Protein 6Z3C (pdb70)

Sequence (755 aa):
GAMADIGSMKTVGYAIVGTGYFGAEELGRIMKEQEGARIVAVLDPENGQTIAEELDCDVETDLDTLYSREDVEAVIVATPNYLHKEPVIKAAEHGVNVFCEKPIALSYQDCDEMVRTCQEHGVIFMAGHVMNFFHGVRYAKKLINDGVIGKVLYCHSARNGWEEQQPTIISWKKIREKSGGHLYHHIHELLDCVQFLMMGGMPEEVTMTGGNVAHQGEAFGDEDDMLLFVNNMMQFSDNRYAVLEWGSAFHWPEHYVLIQGTKGAIKIDMCCDCGGTLKVDGREEHFLVHESQEEDDDRTRIYHGTEMDGAIMYGKPGKKKPPMWLHSIMKNEMKYLNGILHGKEVDDEFRPLLTGEAARAAIATADACTKSRFFEDRKVKLSEIIGEGAMADIGSMMKTVGYAIVGTGYFGAELGRIMKEQEGARIVAVLDPENGQTIAEELDCDVETDLDTLYSREDVEAVIVATPNYLHKEPVIKAAEHGVNVFCEKPIALSYQDCDEMVRTCQEHGVIFMAGHVMNFFHGVRYAKKLINDGVIGKVLYCHSARNGWEEQQPTISWKKIREKSGGHLYHHIHELDCVQFLMGGMPEEEVTMTGGNVAHQGEAFGDEDDMLFVNMMQFSDNRYAVLEWGSAFHWPEHYVLIQGTKGAIKIDMCDCGGTLKVDGREEHFLVHESQEEDDDRTRIYHGTEMMDGAIMYGKPGKKPPMWLHSIMKNEMKYYLNGILHGKEVDDDEFRPLLTGEAARAAIATADACTKSRFFFEDRKVKLSEIIG

B-factor: mean 19.11, std 10.89, range [3.83, 122.93]

Structure (mmCIF, N/CA/C/O backbone):
data_6Z3C
#
_entry.id   6Z3C
#
_cell.length_a   48.110
_cell.length_b   54.970
_cell.length_c   282.430
_cell.angle_alpha   90.000
_cell.angle_beta   90.000
_cell.angle_gamma   90.000
#
_symmetry.space_group_name_H-M   'P 21 21 21'
#
loop_
_entity.id
_entity.type
_entity.pdbx_description
1 polymer 'Gfo/Idh/MocA family oxidoreductase'
2 non-polymer NICOTINAMIDE-ADENINE-DINUCLEOTIDE
3 non-polymer 'CITRATE ANION'
4 water water
#
loop_
_atom_site.group_PDB
_atom_site.id
_atom_site.type_symbol
_atom_site.label_atom_id
_atom_site.label_alt_id
_atom_site.label_comp_id
_atom_site.label_asym_id
_atom_site.label_entity_id
_atom_site.label_seq_id
_atom_site.pdbx_PDB_ins_code
_atom_site.Cartn_x
_atom_site.Cartn_y
_atom_site.Cartn_z
_atom_site.occupancy
_atom_site.B_iso_or_equiv
_atom_site.auth_seq_id
_atom_site.auth_comp_id
_atom_site.auth_asym_id
_atom_site.auth_atom_id
_atom_site.pdbx_PDB_model_num
ATOM 1 N N . GLY A 1 1 ? 19.329 13.349 -2.856 1.000 52.607 1 GLY AAA N 1
ATOM 2 C CA . GLY A 1 1 ? 18.669 13.810 -4.114 1.000 59.405 1 GLY AAA CA 1
ATOM 3 C C . GLY A 1 1 ? 18.769 12.786 -5.240 1.000 64.553 1 GLY AAA C 1
ATOM 4 O O . GLY A 1 1 ? 18.862 11.571 -4.934 1.000 75.969 1 GLY AAA O 1
ATOM 5 N N . ALA A 1 2 ? 18.795 13.265 -6.494 1.000 35.410 2 ALA AAA N 1
ATOM 6 C CA . ALA A 1 2 ? 18.515 12.494 -7.729 1.000 21.288 2 ALA AAA CA 1
ATOM 7 C C . ALA A 1 2 ? 19.142 13.186 -8.956 1.000 17.900 2 ALA AAA C 1
ATOM 8 O O . ALA A 1 2 ? 19.598 14.351 -8.870 1.000 16.522 2 ALA AAA O 1
ATOM 10 N N . MET A 1 3 ? 19.193 12.491 -10.081 1.000 14.656 3 MET AAA N 1
ATOM 11 C CA . MET A 1 3 ? 19.761 13.056 -11.330 1.000 11.211 3 MET AAA CA 1
ATOM 12 C C . MET A 1 3 ? 19.103 14.408 -11.658 1.000 13.686 3 MET AAA C 1
ATOM 13 O O . MET A 1 3 ? 19.803 15.299 -12.179 1.000 12.186 3 MET AAA O 1
ATOM 18 N N . ALA A 1 4 ? 17.813 14.559 -11.382 1.000 13.716 4 ALA AAA N 1
ATOM 19 C CA . ALA A 1 4 ? 17.043 15.781 -11.729 1.000 15.809 4 ALA AAA CA 1
ATOM 20 C C . ALA A 1 4 ? 17.581 16.998 -10.963 1.000 17.794 4 ALA AAA C 1
ATOM 21 O O . ALA A 1 4 ? 17.283 18.113 -11.368 1.000 18.861 4 ALA AAA O 1
ATOM 23 N N . ASP A 1 5 ? 18.394 16.819 -9.921 1.000 18.376 5 ASP AAA N 1
ATOM 24 C CA . ASP A 1 5 ? 18.892 17.951 -9.093 1.000 19.989 5 ASP AAA CA 1
ATOM 25 C C . ASP A 1 5 ? 20.053 18.680 -9.788 1.000 25.966 5 ASP AAA C 1
ATOM 26 O O . ASP A 1 5 ? 20.431 19.760 -9.322 1.000 23.475 5 ASP AAA O 1
ATOM 31 N N . ILE A 1 6 ? 20.634 18.146 -10.858 1.000 21.476 6 ILE AAA N 1
ATOM 32 C CA . ILE A 1 6 ? 21.701 18.892 -11.575 1.000 16.783 6 ILE AAA CA 1
ATOM 33 C C . ILE A 1 6 ? 21.108 20.207 -12.089 1.000 19.641 6 ILE AAA C 1
ATOM 34 O O . ILE A 1 6 ? 19.933 20.258 -12.421 1.000 16.329 6 ILE AAA O 1
ATOM 39 N N . GLY A 1 7 ? 21.899 21.258 -12.097 1.000 19.046 7 GLY AAA N 1
ATOM 40 C CA . GLY A 1 7 ? 21.457 22.575 -12.561 1.000 23.173 7 GLY AAA CA 1
ATOM 41 C C . GLY A 1 7 ? 21.417 23.524 -11.406 1.000 18.321 7 GLY AAA C 1
ATOM 42 O O . GLY A 1 7 ? 21.464 23.074 -10.245 1.000 16.903 7 GLY AAA O 1
ATOM 43 N N . SER A 1 8 ? 21.444 24.802 -11.715 1.000 18.659 8 SER AAA N 1
ATOM 44 C CA . SER A 1 8 ? 21.406 25.863 -10.694 1.000 24.390 8 SER AAA CA 1
ATOM 45 C C . SER A 1 8 ? 20.048 25.833 -10.008 1.000 20.017 8 SER AAA C 1
ATOM 46 O O . SER A 1 8 ? 19.035 25.735 -10.717 1.000 24.089 8 SER AAA O 1
ATOM 49 N N . MET A 1 9 ? 20.034 25.943 -8.682 1.000 19.958 9 MET AAA N 1
ATOM 50 C CA . MET A 1 9 ? 18.781 26.060 -7.906 1.000 21.185 9 MET AAA CA 1
ATOM 51 C C . MET A 1 9 ? 18.421 27.547 -7.756 1.000 21.253 9 MET AAA C 1
ATOM 52 O O . MET A 1 9 ? 19.330 28.366 -7.535 1.000 21.570 9 MET AAA O 1
ATOM 57 N N . LYS A 1 10 ? 17.153 27.895 -7.943 1.000 18.557 10 LYS AAA N 1
ATOM 58 C CA . LYS A 1 10 ? 16.617 29.241 -7.635 1.000 27.770 10 LYS AAA CA 1
ATOM 59 C C . LYS A 1 10 ? 16.971 29.569 -6.186 1.000 23.566 10 LYS AAA C 1
ATOM 60 O O . LYS A 1 10 ? 16.895 28.660 -5.354 1.000 21.027 10 LYS AAA O 1
ATOM 66 N N . THR A 1 11 ? 17.404 30.799 -5.922 1.000 20.166 11 THR AAA N 1
ATOM 67 C CA . THR A 1 11 ? 17.664 31.297 -4.550 1.000 21.727 11 THR AAA CA 1
ATOM 68 C C . THR A 1 11 ? 16.338 31.789 -3.976 1.000 19.685 11 THR AAA C 1
ATOM 69 O O . THR A 1 11 ? 15.638 32.553 -4.642 1.000 28.594 11 THR AAA O 1
ATOM 73 N N . VAL A 1 12 ? 15.976 31.322 -2.789 1.000 14.398 12 VAL AAA N 1
ATOM 74 C CA . VAL A 1 12 ? 14.850 31.911 -2.036 1.000 13.252 12 VAL AAA CA 1
ATOM 75 C C . VAL A 1 12 ? 15.465 32.892 -1.031 1.000 13.341 12 VAL AAA C 1
ATOM 76 O O . VAL A 1 12 ? 16.347 32.470 -0.232 1.000 18.215 12 VAL AAA O 1
ATOM 80 N N . GLY A 1 13 ? 15.028 34.152 -1.078 1.000 11.267 13 GLY AAA N 1
ATOM 81 C CA . GLY A 1 13 ? 15.481 35.192 -0.137 1.000 14.960 13 GLY AAA CA 1
ATOM 82 C C . GLY A 1 13 ? 14.621 35.170 1.119 1.000 12.632 13 GLY AAA C 1
ATOM 83 O O . GLY A 1 13 ? 13.377 35.313 1.011 1.000 14.102 13 GLY AAA O 1
ATOM 84 N N . TYR A 1 14 ? 15.240 34.946 2.266 1.000 13.152 14 TYR AAA N 1
ATOM 85 C CA . TYR A 1 14 ? 14.553 34.876 3.579 1.000 11.103 14 TYR AAA CA 1
ATOM 86 C C . TYR A 1 14 ? 14.780 36.140 4.384 1.000 12.669 14 TYR AAA C 1
ATOM 87 O O . TYR A 1 14 ? 15.919 36.593 4.519 1.000 13.119 14 TYR AAA O 1
ATOM 96 N N . ALA A 1 15 ? 13.694 36.685 4.928 1.000 12.049 15 ALA AAA N 1
ATOM 97 C CA . ALA A 1 15 ? 13.758 37.622 6.062 1.000 10.199 15 ALA AAA CA 1
ATOM 98 C C . ALA A 1 15 ? 13.720 36.824 7.370 1.000 12.033 15 ALA AAA C 1
ATOM 99 O O . ALA A 1 15 ? 13.122 35.771 7.392 1.000 14.689 15 ALA AAA O 1
ATOM 101 N N . ILE A 1 16 ? 14.296 37.349 8.435 1.000 10.645 16 ILE AAA N 1
ATOM 102 C CA . ILE A 1 16 ? 14.064 36.810 9.802 1.000 10.981 16 ILE AAA CA 1
ATOM 103 C C . ILE A 1 16 ? 13.535 37.945 10.673 1.000 14.167 16 ILE AAA C 1
ATOM 104 O O . ILE A 1 16 ? 14.186 38.981 10.768 1.000 12.465 16 ILE AAA O 1
ATOM 109 N N . VAL A 1 17 ? 12.364 37.747 11.253 1.000 13.687 17 VAL AAA N 1
ATOM 110 C CA . VAL A 1 17 ? 11.754 38.703 12.206 1.000 11.034 17 VAL AAA CA 1
ATOM 111 C C . VAL A 1 17 ? 11.855 38.077 13.597 1.000 12.791 17 VAL AAA C 1
ATOM 112 O O . VAL A 1 17 ? 11.202 37.055 13.861 1.000 10.417 17 VAL AAA O 1
ATOM 116 N N . GLY A 1 18 ? 12.703 38.655 14.433 1.000 11.251 18 GLY AAA N 1
ATOM 117 C CA . GLY A 1 18 ? 13.116 38.059 15.713 1.000 14.034 18 GLY AAA CA 1
ATOM 118 C C . GLY A 1 18 ? 14.401 37.248 15.549 1.000 12.505 18 GLY AAA C 1
ATOM 119 O O . GLY A 1 18 ? 14.334 36.112 15.099 1.000 13.173 18 GLY AAA O 1
ATOM 120 N N . THR A 1 19 ? 15.534 37.822 15.931 1.000 12.469 19 THR AAA N 1
ATOM 121 C CA . THR A 1 19 ? 16.864 37.178 15.837 1.000 9.950 19 THR AAA CA 1
ATOM 122 C C . THR A 1 19 ? 17.481 37.112 17.231 1.000 11.530 19 THR AAA C 1
ATOM 123 O O . THR A 1 19 ? 18.644 37.530 17.408 1.000 13.291 19 THR AAA O 1
ATOM 127 N N . GLY A 1 20 ? 16.733 36.547 18.184 1.000 14.278 20 GLY AAA N 1
ATOM 128 C CA . GLY A 1 20 ? 17.282 36.183 19.495 1.000 13.329 20 GLY AAA CA 1
ATOM 129 C C . GLY A 1 20 ? 17.942 34.810 19.486 1.000 10.839 20 GLY AAA C 1
ATOM 130 O O . GLY A 1 20 ? 18.440 34.349 18.432 1.000 13.003 20 GLY AAA O 1
ATOM 131 N N . TYR A 1 21 ? 17.862 34.113 20.611 1.000 14.167 21 TYR AAA N 1
ATOM 132 C CA . TYR A 1 21 ? 18.380 32.727 20.752 1.000 11.356 21 TYR AAA CA 1
ATOM 133 C C . TYR A 1 21 ? 17.985 31.864 19.564 1.000 14.127 21 TYR AAA C 1
ATOM 134 O O . TYR A 1 21 ? 18.831 31.265 18.928 1.000 14.424 21 TYR AAA O 1
ATOM 143 N N . PHE A 1 22 ? 16.698 31.800 19.260 1.000 13.169 22 PHE AAA N 1
ATOM 144 C CA . PHE A 1 22 ? 16.180 30.827 18.276 1.000 11.254 22 PHE AAA CA 1
ATOM 145 C C . PHE A 1 22 ? 16.268 31.400 16.862 1.000 13.829 22 PHE AAA C 1
ATOM 146 O O . PHE A 1 22 ? 16.765 30.693 15.998 1.000 12.145 22 PHE AAA O 1
ATOM 154 N N . GLY A 1 23 ? 15.786 32.631 16.626 1.000 11.922 23 GLY AAA N 1
ATOM 155 C CA . GLY A 1 23 ? 15.851 33.265 15.292 1.000 12.808 23 GLY AAA CA 1
ATOM 156 C C . GLY A 1 23 ? 17.274 33.388 14.753 1.000 16.254 23 GLY AAA C 1
ATOM 157 O O . GLY A 1 23 ? 17.499 33.077 13.577 1.000 11.416 23 GLY AAA O 1
ATOM 158 N N . ALA A 1 24 ? 18.249 33.766 15.575 1.000 11.710 24 ALA AAA N 1
ATOM 159 C CA . ALA A 1 24 ? 19.638 33.922 15.098 1.000 14.786 24 ALA AAA CA 1
ATOM 160 C C . ALA A 1 24 ? 20.137 32.558 14.615 1.000 12.632 24 ALA AAA C 1
ATOM 161 O O . ALA A 1 24 ? 20.715 32.476 13.530 1.000 11.574 24 ALA AAA O 1
ATOM 163 N N . GLU A 1 25 ? 19.868 31.503 15.381 1.000 13.005 25 GLU AAA N 1
ATOM 164 C CA A GLU A 1 25 ? 20.368 30.156 15.033 0.600 12.229 25 GLU AAA CA 1
ATOM 165 C CA B GLU A 1 25 ? 20.369 30.152 15.033 0.400 12.088 25 GLU AAA CA 1
ATOM 166 C C . GLU A 1 25 ? 19.630 29.626 13.795 1.000 11.053 25 GLU AAA C 1
ATOM 167 O O . GLU A 1 25 ? 20.290 29.004 12.968 1.000 15.791 25 GLU AAA O 1
ATOM 178 N N . LEU A 1 26 ? 18.309 29.849 13.670 1.000 12.046 26 LEU AAA N 1
ATOM 179 C CA . LEU A 1 26 ? 17.593 29.441 12.441 1.000 9.020 26 LEU AAA CA 1
ATOM 180 C C . LEU A 1 26 ? 18.228 30.136 11.235 1.000 14.713 26 LEU AAA C 1
ATOM 181 O O . LEU A 1 26 ? 18.380 29.469 10.206 1.000 12.307 26 LEU AAA O 1
ATOM 186 N N . GLY A 1 27 ? 18.600 31.415 11.365 1.000 14.183 27 GLY AAA N 1
ATOM 187 C CA . GLY A 1 27 ? 19.308 32.153 10.288 1.000 13.368 27 GLY AAA CA 1
ATOM 188 C C . GLY A 1 27 ? 20.659 31.522 9.931 1.000 13.370 27 GLY AAA C 1
ATOM 189 O O . GLY A 1 27 ? 20.953 31.350 8.728 1.000 13.630 27 GLY AAA O 1
ATOM 190 N N . ARG A 1 28 ? 21.462 31.167 10.932 1.000 13.965 28 ARG AAA N 1
ATOM 191 C CA . ARG A 1 28 ? 22.791 30.521 10.700 1.000 13.419 28 ARG AAA CA 1
ATOM 192 C C . ARG A 1 28 ? 22.544 29.255 9.879 1.000 13.815 28 ARG AAA C 1
ATOM 193 O O . ARG A 1 28 ? 23.324 28.960 8.984 1.000 17.170 28 ARG AAA O 1
ATOM 201 N N . ILE A 1 29 ? 21.523 28.485 10.266 1.000 12.618 29 ILE AAA N 1
ATOM 202 C CA . ILE A 1 29 ? 21.245 27.148 9.676 1.000 12.840 29 ILE AAA CA 1
ATOM 203 C C . ILE A 1 29 ? 20.739 27.335 8.245 1.000 13.757 29 ILE AAA C 1
ATOM 204 O O . ILE A 1 29 ? 21.259 26.659 7.307 1.000 14.564 29 ILE AAA O 1
ATOM 209 N N . MET A 1 30 ? 19.768 28.225 8.056 1.000 12.949 30 MET AAA N 1
ATOM 210 C CA . MET A 1 30 ? 19.154 28.404 6.722 1.000 10.603 30 MET AAA CA 1
ATOM 211 C C . MET A 1 30 ? 20.198 28.979 5.756 1.000 11.823 30 MET AAA C 1
ATOM 212 O O . MET A 1 30 ? 20.227 28.508 4.636 1.000 13.011 30 MET AAA O 1
ATOM 217 N N . LYS A 1 31 ? 21.068 29.870 6.222 1.000 15.792 31 LYS AAA N 1
ATOM 218 C CA . LYS A 1 31 ? 22.152 30.443 5.380 1.000 16.922 31 LYS AAA CA 1
ATOM 219 C C . LYS A 1 31 ? 22.995 29.310 4.761 1.000 19.350 31 LYS AAA C 1
ATOM 220 O O . LYS A 1 31 ? 23.452 29.473 3.623 1.000 16.000 31 LYS AAA O 1
ATOM 226 N N . GLU A 1 32 ? 23.193 28.201 5.474 1.000 16.737 32 GLU AAA N 1
ATOM 227 C CA . GLU A 1 32 ? 24.061 27.074 5.001 1.000 17.499 32 GLU AAA CA 1
ATOM 228 C C . GLU A 1 32 ? 23.315 26.190 4.003 1.000 22.306 32 GLU AAA C 1
ATOM 229 O O . GLU A 1 32 ? 23.965 25.365 3.368 1.000 18.569 32 GLU AAA O 1
ATOM 235 N N . GLN A 1 33 ? 22.008 26.340 3.870 1.000 16.616 33 GLN AAA N 1
ATOM 236 C CA . GLN A 1 33 ? 21.180 25.499 2.967 1.000 17.884 33 GLN AAA CA 1
ATOM 237 C C . GLN A 1 33 ? 21.338 25.963 1.519 1.000 20.416 33 GLN AAA C 1
ATOM 238 O O . GLN A 1 33 ? 21.295 27.153 1.262 1.000 17.802 33 GLN AAA O 1
ATOM 244 N N . GLU A 1 34 ? 21.544 25.033 0.587 1.000 17.420 34 GLU AAA N 1
ATOM 245 C CA . GLU A 1 34 ? 21.620 25.361 -0.861 1.000 18.236 34 GLU AAA CA 1
ATOM 246 C C . GLU A 1 34 ? 20.311 26.021 -1.303 1.000 14.397 34 GLU AAA C 1
ATOM 247 O O . GLU A 1 34 ? 19.195 25.509 -0.939 1.000 15.343 34 GLU AAA O 1
ATOM 253 N N . GLY A 1 35 ? 20.423 27.088 -2.089 1.000 14.093 35 GLY AAA N 1
ATOM 254 C CA . GLY A 1 35 ? 19.258 27.746 -2.706 1.000 14.929 35 GLY AAA CA 1
ATOM 255 C C . GLY A 1 35 ? 18.536 28.641 -1.719 1.000 15.569 35 GLY AAA C 1
ATOM 256 O O . GLY A 1 35 ? 17.410 29.037 -2.008 1.000 17.876 35 GLY AAA O 1
ATOM 257 N N . ALA A 1 36 ? 19.163 28.949 -0.582 1.000 14.417 36 ALA AAA N 1
ATOM 258 C CA . ALA A 1 36 ? 18.619 29.865 0.439 1.000 13.425 36 ALA AAA CA 1
ATOM 259 C C . ALA A 1 36 ? 19.618 30.986 0.685 1.000 15.626 36 ALA AAA C 1
ATOM 260 O O . ALA A 1 36 ? 20.851 30.744 0.710 1.000 17.400 36 ALA AAA O 1
ATOM 262 N N . ARG A 1 37 ? 19.087 32.182 0.864 1.000 17.044 37 ARG AAA N 1
ATOM 263 C CA . ARG A 1 37 ? 19.898 33.336 1.287 1.000 18.045 37 ARG AAA CA 1
ATOM 264 C C . ARG A 1 37 ? 19.126 34.064 2.379 1.000 14.803 37 ARG AAA C 1
ATOM 265 O O . ARG A 1 37 ? 17.930 34.274 2.189 1.000 14.613 37 ARG AAA O 1
ATOM 273 N N . ILE A 1 38 ? 19.813 34.472 3.438 1.000 12.884 38 ILE AAA N 1
ATOM 274 C CA . ILE A 1 38 ? 19.249 35.428 4.425 1.000 18.113 38 ILE AAA CA 1
ATOM 275 C C . ILE A 1 38 ? 19.534 36.836 3.906 1.000 17.626 38 ILE AAA C 1
ATOM 276 O O . ILE A 1 38 ? 20.727 37.223 3.839 1.000 12.043 38 ILE AAA O 1
ATOM 281 N N . VAL A 1 39 ? 18.488 37.584 3.557 1.000 11.755 39 VAL AAA N 1
ATOM 282 C CA . VAL A 1 39 ? 18.696 38.903 2.893 1.000 13.607 39 VAL AAA CA 1
ATOM 283 C C . VAL A 1 39 ? 18.532 40.028 3.912 1.000 14.582 39 VAL AAA C 1
ATOM 284 O O . VAL A 1 39 ? 19.189 41.086 3.744 1.000 16.978 39 VAL AAA O 1
ATOM 288 N N . ALA A 1 40 ? 17.689 39.852 4.926 1.000 16.333 40 ALA AAA N 1
ATOM 289 C CA . ALA A 1 40 ? 17.382 40.937 5.880 1.000 11.847 40 ALA AAA CA 1
ATOM 290 C C . ALA A 1 40 ? 16.788 40.387 7.177 1.000 14.547 40 ALA AAA C 1
ATOM 291 O O . ALA A 1 40 ? 16.102 39.335 7.154 1.000 12.696 40 ALA AAA O 1
ATOM 293 N N . VAL A 1 41 ? 17.029 41.113 8.265 1.000 13.571 41 VAL AAA N 1
ATOM 294 C CA . VAL A 1 41 ? 16.473 40.798 9.612 1.000 13.036 41 VAL AAA CA 1
ATOM 295 C C . VAL A 1 41 ? 15.812 42.050 10.180 1.000 13.384 41 VAL AAA C 1
ATOM 296 O O . VAL A 1 41 ? 16.174 43.184 9.830 1.000 14.949 41 VAL AAA O 1
ATOM 300 N N . LEU A 1 42 ? 14.812 41.824 11.011 1.000 12.788 42 LEU AAA N 1
ATOM 301 C CA . LEU A 1 42 ? 14.169 42.886 11.815 1.000 13.370 42 LEU AAA CA 1
ATOM 302 C C . LEU A 1 42 ? 14.162 42.397 13.260 1.000 14.331 42 LEU AAA C 1
ATOM 303 O O . LEU A 1 42 ? 13.613 41.322 13.546 1.000 14.344 42 LEU AAA O 1
ATOM 308 N N . ASP A 1 43 ? 14.834 43.141 14.123 1.000 12.669 43 ASP AAA N 1
ATOM 309 C CA . ASP A 1 43 ? 14.977 42.842 15.561 1.000 9.355 43 ASP AAA CA 1
ATOM 310 C C . ASP A 1 43 ? 15.547 44.083 16.223 1.000 8.677 43 ASP AAA C 1
ATOM 311 O O . ASP A 1 43 ? 16.740 44.350 16.095 1.000 11.727 43 ASP AAA O 1
ATOM 316 N N . PRO A 1 44 ? 14.706 44.865 16.932 1.000 15.414 44 PRO AAA N 1
ATOM 317 C CA . PRO A 1 44 ? 15.111 46.165 17.461 1.000 15.479 44 PRO AAA CA 1
ATOM 318 C C . PRO A 1 44 ? 16.360 46.082 18.333 1.000 20.724 44 PRO AAA C 1
ATOM 319 O O . PRO A 1 44 ? 17.219 46.885 18.196 1.000 18.494 44 PRO AAA O 1
ATOM 323 N N . GLU A 1 45 ? 16.454 45.062 19.166 1.000 13.174 45 GLU AAA N 1
ATOM 324 C CA . GLU A 1 45 ? 17.580 44.928 20.123 1.000 17.500 45 GLU AAA CA 1
ATOM 325 C C . GLU A 1 45 ? 18.789 44.255 19.459 1.000 15.833 45 GLU AAA C 1
ATOM 326 O O . GLU A 1 45 ? 19.934 44.687 19.728 1.000 17.106 45 GLU AAA O 1
ATOM 332 N N . ASN A 1 46 ? 18.598 43.191 18.679 1.000 13.347 46 ASN AAA N 1
ATOM 333 C CA . ASN A 1 46 ? 19.717 42.286 18.318 1.000 18.547 46 ASN AAA CA 1
ATOM 334 C C . ASN A 1 46 ? 19.896 42.203 16.804 1.000 18.410 46 ASN AAA C 1
ATOM 335 O O . ASN A 1 46 ? 20.776 41.445 16.376 1.000 19.398 46 ASN AAA O 1
ATOM 340 N N . GLY A 1 47 ? 19.093 42.923 16.022 1.000 18.893 47 GLY AAA N 1
ATOM 341 C CA . GLY A 1 47 ? 19.144 42.853 14.552 1.000 19.786 47 GLY AAA CA 1
ATOM 342 C C . GLY A 1 47 ? 20.487 43.266 13.985 1.000 13.381 47 GLY AAA C 1
ATOM 343 O O . GLY A 1 47 ? 21.000 42.536 13.075 1.000 12.190 47 GLY AAA O 1
ATOM 344 N N . GLN A 1 48 ? 21.047 44.390 14.458 1.000 16.897 48 GLN AAA N 1
ATOM 345 C CA . GLN A 1 48 ? 22.315 44.908 13.895 1.000 18.966 48 GLN AAA CA 1
ATOM 346 C C . GLN A 1 48 ? 23.396 43.833 14.089 1.000 15.968 48 GLN AAA C 1
ATOM 347 O O . GLN A 1 48 ? 24.080 43.474 13.118 1.000 18.477 48 GLN AAA O 1
ATOM 353 N N . THR A 1 49 ? 23.512 43.289 15.296 1.000 17.448 49 THR AAA N 1
ATOM 354 C CA . THR A 1 49 ? 24.528 42.253 15.623 1.000 22.026 49 THR AAA CA 1
ATOM 355 C C . THR A 1 49 ? 24.345 41.036 14.708 1.000 17.767 49 THR AAA C 1
ATOM 356 O O . THR A 1 49 ? 25.349 40.516 14.197 1.000 12.384 49 THR AAA O 1
ATOM 360 N N . ILE A 1 50 ? 23.120 40.513 14.585 1.000 14.225 50 ILE AAA N 1
ATOM 361 C CA . ILE A 1 50 ? 22.907 39.260 13.812 1.000 12.683 50 ILE AAA CA 1
ATOM 362 C C . ILE A 1 50 ? 23.110 39.534 12.322 1.000 12.359 50 ILE AAA C 1
ATOM 363 O O . ILE A 1 50 ? 23.686 38.670 11.656 1.000 13.642 50 ILE AAA O 1
ATOM 368 N N . ALA A 1 51 ? 22.695 40.698 11.828 1.000 15.577 51 ALA AAA N 1
ATOM 369 C CA . ALA A 1 51 ? 22.851 41.040 10.396 1.000 16.464 51 ALA AAA CA 1
ATOM 370 C C . ALA A 1 51 ? 24.352 41.108 10.062 1.000 17.100 51 ALA AAA C 1
ATOM 371 O O . ALA A 1 51 ? 24.728 40.648 8.988 1.000 14.351 51 ALA AAA O 1
ATOM 373 N N . GLU A 1 52 ? 25.187 41.612 10.968 1.000 17.244 52 GLU AAA N 1
ATOM 374 C CA . GLU A 1 52 ? 26.659 41.665 10.749 1.000 18.276 52 GLU AAA CA 1
ATOM 375 C C . GLU A 1 52 ? 27.189 40.235 10.696 1.000 18.664 52 GLU AAA C 1
ATOM 376 O O . GLU A 1 52 ? 27.961 39.940 9.789 1.000 15.538 52 GLU AAA O 1
ATOM 382 N N . GLU A 1 53 ? 26.711 39.340 11.564 1.000 12.843 53 GLU AAA N 1
ATOM 383 C CA . GLU A 1 53 ? 27.146 37.931 11.559 1.000 14.744 53 GLU AAA CA 1
ATOM 384 C C . GLU A 1 53 ? 26.689 37.256 10.254 1.000 15.044 53 GLU AAA C 1
ATOM 385 O O . GLU A 1 53 ? 27.500 36.498 9.651 1.000 13.558 53 GLU AAA O 1
ATOM 391 N N . LEU A 1 54 ? 25.417 37.419 9.866 1.000 18.820 54 LEU AAA N 1
ATOM 392 C CA . LEU A 1 54 ? 24.854 36.698 8.692 1.000 13.221 54 LEU AAA CA 1
ATOM 393 C C . LEU A 1 54 ? 25.188 37.416 7.377 1.000 14.955 54 LEU AAA C 1
ATOM 394 O O . LEU A 1 54 ? 24.795 36.892 6.346 1.000 16.935 54 LEU AAA O 1
ATOM 399 N N . ASP A 1 55 ? 25.839 38.577 7.439 1.000 13.369 55 ASP AAA N 1
ATOM 400 C CA . ASP A 1 55 ? 26.208 39.403 6.257 1.000 17.723 55 ASP AAA CA 1
ATOM 401 C C . ASP A 1 55 ? 24.927 39.774 5.506 1.000 21.797 55 ASP AAA C 1
ATOM 402 O O . ASP A 1 55 ? 24.828 39.469 4.307 1.000 18.546 55 ASP AAA O 1
ATOM 407 N N . CYS A 1 56 ? 23.943 40.355 6.195 1.000 15.193 56 CYS AAA N 1
ATOM 408 C CA . CYS A 1 56 ? 22.668 40.751 5.559 1.000 14.528 56 CYS AAA CA 1
ATOM 409 C C . CYS A 1 56 ? 22.252 42.129 6.030 1.000 13.333 56 CYS AAA C 1
ATOM 410 O O . CYS A 1 56 ? 23.017 42.783 6.766 1.000 13.160 56 CYS AAA O 1
ATOM 413 N N . ASP A 1 57 ? 21.110 42.592 5.538 1.000 12.732 57 ASP AAA N 1
ATOM 414 C CA . ASP A 1 57 ? 20.625 43.959 5.871 1.000 14.948 57 ASP AAA CA 1
ATOM 415 C C . ASP A 1 57 ? 19.778 43.950 7.144 1.000 15.315 57 ASP AAA C 1
ATOM 416 O O . ASP A 1 57 ? 19.297 42.851 7.563 1.000 15.976 57 ASP AAA O 1
ATOM 421 N N . VAL A 1 58 ? 19.553 45.148 7.695 1.000 13.101 58 VAL AAA N 1
ATOM 422 C CA . VAL A 1 58 ? 18.629 45.372 8.830 1.000 15.623 58 VAL AAA CA 1
ATOM 423 C C . VAL A 1 58 ? 17.487 46.234 8.331 1.000 15.824 58 VAL AAA C 1
ATOM 424 O O . VAL A 1 58 ? 17.747 47.256 7.656 1.000 15.395 58 VAL AAA O 1
ATOM 428 N N . GLU A 1 59 ? 16.263 45.816 8.622 1.000 12.048 59 GLU AAA N 1
ATOM 429 C CA . GLU A 1 59 ? 15.057 46.682 8.446 1.000 10.859 59 GLU AAA CA 1
ATOM 430 C C . GLU A 1 59 ? 14.442 46.926 9.810 1.000 11.389 59 GLU AAA C 1
ATOM 431 O O . GLU A 1 59 ? 14.715 46.116 10.731 1.000 14.299 59 GLU AAA O 1
ATOM 437 N N . THR A 1 60 ? 13.618 47.970 9.944 1.000 12.439 60 THR AAA N 1
ATOM 438 C CA . THR A 1 60 ? 12.918 48.331 11.196 1.000 13.814 60 THR AAA CA 1
ATOM 439 C C . THR A 1 60 ? 11.413 48.313 11.000 1.000 14.143 60 THR AAA C 1
ATOM 440 O O . THR A 1 60 ? 10.715 48.413 12.009 1.000 14.882 60 THR AAA O 1
ATOM 444 N N . ASP A 1 61 ? 10.930 48.244 9.767 1.000 14.263 61 ASP AAA N 1
ATOM 445 C CA . ASP A 1 61 ? 9.486 48.332 9.467 1.000 13.391 61 ASP AAA CA 1
ATOM 446 C C . ASP A 1 61 ? 9.084 47.082 8.696 1.000 14.403 61 ASP AAA C 1
ATOM 447 O O . ASP A 1 61 ? 9.678 46.843 7.653 1.000 14.681 61 ASP AAA O 1
ATOM 452 N N . LEU A 1 62 ? 8.063 46.377 9.179 1.000 15.570 62 LEU AAA N 1
ATOM 453 C CA . LEU A 1 62 ? 7.589 45.117 8.555 1.000 15.873 62 LEU AAA CA 1
ATOM 454 C C . LEU A 1 62 ? 7.157 45.342 7.109 1.000 12.493 62 LEU AAA C 1
ATOM 455 O O . LEU A 1 62 ? 7.560 44.530 6.267 1.000 12.771 62 LEU AAA O 1
ATOM 460 N N . ASP A 1 63 ? 6.379 46.377 6.810 1.000 13.476 63 ASP AAA N 1
ATOM 461 C CA . ASP A 1 63 ? 5.890 46.596 5.422 1.000 16.826 63 ASP AAA CA 1
ATOM 462 C C . ASP A 1 63 ? 7.076 46.904 4.488 1.000 17.033 63 ASP AAA C 1
ATOM 463 O O . ASP A 1 63 ? 7.086 46.394 3.365 1.000 14.241 63 ASP AAA O 1
ATOM 468 N N . THR A 1 64 ? 8.064 47.667 4.947 1.000 15.167 64 THR AAA N 1
ATOM 469 C CA . THR A 1 64 ? 9.289 47.974 4.166 1.000 14.264 64 THR AAA CA 1
ATOM 470 C C . THR A 1 64 ? 10.038 46.663 3.914 1.000 12.919 64 THR AAA C 1
ATOM 471 O O . THR A 1 64 ? 10.380 46.390 2.760 1.000 14.322 64 THR AAA O 1
ATOM 475 N N . LEU A 1 65 ? 10.248 45.876 4.962 1.000 10.796 65 LEU AAA N 1
ATOM 476 C CA . LEU A 1 65 ? 10.977 44.587 4.876 1.000 12.772 65 LEU AAA CA 1
ATOM 477 C C . LEU A 1 65 ? 10.331 43.730 3.786 1.000 13.923 65 LEU AAA C 1
ATOM 478 O O . LEU A 1 65 ? 11.058 43.196 2.928 1.000 12.469 65 LEU AAA O 1
ATOM 483 N N . TYR A 1 66 ? 9.024 43.530 3.875 1.000 14.329 66 TYR AAA N 1
ATOM 484 C CA . TYR A 1 66 ? 8.320 42.551 3.008 1.000 11.889 66 TYR AAA CA 1
ATOM 485 C C . TYR A 1 66 ? 8.179 43.098 1.575 1.000 15.553 66 TYR AAA C 1
ATOM 486 O O . TYR A 1 66 ? 8.017 42.319 0.625 1.000 16.049 66 TYR AAA O 1
ATOM 495 N N . SER A 1 67 ? 8.224 44.410 1.407 1.000 13.834 67 SER AAA N 1
ATOM 496 C CA . SER A 1 67 ? 8.125 45.066 0.076 1.000 16.446 67 SER AAA CA 1
ATOM 497 C C . SER A 1 67 ? 9.448 44.921 -0.682 1.000 14.397 67 SER AAA C 1
ATOM 498 O O . SER A 1 67 ? 9.449 45.192 -1.897 1.000 14.161 67 SER AAA O 1
ATOM 501 N N . ARG A 1 68 ? 10.532 44.527 -0.019 1.000 15.121 68 ARG AAA N 1
ATOM 502 C CA . ARG A 1 68 ? 11.841 44.298 -0.693 1.000 15.780 68 ARG AAA CA 1
ATOM 503 C C . ARG A 1 68 ? 11.658 43.237 -1.773 1.000 18.253 68 ARG AAA C 1
ATOM 504 O O . ARG A 1 68 ? 11.043 42.174 -1.505 1.000 14.593 68 ARG AAA O 1
ATOM 512 N N . GLU A 1 69 ? 12.203 43.494 -2.957 1.000 12.814 69 GLU AAA N 1
ATOM 513 C CA . GLU A 1 69 ? 12.100 42.536 -4.089 1.000 19.295 69 GLU AAA CA 1
ATOM 514 C C . GLU A 1 69 ? 12.777 41.221 -3.668 1.000 12.280 69 GLU AAA C 1
ATOM 515 O O . GLU A 1 69 ? 12.345 40.160 -4.134 1.000 14.892 69 GLU AAA O 1
ATOM 521 N N . ASP A 1 70 ? 13.832 41.279 -2.861 1.000 15.765 70 ASP AAA N 1
ATOM 522 C CA . ASP A 1 70 ? 14.608 40.061 -2.511 1.000 12.925 70 ASP AAA CA 1
ATOM 523 C C . ASP A 1 70 ? 13.971 39.268 -1.367 1.000 14.419 70 ASP AAA C 1
ATOM 524 O O . ASP A 1 70 ? 14.442 38.135 -1.144 1.000 13.893 70 ASP AAA O 1
ATOM 529 N N . VAL A 1 71 ? 12.918 39.777 -0.712 1.000 18.664 71 VAL AAA N 1
ATOM 530 C CA . VAL A 1 71 ? 12.247 39.027 0.394 1.000 14.809 71 VAL AAA CA 1
ATOM 531 C C . VAL A 1 71 ? 11.103 38.180 -0.178 1.000 16.067 71 VAL AAA C 1
ATOM 532 O O . VAL A 1 71 ? 10.104 38.747 -0.602 1.000 16.755 71 VAL AAA O 1
ATOM 536 N N . GLU A 1 72 ? 11.253 36.854 -0.131 1.000 12.848 72 GLU AAA N 1
ATOM 537 C CA . GLU A 1 72 ? 10.259 35.899 -0.686 1.000 11.743 72 GLU AAA CA 1
ATOM 538 C C . GLU A 1 72 ? 9.644 35.054 0.418 1.000 11.988 72 GLU AAA C 1
ATOM 539 O O . GLU A 1 72 ? 8.565 34.480 0.218 1.000 13.203 72 GLU AAA O 1
ATOM 545 N N . ALA A 1 73 ? 10.299 34.985 1.557 1.000 10.447 73 ALA AAA N 1
ATOM 546 C CA . ALA A 1 73 ? 9.886 34.130 2.680 1.000 13.101 73 ALA AAA CA 1
ATOM 547 C C . ALA A 1 73 ? 10.324 34.827 3.957 1.000 13.240 73 ALA AAA C 1
ATOM 548 O O . ALA A 1 73 ? 11.301 35.608 3.926 1.000 11.388 73 ALA AAA O 1
ATOM 550 N N . VAL A 1 74 ? 9.696 34.458 5.061 1.000 12.005 74 VAL AAA N 1
ATOM 551 C CA . VAL A 1 74 ? 10.074 34.986 6.394 1.000 11.638 74 VAL AAA CA 1
ATOM 552 C C . VAL A 1 74 ? 10.042 33.857 7.424 1.000 13.369 74 VAL AAA C 1
ATOM 553 O O . VAL A 1 74 ? 9.164 33.021 7.371 1.000 12.621 74 VAL AAA O 1
ATOM 557 N N . ILE A 1 75 ? 11.047 33.846 8.286 1.000 12.571 75 ILE AAA N 1
ATOM 558 C CA . ILE A 1 75 ? 11.118 33.067 9.557 1.000 11.044 75 ILE AAA CA 1
ATOM 559 C C . ILE A 1 75 ? 10.704 34.013 10.687 1.000 12.698 75 ILE AAA C 1
ATOM 560 O O . ILE A 1 75 ? 11.390 35.014 10.921 1.000 11.619 75 ILE AAA O 1
ATOM 565 N N . VAL A 1 76 ? 9.547 33.761 11.284 1.000 10.62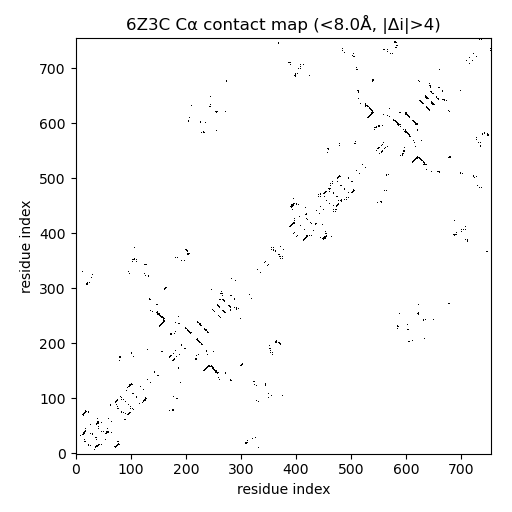0 76 VAL AAA N 1
ATOM 566 C CA . VAL A 1 76 ? 9.027 34.567 12.416 1.000 9.782 76 VAL AAA CA 1
ATOM 567 C C . VAL A 1 76 ? 9.450 33.901 13.731 1.000 10.744 76 VAL AAA C 1
ATOM 568 O O . VAL A 1 76 ? 8.946 32.806 14.035 1.000 12.710 76 VAL AAA O 1
ATOM 572 N N . ALA A 1 77 ? 10.392 34.513 14.452 1.000 9.345 77 ALA AAA N 1
ATOM 573 C CA . ALA A 1 77 ? 10.934 33.951 15.719 1.000 11.547 77 ALA AAA CA 1
ATOM 574 C C . ALA A 1 77 ? 10.912 35.024 16.808 1.000 10.858 77 ALA AAA C 1
ATOM 575 O O . ALA A 1 77 ? 11.806 35.068 17.666 1.000 10.943 77 ALA AAA O 1
ATOM 577 N N . THR A 1 78 ? 9.912 35.885 16.758 1.000 11.349 78 THR AAA N 1
ATOM 578 C CA . THR A 1 78 ? 9.600 36.845 17.836 1.000 11.781 78 THR AAA CA 1
ATOM 579 C C . THR A 1 78 ? 9.108 36.077 19.053 1.000 11.420 78 THR AAA C 1
ATOM 580 O O . THR A 1 78 ? 8.746 34.893 18.988 1.000 11.516 78 THR AAA O 1
ATOM 584 N N . PRO A 1 79 ? 9.080 36.733 20.223 1.000 10.980 79 PRO AAA N 1
ATOM 585 C CA . PRO A 1 79 ? 8.413 36.173 21.397 1.000 12.272 79 PRO AAA CA 1
ATOM 586 C C . PRO A 1 79 ? 6.964 35.759 21.118 1.000 11.954 79 PRO AAA C 1
ATOM 587 O O . PRO A 1 79 ? 6.330 36.253 20.188 1.000 9.907 79 PRO AAA O 1
ATOM 591 N N . ASN A 1 80 ? 6.474 34.849 21.958 1.000 11.087 80 ASN AAA N 1
ATOM 592 C CA . ASN A 1 80 ? 5.228 34.078 21.733 1.000 12.190 80 ASN AAA CA 1
ATOM 593 C C . ASN A 1 80 ? 4.057 35.013 21.464 1.000 11.242 80 ASN AAA C 1
ATOM 594 O O . ASN A 1 80 ? 3.187 34.621 20.702 1.000 11.968 80 ASN AAA O 1
ATOM 599 N N . TYR A 1 81 ? 4.028 36.189 22.093 1.000 11.455 81 TYR AAA N 1
ATOM 600 C CA . TYR A 1 81 ? 2.879 37.124 22.015 1.000 13.140 81 TYR AAA CA 1
ATOM 601 C C . TYR A 1 81 ? 3.014 38.045 20.812 1.000 11.981 81 TYR AAA C 1
ATOM 602 O O . TYR A 1 81 ? 2.075 38.805 20.627 1.000 11.816 81 TYR AAA O 1
ATOM 611 N N . LEU A 1 82 ? 4.069 37.941 19.998 1.000 11.148 82 LEU AAA N 1
ATOM 612 C CA . LEU A 1 82 ? 4.351 38.930 18.929 1.000 11.298 82 LEU AAA CA 1
ATOM 613 C C . LEU A 1 82 ? 4.455 38.263 17.553 1.000 10.514 82 LEU AAA C 1
ATOM 614 O O . LEU A 1 82 ? 5.252 38.756 16.689 1.000 10.705 82 LEU AAA O 1
ATOM 619 N N . HIS A 1 83 ? 3.679 37.205 17.321 1.000 11.842 83 HIS AAA N 1
ATOM 620 C CA . HIS A 1 83 ? 3.749 36.437 16.057 1.000 12.777 83 HIS AAA CA 1
ATOM 621 C C . HIS A 1 83 ? 2.756 36.982 15.030 1.000 11.796 83 HIS AAA C 1
ATOM 622 O O . HIS A 1 83 ? 2.972 36.799 13.837 1.000 11.809 83 HIS AAA O 1
ATOM 629 N N . LYS A 1 84 ? 1.682 37.619 15.460 1.000 11.325 84 LYS AAA N 1
ATOM 630 C CA . LYS A 1 84 ? 0.545 37.816 14.545 1.000 11.480 84 LYS AAA CA 1
ATOM 631 C C . LYS A 1 84 ? 0.913 38.820 13.443 1.000 12.305 84 LYS AAA C 1
ATOM 632 O O . LYS A 1 84 ? 0.750 38.486 12.264 1.000 11.737 84 LYS AAA O 1
ATOM 638 N N . GLU A 1 85 ? 1.368 40.015 13.816 1.000 10.343 85 GLU AAA N 1
ATOM 639 C CA . GLU A 1 85 ? 1.595 41.113 12.821 1.000 12.413 85 GLU AAA CA 1
ATOM 640 C C . GLU A 1 85 ? 2.647 40.675 11.784 1.000 12.183 85 GLU AAA C 1
ATOM 641 O O . GLU A 1 85 ? 2.475 40.866 10.579 1.000 13.737 85 GLU AAA O 1
ATOM 647 N N . PRO A 1 86 ? 3.779 40.045 12.182 1.000 10.310 86 PRO AAA N 1
ATOM 648 C CA . PRO A 1 86 ? 4.774 39.623 11.197 1.000 9.672 86 PRO AAA CA 1
ATOM 649 C C . PRO A 1 86 ? 4.155 38.644 10.185 1.000 12.387 86 PRO AAA C 1
ATOM 650 O O . PRO A 1 86 ? 4.523 38.683 9.044 1.000 13.073 86 PRO AAA O 1
ATOM 654 N N . VAL A 1 87 ? 3.246 37.767 10.620 1.000 8.442 87 VAL AAA N 1
ATOM 655 C CA . VAL A 1 87 ? 2.637 36.752 9.714 1.000 10.420 87 VAL AAA CA 1
ATOM 656 C C . VAL A 1 87 ? 1.635 37.458 8.793 1.000 9.220 87 VAL AAA C 1
ATOM 657 O O . VAL A 1 87 ? 1.652 37.191 7.569 1.000 11.399 87 VAL AAA O 1
ATOM 661 N N . ILE A 1 88 ? 0.727 38.238 9.380 1.000 12.972 88 ILE AAA N 1
ATOM 662 C CA . ILE A 1 88 ? -0.345 38.909 8.604 1.000 10.459 88 ILE AAA CA 1
ATOM 663 C C . ILE A 1 88 ? 0.315 39.785 7.530 1.000 10.957 88 ILE AAA C 1
ATOM 664 O O . ILE A 1 88 ? -0.069 39.697 6.378 1.000 14.040 88 ILE AAA O 1
ATOM 669 N N . LYS A 1 89 ? 1.266 40.639 7.895 1.000 11.374 89 LYS AAA N 1
ATOM 670 C CA . LYS A 1 89 ? 1.892 41.569 6.928 1.000 14.657 89 LYS AAA CA 1
ATOM 671 C C . LYS A 1 89 ? 2.696 40.789 5.887 1.000 12.625 89 LYS AAA C 1
ATOM 672 O O . LYS A 1 89 ? 2.728 41.216 4.723 1.000 14.941 89 LYS AAA O 1
ATOM 678 N N . ALA A 1 90 ? 3.302 39.654 6.245 1.000 10.982 90 ALA AAA N 1
ATOM 679 C CA . ALA A 1 90 ? 4.023 38.838 5.235 1.000 11.029 90 ALA AAA CA 1
ATOM 680 C C . ALA A 1 90 ? 3.006 38.384 4.179 1.000 11.426 90 ALA AAA C 1
ATOM 681 O O . ALA A 1 90 ? 3.243 38.547 2.944 1.000 11.830 90 ALA AAA O 1
ATOM 683 N N . ALA A 1 91 ? 1.902 37.813 4.617 1.000 12.042 91 ALA AAA N 1
ATOM 684 C CA . ALA A 1 91 ? 0.864 37.290 3.726 1.000 11.592 91 ALA AAA CA 1
ATOM 685 C C . ALA A 1 91 ? 0.371 38.432 2.818 1.000 15.945 91 ALA AAA C 1
ATOM 686 O O . ALA A 1 91 ? 0.161 38.206 1.608 1.000 14.507 91 ALA AAA O 1
ATOM 688 N N . GLU A 1 92 ? 0.212 39.624 3.382 1.000 14.900 92 GLU AAA N 1
ATOM 689 C CA . GLU A 1 92 ? -0.325 40.801 2.654 1.000 18.397 92 GLU AAA CA 1
ATOM 690 C C . GLU A 1 92 ? 0.625 41.233 1.539 1.000 15.259 92 GLU AAA C 1
ATOM 691 O O . GLU A 1 92 ? 0.167 41.961 0.650 1.000 16.391 92 GLU AAA O 1
ATOM 697 N N . HIS A 1 93 ? 1.873 40.799 1.583 1.000 11.810 93 HIS AAA N 1
ATOM 698 C CA . HIS A 1 93 ? 2.953 41.104 0.621 1.000 14.929 93 HIS AAA CA 1
ATOM 699 C C . HIS A 1 93 ? 3.293 39.876 -0.234 1.000 13.319 93 HIS AAA C 1
ATOM 700 O O . HIS A 1 93 ? 4.261 39.961 -0.955 1.000 15.917 93 HIS AAA O 1
ATOM 707 N N . GLY A 1 94 ? 2.545 38.778 -0.121 1.000 15.467 94 GLY AAA N 1
ATOM 708 C CA . GLY A 1 94 ? 2.781 37.552 -0.887 1.000 13.340 94 GLY AAA CA 1
ATOM 709 C C . GLY A 1 94 ? 4.053 36.853 -0.439 1.000 13.174 94 GLY AAA C 1
ATOM 710 O O . GLY A 1 94 ? 4.608 36.095 -1.228 1.000 13.942 94 GLY AAA O 1
ATOM 711 N N . VAL A 1 95 ? 4.466 37.045 0.803 1.000 11.419 95 VAL AAA N 1
ATOM 712 C CA . VAL A 1 95 ? 5.709 36.454 1.393 1.000 9.177 95 VAL AAA CA 1
ATOM 713 C C . VAL A 1 95 ? 5.334 35.146 2.075 1.000 11.275 95 VAL AAA C 1
ATOM 714 O O . VAL A 1 95 ? 4.358 35.149 2.842 1.000 11.680 95 VAL AAA O 1
ATOM 718 N N . ASN A 1 96 ? 6.081 34.068 1.795 1.000 13.263 96 ASN AAA N 1
ATOM 719 C CA . ASN A 1 96 ? 5.811 32.738 2.399 1.000 13.682 96 ASN AAA CA 1
ATOM 720 C C . ASN A 1 96 ? 6.286 32.780 3.863 1.000 11.553 96 ASN AAA C 1
ATOM 721 O O . ASN A 1 96 ? 7.262 33.489 4.175 1.000 11.019 96 ASN AAA O 1
ATOM 726 N N . VAL A 1 97 ? 5.578 32.074 4.749 1.000 10.705 97 VAL AAA N 1
ATOM 727 C CA . VAL A 1 97 ? 5.733 32.200 6.208 1.000 9.018 97 VAL AAA CA 1
ATOM 728 C C . VAL A 1 97 ? 6.132 30.857 6.838 1.000 14.834 97 VAL AAA C 1
ATOM 729 O O . VAL A 1 97 ? 5.462 29.837 6.613 1.000 11.947 97 VAL AAA O 1
ATOM 733 N N . PHE A 1 98 ? 7.166 30.927 7.664 1.000 10.514 98 PHE AAA N 1
ATOM 734 C CA . PHE A 1 98 ? 7.481 29.929 8.707 1.000 9.532 98 PHE AAA CA 1
ATOM 735 C C . PHE A 1 98 ? 7.314 30.632 10.035 1.000 12.545 98 PHE AAA C 1
ATOM 736 O O . PHE A 1 98 ? 7.909 31.705 10.194 1.000 12.102 98 PHE AAA O 1
ATOM 744 N N . CYS A 1 99 ? 6.523 30.068 10.939 1.000 10.110 99 CYS AAA N 1
ATOM 745 C CA . CYS A 1 99 ? 6.204 30.710 12.235 1.000 8.960 99 CYS AAA CA 1
ATOM 746 C C . CYS A 1 99 ? 6.555 29.785 13.391 1.000 11.058 99 CYS AAA C 1
ATOM 747 O O . CYS A 1 99 ? 6.074 28.611 13.408 1.000 9.033 99 CYS AAA O 1
ATOM 750 N N . GLU A 1 100 ? 7.292 30.332 14.357 1.000 10.632 100 GLU AAA N 1
ATOM 751 C CA . GLU A 1 100 ? 7.663 29.611 15.582 1.000 9.915 100 GLU AAA CA 1
ATOM 752 C C . GLU A 1 100 ? 6.419 29.207 16.375 1.000 10.139 100 GLU AAA C 1
ATOM 753 O O . GLU A 1 100 ? 5.344 29.868 16.285 1.000 9.960 100 GLU AAA O 1
ATOM 759 N N . LYS A 1 101 ? 6.567 28.150 17.163 1.000 11.396 101 LYS AAA N 1
ATOM 760 C CA . LYS A 1 101 ? 5.582 27.798 18.209 1.000 9.975 101 LYS AAA CA 1
ATOM 761 C C . LYS A 1 101 ? 5.679 28.798 19.355 1.000 9.399 101 LYS AAA C 1
ATOM 762 O O . LYS A 1 101 ? 6.664 29.536 19.495 1.000 11.619 101 LYS AAA O 1
ATOM 768 N N . PRO A 1 102 ? 4.637 28.939 20.190 1.000 9.347 102 PRO AAA N 1
ATOM 769 C CA . PRO A 1 102 ? 3.269 28.550 19.849 1.000 9.616 102 PRO AAA CA 1
ATOM 770 C C . PRO A 1 102 ? 2.842 29.533 18.766 1.000 10.673 102 PRO AAA C 1
ATOM 771 O O . PRO A 1 102 ? 3.329 30.665 18.781 1.000 10.258 102 PRO AAA O 1
ATOM 775 N N . ILE A 1 103 ? 2.018 29.103 17.818 1.000 13.920 103 ILE AAA N 1
ATOM 776 C CA . ILE A 1 103 ? 1.683 29.963 16.657 1.000 12.333 103 ILE AAA CA 1
ATOM 777 C C . ILE A 1 103 ? 1.184 31.293 17.207 1.000 15.184 103 ILE AAA C 1
ATOM 778 O O . ILE A 1 103 ? 1.639 32.330 16.750 1.000 13.591 103 ILE AAA O 1
ATOM 783 N N . ALA A 1 104 ? 0.279 31.248 18.169 1.000 9.616 104 ALA AAA N 1
ATOM 784 C CA . ALA A 1 104 ? -0.240 32.472 18.825 1.000 11.033 104 ALA AAA CA 1
ATOM 785 C C . ALA A 1 104 ? -0.765 32.104 20.196 1.000 11.841 104 ALA AAA C 1
ATOM 786 O O . ALA A 1 104 ? -0.692 30.924 20.563 1.000 12.980 104 ALA AAA O 1
ATOM 788 N N . LEU A 1 105 ? -1.200 33.101 20.968 1.000 11.625 105 LEU AAA N 1
ATOM 789 C CA . LEU A 1 105 ? -1.643 32.875 22.363 1.000 11.500 105 LEU AAA CA 1
ATOM 790 C C . LEU A 1 105 ? -3.166 32.925 22.454 1.000 12.581 105 LEU AAA C 1
ATOM 791 O O . LEU A 1 105 ? -3.671 32.874 23.581 1.000 13.831 105 LEU AAA O 1
ATOM 796 N N . SER A 1 106 ? -3.869 33.006 21.323 1.000 13.113 106 SER AAA N 1
ATOM 797 C CA . SER A 1 106 ? -5.324 32.799 21.253 1.000 9.911 106 SER AAA CA 1
ATOM 798 C C . SER A 1 106 ? -5.658 32.059 19.967 1.000 11.282 106 SER AAA C 1
ATOM 799 O O . SER A 1 106 ? -4.973 32.256 18.915 1.000 12.278 106 SER AAA O 1
ATOM 802 N N . TYR A 1 107 ? -6.743 31.304 20.005 1.000 10.478 107 TYR AAA N 1
ATOM 803 C CA . TYR A 1 107 ? -7.279 30.661 18.801 1.000 10.695 107 TYR AAA CA 1
ATOM 804 C C . TYR A 1 107 ? -7.658 31.729 17.757 1.000 12.549 107 TYR AAA C 1
ATOM 805 O O . TYR A 1 107 ? -7.404 31.506 16.569 1.000 11.286 107 TYR AAA O 1
ATOM 814 N N . GLN A 1 108 ? -8.270 32.848 18.177 1.000 13.677 108 GLN AAA N 1
ATOM 815 C CA . GLN A 1 108 ? -8.676 33.924 17.222 1.000 17.319 108 GLN AAA CA 1
ATOM 816 C C . GLN A 1 108 ? -7.441 34.346 16.414 1.000 13.372 108 GLN AAA C 1
ATOM 817 O O . GLN A 1 108 ? -7.507 34.419 15.162 1.000 13.776 108 GLN AAA O 1
ATOM 823 N N . ASP A 1 109 ? -6.329 34.595 17.092 1.000 13.555 109 ASP AAA N 1
ATOM 824 C CA . ASP A 1 109 ? -5.078 35.041 16.431 1.000 10.732 109 ASP AAA CA 1
ATOM 825 C C . ASP A 1 109 ? -4.599 33.950 15.480 1.000 13.433 109 ASP AAA C 1
ATOM 826 O O . ASP A 1 109 ? -4.315 34.247 14.324 1.000 11.078 109 ASP AAA O 1
ATOM 831 N N . CYS A 1 110 ? -4.453 32.725 15.984 1.000 12.321 110 CYS AAA N 1
ATOM 832 C CA . CYS A 1 110 ? -3.966 31.597 15.162 1.000 12.026 110 CYS AAA CA 1
ATOM 833 C C . CYS A 1 110 ? -4.847 31.443 13.918 1.000 13.688 110 CYS AAA C 1
ATOM 834 O O . CYS A 1 110 ? -4.324 31.277 12.802 1.000 13.912 110 CYS AAA O 1
ATOM 837 N N . ASP A 1 111 ? -6.153 31.429 14.114 1.000 12.069 111 ASP AAA N 1
ATOM 838 C CA . ASP A 1 111 ? -7.125 31.180 13.030 1.000 12.954 111 ASP AAA CA 1
ATOM 839 C C . ASP A 1 111 ? -7.000 32.308 11.990 1.000 13.530 111 ASP AAA C 1
ATOM 840 O O . ASP A 1 111 ? -7.028 32.043 10.814 1.000 13.139 111 ASP AAA O 1
ATOM 845 N N . GLU A 1 112 ? -6.873 33.542 12.442 1.000 13.304 112 GLU AAA N 1
ATOM 846 C CA . GLU A 1 112 ? -6.736 34.699 11.538 1.000 14.315 112 GLU AAA CA 1
ATOM 847 C C . GLU A 1 112 ? -5.438 34.574 10.741 1.000 15.738 112 GLU AAA C 1
ATOM 848 O O . GLU A 1 112 ? -5.423 34.902 9.562 1.000 12.870 112 GLU AAA O 1
ATOM 854 N N . MET A 1 113 ? -4.375 34.112 11.381 1.000 13.299 113 MET AAA N 1
ATOM 855 C CA . MET A 1 113 ? -3.067 33.958 10.710 1.000 14.315 113 MET AAA CA 1
ATOM 856 C C . MET A 1 113 ? -3.207 32.901 9.614 1.000 13.344 113 MET AAA C 1
ATOM 857 O O . MET A 1 113 ? -2.786 33.146 8.484 1.000 13.591 113 MET AAA O 1
ATOM 862 N N . VAL A 1 114 ? -3.810 31.763 9.931 1.000 15.630 114 VAL AAA N 1
ATOM 863 C CA . VAL A 1 114 ? -3.971 30.664 8.946 1.000 14.081 114 VAL AAA CA 1
ATOM 864 C C . VAL A 1 114 ? -4.852 31.175 7.803 1.000 10.937 114 VAL AAA C 1
ATOM 865 O O . VAL A 1 114 ? -4.496 30.952 6.629 1.000 12.979 114 VAL AAA O 1
ATOM 869 N N . ARG A 1 115 ? -5.953 31.843 8.137 1.000 12.976 115 ARG AAA N 1
ATOM 870 C CA . ARG A 1 115 ? -6.978 32.269 7.141 1.000 13.123 115 ARG AAA CA 1
ATOM 871 C C . ARG A 1 115 ? -6.328 33.303 6.210 1.000 12.505 115 ARG AAA C 1
ATOM 872 O O . ARG A 1 115 ? -6.543 33.246 4.996 1.000 12.912 115 ARG AAA O 1
ATOM 880 N N . THR A 1 116 ? -5.587 34.257 6.761 1.000 11.237 116 THR AAA N 1
ATOM 881 C CA . THR A 1 116 ? -4.964 35.346 5.963 1.000 12.014 116 THR AAA CA 1
ATOM 882 C C . THR A 1 116 ? -3.927 34.735 5.023 1.000 16.615 116 THR AAA C 1
ATOM 883 O O . THR A 1 116 ? -3.868 35.164 3.875 1.000 16.724 116 THR AAA O 1
ATOM 887 N N . CYS A 1 117 ? -3.091 33.789 5.485 1.000 12.047 117 CYS AAA N 1
ATOM 888 C CA . CYS A 1 117 ? -2.129 33.118 4.589 1.000 13.106 117 CYS AAA CA 1
ATOM 889 C C . CYS A 1 117 ? -2.886 32.390 3.457 1.000 11.059 117 CYS AAA C 1
ATOM 890 O O . CYS A 1 117 ? -2.436 32.474 2.325 1.000 13.550 117 CYS AAA O 1
ATOM 893 N N . GLN A 1 118 ? -4.003 31.724 3.739 1.000 13.158 118 GLN AAA N 1
ATOM 894 C CA . GLN A 1 118 ? -4.800 31.007 2.713 1.000 13.294 118 GLN AAA CA 1
ATOM 895 C C . GLN A 1 118 ? -5.368 32.038 1.730 1.000 16.096 118 GLN AAA C 1
ATOM 896 O O . GLN A 1 118 ? -5.237 31.845 0.500 1.000 13.241 118 GLN AAA O 1
ATOM 902 N N . GLU A 1 119 ? -5.888 33.150 2.231 1.000 13.509 119 GLU AAA N 1
ATOM 903 C CA . GLU A 1 119 ? -6.474 34.210 1.382 1.000 13.353 119 GLU AAA CA 1
ATOM 904 C C . GLU A 1 119 ? -5.434 34.680 0.361 1.000 14.717 119 GLU AAA C 1
ATOM 905 O O . GLU A 1 119 ? -5.807 34.937 -0.789 1.000 14.020 119 GLU AAA O 1
ATOM 911 N N . HIS A 1 120 ? -4.169 34.818 0.781 1.000 15.014 120 HIS AAA N 1
ATOM 912 C CA . HIS A 1 120 ? -3.100 35.423 -0.043 1.000 14.135 120 HIS AAA CA 1
ATOM 913 C C . HIS A 1 120 ? -2.343 34.352 -0.830 1.000 12.877 120 HIS AAA C 1
ATOM 914 O O . HIS A 1 120 ? -1.394 34.698 -1.547 1.000 15.073 120 HIS AAA O 1
ATOM 921 N N . GLY A 1 121 ? -2.699 33.095 -0.649 1.000 11.571 121 GLY AAA N 1
ATOM 922 C CA . GLY A 1 121 ? -2.066 31.979 -1.381 1.000 15.655 121 GLY AAA CA 1
ATOM 923 C C . GLY A 1 121 ? -0.610 31.832 -1.006 1.000 13.997 121 GLY AAA C 1
ATOM 924 O O . GLY A 1 121 ? 0.185 31.420 -1.874 1.000 13.801 121 GLY AAA O 1
ATOM 925 N N . VAL A 1 122 ? -0.222 32.150 0.237 1.000 15.059 122 VAL AAA N 1
ATOM 926 C CA . VAL A 1 122 ? 1.190 31.922 0.670 1.000 12.669 122 VAL AAA CA 1
ATOM 927 C C . VAL A 1 122 ? 1.262 30.681 1.572 1.000 11.913 122 VAL AAA C 1
ATOM 928 O O . VAL A 1 122 ? 0.286 30.332 2.241 1.000 11.560 122 VAL AAA O 1
ATOM 932 N N . ILE A 1 123 ? 2.414 30.036 1.555 1.000 13.694 123 ILE AAA N 1
ATOM 933 C CA . ILE A 1 123 ? 2.724 28.892 2.442 1.000 12.859 123 ILE AAA CA 1
ATOM 934 C C . ILE A 1 123 ? 2.776 29.417 3.876 1.000 12.165 123 ILE AAA C 1
ATOM 935 O O . ILE A 1 123 ? 3.296 30.516 4.124 1.000 13.490 123 ILE AAA O 1
ATOM 940 N N . PHE A 1 124 ? 2.253 28.622 4.799 1.000 11.580 124 PHE AAA N 1
ATOM 941 C CA . PHE A 1 124 ? 2.326 28.882 6.248 1.000 10.507 124 PHE AAA CA 1
ATOM 942 C C . PHE A 1 124 ? 2.748 27.583 6.913 1.000 13.196 124 PHE AAA C 1
ATOM 943 O O . PHE A 1 124 ? 1.922 26.663 6.961 1.000 11.719 124 PHE AAA O 1
ATOM 951 N N . MET A 1 125 ? 4.001 27.530 7.363 1.000 8.975 125 MET AAA N 1
ATOM 952 C CA . MET A 1 125 ? 4.531 26.330 8.042 1.000 10.418 125 MET AAA CA 1
ATOM 953 C C . MET A 1 125 ? 4.562 26.593 9.538 1.000 6.918 125 MET AAA C 1
ATOM 954 O O . MET A 1 125 ? 5.208 27.578 9.956 1.000 8.834 125 MET AAA O 1
ATOM 959 N N . ALA A 1 126 ? 3.887 25.730 10.309 1.000 10.051 126 ALA AAA N 1
ATOM 960 C CA . ALA A 1 126 ? 3.859 25.776 11.795 1.000 9.011 126 ALA AAA CA 1
ATOM 961 C C . ALA A 1 126 ? 5.144 25.129 12.322 1.000 10.192 126 ALA AAA C 1
ATOM 962 O O . ALA A 1 126 ? 5.387 23.962 11.980 1.000 14.156 126 ALA AAA O 1
ATOM 964 N N . GLY A 1 127 ? 5.975 25.867 13.071 1.000 10.542 127 GLY AAA N 1
ATOM 965 C CA . GLY A 1 127 ? 7.283 25.366 13.518 1.000 9.268 127 GLY AAA CA 1
ATOM 966 C C . GLY A 1 127 ? 7.165 24.446 14.721 1.000 12.743 127 GLY AAA C 1
ATOM 967 O O . GLY A 1 127 ? 7.891 24.673 15.716 1.000 13.827 127 GLY AAA O 1
ATOM 968 N N . HIS A 1 128 ? 6.342 23.406 14.597 1.000 10.061 128 HIS AAA N 1
ATOM 969 C CA . HIS A 1 128 ? 6.182 22.334 15.610 1.000 10.142 128 HIS AAA CA 1
ATOM 970 C C . HIS A 1 128 ? 7.361 21.361 15.467 1.000 9.947 128 HIS AAA C 1
ATOM 971 O O . HIS A 1 128 ? 7.170 20.241 15.025 1.000 10.225 128 HIS AAA O 1
ATOM 978 N N . VAL A 1 129 ? 8.539 21.797 15.924 1.000 9.127 129 VAL AAA N 1
ATOM 979 C CA . VAL A 1 129 ? 9.840 21.158 15.594 1.000 8.514 129 VAL AAA CA 1
ATOM 980 C C . VAL A 1 129 ? 9.950 19.775 16.243 1.000 8.484 129 VAL AAA C 1
ATOM 981 O O . VAL A 1 129 ? 10.756 18.962 15.747 1.000 10.204 129 VAL AAA O 1
ATOM 985 N N . MET A 1 130 ? 9.152 19.464 17.258 1.000 11.268 130 MET AAA N 1
ATOM 986 C CA . MET A 1 130 ? 9.222 18.125 17.894 1.000 12.063 130 MET AAA CA 1
ATOM 987 C C . MET A 1 130 ? 8.866 17.047 16.861 1.000 13.261 130 MET AAA C 1
ATOM 988 O O . MET A 1 130 ? 9.339 15.911 17.009 1.000 12.571 130 MET AAA O 1
ATOM 993 N N . ASN A 1 131 ? 8.107 17.385 15.811 1.000 10.541 131 ASN AAA N 1
ATOM 994 C CA . ASN A 1 131 ? 7.760 16.424 14.737 1.000 9.999 131 ASN AAA CA 1
ATOM 995 C C . ASN A 1 131 ? 9.014 16.029 13.936 1.000 10.922 131 ASN AAA C 1
ATOM 996 O O . ASN A 1 131 ? 8.928 15.089 13.139 1.000 13.707 131 ASN AAA O 1
ATOM 1001 N N . PHE A 1 132 ? 10.129 16.754 14.084 1.000 10.872 132 PHE AAA N 1
ATOM 1002 C CA . PHE A 1 132 ? 11.406 16.431 13.401 1.000 12.002 132 PHE AAA CA 1
ATOM 1003 C C . PHE A 1 132 ? 12.366 15.637 14.297 1.000 13.822 132 PHE AAA C 1
ATOM 1004 O O . PHE A 1 132 ? 13.512 15.376 13.867 1.000 13.689 132 PHE AAA O 1
ATOM 1012 N N . PHE A 1 133 ? 11.997 15.350 15.542 1.000 11.663 133 PHE AAA N 1
ATOM 1013 C CA . PHE A 1 133 ? 12.781 14.424 16.401 1.000 12.828 133 PHE AAA CA 1
ATOM 1014 C C . PHE A 1 133 ? 12.819 13.055 15.701 1.000 12.768 133 PHE AAA C 1
ATOM 1015 O O . PHE A 1 133 ? 11.764 12.531 15.312 1.000 13.527 133 PHE AAA O 1
ATOM 1023 N N . HIS A 1 134 ? 13.997 12.458 15.572 1.000 12.253 134 HIS AAA N 1
ATOM 1024 C CA . HIS A 1 134 ? 14.134 11.091 15.021 1.000 12.609 134 HIS AAA CA 1
ATOM 1025 C C . HIS A 1 134 ? 13.157 10.135 15.733 1.000 13.292 134 HIS AAA C 1
ATOM 1026 O O . HIS A 1 134 ? 12.494 9.366 15.040 1.000 14.843 134 HIS AAA O 1
ATOM 1033 N N . GLY A 1 135 ? 13.070 10.188 17.065 1.000 14.884 135 GLY AAA N 1
ATOM 1034 C CA . GLY A 1 135 ? 12.257 9.258 17.885 1.000 11.736 135 GLY AAA CA 1
ATOM 1035 C C . GLY A 1 135 ? 10.775 9.490 17.712 1.000 12.542 135 GLY AAA C 1
ATOM 1036 O O . GLY A 1 135 ? 10.050 8.517 17.728 1.000 11.564 135 GLY AAA O 1
ATOM 1037 N N . VAL A 1 136 ? 10.350 10.722 17.444 1.000 12.604 136 VAL AAA N 1
ATOM 1038 C CA . VAL A 1 136 ? 8.932 11.019 17.126 1.000 11.138 136 VAL AAA CA 1
ATOM 1039 C C . VAL A 1 136 ? 8.612 10.483 15.732 1.000 14.519 136 VAL AAA C 1
ATOM 1040 O O . VAL A 1 136 ? 7.550 9.891 15.546 1.000 13.483 136 VAL AAA O 1
ATOM 1044 N N . ARG A 1 137 ? 9.491 10.682 14.753 1.000 16.238 137 ARG AAA N 1
ATOM 1045 C CA . ARG A 1 137 ? 9.246 10.151 13.388 1.000 12.008 137 ARG AAA CA 1
ATOM 1046 C C . ARG A 1 137 ? 9.170 8.624 13.469 1.000 10.821 137 ARG AAA C 1
ATOM 1047 O O . ARG A 1 137 ? 8.295 8.031 12.819 1.000 13.390 137 ARG AAA O 1
ATOM 1055 N N . TYR A 1 138 ? 10.034 8.020 14.269 1.000 12.936 138 TYR AAA N 1
ATOM 1056 C CA . TYR A 1 138 ? 10.106 6.542 14.391 1.000 17.892 138 TYR AAA CA 1
ATOM 1057 C C . TYR A 1 138 ? 8.833 6.034 15.088 1.000 14.111 138 TYR AAA C 1
ATOM 1058 O O . TYR A 1 138 ? 8.226 5.034 14.634 1.000 12.544 138 TYR AAA O 1
ATOM 1067 N N . ALA A 1 139 ? 8.414 6.703 16.155 1.000 12.007 139 ALA AAA N 1
ATOM 1068 C CA . ALA A 1 139 ? 7.164 6.360 16.870 1.000 11.484 139 ALA AAA CA 1
ATOM 1069 C C . ALA A 1 139 ? 6.002 6.398 15.874 1.000 13.885 139 ALA AAA C 1
ATOM 1070 O O . ALA A 1 139 ? 5.194 5.455 15.830 1.000 12.746 139 ALA AAA O 1
ATOM 1072 N N . LYS A 1 140 ? 5.901 7.451 15.076 1.000 11.842 140 LYS AAA N 1
ATOM 1073 C CA . LYS A 1 140 ? 4.815 7.552 14.063 1.000 13.992 140 LYS AAA CA 1
ATOM 1074 C C . LYS A 1 140 ? 4.872 6.388 13.072 1.000 12.596 140 LYS AAA C 1
ATOM 1075 O O . LYS A 1 140 ? 3.779 5.861 12.718 1.000 14.302 140 LYS AAA O 1
ATOM 1081 N N . LYS A 1 141 ? 6.065 6.021 12.633 1.000 12.422 141 LYS AAA N 1
ATOM 1082 C CA . LYS A 1 141 ? 6.249 4.889 11.683 1.000 13.818 141 LYS AAA CA 1
ATOM 1083 C C . LYS A 1 141 ? 5.725 3.591 12.315 1.000 12.791 141 LYS AAA C 1
ATOM 1084 O O . LYS A 1 141 ? 4.958 2.894 11.647 1.000 16.134 141 LYS AAA O 1
ATOM 1090 N N . LEU A 1 142 ? 6.129 3.312 13.561 1.000 11.978 142 LEU AAA N 1
ATOM 1091 C CA . LEU A 1 142 ? 5.668 2.127 14.323 1.000 14.056 142 LEU AAA CA 1
ATOM 1092 C C . LEU A 1 142 ? 4.149 2.151 14.397 1.000 12.277 142 LEU AAA C 1
ATOM 1093 O O . LEU A 1 142 ? 3.496 1.153 14.074 1.000 16.308 142 LEU AAA O 1
ATOM 1098 N N . ILE A 1 143 ? 3.572 3.292 14.755 1.000 13.491 143 ILE AAA N 1
ATOM 1099 C CA . ILE A 1 143 ? 2.093 3.391 14.905 1.000 15.255 143 ILE AAA CA 1
ATOM 1100 C C . ILE A 1 143 ? 1.427 3.135 13.537 1.000 14.982 143 ILE AAA C 1
ATOM 1101 O O . ILE A 1 143 ? 0.501 2.323 13.486 1.000 13.771 143 ILE AAA O 1
ATOM 1106 N N . ASN A 1 144 ? 1.867 3.834 12.484 1.000 13.785 144 ASN AAA N 1
ATOM 1107 C CA . ASN A 1 144 ? 1.334 3.710 11.096 1.000 13.787 144 ASN AAA CA 1
ATOM 1108 C C . ASN A 1 144 ? 1.477 2.260 10.618 1.000 14.683 144 ASN AAA C 1
ATOM 1109 O O . ASN A 1 144 ? 0.589 1.784 9.918 1.000 16.514 144 ASN AAA O 1
ATOM 1114 N N . ASP A 1 145 ? 2.512 1.568 11.059 1.000 13.276 145 ASP AAA N 1
ATOM 1115 C CA . ASP A 1 145 ? 2.804 0.161 10.669 1.000 17.188 145 ASP AAA CA 1
ATOM 1116 C C . ASP A 1 145 ? 1.953 -0.826 11.469 1.000 20.005 145 ASP AAA C 1
ATOM 1117 O O . ASP A 1 145 ? 2.005 -2.020 11.156 1.000 17.795 145 ASP AAA O 1
ATOM 1122 N N . GLY A 1 146 ? 1.243 -0.366 12.494 1.000 14.179 146 GLY AAA N 1
ATOM 1123 C CA . GLY A 1 146 ? 0.339 -1.189 13.311 1.000 14.718 146 GLY AAA CA 1
ATOM 1124 C C . GLY A 1 146 ? 1.058 -1.909 14.449 1.000 12.115 146 GLY AAA C 1
ATOM 1125 O O . GLY A 1 146 ? 0.417 -2.818 15.065 1.000 14.886 146 GLY AAA O 1
ATOM 1126 N N . VAL A 1 147 ? 2.340 -1.611 14.707 1.000 14.480 147 VAL AAA N 1
ATOM 1127 C CA . VAL A 1 147 ? 3.167 -2.389 15.675 1.000 13.288 147 VAL AAA CA 1
ATOM 1128 C C . VAL A 1 147 ? 2.514 -2.382 17.068 1.000 15.182 147 VAL AAA C 1
ATOM 1129 O O . VAL A 1 147 ? 2.588 -3.408 17.744 1.000 15.653 147 VAL AAA O 1
ATOM 1133 N N . ILE A 1 148 ? 1.957 -1.261 17.520 1.000 11.724 148 ILE AAA N 1
ATOM 1134 C CA . ILE A 1 148 ? 1.362 -1.148 18.888 1.000 11.479 148 ILE AAA CA 1
ATOM 1135 C C . ILE A 1 148 ? -0.174 -1.118 18.802 1.000 16.284 148 ILE AAA C 1
ATOM 1136 O O . ILE A 1 148 ? -0.824 -0.875 19.868 1.000 12.008 148 ILE AAA O 1
ATOM 1141 N N . GLY A 1 149 ? -0.754 -1.441 17.638 1.000 11.090 149 GLY AAA N 1
ATOM 1142 C CA . GLY A 1 149 ? -2.216 -1.444 17.449 1.000 13.423 149 GLY AAA CA 1
ATOM 1143 C C . GLY A 1 149 ? -2.805 -0.050 17.538 1.000 12.625 149 GLY AAA C 1
ATOM 1144 O O . GLY A 1 149 ? -2.101 0.907 17.205 1.000 16.058 149 GLY AAA O 1
ATOM 1145 N N . LYS A 1 150 ? -4.071 0.057 17.932 1.000 12.321 150 LYS AAA N 1
ATOM 1146 C CA . LYS A 1 150 ? -4.768 1.360 18.035 1.000 12.115 150 LYS AAA CA 1
ATOM 1147 C C . LYS A 1 150 ? -4.253 2.088 19.273 1.000 14.661 150 LYS AAA C 1
ATOM 1148 O O . LYS A 1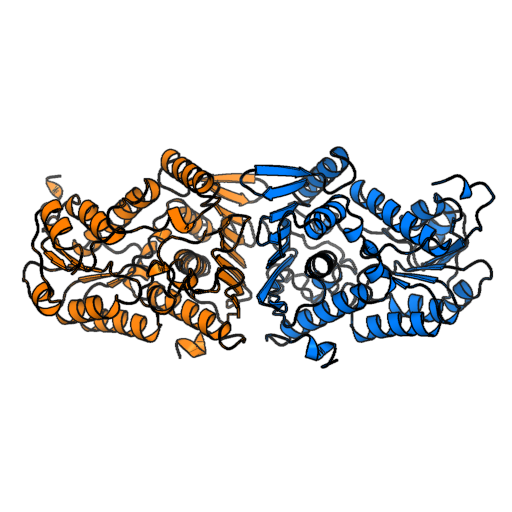 150 ? -4.165 1.472 20.319 1.000 12.557 150 LYS AAA O 1
ATOM 1154 N N . VAL A 1 151 ? -3.868 3.349 19.132 1.000 13.586 151 VAL AAA N 1
ATOM 1155 C CA . VAL A 1 151 ? -3.417 4.174 20.280 1.000 13.734 151 VAL AAA CA 1
ATOM 1156 C C . VAL A 1 151 ? -4.623 4.483 21.166 1.000 13.494 151 VAL AAA C 1
ATOM 1157 O O . VAL A 1 151 ? -5.630 4.995 20.690 1.000 10.430 151 VAL AAA O 1
ATOM 1161 N N . LEU A 1 152 ? -4.519 4.125 22.433 1.000 10.323 152 LEU AAA N 1
ATOM 1162 C CA . LEU A 1 152 ? -5.624 4.243 23.418 1.000 9.123 152 LEU AAA CA 1
ATOM 1163 C C . LEU A 1 152 ? -5.407 5.457 24.305 1.000 10.767 152 LEU AAA C 1
ATOM 1164 O O . LEU A 1 152 ? -6.393 6.069 24.772 1.000 10.425 152 LEU AAA O 1
ATOM 1169 N N . TYR A 1 153 ? -4.149 5.712 24.648 1.000 14.212 153 TYR AAA N 1
ATOM 1170 C CA . TYR A 1 153 ? -3.784 6.626 25.745 1.000 11.365 153 TYR AAA CA 1
ATOM 1171 C C . TYR A 1 153 ? -2.373 7.150 25.506 1.000 11.129 153 TYR AAA C 1
ATOM 1172 O O . TYR A 1 153 ? -1.410 6.324 25.301 1.000 10.925 153 TYR AAA O 1
ATOM 1181 N N . CYS A 1 154 ? -2.231 8.473 25.595 1.000 11.172 154 CYS AAA N 1
ATOM 1182 C CA . CYS A 1 154 ? -0.899 9.119 25.658 1.000 10.281 154 CYS AAA CA 1
ATOM 1183 C C . CYS A 1 154 ? -0.779 9.870 26.972 1.000 10.985 154 CYS AAA C 1
ATOM 1184 O O . CYS A 1 154 ? -1.767 10.475 27.417 1.000 10.551 154 CYS AAA O 1
ATOM 1187 N N . HIS A 1 155 ? 0.395 9.795 27.578 1.000 9.416 155 HIS AAA N 1
ATOM 1188 C CA . HIS A 1 155 ? 0.725 10.513 28.824 1.000 8.484 155 HIS AAA CA 1
ATOM 1189 C C . HIS A 1 155 ? 2.010 11.281 28.577 1.000 8.443 155 HIS AAA C 1
ATOM 1190 O O . HIS A 1 155 ? 3.024 10.649 28.216 1.000 10.514 155 HIS AAA O 1
ATOM 1197 N N . SER A 1 156 ? 1.960 12.602 28.713 1.000 9.303 156 SER AAA N 1
ATOM 1198 C CA . SER A 1 156 ? 3.152 13.441 28.605 1.000 8.748 156 SER AAA CA 1
ATOM 1199 C C . SER A 1 156 ? 3.423 14.098 29.955 1.000 9.970 156 SER AAA C 1
ATOM 1200 O O . SER A 1 156 ? 2.495 14.339 30.744 1.000 10.672 156 SER AAA O 1
ATOM 1203 N N . ALA A 1 157 ? 4.694 14.314 30.225 1.000 9.170 157 ALA AAA N 1
ATOM 1204 C CA . ALA A 1 157 ? 5.139 15.156 31.354 1.000 10.217 157 ALA AAA CA 1
ATOM 1205 C C . ALA A 1 157 ? 6.302 16.006 30.886 1.000 9.017 157 ALA AAA C 1
ATOM 1206 O O . ALA A 1 157 ? 7.122 15.570 30.088 1.000 13.176 157 ALA AAA O 1
ATOM 1208 N N . ARG A 1 158 ? 6.363 17.194 31.419 1.000 9.726 158 ARG AAA N 1
ATOM 1209 C CA . ARG A 1 158 ? 7.493 18.093 31.202 1.000 10.064 158 ARG AAA CA 1
ATOM 1210 C C . ARG A 1 158 ? 7.616 18.902 32.481 1.000 15.785 158 ARG AAA C 1
ATOM 1211 O O . ARG A 1 158 ? 7.103 20.048 32.540 1.000 11.630 158 ARG AAA O 1
ATOM 1219 N N . ASN A 1 159 ? 8.182 18.248 33.481 1.000 10.872 159 ASN AAA N 1
ATOM 1220 C CA . ASN A 1 159 ? 8.122 18.643 34.902 1.000 11.533 159 ASN AAA CA 1
ATOM 1221 C C . ASN A 1 159 ? 9.546 18.801 35.412 1.000 11.274 159 ASN AAA C 1
ATOM 1222 O O . ASN A 1 159 ? 10.331 17.814 35.297 1.000 11.741 159 ASN AAA O 1
ATOM 1227 N N . GLY A 1 160 ? 9.869 19.971 35.933 1.000 12.723 160 GLY AAA N 1
ATOM 1228 C CA . GLY A 1 160 ? 11.142 20.196 36.624 1.000 14.383 160 GLY AAA CA 1
ATOM 1229 C C . GLY A 1 160 ? 11.021 21.217 37.716 1.000 12.861 160 GLY AAA C 1
ATOM 1230 O O . GLY A 1 160 ? 9.889 21.640 38.049 1.000 8.852 160 GLY AAA O 1
ATOM 1231 N N . TRP A 1 161 ? 12.166 21.623 38.242 1.000 14.464 161 TRP AAA N 1
ATOM 1232 C CA . TRP A 1 161 ? 12.278 22.615 39.322 1.000 11.819 161 TRP AAA CA 1
ATOM 1233 C C . TRP A 1 161 ? 13.035 23.835 38.791 1.000 13.059 161 TRP AAA C 1
ATOM 1234 O O . TRP A 1 161 ? 14.169 23.673 38.333 1.000 14.944 161 TRP AAA O 1
ATOM 1245 N N . GLU A 1 162 ? 12.378 24.982 38.774 1.000 14.170 162 GLU AAA N 1
ATOM 1246 C CA . GLU A 1 162 ? 12.999 26.266 38.365 1.000 11.749 162 GLU AAA CA 1
ATOM 1247 C C . GLU A 1 162 ? 13.113 27.140 39.614 1.000 16.906 162 GLU AAA C 1
ATOM 1248 O O . GLU A 1 162 ? 12.111 27.337 40.322 1.000 16.191 162 GLU AAA O 1
ATOM 1254 N N . GLU A 1 163 ? 14.295 27.693 39.820 1.000 17.139 163 GLU AAA N 1
ATOM 1255 C CA . GLU A 1 163 ? 14.522 28.778 40.809 1.000 20.569 163 GLU AAA CA 1
ATOM 1256 C C . GLU A 1 163 ? 14.009 30.102 40.245 1.000 18.409 163 GLU AAA C 1
ATOM 1257 O O . GLU A 1 163 ? 14.019 30.285 39.033 1.000 23.583 163 GLU AAA O 1
ATOM 1263 N N . GLN A 1 164 ? 13.608 31.014 41.127 1.000 28.363 164 GLN AAA N 1
ATOM 1264 C CA . GLN A 1 164 ? 13.295 32.408 40.739 1.000 26.644 164 GLN AAA CA 1
ATOM 1265 C C . GLN A 1 164 ? 14.601 33.050 40.250 1.000 27.552 164 GLN AAA C 1
ATOM 1266 O O . GLN A 1 164 ? 15.599 33.015 40.984 1.000 33.028 164 GLN AAA O 1
ATOM 1272 N N . GLN A 1 165 ? 14.596 33.670 39.078 1.000 32.082 165 GLN AAA N 1
ATOM 1273 C CA . GLN A 1 165 ? 15.816 34.345 38.548 1.000 45.006 165 GLN AAA CA 1
ATOM 1274 C C . GLN A 1 165 ? 15.872 35.767 39.097 1.000 39.419 165 GLN AAA C 1
ATOM 1275 O O . GLN A 1 165 ? 14.847 36.304 39.514 1.000 32.151 165 GLN AAA O 1
ATOM 1281 N N . PRO A 1 166 ? 17.073 36.391 39.165 1.000 55.534 166 PRO AAA N 1
ATOM 1282 C CA . PRO A 1 166 ? 17.197 37.754 39.693 1.000 60.523 166 PRO AAA CA 1
ATOM 1283 C C . PRO A 1 166 ? 16.349 38.740 38.865 1.000 42.103 166 PRO AAA C 1
ATOM 1284 O O . PRO A 1 166 ? 15.635 39.569 39.423 1.000 37.591 166 PRO AAA O 1
ATOM 1288 N N . THR A 1 167 ? 16.391 38.586 37.539 1.000 40.739 167 THR AAA N 1
ATOM 1289 C CA . THR A 1 167 ? 15.590 39.389 36.578 1.000 24.322 167 THR AAA CA 1
ATOM 1290 C C . THR A 1 167 ? 14.701 38.419 35.792 1.000 41.547 167 THR AAA C 1
ATOM 1291 O O . THR A 1 167 ? 15.187 37.335 35.381 1.000 25.944 167 THR AAA O 1
ATOM 1295 N N A ILE A 1 168 ? 13.435 38.786 35.575 0.500 33.556 168 ILE AAA N 1
ATOM 1296 N N B ILE A 1 168 ? 13.441 38.799 35.616 0.500 36.871 168 ILE AAA N 1
ATOM 1297 C CA A ILE A 1 168 ? 12.410 37.855 35.026 0.500 37.751 168 ILE AAA CA 1
ATOM 1298 C CA B ILE A 1 168 ? 12.420 37.931 34.987 0.500 43.688 168 ILE AAA CA 1
ATOM 1299 C C A ILE A 1 168 ? 12.345 38.005 33.498 0.500 23.440 168 ILE AAA C 1
ATOM 1300 C C B ILE A 1 168 ? 12.601 38.028 33.469 0.500 23.560 168 ILE AAA C 1
ATOM 1301 O O A ILE A 1 168 ? 12.112 39.119 32.989 0.500 31.754 168 ILE AAA O 1
ATOM 1302 O O B ILE A 1 168 ? 12.974 39.102 32.970 0.500 15.310 168 ILE AAA O 1
ATOM 1311 N N . SER A 1 169 ? 12.526 36.878 32.813 1.000 25.224 169 SER AAA N 1
ATOM 1312 C CA . SER A 1 169 ? 12.451 36.742 31.345 1.000 19.438 169 SER AAA CA 1
ATOM 1313 C C . SER A 1 169 ? 10.992 36.946 30.928 1.000 14.944 169 SER AAA C 1
ATOM 1314 O O . SER A 1 169 ? 10.092 36.532 31.709 1.000 12.365 169 SER AAA O 1
ATOM 1317 N N . TRP A 1 170 ? 10.767 37.440 29.715 1.000 15.800 170 TRP AAA N 1
ATOM 1318 C CA . TRP A 1 170 ? 9.432 37.422 29.064 1.000 17.688 170 TRP AAA CA 1
ATOM 1319 C C . TRP A 1 170 ? 8.872 35.987 29.082 1.000 10.169 170 TRP AAA C 1
ATOM 1320 O O . TRP A 1 170 ? 7.668 35.830 29.084 1.000 11.226 170 TRP AAA O 1
ATOM 1331 N N . LYS A 1 171 ? 9.727 34.974 29.118 1.000 10.681 171 LYS AAA N 1
ATOM 1332 C CA . LYS A 1 171 ? 9.261 33.562 29.048 1.000 13.364 171 LYS AAA CA 1
ATOM 1333 C C . LYS A 1 171 ? 8.491 33.185 30.328 1.000 15.161 171 LYS AAA C 1
ATOM 1334 O O . LYS A 1 171 ? 7.745 32.187 30.302 1.000 11.182 171 LYS AAA O 1
ATOM 1340 N N . LYS A 1 172 ? 8.630 33.971 31.398 1.000 20.829 172 LYS AAA N 1
ATOM 1341 C CA . LYS A 1 172 ? 7.961 33.713 32.702 1.000 15.096 172 LYS AAA CA 1
ATOM 1342 C C . LYS A 1 172 ? 6.812 34.688 32.909 1.000 18.178 172 LYS AAA C 1
ATOM 1343 O O . LYS A 1 172 ? 6.251 34.688 33.999 1.000 14.326 172 LYS AAA O 1
ATOM 1349 N N . ILE A 1 173 ? 6.454 35.466 31.891 1.000 14.211 173 ILE AAA N 1
ATOM 1350 C CA . ILE A 1 173 ? 5.320 36.427 31.987 1.000 14.675 173 ILE AAA CA 1
ATOM 1351 C C . ILE A 1 173 ? 4.177 35.860 31.156 1.000 13.608 173 ILE AAA C 1
ATOM 1352 O O . ILE A 1 173 ? 4.348 35.710 29.944 1.000 11.830 173 ILE AAA O 1
ATOM 1357 N N . ARG A 1 174 ? 3.061 35.521 31.782 1.000 15.195 174 ARG AAA N 1
ATOM 1358 C CA . ARG A 1 174 ? 2.013 34.707 31.116 1.000 14.302 174 ARG AAA CA 1
ATOM 1359 C C . ARG A 1 174 ? 1.514 35.445 29.878 1.000 14.623 174 ARG AAA C 1
ATOM 1360 O O . ARG A 1 174 ? 1.217 34.812 28.877 1.000 13.332 174 ARG AAA O 1
ATOM 1368 N N . GLU A 1 175 ? 1.342 36.760 29.939 1.000 16.472 175 GLU AAA N 1
ATOM 1369 C CA . GLU A 1 175 ? 0.806 37.464 28.748 1.000 20.065 175 GLU AAA CA 1
ATOM 1370 C C . GLU A 1 175 ? 1.830 37.449 27.603 1.000 16.003 175 GLU AAA C 1
ATOM 1371 O O . GLU A 1 175 ? 1.401 37.619 26.457 1.000 16.097 175 GLU AAA O 1
ATOM 1377 N N . LYS A 1 176 ? 3.108 37.206 27.885 1.000 13.643 176 LYS AAA N 1
ATOM 1378 C CA . LYS A 1 176 ? 4.156 37.229 26.834 1.000 13.376 176 LYS AAA CA 1
ATOM 1379 C C . LYS A 1 176 ? 4.463 35.813 26.342 1.000 9.917 176 LYS AAA C 1
ATOM 1380 O O . LYS A 1 176 ? 4.717 35.671 25.164 1.000 10.990 176 LYS AAA O 1
ATOM 1386 N N . SER A 1 177 ? 4.413 34.815 27.215 1.000 12.612 177 SER AAA N 1
ATOM 1387 C CA . SER A 1 177 ? 4.776 33.419 26.866 1.000 11.525 177 SER AAA CA 1
ATOM 1388 C C . SER A 1 177 ? 3.556 32.508 26.728 1.000 12.655 177 SER AAA C 1
ATOM 1389 O O . SER A 1 177 ? 3.687 31.477 26.061 1.000 10.731 177 SER AAA O 1
ATOM 1392 N N . GLY A 1 178 ? 2.453 32.829 27.413 1.000 12.644 178 GLY AAA N 1
ATOM 1393 C CA . GLY A 1 178 ? 1.311 31.934 27.619 1.000 12.323 178 GLY AAA CA 1
ATOM 1394 C C . GLY A 1 178 ? 1.605 30.886 28.678 1.000 13.066 178 GLY AAA C 1
ATOM 1395 O O . GLY A 1 178 ? 0.769 30.022 28.870 1.000 16.344 178 GLY AAA O 1
ATOM 1396 N N . GLY A 1 179 ? 2.730 30.992 29.393 1.000 12.848 179 GLY AAA N 1
ATOM 1397 C CA . GLY A 1 179 ? 3.088 30.024 30.452 1.000 10.667 179 GLY AAA CA 1
ATOM 1398 C C . GLY A 1 179 ? 3.412 28.658 29.887 1.000 10.224 179 GLY AAA C 1
ATOM 1399 O O . GLY A 1 179 ? 3.630 28.543 28.659 1.000 12.750 179 GLY AAA O 1
ATOM 1400 N N . HIS A 1 180 ? 3.511 27.639 30.736 1.000 10.721 180 HIS AAA N 1
ATOM 1401 C CA . HIS A 1 180 ? 4.044 26.308 30.329 1.000 10.960 180 HIS AAA CA 1
ATOM 1402 C C . HIS A 1 180 ? 3.227 25.759 29.161 1.000 12.882 180 HIS AAA C 1
ATOM 1403 O O . HIS A 1 180 ? 3.782 25.120 28.235 1.000 9.159 180 HIS AAA O 1
ATOM 1410 N N . LEU A 1 181 ? 1.914 25.885 29.247 1.000 11.888 181 LEU AAA N 1
ATOM 1411 C CA . LEU A 1 181 ? 1.030 25.231 28.268 1.000 10.589 181 LEU AAA CA 1
ATOM 1412 C C . LEU A 1 181 ? 1.350 25.718 26.861 1.000 10.814 181 LEU AAA C 1
ATOM 1413 O O . LEU A 1 181 ? 1.422 24.855 25.974 1.000 11.365 181 LEU AAA O 1
ATOM 1418 N N . TYR A 1 182 ? 1.515 27.034 26.644 1.000 9.294 182 TYR AAA N 1
ATOM 1419 C CA . TYR A 1 182 ? 1.764 27.538 25.275 1.000 9.350 182 TYR AAA CA 1
ATOM 1420 C C . TYR A 1 182 ? 3.265 27.522 24.967 1.000 9.167 182 TYR AAA C 1
ATOM 1421 O O . TYR A 1 182 ? 3.642 27.113 23.889 1.000 11.728 182 TYR AAA O 1
ATOM 1430 N N . HIS A 1 183 ? 4.111 27.969 25.887 1.000 12.508 183 HIS AAA N 1
ATOM 1431 C CA . HIS A 1 183 ? 5.565 28.012 25.620 1.000 9.635 183 HIS AAA CA 1
ATOM 1432 C C . HIS A 1 183 ? 6.095 26.592 25.421 1.000 9.703 183 HIS AAA C 1
ATOM 1433 O O . HIS A 1 183 ? 6.977 26.369 24.566 1.000 8.674 183 HIS AAA O 1
ATOM 1440 N N . HIS A 1 184 ? 5.566 25.637 26.161 1.000 10.483 184 HIS AAA N 1
ATOM 1441 C CA . HIS A 1 184 ? 5.916 24.200 25.977 1.000 11.610 184 HIS AAA CA 1
ATOM 1442 C C . HIS A 1 184 ? 4.760 23.428 25.350 1.000 11.538 184 HIS AAA C 1
ATOM 1443 O O . HIS A 1 184 ? 4.505 22.286 25.742 1.000 13.480 184 HIS AAA O 1
ATOM 1450 N N . ILE A 1 185 ? 4.137 23.996 24.323 1.000 8.497 185 ILE AAA N 1
ATOM 1451 C CA . ILE A 1 185 ? 3.013 23.324 23.625 1.000 10.666 185 ILE AAA CA 1
ATOM 1452 C C . ILE A 1 185 ? 3.482 22.084 22.855 1.000 8.843 185 ILE AAA C 1
ATOM 1453 O O . ILE A 1 185 ? 2.629 21.347 22.394 1.000 11.888 185 ILE AAA O 1
ATOM 1458 N N . HIS A 1 186 ? 4.795 21.879 22.681 1.000 8.357 186 HIS AAA N 1
ATOM 1459 C CA . HIS A 1 186 ? 5.366 20.725 21.945 1.000 9.397 186 HIS AAA CA 1
ATOM 1460 C C . HIS A 1 186 ? 4.640 19.435 22.326 1.000 9.117 186 HIS AAA C 1
ATOM 1461 O O . HIS A 1 186 ? 4.183 18.741 21.433 1.000 10.800 186 HIS AAA O 1
ATOM 1468 N N . GLU A 1 187 ? 4.488 19.179 23.628 1.000 8.745 187 GLU AAA N 1
ATOM 1469 C CA . GLU A 1 187 ? 3.919 17.906 24.139 1.000 9.161 187 GLU AAA CA 1
ATOM 1470 C C . GLU A 1 187 ? 2.445 17.797 23.754 1.000 11.200 187 GLU AAA C 1
ATOM 1471 O O . GLU A 1 187 ? 1.999 16.685 23.397 1.000 11.096 187 GLU AAA O 1
ATOM 1477 N N A LEU A 1 188 ? 1.701 18.903 23.842 0.600 8.055 188 LEU AAA N 1
ATOM 1478 N N B LEU A 1 188 ? 1.698 18.901 23.841 0.400 9.125 188 LEU AAA N 1
ATOM 1479 C CA A LEU A 1 188 ? 0.264 18.902 23.488 0.600 9.140 188 LEU AAA CA 1
ATOM 1480 C CA B LEU A 1 188 ? 0.260 18.910 23.482 0.400 10.403 188 LEU AAA CA 1
ATOM 1481 C C A LEU A 1 188 ? 0.135 18.590 21.992 0.600 10.514 188 LEU AAA C 1
ATOM 1482 C C B LEU A 1 188 ? 0.134 18.591 21.988 0.400 11.018 188 LEU AAA C 1
ATOM 1483 O O A LEU A 1 188 ? -0.669 17.707 21.607 0.600 13.360 188 LEU AAA O 1
ATOM 1484 O O B LEU A 1 188 ? -0.666 17.705 21.609 0.400 13.070 188 LEU AAA O 1
ATOM 1493 N N . ASP A 1 189 ? 0.926 19.266 21.150 1.000 10.767 189 ASP AAA N 1
ATOM 1494 C CA . ASP A 1 189 ? 0.908 19.028 19.689 1.000 8.617 189 ASP AAA CA 1
ATOM 1495 C C . ASP A 1 189 ? 1.293 17.574 19.414 1.000 11.558 189 ASP AAA C 1
ATOM 1496 O O . ASP A 1 189 ? 0.678 16.959 18.529 1.000 10.952 189 ASP AAA O 1
ATOM 1501 N N . CYS A 1 190 ? 2.283 17.039 20.142 1.000 8.785 190 CYS AAA N 1
ATOM 1502 C CA . CYS A 1 190 ? 2.788 15.667 19.935 1.000 8.428 190 CYS AAA CA 1
ATOM 1503 C C . CYS A 1 190 ? 1.657 14.665 20.217 1.000 8.790 190 CYS AAA C 1
ATOM 1504 O O . CYS A 1 190 ? 1.317 13.834 19.332 1.000 9.874 190 CYS AAA O 1
ATOM 1507 N N . VAL A 1 191 ? 0.967 14.845 21.340 1.000 13.401 191 VAL AAA N 1
ATOM 1508 C CA . VAL A 1 191 ? -0.160 13.951 21.712 1.000 11.405 191 VAL AAA CA 1
ATOM 1509 C C . VAL A 1 191 ? -1.231 14.037 20.626 1.000 9.773 191 VAL AAA C 1
ATOM 1510 O O . VAL A 1 191 ? -1.767 13.031 20.216 1.000 12.514 191 VAL AAA O 1
ATOM 1514 N N . GLN A 1 192 ? -1.548 15.239 20.145 1.000 11.708 192 GLN AAA N 1
ATOM 1515 C CA . GLN A 1 192 ? -2.642 15.381 19.165 1.000 9.865 192 GLN AAA CA 1
ATOM 1516 C C . GLN A 1 192 ? -2.204 14.748 17.836 1.000 11.199 192 GLN AAA C 1
ATOM 1517 O O . GLN A 1 192 ? -3.041 14.135 17.202 1.000 10.620 192 GLN AAA O 1
ATOM 1523 N N . PHE A 1 193 ? -0.930 14.857 17.438 1.000 10.263 193 PHE AAA N 1
ATOM 1524 C CA . PHE A 1 193 ? -0.415 14.146 16.236 1.000 9.958 193 PHE AAA CA 1
ATOM 1525 C C . PHE A 1 193 ? -0.621 12.643 16.429 1.000 11.157 193 PHE AAA C 1
ATOM 1526 O O . PHE A 1 193 ? -1.12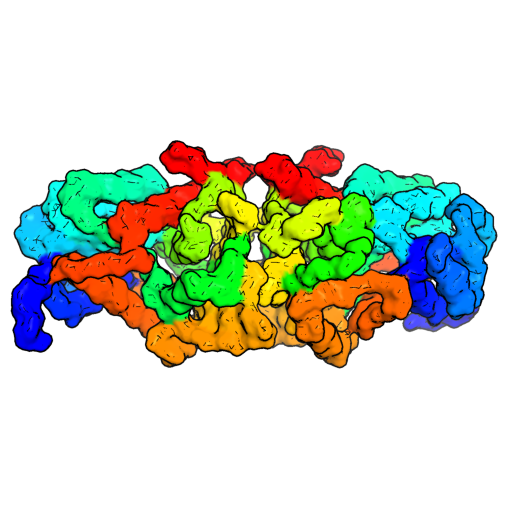9 11.989 15.538 1.000 12.079 193 PHE AAA O 1
ATOM 1534 N N . LEU A 1 194 ? -0.284 12.120 17.594 1.000 13.216 194 LEU AAA N 1
ATOM 1535 C CA . LEU A 1 194 ? -0.292 10.651 17.796 1.000 11.891 194 LEU AAA CA 1
ATOM 1536 C C . LEU A 1 194 ? -1.714 10.117 17.920 1.000 13.039 194 LEU AAA C 1
ATOM 1537 O O . LEU A 1 194 ? -1.949 8.944 17.569 1.000 11.192 194 LEU AAA O 1
ATOM 1542 N N A MET A 1 195 ? -2.653 10.953 18.351 0.500 12.889 195 MET AAA N 1
ATOM 1543 N N B MET A 1 195 ? -2.651 10.953 18.361 0.500 14.817 195 MET AAA N 1
ATOM 1544 C CA A MET A 1 195 ? -4.055 10.529 18.606 0.500 11.526 195 MET AAA CA 1
ATOM 1545 C CA B MET A 1 195 ? -4.055 10.542 18.624 0.500 15.504 195 MET AAA CA 1
ATOM 1546 C C A MET A 1 195 ? -5.001 11.079 17.532 0.500 12.025 195 MET AAA C 1
ATOM 1547 C C B MET A 1 195 ? -4.993 11.056 17.521 0.500 13.582 195 MET AAA C 1
ATOM 1548 O O A MET A 1 195 ? -6.212 10.881 17.669 0.500 11.802 195 MET AAA O 1
ATOM 1549 O O B MET A 1 195 ? -6.202 10.853 17.650 0.500 12.225 195 MET AAA O 1
ATOM 1558 N N . GLY A 1 196 ? -4.464 11.708 16.480 1.000 14.587 196 GLY AAA N 1
ATOM 1559 C CA . GLY A 1 196 ? -5.220 12.008 15.254 1.000 11.571 196 GLY AAA CA 1
ATOM 1560 C C . GLY A 1 196 ? -6.045 13.278 15.309 1.000 10.277 196 GLY AAA C 1
ATOM 1561 O O . GLY A 1 196 ? -6.920 13.420 14.482 1.000 14.590 196 GLY AAA O 1
ATOM 1562 N N . GLY A 1 197 ? -5.707 14.219 16.187 1.000 12.281 197 GLY AAA N 1
ATOM 1563 C CA . GLY A 1 197 ? -6.329 15.554 16.179 1.000 11.953 197 GLY AAA CA 1
ATOM 1564 C C . GLY A 1 197 ? -6.629 16.076 17.572 1.000 9.970 197 GLY AAA C 1
ATOM 1565 O O . GLY A 1 197 ? -5.924 15.698 18.526 1.000 11.319 197 GLY AAA O 1
ATOM 1566 N N . MET A 1 198 ? -7.648 16.928 17.678 1.000 10.640 198 MET AAA N 1
ATOM 1567 C CA . MET A 1 198 ? -8.102 17.522 18.945 1.000 11.166 198 MET AAA CA 1
ATOM 1568 C C . MET A 1 198 ? -8.884 16.486 19.744 1.000 10.176 198 MET AAA C 1
ATOM 1569 O O . MET A 1 198 ? -9.534 15.615 19.183 1.000 12.042 198 MET AAA O 1
ATOM 1574 N N . PRO A 1 199 ? -8.904 16.615 21.076 1.000 10.461 199 PRO AAA N 1
ATOM 1575 C CA . PRO A 1 199 ? -9.845 15.873 21.921 1.000 9.637 199 PRO AAA CA 1
ATOM 1576 C C . PRO A 1 199 ? -11.235 16.528 21.850 1.000 12.374 199 PRO AAA C 1
ATOM 1577 O O . PRO A 1 199 ? -11.350 17.617 21.299 1.000 9.963 199 PRO AAA O 1
ATOM 1581 N N . GLU A 1 200 ? -12.260 15.828 22.345 1.000 11.681 200 GLU AAA N 1
ATOM 1582 C CA . GLU A 1 200 ? -13.638 16.368 22.459 1.000 14.093 200 GLU AAA CA 1
ATOM 1583 C C . GLU A 1 200 ? -13.772 17.282 23.679 1.000 11.123 200 GLU AAA C 1
ATOM 1584 O O . GLU A 1 200 ? -14.507 18.275 23.603 1.000 14.231 200 GLU AAA O 1
ATOM 1590 N N . GLU A 1 201 ? -13.098 16.963 24.778 1.000 11.618 201 GLU AAA N 1
ATOM 1591 C CA . GLU A 1 201 ? -13.314 17.593 26.092 1.000 10.671 201 GLU AAA CA 1
ATOM 1592 C C . GLU A 1 201 ? -11.990 17.591 26.870 1.000 12.394 201 GLU AAA C 1
ATOM 1593 O O . GLU A 1 201 ? -11.236 16.613 26.754 1.000 11.076 201 GLU AAA O 1
ATOM 1599 N N . VAL A 1 202 ? -11.716 18.662 27.611 1.000 11.514 202 VAL AAA N 1
ATOM 1600 C CA . VAL A 1 202 ? -10.484 18.771 28.428 1.000 10.428 202 VAL AAA CA 1
ATOM 1601 C C . VAL A 1 202 ? -10.846 19.291 29.824 1.000 12.647 202 VAL AAA C 1
ATOM 1602 O O . VAL A 1 202 ? -11.856 19.974 29.994 1.000 10.718 202 VAL AAA O 1
ATOM 1606 N N . THR A 1 203 ? -10.018 18.938 30.781 1.000 12.543 203 THR AAA N 1
ATOM 1607 C CA . THR A 1 203 ? -9.980 19.521 32.133 1.000 9.222 203 THR AAA CA 1
ATOM 1608 C C . THR A 1 203 ? -8.529 19.899 32.414 1.000 9.374 203 THR AAA C 1
ATOM 1609 O O . THR A 1 203 ? -7.640 19.055 32.166 1.000 10.424 203 THR AAA O 1
ATOM 1613 N N . MET A 1 204 ? -8.287 21.108 32.894 1.000 10.177 204 MET AAA N 1
ATOM 1614 C CA . MET A 1 204 ? -6.937 21.464 33.376 1.000 11.073 204 MET AAA CA 1
ATOM 1615 C C . MET A 1 204 ? -7.047 22.039 34.788 1.000 13.693 204 MET AAA C 1
ATOM 1616 O O . MET A 1 204 ? -7.865 22.946 35.042 1.000 15.301 204 MET AAA O 1
ATOM 1621 N N . THR A 1 205 ? -6.198 21.533 35.667 1.000 13.450 205 THR AAA N 1
ATOM 1622 C CA . THR A 1 205 ? -6.059 22.020 37.055 1.000 11.944 205 THR AAA CA 1
ATOM 1623 C C . THR A 1 205 ? -4.619 22.455 37.257 1.000 12.487 205 THR AAA C 1
ATOM 1624 O O . THR A 1 205 ? -3.738 22.092 36.418 1.000 12.077 205 THR AAA O 1
ATOM 1628 N N . GLY A 1 206 ? -4.371 23.140 38.364 1.000 16.218 206 GLY AAA N 1
ATOM 1629 C CA . GLY A 1 206 ? -3.024 23.602 38.666 1.000 14.014 206 GLY AAA CA 1
ATOM 1630 C C . GLY A 1 206 ? -3.040 24.942 39.331 1.000 16.500 206 GLY AAA C 1
ATOM 1631 O O . GLY A 1 206 ? -4.112 25.472 39.700 1.000 13.915 206 GLY AAA O 1
ATOM 1632 N N . GLY A 1 207 ? -1.847 25.473 39.530 1.000 14.286 207 GLY AAA N 1
ATOM 1633 C CA . GLY A 1 207 ? -1.725 26.722 40.293 1.000 16.103 207 GLY AAA CA 1
ATOM 1634 C C . GLY A 1 207 ? -0.292 27.175 40.320 1.000 13.986 207 GLY AAA C 1
ATOM 1635 O O . GLY A 1 207 ? 0.559 26.535 39.681 1.000 13.123 207 GLY AAA O 1
ATOM 1636 N N . ASN A 1 208 ? -0.051 28.274 41.014 1.000 11.164 208 ASN AAA N 1
ATOM 1637 C CA . ASN A 1 208 ? 1.295 28.744 41.396 1.000 12.935 208 ASN AAA CA 1
ATOM 1638 C C . ASN A 1 208 ? 1.480 28.250 42.820 1.000 17.007 208 ASN AAA C 1
ATOM 1639 O O . ASN A 1 208 ? 0.958 28.893 43.745 1.000 12.620 208 ASN AAA O 1
ATOM 1644 N N . VAL A 1 209 ? 2.090 27.077 42.964 1.000 12.535 209 VAL AAA N 1
ATOM 1645 C CA . VAL A 1 209 ? 2.164 26.373 44.265 1.000 15.750 209 VAL AAA CA 1
ATOM 1646 C C . VAL A 1 209 ? 3.452 26.706 45.020 1.000 16.602 209 VAL AAA C 1
ATOM 1647 O O . VAL A 1 209 ? 3.443 26.535 46.239 1.000 17.654 209 VAL AAA O 1
ATOM 1651 N N . ALA A 1 210 ? 4.531 27.129 44.353 1.000 11.592 210 ALA AAA N 1
ATOM 1652 C CA . ALA A 1 210 ? 5.870 27.274 44.976 1.000 21.097 210 ALA AAA CA 1
ATOM 1653 C C . ALA A 1 210 ? 6.642 28.474 44.420 1.000 14.279 210 ALA AAA C 1
ATOM 1654 O O . ALA A 1 210 ? 7.841 28.616 44.740 1.000 20.604 210 ALA AAA O 1
ATOM 1656 N N . HIS A 1 211 ? 5.982 29.347 43.642 1.000 13.035 211 HIS AAA N 1
ATOM 1657 C CA . HIS A 1 211 ? 6.602 30.555 43.046 1.000 16.350 211 HIS AAA CA 1
ATOM 1658 C C . HIS A 1 211 ? 5.797 31.799 43.443 1.000 16.061 211 HIS AAA C 1
ATOM 1659 O O . HIS A 1 211 ? 5.566 32.673 42.583 1.000 17.536 211 HIS AAA O 1
ATOM 1666 N N . GLN A 1 212 ? 5.428 31.901 44.716 1.000 14.734 212 GLN AAA N 1
ATOM 1667 C CA . GLN A 1 212 ? 4.615 33.047 45.202 1.000 22.379 212 GLN AAA CA 1
ATOM 1668 C C . GLN A 1 212 ? 5.379 34.357 44.958 1.000 18.825 212 GLN AAA C 1
ATOM 1669 O O . GLN A 1 212 ? 4.703 35.387 44.747 1.000 15.748 212 GLN AAA O 1
ATOM 1675 N N . GLY A 1 213 ? 6.710 34.318 44.954 1.000 18.606 213 GLY AAA N 1
ATOM 1676 C CA . GLY A 1 213 ? 7.539 35.526 44.760 1.000 22.633 213 GLY AAA CA 1
ATOM 1677 C C . GLY A 1 213 ? 7.442 36.036 43.340 1.000 26.414 213 GLY AAA C 1
ATOM 1678 O O . GLY A 1 213 ? 7.809 37.186 43.096 1.000 23.501 213 GLY AAA O 1
ATOM 1679 N N . GLU A 1 214 ? 6.978 35.189 42.422 1.000 21.090 214 GLU AAA N 1
ATOM 1680 C CA . GLU A 1 214 ? 6.796 35.530 40.985 1.000 21.050 214 GLU AAA CA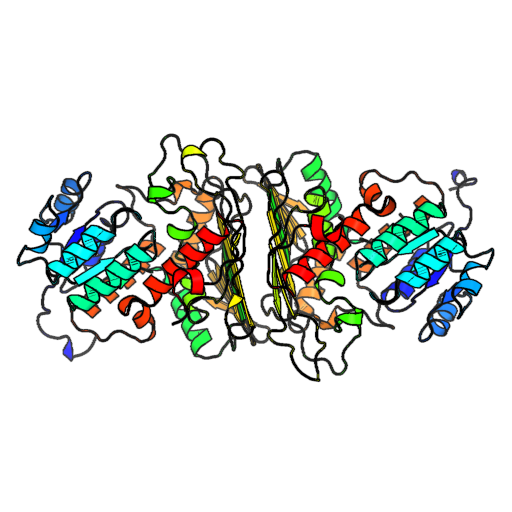 1
ATOM 1681 C C . GLU A 1 214 ? 5.310 35.549 40.640 1.000 15.145 214 GLU AAA C 1
ATOM 1682 O O . GLU A 1 214 ? 5.014 35.462 39.426 1.000 20.392 214 GLU AAA O 1
ATOM 1688 N N . ALA A 1 215 ? 4.401 35.737 41.607 1.000 16.583 215 ALA AAA N 1
ATOM 1689 C CA . ALA A 1 215 ? 2.941 35.783 41.352 1.000 17.659 215 ALA AAA CA 1
ATOM 1690 C C . ALA A 1 215 ? 2.644 36.864 40.302 1.000 17.240 215 ALA AAA C 1
ATOM 1691 O O . ALA A 1 215 ? 1.675 36.692 39.538 1.000 17.167 215 ALA AAA O 1
ATOM 1693 N N . PHE A 1 216 ? 3.455 37.920 40.247 1.000 13.085 216 PHE AAA N 1
ATOM 1694 C CA . PHE A 1 216 ? 3.225 39.002 39.251 1.000 15.024 216 PHE AAA CA 1
ATOM 1695 C C . PHE A 1 216 ? 3.292 38.444 37.829 1.000 17.372 216 PHE AAA C 1
ATOM 1696 O O . PHE A 1 216 ? 2.689 39.044 36.972 1.000 15.771 216 PHE AAA O 1
ATOM 1704 N N . GLY A 1 217 ? 4.016 37.347 37.587 1.000 15.274 217 GLY AAA N 1
ATOM 1705 C CA . GLY A 1 217 ? 4.081 36.741 36.241 1.000 14.947 217 GLY AAA CA 1
ATOM 1706 C C . GLY A 1 217 ? 2.784 36.056 35.844 1.000 15.443 217 GLY AAA C 1
ATOM 1707 O O . GLY A 1 217 ? 2.620 35.748 34.667 1.000 13.427 217 GLY AAA O 1
ATOM 1708 N N . ASP A 1 218 ? 1.908 35.770 36.800 1.000 10.263 218 ASP AAA N 1
ATOM 1709 C CA . ASP A 1 218 ? 0.547 35.216 36.605 1.000 15.698 218 ASP AAA CA 1
ATOM 1710 C C . ASP A 1 218 ? 0.620 33.830 35.954 1.000 16.844 218 ASP AAA C 1
ATOM 1711 O O . ASP A 1 218 ? -0.347 33.413 35.307 1.000 17.394 218 ASP AAA O 1
ATOM 1716 N N . GLU A 1 219 ? 1.696 33.090 36.212 1.000 15.635 219 GLU AAA N 1
ATOM 1717 C CA . GLU A 1 219 ? 1.891 31.732 35.634 1.000 16.386 219 GLU AAA CA 1
ATOM 1718 C C . GLU A 1 219 ? 1.732 30.655 36.702 1.000 15.522 219 GLU AAA C 1
ATOM 1719 O O . GLU A 1 219 ? 2.272 30.794 37.816 1.000 16.621 219 GLU AAA O 1
ATOM 1725 N N . ASP A 1 220 ? 1.046 29.589 36.319 1.000 14.614 220 ASP AAA N 1
ATOM 1726 C CA . ASP A 1 220 ? 1.028 28.327 37.081 1.000 16.185 220 ASP AAA CA 1
ATOM 1727 C C . ASP A 1 220 ? 2.416 27.670 37.012 1.000 13.155 220 ASP AAA C 1
ATOM 1728 O O . ASP A 1 220 ? 3.047 27.677 35.949 1.000 11.040 220 ASP AAA O 1
ATOM 1733 N N . ASP A 1 221 ? 2.858 27.049 38.095 1.000 12.347 221 ASP AAA N 1
ATOM 1734 C CA . ASP A 1 221 ? 4.101 26.236 38.092 1.000 10.854 221 ASP AAA CA 1
ATOM 1735 C C . ASP A 1 221 ? 3.750 24.750 38.122 1.000 9.815 221 ASP AAA C 1
ATOM 1736 O O . ASP A 1 221 ? 4.678 23.948 38.078 1.000 9.930 221 ASP AAA O 1
ATOM 1741 N N . MET A 1 222 ? 2.473 24.410 38.196 1.000 9.417 222 MET AAA N 1
ATOM 1742 C CA . MET A 1 222 ? 1.992 23.014 38.035 1.000 10.857 222 MET AAA CA 1
ATOM 1743 C C . MET A 1 222 ? 0.729 23.059 37.184 1.000 10.647 222 MET AAA C 1
ATOM 1744 O O . MET A 1 222 ? -0.151 23.865 37.505 1.000 13.574 222 MET AAA O 1
ATOM 1749 N N A LEU A 1 223 ? 0.648 22.212 36.153 0.500 13.189 223 LEU AAA N 1
ATOM 1750 N N B LEU A 1 223 ? 0.648 22.221 36.145 0.500 12.228 223 LEU AAA N 1
ATOM 1751 C CA A LEU A 1 223 ? -0.531 22.109 35.260 0.500 11.515 223 LEU AAA CA 1
ATOM 1752 C CA B LEU A 1 223 ? -0.525 22.123 35.242 0.500 10.095 223 LEU AAA CA 1
ATOM 1753 C C A LEU A 1 223 ? -0.790 20.643 34.959 0.500 11.462 223 LEU AAA C 1
ATOM 1754 C C B LEU A 1 223 ? -0.791 20.650 34.958 0.500 10.608 223 LEU AAA C 1
ATOM 1755 O O A LEU A 1 223 ? 0.155 19.934 34.567 0.500 10.960 223 LEU AAA O 1
ATOM 1756 O O B LEU A 1 223 ? 0.155 19.937 34.570 0.500 10.404 223 LEU AAA O 1
ATOM 1765 N N . PHE A 1 224 ? -2.043 20.229 35.119 1.000 8.587 224 PHE AAA N 1
ATOM 1766 C CA . PHE A 1 224 ? -2.430 18.826 34.913 1.000 8.860 224 PHE AAA CA 1
ATOM 1767 C C . PHE A 1 224 ? -3.656 18.800 34.009 1.000 9.876 224 PHE AAA C 1
ATOM 1768 O O . PHE A 1 224 ? -4.699 19.329 34.421 1.000 12.128 224 PHE AAA O 1
ATOM 1776 N N . VAL A 1 225 ? -3.496 18.179 32.843 1.000 9.792 225 VAL AAA N 1
ATOM 1777 C CA . VAL A 1 225 ? -4.550 18.160 31.793 1.000 8.341 225 VAL AAA CA 1
ATOM 1778 C C . VAL A 1 225 ? -5.076 16.739 31.648 1.000 10.098 225 VAL AAA C 1
ATOM 1779 O O . VAL A 1 225 ? -4.278 15.785 31.510 1.000 11.228 225 VAL AAA O 1
ATOM 1783 N N A ASN A 1 226 ? -6.399 16.639 31.554 0.500 12.278 226 ASN AAA N 1
ATOM 1784 N N B ASN A 1 226 ? -6.405 16.604 31.658 0.500 9.092 226 ASN AAA N 1
ATOM 1785 C CA A ASN A 1 226 ? -7.135 15.365 31.383 0.500 12.340 226 ASN AAA CA 1
ATOM 1786 C CA B ASN A 1 226 ? -7.109 15.334 31.330 0.500 7.621 226 ASN AAA CA 1
ATOM 1787 C C A ASN A 1 226 ? -7.947 15.509 30.097 0.500 12.043 226 ASN AAA C 1
ATOM 1788 C C B ASN A 1 226 ? -7.886 15.544 30.045 0.500 8.781 226 ASN AAA C 1
ATOM 1789 O O A ASN A 1 226 ? -8.851 16.358 30.107 0.500 11.616 226 ASN AAA O 1
ATOM 1790 O O B ASN A 1 226 ? -8.745 16.430 30.052 0.500 8.777 226 ASN AAA O 1
ATOM 1799 N N A MET A 1 227 ? -7.565 14.795 29.025 0.500 11.896 227 MET AAA N 1
ATOM 1800 N N B MET A 1 227 ? -7.570 14.777 29.001 0.500 10.270 227 MET AAA N 1
ATOM 1801 C CA A MET A 1 227 ? -8.185 14.913 27.678 0.500 9.963 227 MET AAA CA 1
ATOM 1802 C CA B MET A 1 227 ? -8.216 14.937 27.682 0.500 9.964 227 MET AAA CA 1
ATOM 1803 C C A MET A 1 227 ? -9.043 13.680 27.395 0.500 10.160 227 MET AAA C 1
ATOM 1804 C C B MET A 1 227 ? -9.024 13.683 27.353 0.500 10.032 227 MET AAA C 1
ATOM 1805 O O A MET A 1 227 ? -8.614 12.572 27.729 0.500 9.222 227 MET AAA O 1
ATOM 1806 O O B MET A 1 227 ? -8.597 12.580 27.698 0.500 9.140 227 MET AAA O 1
ATOM 1815 N N . GLN A 1 228 ? -10.193 13.892 26.779 1.000 11.760 228 GLN AAA N 1
ATOM 1816 C CA . GLN A 1 228 ? -11.110 12.822 26.361 1.000 10.541 228 GLN AAA CA 1
ATOM 1817 C C . GLN A 1 228 ? -11.251 12.935 24.856 1.000 12.262 228 GLN AAA C 1
ATOM 1818 O O . GLN A 1 228 ? -11.735 13.976 24.373 1.000 9.287 228 GLN AAA O 1
ATOM 1824 N N . PHE A 1 229 ? -10.815 11.900 24.153 1.000 10.454 229 PHE AAA N 1
ATOM 1825 C CA . PHE A 1 229 ? -10.873 11.814 22.682 1.000 11.165 229 PHE AAA CA 1
ATOM 1826 C C . PHE A 1 229 ? -12.090 10.994 22.280 1.000 14.069 229 PHE AAA C 1
ATOM 1827 O O . PHE A 1 229 ? -12.600 10.177 23.044 1.000 11.744 229 PHE AAA O 1
ATOM 1835 N N . SER A 1 230 ? -12.497 11.197 21.048 1.000 11.716 230 SER AAA N 1
ATOM 1836 C CA . SER A 1 230 ? -13.576 10.412 20.412 1.000 13.681 230 SER AAA CA 1
ATOM 1837 C C . SER A 1 230 ? -13.216 8.935 20.491 1.000 15.434 230 SER AAA C 1
ATOM 1838 O O . SER A 1 230 ? -12.000 8.582 20.474 1.000 10.394 230 SER AAA O 1
ATOM 1841 N N . ASP A 1 231 ? -14.246 8.095 20.536 1.000 16.700 231 ASP AAA N 1
ATOM 1842 C CA . ASP A 1 231 ? -14.130 6.618 20.489 1.000 20.607 231 ASP AAA CA 1
ATOM 1843 C C . ASP A 1 231 ? -13.273 6.097 21.654 1.000 14.985 231 ASP AAA C 1
ATOM 1844 O O . ASP A 1 231 ? -12.445 5.197 21.424 1.000 17.586 231 ASP AAA O 1
ATOM 1849 N N . ASN A 1 232 ? -13.472 6.648 22.852 1.000 13.742 232 ASN AAA N 1
ATOM 1850 C CA . ASN A 1 232 ? -13.070 6.001 24.117 1.000 13.867 232 ASN AAA CA 1
ATOM 1851 C C . ASN A 1 232 ? -11.541 5.947 24.190 1.000 11.987 232 ASN AAA C 1
ATOM 1852 O O . ASN A 1 232 ? -10.971 4.855 24.330 1.000 14.970 232 ASN AAA O 1
ATOM 1857 N N . ARG A 1 233 ? -10.893 7.107 24.025 1.000 11.744 233 ARG AAA N 1
ATOM 1858 C CA . ARG A 1 233 ? -9.421 7.267 24.071 1.000 9.318 233 ARG AAA CA 1
ATOM 1859 C C . ARG A 1 233 ? -9.101 8.481 24.951 1.000 9.636 233 ARG AAA C 1
ATOM 1860 O O . ARG A 1 233 ? -9.976 9.360 25.118 1.000 10.427 233 ARG AAA O 1
ATOM 1868 N N . TYR A 1 234 ? -7.907 8.533 25.541 1.000 11.330 234 TYR AAA N 1
ATOM 1869 C CA . TYR A 1 234 ? -7.651 9.475 26.675 1.000 9.279 234 TYR AAA CA 1
ATOM 1870 C C . TYR A 1 234 ? -6.224 9.992 26.577 1.000 10.700 234 TYR AAA C 1
ATOM 1871 O O . TYR A 1 234 ? -5.392 9.355 25.935 1.000 11.004 234 TYR AAA O 1
ATOM 1880 N N . ALA A 1 235 ? -5.940 11.108 27.250 1.000 10.920 235 ALA AAA N 1
ATOM 1881 C CA . ALA A 1 235 ? -4.558 11.579 27.442 1.000 9.608 235 ALA AAA CA 1
ATOM 1882 C C . ALA A 1 235 ? -4.463 12.305 28.769 1.000 9.386 235 ALA AAA C 1
ATOM 1883 O O . ALA A 1 235 ? -5.487 12.855 29.282 1.000 10.744 235 ALA AAA O 1
ATOM 1885 N N . VAL A 1 236 ? -3.283 12.209 29.352 1.000 8.589 236 VAL AAA N 1
ATOM 1886 C CA . VAL A 1 236 ? -2.945 12.978 30.566 1.000 8.207 236 VAL AAA CA 1
ATOM 1887 C C . VAL A 1 236 ? -1.676 13.740 30.197 1.000 8.208 236 VAL AAA C 1
ATOM 1888 O O . VAL A 1 236 ? -0.721 13.083 29.703 1.000 9.250 236 VAL AAA O 1
ATOM 1892 N N . LEU A 1 237 ? -1.631 15.030 30.506 1.000 10.368 237 LEU AAA N 1
ATOM 1893 C CA . LEU A 1 237 ? -0.456 15.866 30.207 1.000 10.154 237 LEU AAA CA 1
ATOM 1894 C C . LEU A 1 237 ? -0.116 16.688 31.440 1.000 10.447 237 LEU AAA C 1
ATOM 1895 O O . LEU A 1 237 ? -0.988 17.373 32.005 1.000 9.584 237 LEU AAA O 1
ATOM 1900 N N . GLU A 1 238 ? 1.132 16.594 31.852 1.000 9.655 238 GLU AAA N 1
ATOM 1901 C CA . GLU A 1 238 ? 1.628 17.345 33.024 1.000 10.123 238 GLU AAA CA 1
ATOM 1902 C C . GLU A 1 238 ? 2.693 18.327 32.560 1.000 9.649 238 GLU AAA C 1
ATOM 1903 O O . GLU A 1 238 ? 3.513 17.976 31.713 1.000 9.649 238 GLU AAA O 1
ATOM 1909 N N . TRP A 1 239 ? 2.720 19.495 33.173 1.000 9.856 239 TRP AAA N 1
ATOM 1910 C CA . TRP A 1 239 ? 3.800 20.479 32.947 1.000 10.935 239 TRP AAA CA 1
ATOM 1911 C C . TRP A 1 239 ? 4.127 21.162 34.276 1.000 12.486 239 TRP AAA C 1
ATOM 1912 O O . TRP A 1 239 ? 3.205 21.395 35.078 1.000 10.578 239 TRP AAA O 1
ATOM 1923 N N . GLY A 1 240 ? 5.366 21.612 34.403 1.000 10.314 240 GLY AAA N 1
ATOM 1924 C CA . GLY A 1 240 ? 5.624 22.761 35.275 1.000 9.363 240 GLY AAA CA 1
ATOM 1925 C C . GLY A 1 240 ? 7.031 22.829 35.827 1.000 9.131 240 GLY AAA C 1
ATOM 1926 O O . GLY A 1 240 ? 7.944 22.110 35.344 1.000 11.779 240 GLY AAA O 1
ATOM 1927 N N . SER A 1 241 ? 7.182 23.738 36.791 1.000 11.056 241 SER AAA N 1
ATOM 1928 C CA . SER A 1 241 ? 8.486 24.228 37.299 1.000 10.754 241 SER AAA CA 1
ATOM 1929 C C . SER A 1 241 ? 8.555 24.107 38.822 1.000 11.657 241 SER AAA C 1
ATOM 1930 O O . SER A 1 241 ? 9.454 24.680 39.386 1.000 11.715 241 SER AAA O 1
ATOM 1933 N N . ALA A 1 242 ? 7.681 23.323 39.464 1.000 9.580 242 ALA AAA N 1
ATOM 1934 C CA . ALA A 1 242 ? 7.705 23.098 40.920 1.000 10.026 242 ALA AAA CA 1
ATOM 1935 C C . ALA A 1 242 ? 7.831 21.606 41.271 1.000 10.208 242 ALA AAA C 1
ATOM 1936 O O . ALA A 1 242 ? 7.341 21.211 42.333 1.000 11.738 242 ALA AAA O 1
ATOM 1938 N N . PHE A 1 243 ? 8.475 20.822 40.421 1.000 10.570 243 PHE AAA N 1
ATOM 1939 C CA . PHE A 1 243 ? 8.601 19.349 40.567 1.000 10.549 243 PHE AAA CA 1
ATOM 1940 C C . PHE A 1 243 ? 10.061 18.989 40.886 1.000 10.642 243 PHE AAA C 1
ATOM 1941 O O . PHE A 1 243 ? 10.942 19.166 40.033 1.000 9.299 243 PHE AAA O 1
ATOM 1949 N N . HIS A 1 244 ? 10.308 18.523 42.104 1.000 11.714 244 HIS AAA N 1
ATOM 1950 C CA . HIS A 1 244 ? 11.623 18.024 42.559 1.000 11.899 244 HIS AAA CA 1
ATOM 1951 C C . HIS A 1 244 ? 11.834 16.585 42.067 1.000 15.616 244 HIS AAA C 1
ATOM 1952 O O . HIS A 1 244 ? 12.914 16.072 42.252 1.000 12.717 244 HIS AAA O 1
ATOM 1959 N N . TRP A 1 245 ? 10.855 15.952 41.424 1.000 12.454 245 TRP AAA N 1
ATOM 1960 C CA . TRP A 1 245 ? 11.128 14.687 40.679 1.000 13.356 245 TRP AAA CA 1
ATOM 1961 C C . TRP A 1 245 ? 11.026 14.985 39.188 1.000 15.418 245 TRP AAA C 1
ATOM 1962 O O . TRP A 1 245 ? 9.925 15.018 38.641 1.000 11.085 245 TRP AAA O 1
ATOM 1973 N N . PRO A 1 246 ? 12.149 15.253 38.499 1.000 11.586 246 PRO AAA N 1
ATOM 1974 C CA . PRO A 1 246 ? 12.106 15.684 37.107 1.000 13.144 246 PRO AAA CA 1
ATOM 1975 C C . PRO A 1 246 ? 11.649 14.542 36.190 1.000 12.493 246 PRO AAA C 1
ATOM 1976 O O . PRO A 1 246 ? 12.019 13.398 36.367 1.000 11.087 246 PRO AAA O 1
ATOM 1980 N N . GLU A 1 247 ? 10.797 14.893 35.259 1.000 10.503 247 GLU AAA N 1
ATOM 1981 C CA . GLU A 1 247 ? 10.287 13.970 34.225 1.000 11.091 247 GLU AAA CA 1
ATOM 1982 C C . GLU A 1 247 ? 10.075 14.764 32.937 1.000 9.449 247 GLU AAA C 1
ATOM 1983 O O . GLU A 1 247 ? 9.454 15.874 32.969 1.000 12.937 247 GLU AAA O 1
ATOM 1989 N N . HIS A 1 248 ? 10.500 14.201 31.810 1.000 9.048 248 HIS AAA N 1
ATOM 1990 C CA . HIS A 1 248 ? 10.189 14.792 30.493 1.000 9.251 248 HIS AAA CA 1
ATOM 1991 C C . HIS A 1 248 ? 10.070 13.653 29.503 1.000 12.024 248 HIS AAA C 1
ATOM 1992 O O . HIS A 1 248 ? 11.104 13.077 29.111 1.000 12.455 248 HIS AAA O 1
ATOM 1999 N N . TYR A 1 249 ? 8.847 13.308 29.152 1.000 9.468 249 TYR AAA N 1
ATOM 2000 C CA . TYR A 1 249 ? 8.625 12.151 28.261 1.000 8.953 249 TYR AAA CA 1
ATOM 2001 C C . TYR A 1 249 ? 7.248 12.227 27.617 1.000 9.348 249 TYR AAA C 1
ATOM 2002 O O . TYR A 1 249 ? 6.389 12.995 28.075 1.000 9.534 249 TYR AAA O 1
ATOM 2011 N N . VAL A 1 250 ? 7.083 11.433 26.575 1.000 9.170 250 VAL AAA N 1
ATOM 2012 C CA . VAL A 1 250 ? 5.761 11.119 25.979 1.000 9.925 250 VAL AAA CA 1
ATOM 2013 C C . VAL A 1 250 ? 5.656 9.596 25.956 1.000 10.910 250 VAL AAA C 1
ATOM 2014 O O . VAL A 1 250 ? 6.583 8.923 25.420 1.000 10.654 250 VAL AAA O 1
ATOM 2018 N N . LEU A 1 251 ? 4.588 9.082 26.562 1.000 9.844 251 LEU AAA N 1
ATOM 2019 C CA . LEU A 1 251 ? 4.322 7.641 26.686 1.000 10.161 251 LEU AAA CA 1
ATOM 2020 C C . LEU A 1 251 ? 3.080 7.347 25.872 1.000 11.357 251 LEU AAA C 1
ATOM 2021 O O . LEU A 1 251 ? 2.067 8.018 26.089 1.000 10.722 251 LEU AAA O 1
ATOM 2026 N N . ILE A 1 252 ? 3.186 6.397 24.946 1.000 8.264 252 ILE AAA N 1
ATOM 2027 C CA . ILE A 1 252 ? 2.098 6.058 23.995 1.000 9.714 252 ILE AAA CA 1
ATOM 2028 C C . ILE A 1 252 ? 1.689 4.602 24.239 1.000 7.942 252 ILE AAA C 1
ATOM 2029 O O . ILE A 1 252 ? 2.539 3.758 24.156 1.000 11.294 252 ILE AAA O 1
ATOM 2034 N N . GLN A 1 253 ? 0.410 4.361 24.488 1.000 7.337 253 GLN AAA N 1
ATOM 2035 C CA . GLN A 1 253 ? -0.080 3.016 24.894 1.000 10.602 253 GLN AAA CA 1
ATOM 2036 C C . GLN A 1 253 ? -1.197 2.627 23.953 1.000 9.901 253 GLN AAA C 1
ATOM 2037 O O . GLN A 1 253 ? -2.162 3.415 23.762 1.000 10.210 253 GLN AAA O 1
ATOM 2043 N N . GLY A 1 254 ? -1.022 1.476 23.317 1.000 9.569 254 GLY AAA N 1
ATOM 2044 C CA . GLY A 1 254 ? -1.979 0.992 22.322 1.000 10.537 254 GLY AAA CA 1
ATOM 2045 C C . GLY A 1 254 ? -2.492 -0.380 22.682 1.000 8.652 254 GLY AAA C 1
ATOM 2046 O O . GLY A 1 254 ? -2.083 -0.934 23.717 1.000 13.625 254 GLY AAA O 1
ATOM 2047 N N . THR A 1 255 ? -3.299 -0.941 21.803 1.000 9.861 255 THR AAA N 1
ATOM 2048 C CA . THR A 1 255 ? -3.925 -2.260 22.055 1.000 10.592 255 THR AAA CA 1
ATOM 2049 C C . THR A 1 255 ? -2.874 -3.360 22.066 1.000 11.908 255 THR AAA C 1
ATOM 2050 O O . THR A 1 255 ? -3.174 -4.403 22.670 1.000 14.362 255 THR AAA O 1
ATOM 2054 N N . LYS A 1 256 ? -1.740 -3.191 21.373 1.000 12.356 256 LYS AAA N 1
ATOM 2055 C CA . LYS A 1 256 ? -0.777 -4.303 21.211 1.000 15.543 256 LYS AAA CA 1
ATOM 2056 C C . LYS A 1 256 ? 0.565 -4.017 21.896 1.000 15.884 256 LYS AAA C 1
ATOM 2057 O O . LYS A 1 256 ? 1.301 -4.969 22.125 1.000 16.779 256 LYS AAA O 1
ATOM 2063 N N . GLY A 1 257 ? 0.892 -2.770 22.213 1.000 12.610 257 GLY AAA N 1
ATOM 2064 C CA . GLY A 1 257 ? 2.134 -2.472 22.957 1.000 10.758 257 GLY AAA CA 1
ATOM 2065 C C . GLY A 1 257 ? 2.251 -1.016 23.312 1.000 10.070 257 GLY AAA C 1
ATOM 2066 O O . GLY A 1 257 ? 1.231 -0.321 23.341 1.000 10.713 257 GLY AAA O 1
ATOM 2067 N N . ALA A 1 258 ? 3.462 -0.573 23.627 1.000 10.543 258 ALA AAA N 1
ATOM 2068 C CA . ALA A 1 258 ? 3.653 0.804 24.118 1.000 11.778 258 ALA AAA CA 1
ATOM 2069 C C . ALA A 1 258 ? 4.995 1.345 23.665 1.000 10.542 258 ALA AAA C 1
ATOM 2070 O O . ALA A 1 258 ? 5.902 0.557 23.416 1.000 11.110 258 ALA AAA O 1
ATOM 2072 N N . ILE A 1 259 ? 5.088 2.666 23.562 1.000 12.892 259 ILE AAA N 1
ATOM 2073 C CA . ILE A 1 259 ? 6.305 3.390 23.117 1.000 9.971 259 ILE AAA CA 1
ATOM 2074 C C . ILE A 1 259 ? 6.529 4.515 24.116 1.000 10.990 259 ILE AAA C 1
ATOM 2075 O O . ILE A 1 259 ? 5.573 5.275 24.384 1.000 13.113 259 ILE AAA O 1
ATOM 2080 N N . LYS A 1 260 ? 7.735 4.623 24.638 1.000 10.168 260 LYS AAA N 1
ATOM 2081 C CA . LYS A 1 260 ? 8.136 5.782 25.460 1.000 11.826 260 LYS AAA CA 1
ATOM 2082 C C . LYS A 1 260 ? 9.232 6.572 24.751 1.000 14.568 260 LYS AAA C 1
ATOM 2083 O O . LYS A 1 260 ? 10.204 5.980 24.286 1.000 12.218 260 LYS AAA O 1
ATOM 2089 N N . ILE A 1 261 ? 9.023 7.884 24.668 1.000 9.648 261 ILE AAA N 1
ATOM 2090 C CA . ILE A 1 261 ? 10.040 8.830 24.170 1.000 10.405 261 ILE AAA CA 1
ATOM 2091 C C . ILE A 1 261 ? 10.491 9.624 25.390 1.000 10.396 261 ILE AAA C 1
ATOM 2092 O O . ILE A 1 261 ? 9.763 10.543 25.843 1.000 10.284 261 ILE AAA O 1
ATOM 2097 N N . ASP A 1 262 ? 11.646 9.265 25.943 1.000 10.245 262 ASP AAA N 1
ATOM 2098 C CA . ASP A 1 262 ? 12.157 9.888 27.181 1.000 10.025 262 ASP AAA CA 1
ATOM 2099 C C . ASP A 1 262 ? 13.164 10.967 26.773 1.000 11.118 262 ASP AAA C 1
ATOM 2100 O O . ASP A 1 262 ? 14.064 10.668 26.020 1.000 10.952 262 ASP AAA O 1
ATOM 2105 N N . MET A 1 263 ? 12.922 12.195 27.218 1.000 11.952 263 MET AAA N 1
ATOM 2106 C CA . MET A 1 263 ? 13.770 13.367 26.963 1.000 11.411 263 MET AAA CA 1
ATOM 2107 C C . MET A 1 263 ? 14.607 13.768 28.182 1.000 11.655 263 MET AAA C 1
ATOM 2108 O O . MET A 1 263 ? 15.390 14.690 28.071 1.000 15.562 263 MET AAA O 1
ATOM 2113 N N A CYS A 1 264 ? 14.533 13.012 29.263 0.700 10.406 264 CYS AAA N 1
ATOM 2114 N N B CYS A 1 264 ? 14.487 13.049 29.299 0.300 12.907 264 CYS AAA N 1
ATOM 2115 C CA A CYS A 1 264 ? 15.291 13.309 30.494 0.700 15.195 264 CYS AAA CA 1
ATOM 2116 C CA B CYS A 1 264 ? 15.290 13.272 30.534 0.300 16.600 264 CYS AAA CA 1
ATOM 2117 C C A CYS A 1 264 ? 16.406 12.261 30.642 0.700 19.028 264 CYS AAA C 1
ATOM 2118 C C B CYS A 1 264 ? 16.422 12.255 30.599 0.300 17.963 264 CYS AAA C 1
ATOM 2119 O O A CYS A 1 264 ? 17.590 12.621 30.528 0.700 18.001 264 CYS AAA O 1
ATOM 2120 O O B CYS A 1 264 ? 17.596 12.635 30.486 0.300 17.690 264 CYS AAA O 1
ATOM 2125 N N . ASP A 1 265 ? 16.037 10.998 30.797 1.000 14.709 265 ASP AAA N 1
ATOM 2126 C CA . ASP A 1 265 ? 16.932 9.820 30.655 1.000 14.260 265 ASP AAA CA 1
ATOM 2127 C C . ASP A 1 265 ? 16.797 9.454 29.187 1.000 9.564 265 ASP AAA C 1
ATOM 2128 O O . ASP A 1 265 ? 15.908 8.613 28.857 1.000 13.412 265 ASP AAA O 1
ATOM 2133 N N . CYS A 1 266 ? 17.521 10.154 28.317 1.000 16.133 266 CYS AAA N 1
ATOM 2134 C CA . CYS A 1 266 ? 17.114 10.308 26.893 1.000 15.602 266 CYS AAA CA 1
ATOM 2135 C C . CYS A 1 266 ? 17.215 8.965 26.147 1.000 11.962 266 CYS AAA C 1
ATOM 2136 O O . CYS A 1 266 ? 18.286 8.332 26.090 1.000 15.220 266 CYS AAA O 1
ATOM 2139 N N . GLY A 1 267 ? 16.096 8.540 25.577 1.000 12.652 267 GLY AAA N 1
ATOM 2140 C CA . GLY A 1 267 ? 16.039 7.311 24.772 1.000 11.399 267 GLY AAA CA 1
ATOM 2141 C C . GLY A 1 267 ? 14.610 6.876 24.549 1.000 11.551 267 GLY AAA C 1
ATOM 2142 O O . GLY A 1 267 ? 13.687 7.285 25.309 1.000 11.770 267 GLY AAA O 1
ATOM 2143 N N . GLY A 1 268 ? 14.418 6.111 23.493 1.000 10.299 268 GLY AAA N 1
ATOM 2144 C CA . GLY A 1 268 ? 13.123 5.525 23.137 1.000 10.592 268 GLY AAA CA 1
ATOM 2145 C C . GLY A 1 268 ? 13.054 4.081 23.550 1.000 13.959 268 GLY AAA C 1
ATOM 2146 O O . GLY A 1 268 ? 14.073 3.357 23.395 1.000 12.638 268 GLY AAA O 1
ATOM 2147 N N . THR A 1 269 ? 11.875 3.653 23.956 1.000 13.061 269 THR AAA N 1
ATOM 2148 C CA . THR A 1 269 ? 11.600 2.234 24.276 1.000 12.854 269 THR AAA CA 1
ATOM 2149 C C . THR A 1 269 ? 10.324 1.810 23.580 1.000 11.045 269 THR AAA C 1
ATOM 2150 O O . THR A 1 269 ? 9.280 2.501 23.722 1.000 11.740 269 THR AAA O 1
ATOM 2154 N N . LEU A 1 270 ? 10.393 0.667 22.929 1.000 12.894 270 LEU AAA N 1
ATOM 2155 C CA . LEU A 1 270 ? 9.227 -0.081 22.414 1.000 12.288 270 LEU AAA CA 1
ATOM 2156 C C . LEU A 1 270 ? 9.021 -1.323 23.290 1.000 11.427 270 LEU AAA C 1
ATOM 2157 O O . LEU A 1 270 ? 9.992 -2.087 23.482 1.000 12.275 270 LEU AAA O 1
ATOM 2162 N N . LYS A 1 271 ? 7.813 -1.484 23.826 1.000 12.380 271 LYS AAA N 1
ATOM 2163 C CA . LYS A 1 271 ? 7.418 -2.694 24.571 1.000 12.672 271 LYS AAA CA 1
ATOM 2164 C C . LYS A 1 271 ? 6.354 -3.372 23.744 1.000 13.589 271 LYS AAA C 1
ATOM 2165 O O . LYS A 1 271 ? 5.281 -2.769 23.556 1.000 13.298 271 LYS AAA O 1
ATOM 2171 N N . VAL A 1 272 ? 6.625 -4.571 23.242 1.000 12.948 272 VAL AAA N 1
ATOM 2172 C CA . VAL A 1 272 ? 5.592 -5.324 22.506 1.000 12.512 272 VAL AAA CA 1
ATOM 2173 C C . VAL A 1 272 ? 5.913 -6.808 22.654 1.000 19.347 272 VAL AAA C 1
ATOM 2174 O O . VAL A 1 272 ? 7.114 -7.155 22.630 1.000 15.127 272 VAL AAA O 1
ATOM 2178 N N . ASP A 1 273 ? 4.875 -7.623 22.824 1.000 20.839 273 ASP AAA N 1
ATOM 2179 C CA . ASP A 1 273 ? 4.951 -9.108 22.736 1.000 22.010 273 ASP AAA CA 1
ATOM 2180 C C . ASP A 1 273 ? 6.071 -9.642 23.622 1.000 21.471 273 ASP AAA C 1
ATOM 2181 O O . ASP A 1 273 ? 6.789 -10.568 23.183 1.000 20.844 273 ASP AAA O 1
ATOM 2186 N N . GLY A 1 274 ? 6.211 -9.047 24.802 1.000 19.199 274 GLY AAA N 1
ATOM 2187 C CA . GLY A 1 274 ? 7.116 -9.490 25.871 1.000 23.933 274 GLY AAA CA 1
ATOM 2188 C C . GLY A 1 274 ? 8.567 -9.093 25.663 1.000 27.317 274 GLY AAA C 1
ATOM 2189 O O . GLY A 1 274 ? 9.404 -9.593 26.426 1.000 27.495 274 GLY AAA O 1
ATOM 2190 N N . ARG A 1 275 ? 8.886 -8.251 24.683 1.000 16.510 275 ARG AAA N 1
ATOM 2191 C CA . ARG A 1 275 ? 10.271 -7.765 24.467 1.000 14.848 275 ARG AAA CA 1
ATOM 2192 C C . ARG A 1 275 ? 10.297 -6.246 24.628 1.000 14.699 275 ARG AAA C 1
ATOM 2193 O O . ARG A 1 275 ? 9.227 -5.612 24.498 1.000 15.054 275 ARG AAA O 1
ATOM 2201 N N . GLU A 1 276 ? 11.477 -5.703 24.906 1.000 15.964 276 GLU AAA N 1
ATOM 2202 C CA . GLU A 1 276 ? 11.726 -4.241 24.812 1.000 20.156 276 GLU AAA CA 1
ATOM 2203 C C . GLU A 1 276 ? 12.769 -4.029 23.728 1.000 17.813 276 GLU AAA C 1
ATOM 2204 O O . GLU A 1 276 ? 13.724 -4.839 23.668 1.000 16.997 276 GLU AAA O 1
ATOM 2210 N N . GLU A 1 277 ? 12.624 -2.962 22.964 1.000 13.779 277 GLU AAA N 1
ATOM 2211 C CA . GLU A 1 277 ? 13.662 -2.483 22.019 1.000 16.614 277 GLU AAA CA 1
ATOM 2212 C C . GLU A 1 277 ? 13.996 -1.032 22.364 1.000 20.817 277 GLU AAA C 1
ATOM 2213 O O . GLU A 1 277 ? 13.073 -0.289 22.717 1.000 18.985 277 GLU AAA O 1
ATOM 2219 N N . HIS A 1 278 ? 15.270 -0.662 22.258 1.000 13.261 278 HIS AAA N 1
ATOM 2220 C CA . HIS A 1 278 ? 15.743 0.738 22.386 1.000 14.249 278 HIS AAA CA 1
ATOM 2221 C C . HIS A 1 278 ? 15.829 1.369 20.989 1.000 17.262 278 HIS AAA C 1
ATOM 2222 O O . HIS A 1 278 ? 16.259 0.693 20.034 1.000 14.158 278 HIS AAA O 1
ATOM 2229 N N . PHE A 1 279 ? 15.470 2.650 20.891 1.000 14.193 279 PHE AAA N 1
ATOM 2230 C CA . PHE A 1 279 ? 15.694 3.469 19.692 1.000 12.851 279 PHE AAA CA 1
ATOM 2231 C C . PHE A 1 279 ? 16.139 4.854 20.160 1.000 12.394 279 PHE AAA C 1
ATOM 2232 O O . PHE A 1 279 ? 15.994 5.217 21.385 1.000 12.574 279 PHE AAA O 1
ATOM 2240 N N . LEU A 1 280 ? 16.658 5.614 19.216 1.000 11.559 280 LEU AAA N 1
ATOM 2241 C CA . LEU A 1 280 ? 17.201 6.951 19.512 1.000 10.903 280 LEU AAA CA 1
ATOM 2242 C C . LEU A 1 280 ? 16.065 7.973 19.443 1.000 14.428 280 LEU AAA C 1
ATOM 2243 O O . LEU A 1 280 ? 15.243 7.947 18.485 1.000 13.448 280 LEU AAA O 1
ATOM 2248 N N . VAL A 1 281 ? 16.094 8.922 20.364 1.000 10.258 281 VAL AAA N 1
ATOM 2249 C CA . VAL A 1 281 ? 15.177 10.088 20.274 1.000 9.931 281 VAL AAA CA 1
ATOM 2250 C C . VAL A 1 281 ? 15.768 11.049 19.238 1.000 9.159 281 VAL AAA C 1
ATOM 2251 O O . VAL A 1 281 ? 14.972 11.661 18.452 1.000 10.459 281 VAL AAA O 1
ATOM 2255 N N . HIS A 1 282 ? 17.086 11.276 19.291 1.000 12.901 282 HIS AAA N 1
ATOM 2256 C CA . HIS A 1 282 ? 17.747 12.278 18.421 1.000 11.466 282 HIS AAA CA 1
ATOM 2257 C C . HIS A 1 282 ? 18.589 11.571 17.352 1.000 11.986 282 HIS AAA C 1
ATOM 2258 O O . HIS A 1 282 ? 18.245 10.430 17.006 1.000 13.755 282 HIS AAA O 1
ATOM 2265 N N . GLU A 1 283 ? 19.584 12.239 16.760 1.000 14.577 283 GLU AAA N 1
ATOM 2266 C CA . GLU A 1 283 ? 20.155 11.766 15.476 1.000 13.562 283 GLU AAA CA 1
ATOM 2267 C C . GLU A 1 283 ? 21.237 10.727 15.706 1.000 13.541 283 GLU AAA C 1
ATOM 2268 O O . GLU A 1 283 ? 21.675 10.105 14.708 1.000 18.416 283 GLU AAA O 1
ATOM 2274 N N . SER A 1 284 ? 21.686 10.573 16.932 1.000 13.755 284 SER AAA N 1
ATOM 2275 C CA . SER A 1 284 ? 22.788 9.650 17.274 1.000 17.426 284 SER AAA CA 1
ATOM 2276 C C . SER A 1 284 ? 22.714 9.326 18.760 1.000 16.063 284 SER AAA C 1
ATOM 2277 O O . SER A 1 284 ? 22.102 10.089 19.542 1.000 15.344 284 SER AAA O 1
ATOM 2280 N N . GLN A 1 285 ? 23.364 8.254 19.169 1.000 17.531 285 GLN AAA N 1
ATOM 2281 C CA . GLN A 1 285 ? 23.444 7.931 20.608 1.000 17.770 285 GLN AAA CA 1
ATOM 2282 C C . GLN A 1 285 ? 24.123 9.099 21.333 1.000 15.639 285 GLN AAA C 1
ATOM 2283 O O . GLN A 1 285 ? 23.740 9.387 22.487 1.000 16.892 285 GLN AAA O 1
ATOM 2289 N N . GLU A 1 286 ? 25.134 9.725 20.712 1.000 13.568 286 GLU AAA N 1
ATOM 2290 C CA . GLU A 1 286 ? 25.845 10.889 21.302 1.000 16.613 286 GLU AAA CA 1
ATOM 2291 C C . GLU A 1 286 ? 24.846 12.028 21.532 1.000 15.179 286 GLU AAA C 1
ATOM 2292 O O . GLU A 1 286 ? 24.969 12.708 22.546 1.000 15.287 286 GLU AAA O 1
ATOM 2298 N N . GLU A 1 287 ? 23.889 12.249 20.634 1.000 14.569 287 GLU AAA N 1
ATOM 2299 C CA . GLU A 1 287 ? 22.920 13.356 20.825 1.000 13.059 287 GLU AAA CA 1
ATOM 2300 C C . GLU A 1 287 ? 22.010 13.040 22.008 1.000 9.322 287 GLU AAA C 1
ATOM 2301 O O . GLU A 1 287 ? 21.777 13.935 22.839 1.000 12.830 287 GLU AAA O 1
ATOM 2307 N N . ASP A 1 288 ? 21.530 11.798 22.101 1.000 11.289 288 ASP AAA N 1
ATOM 2308 C CA . ASP A 1 288 ? 20.681 11.377 23.252 1.000 12.759 288 ASP AAA CA 1
ATOM 2309 C C . ASP A 1 288 ? 21.483 11.559 24.544 1.000 14.260 288 ASP AAA C 1
ATOM 2310 O O . ASP A 1 288 ? 20.949 12.102 25.550 1.000 15.091 288 ASP AAA O 1
ATOM 2315 N N . ASP A 1 289 ? 22.707 11.056 24.566 1.000 13.097 289 ASP AAA N 1
ATOM 2316 C CA . ASP A 1 289 ? 23.519 11.043 25.821 1.000 12.857 289 ASP AAA CA 1
ATOM 2317 C C . ASP A 1 289 ? 23.845 12.479 26.228 1.000 10.599 289 ASP AAA C 1
ATOM 2318 O O . ASP A 1 289 ? 23.834 12.791 27.433 1.000 13.363 289 ASP AAA O 1
ATOM 2323 N N . ASP A 1 290 ? 24.088 13.359 25.249 1.000 14.445 290 ASP AAA N 1
ATOM 2324 C CA . ASP A 1 290 ? 24.318 14.799 25.504 1.000 16.139 290 ASP AAA CA 1
ATOM 2325 C C . ASP A 1 290 ? 23.066 15.402 26.150 1.000 14.466 290 ASP AAA C 1
ATOM 2326 O O . ASP A 1 290 ? 23.171 16.158 27.107 1.000 12.225 290 ASP AAA O 1
ATOM 2331 N N . ARG A 1 291 ? 21.883 15.083 25.643 1.000 11.371 291 ARG AAA N 1
ATOM 2332 C CA . ARG A 1 291 ? 20.617 15.587 26.242 1.000 13.636 291 ARG AAA CA 1
ATOM 2333 C C . ARG A 1 291 ? 20.498 15.117 27.704 1.000 10.155 291 ARG AAA C 1
ATOM 2334 O O . ARG A 1 291 ? 20.140 15.914 28.589 1.000 12.640 291 ARG AAA O 1
ATOM 2342 N N . THR A 1 292 ? 20.793 13.848 27.964 1.000 12.122 292 THR AAA N 1
ATOM 2343 C CA . THR A 1 292 ? 20.783 13.280 29.333 1.000 10.804 292 THR AAA CA 1
ATOM 2344 C C . THR A 1 292 ? 21.732 14.096 30.237 1.000 13.770 292 THR AAA C 1
ATOM 2345 O O . THR A 1 292 ? 21.341 14.471 31.379 1.000 13.762 292 THR AAA O 1
ATOM 2349 N N . ARG A 1 293 ? 22.926 14.413 29.739 1.000 13.637 293 ARG AAA N 1
ATOM 2350 C CA . ARG A 1 293 ? 23.940 15.219 30.456 1.000 16.370 293 ARG AAA CA 1
ATOM 2351 C C . ARG A 1 293 ? 23.324 16.588 30.760 1.000 13.048 293 ARG AAA C 1
ATOM 2352 O O . ARG A 1 293 ? 23.439 17.072 31.915 1.000 13.328 293 ARG AAA O 1
ATOM 2360 N N . ILE A 1 294 ? 22.654 17.199 29.777 1.000 14.024 294 ILE AAA N 1
ATOM 2361 C CA . ILE A 1 294 ? 22.058 18.543 29.976 1.000 13.316 294 ILE AAA CA 1
ATOM 2362 C C . ILE A 1 294 ? 21.014 18.478 31.095 1.000 14.848 294 ILE AAA C 1
ATOM 2363 O O . ILE A 1 294 ? 21.047 19.367 31.948 1.000 17.180 294 ILE AAA O 1
ATOM 2368 N N . TYR A 1 295 ? 20.160 17.459 31.124 1.000 14.414 295 TYR AAA N 1
ATOM 2369 C CA . TYR A 1 295 ? 19.095 17.348 32.141 1.000 15.137 295 TYR AAA CA 1
ATOM 2370 C C . TYR A 1 295 ? 19.717 17.128 33.530 1.000 16.750 295 TYR AAA C 1
ATOM 2371 O O . TYR A 1 295 ? 19.233 17.697 34.494 1.000 12.744 295 TYR AAA O 1
ATOM 2380 N N . HIS A 1 296 ? 20.816 16.385 33.629 1.000 13.349 296 HIS AAA N 1
ATOM 2381 C CA . HIS A 1 296 ? 21.506 16.146 34.927 1.000 12.807 296 HIS AAA CA 1
ATOM 2382 C C . HIS A 1 296 ? 22.057 17.485 35.432 1.000 16.577 296 HIS AAA C 1
ATOM 2383 O O . HIS A 1 296 ? 21.935 17.757 36.650 1.000 16.193 296 HIS AAA O 1
ATOM 2390 N N . GLY A 1 297 ? 22.558 18.333 34.521 1.000 13.475 297 GLY AAA N 1
ATOM 2391 C CA . GLY A 1 297 ? 23.141 19.629 34.893 1.000 13.865 297 GLY AAA CA 1
ATOM 2392 C C . GLY A 1 297 ? 22.094 20.633 35.333 1.000 18.827 297 GLY AAA C 1
ATOM 2393 O O . GLY A 1 297 ? 22.454 21.554 36.048 1.000 21.527 297 GLY AAA O 1
ATOM 2394 N N . THR A 1 298 ? 20.844 20.487 34.886 1.000 22.216 298 THR AAA N 1
ATOM 2395 C CA . THR A 1 298 ? 19.770 21.486 35.130 1.000 24.052 298 THR AAA CA 1
ATOM 2396 C C . THR A 1 298 ? 18.760 20.958 36.145 1.000 25.971 298 THR AAA C 1
ATOM 2397 O O . THR A 1 298 ? 17.803 21.700 36.390 1.000 42.785 298 THR AAA O 1
ATOM 2401 N N . GLU A 1 299 ? 18.968 19.775 36.737 1.000 26.443 299 GLU AAA N 1
ATOM 2402 C CA . GLU A 1 299 ? 17.966 19.160 37.651 1.000 26.318 299 GLU AAA CA 1
ATOM 2403 C C . GLU A 1 299 ? 17.646 20.126 38.806 1.000 32.423 299 GLU AAA C 1
ATOM 2404 O O . GLU A 1 299 ? 16.441 20.249 39.153 1.000 27.338 299 GLU AAA O 1
ATOM 2410 N N . MET A 1 300 ? 18.643 20.809 39.389 1.000 27.045 300 MET AAA N 1
ATOM 2411 C CA . MET A 1 300 ? 18.389 21.682 40.570 1.000 33.990 300 MET AAA CA 1
ATOM 2412 C C . MET A 1 300 ? 17.858 23.056 40.122 1.000 32.196 300 MET AAA C 1
ATOM 2413 O O . MET A 1 300 ? 17.297 23.768 40.974 1.000 24.205 300 MET AAA O 1
ATOM 2418 N N . ASP A 1 301 ? 17.960 23.407 38.835 1.000 22.988 301 ASP AAA N 1
ATOM 2419 C CA . ASP A 1 301 ? 17.368 24.672 38.314 1.000 30.480 301 ASP AAA CA 1
ATOM 2420 C C . ASP A 1 301 ? 17.206 24.597 36.787 1.000 25.815 301 ASP AAA C 1
ATOM 2421 O O . ASP A 1 301 ? 18.181 24.866 36.055 1.000 26.975 301 ASP AAA O 1
ATOM 2426 N N . GLY A 1 302 ? 16.000 24.236 36.329 1.000 22.416 302 GLY AAA N 1
ATOM 2427 C CA . GLY A 1 302 ? 15.613 24.138 34.910 1.000 26.274 302 GLY AAA CA 1
ATOM 2428 C C . GLY A 1 302 ? 15.617 25.490 34.218 1.000 21.850 302 GLY AAA C 1
ATOM 2429 O O . GLY A 1 302 ? 15.598 25.494 32.967 1.000 26.912 302 GLY AAA O 1
ATOM 2430 N N . ALA A 1 303 ? 15.665 26.598 34.961 1.000 27.842 303 ALA AAA N 1
ATOM 2431 C CA . ALA A 1 303 ? 15.625 27.971 34.389 1.000 29.183 303 ALA AAA CA 1
ATOM 2432 C C . ALA A 1 303 ? 16.771 28.125 33.382 1.000 26.899 303 ALA AAA C 1
ATOM 2433 O O . ALA A 1 303 ? 16.604 28.839 32.378 1.000 26.864 303 ALA AAA O 1
ATOM 2435 N N . ILE A 1 304 ? 17.896 27.453 33.620 1.000 27.809 304 ILE AAA N 1
ATOM 2436 C CA . ILE A 1 304 ? 19.088 27.615 32.744 1.000 34.452 304 ILE AAA CA 1
ATOM 2437 C C . ILE A 1 304 ? 18.816 26.985 31.368 1.000 31.876 304 ILE AAA C 1
ATOM 2438 O O . ILE A 1 304 ? 19.539 27.323 30.438 1.000 24.763 304 ILE AAA O 1
ATOM 2443 N N . MET A 1 305 ? 17.805 26.132 31.190 1.000 18.102 305 MET AAA N 1
ATOM 2444 C CA . MET A 1 305 ? 17.545 25.555 29.849 1.000 23.634 305 MET AAA CA 1
ATOM 2445 C C . MET A 1 305 ? 16.898 26.595 28.906 1.000 17.344 305 MET AAA C 1
ATOM 2446 O O . MET A 1 305 ? 17.020 26.395 27.704 1.000 21.405 305 MET AAA O 1
ATOM 2451 N N . TYR A 1 306 ? 16.271 27.661 29.421 1.000 16.093 306 TYR AAA N 1
ATOM 2452 C CA . TYR A 1 306 ? 15.619 28.693 28.577 1.000 15.512 306 TYR AAA CA 1
ATOM 2453 C C . TYR A 1 306 ? 16.684 29.442 27.753 1.000 13.697 306 TYR AAA C 1
ATOM 2454 O O . TYR A 1 306 ? 17.614 30.043 28.327 1.000 18.771 306 TYR AAA O 1
ATOM 2463 N N . GLY A 1 307 ? 16.537 29.443 26.434 1.000 16.122 307 GLY AAA N 1
ATOM 2464 C CA . GLY A 1 307 ? 17.380 30.279 25.555 1.000 16.577 307 GLY AAA CA 1
ATOM 2465 C C . GLY A 1 307 ? 17.233 31.765 25.844 1.000 15.748 307 GLY AAA C 1
ATOM 2466 O O . GLY A 1 307 ? 16.155 32.250 26.274 1.000 14.505 307 GLY AAA O 1
ATOM 2467 N N . LYS A 1 308 ? 18.301 32.509 25.585 1.000 14.482 308 LYS AAA N 1
ATOM 2468 C CA . LYS A 1 308 ? 18.263 33.993 25.563 1.000 15.728 308 LYS AAA CA 1
ATOM 2469 C C . LYS A 1 308 ? 19.310 34.456 24.553 1.000 14.423 308 LYS AAA C 1
ATOM 2470 O O . LYS A 1 308 ? 20.146 33.663 24.116 1.000 18.285 308 LYS AAA O 1
ATOM 2476 N N . PRO A 1 309 ? 19.210 35.693 24.041 1.000 13.818 309 PRO AAA N 1
ATOM 2477 C CA . PRO A 1 309 ? 20.149 36.155 23.018 1.000 14.572 309 PRO AAA CA 1
ATOM 2478 C C . PRO A 1 309 ? 21.599 35.962 23.466 1.000 16.773 309 PRO AAA C 1
ATOM 2479 O O . PRO A 1 309 ? 21.912 36.249 24.611 1.000 18.323 309 PRO AAA O 1
ATOM 2483 N N . GLY A 1 310 ? 22.427 35.457 22.549 1.000 16.205 310 GLY AAA N 1
ATOM 2484 C CA . GLY A 1 310 ? 23.859 35.209 22.764 1.000 18.177 310 GLY AAA CA 1
ATOM 2485 C C . GLY A 1 310 ? 24.112 33.746 23.048 1.000 24.995 310 GLY AAA C 1
ATOM 2486 O O . GLY A 1 310 ? 25.246 33.329 22.883 1.000 19.146 310 GLY AAA O 1
ATOM 2487 N N . LYS A 1 311 ? 23.085 32.995 23.475 1.000 16.311 311 LYS AAA N 1
ATOM 2488 C CA . LYS A 1 311 ? 23.216 31.549 23.798 1.000 24.799 311 LYS AAA CA 1
ATOM 2489 C C . LYS A 1 311 ? 22.980 30.752 22.518 1.000 15.329 311 LYS AAA C 1
ATOM 2490 O O . LYS A 1 311 ? 22.310 31.294 21.612 1.000 16.742 311 LYS AAA O 1
ATOM 2496 N N . LYS A 1 312 ? 23.567 29.554 22.413 1.000 16.092 312 LYS AAA N 1
ATOM 2497 C CA A LYS A 1 312 ? 23.405 28.672 21.226 0.500 15.386 312 LYS AAA CA 1
ATOM 2498 C CA B LYS A 1 312 ? 23.410 28.671 21.225 0.500 14.674 312 LYS AAA CA 1
ATOM 2499 C C . LYS A 1 312 ? 22.577 27.460 21.633 1.000 15.888 312 LYS AAA C 1
ATOM 2500 O O . LYS A 1 312 ? 22.751 26.919 22.718 1.000 12.664 312 LYS AAA O 1
ATOM 2511 N N . PRO A 1 313 ? 21.630 26.996 20.793 1.000 16.948 313 PRO AAA N 1
ATOM 2512 C CA . PRO A 1 313 ? 20.923 25.758 21.101 1.000 14.798 313 PRO AAA CA 1
ATOM 2513 C C . PRO A 1 313 ? 21.896 24.602 21.252 1.000 13.339 313 PRO AAA C 1
ATOM 2514 O O . PRO A 1 313 ? 22.960 24.586 20.623 1.000 13.755 313 PRO AAA O 1
ATOM 2518 N N . PRO A 1 314 ? 21.566 23.618 22.116 1.000 14.087 314 PRO AAA N 1
ATOM 2519 C CA . PRO A 1 314 ? 22.390 22.420 22.238 1.000 12.247 314 PRO AAA CA 1
ATOM 2520 C C . PRO A 1 314 ? 22.317 21.544 20.990 1.000 14.929 314 PRO AAA C 1
ATOM 2521 O O . PRO A 1 314 ? 21.463 21.758 20.123 1.000 11.700 314 PRO AAA O 1
ATOM 2525 N N . MET A 1 315 ? 23.176 20.524 20.967 1.000 13.763 315 MET AAA N 1
ATOM 2526 C CA . MET A 1 315 ? 23.399 19.666 19.801 1.000 13.174 315 MET AAA CA 1
ATOM 2527 C C . MET A 1 315 ? 22.070 19.097 19.288 1.000 11.658 315 MET AAA C 1
ATOM 2528 O O . MET A 1 315 ? 21.815 19.212 18.070 1.000 14.095 315 MET AAA O 1
ATOM 2533 N N . TRP A 1 316 ? 21.254 18.455 20.135 1.000 11.462 316 TRP AAA N 1
ATOM 2534 C CA . TRP A 1 316 ? 19.994 17.818 19.661 1.000 12.244 316 TRP AAA CA 1
ATOM 2535 C C . TRP A 1 316 ? 19.076 18.856 19.027 1.000 11.536 316 TRP AAA C 1
ATOM 2536 O O . TRP A 1 316 ? 18.370 18.539 18.045 1.000 10.258 316 TRP AAA O 1
ATOM 2547 N N . LEU A 1 317 ? 19.068 20.071 19.552 1.000 11.319 317 LEU AAA N 1
ATOM 2548 C CA . LEU A 1 317 ? 18.104 21.104 19.089 1.000 14.679 317 LEU AAA CA 1
ATOM 2549 C C . LEU A 1 317 ? 18.624 21.683 17.772 1.000 12.889 317 LEU AAA C 1
ATOM 2550 O O . LEU A 1 317 ? 17.830 21.843 16.840 1.000 12.114 317 LEU AAA O 1
ATOM 2555 N N . HIS A 1 318 ? 19.925 21.963 17.686 1.000 13.442 318 HIS AAA N 1
ATOM 2556 C CA . HIS A 1 318 ? 20.579 22.382 16.424 1.000 15.494 318 HIS AAA CA 1
ATOM 2557 C C . HIS A 1 318 ? 20.212 21.376 15.331 1.000 14.176 318 HIS AAA C 1
ATOM 2558 O O . HIS A 1 318 ? 19.812 21.782 14.252 1.000 12.877 318 HIS AAA O 1
ATOM 2565 N N . SER A 1 319 ? 20.293 20.078 15.622 1.000 13.189 319 SER AAA N 1
ATOM 2566 C CA . SER A 1 319 ? 20.042 19.012 14.630 1.000 9.772 319 SER AAA CA 1
ATOM 2567 C C . SER A 1 319 ? 18.594 19.058 14.134 1.000 12.134 319 SER AAA C 1
ATOM 2568 O O . SER A 1 319 ? 18.384 18.933 12.916 1.000 12.513 319 SER AAA O 1
ATOM 2571 N N . ILE A 1 320 ? 17.607 19.172 15.016 1.000 9.784 320 ILE AAA N 1
ATOM 2572 C CA . ILE A 1 320 ? 16.186 19.185 14.550 1.000 13.163 320 ILE AAA CA 1
ATOM 2573 C C . ILE A 1 320 ? 15.873 20.509 13.847 1.000 13.861 320 ILE AAA C 1
ATOM 2574 O O . ILE A 1 320 ? 15.023 20.502 12.927 1.000 13.566 320 ILE AAA O 1
ATOM 2579 N N . MET A 1 321 ? 16.517 21.595 14.260 1.000 12.476 321 MET AAA N 1
ATOM 2580 C CA . MET A 1 321 ? 16.374 22.897 13.566 1.000 10.494 321 MET AAA CA 1
ATOM 2581 C C . MET A 1 321 ? 16.888 22.739 12.132 1.000 15.205 321 MET AAA C 1
ATOM 2582 O O . MET A 1 321 ? 16.230 23.230 11.213 1.000 16.050 321 MET AAA O 1
ATOM 2587 N N . LYS A 1 322 ? 18.007 22.036 11.933 1.000 12.693 322 LYS AAA N 1
ATOM 2588 C CA . LYS A 1 322 ? 18.535 21.775 10.576 1.000 12.784 322 LYS AAA CA 1
ATOM 2589 C C . LYS A 1 322 ? 17.501 20.939 9.808 1.000 12.438 322 LYS AAA C 1
ATOM 2590 O O . LYS A 1 322 ? 17.167 21.298 8.653 1.000 17.790 322 LYS AAA O 1
ATOM 2596 N N . ASN A 1 323 ? 16.974 19.873 10.403 1.000 11.505 323 ASN AAA N 1
ATOM 2597 C CA . ASN A 1 323 ? 15.938 19.036 9.744 1.000 12.685 323 ASN AAA CA 1
ATOM 2598 C C . ASN A 1 323 ? 14.766 19.915 9.286 1.000 11.152 323 ASN AAA C 1
ATOM 2599 O O . ASN A 1 323 ? 14.262 19.799 8.117 1.000 13.462 323 ASN AAA O 1
ATOM 2604 N N . GLU A 1 324 ? 14.320 20.790 10.169 1.000 10.353 324 GLU AAA N 1
ATOM 2605 C CA . GLU A 1 324 ? 13.096 21.580 9.945 1.000 8.886 324 GLU AAA CA 1
ATOM 2606 C C . GLU A 1 324 ? 13.389 22.646 8.874 1.000 13.861 324 GLU AAA C 1
ATOM 2607 O O . GLU A 1 324 ? 12.545 22.856 7.979 1.000 13.324 324 GLU AAA O 1
ATOM 2613 N N . MET A 1 325 ? 14.547 23.286 8.951 1.000 10.737 325 MET AAA N 1
ATOM 2614 C CA . MET A 1 325 ? 14.913 24.348 7.976 1.000 15.276 325 MET AAA CA 1
ATOM 2615 C C . MET A 1 325 ? 15.149 23.715 6.598 1.000 15.219 325 MET AAA C 1
ATOM 2616 O O . MET A 1 325 ? 14.721 24.286 5.581 1.000 12.475 325 MET AAA O 1
ATOM 2621 N N . LYS A 1 326 ? 15.760 22.544 6.539 1.000 13.292 326 LYS AAA N 1
ATOM 2622 C CA . LYS A 1 326 ? 15.888 21.808 5.254 1.000 16.242 326 LYS AAA CA 1
ATOM 2623 C C . LYS A 1 326 ? 14.497 21.486 4.703 1.000 13.930 326 LYS AAA C 1
ATOM 2624 O O . LYS A 1 326 ? 14.265 21.701 3.534 1.000 12.844 326 LYS AAA O 1
ATOM 2630 N N . TYR A 1 327 ? 13.572 21.031 5.548 1.000 11.422 327 TYR AAA N 1
ATOM 2631 C CA . TYR A 1 327 ? 12.200 20.716 5.097 1.000 11.890 327 TYR AAA CA 1
ATOM 2632 C C 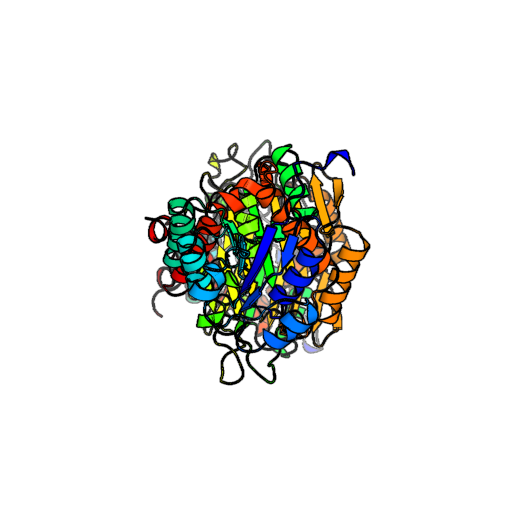. TYR A 1 327 ? 11.556 21.974 4.515 1.000 11.443 327 TYR AAA C 1
ATOM 2633 O O . TYR A 1 327 ? 10.990 21.901 3.423 1.000 13.757 327 TYR AAA O 1
ATOM 2642 N N . LEU A 1 328 ? 11.638 23.094 5.241 1.000 11.081 328 LEU AAA N 1
ATOM 2643 C CA . LEU A 1 328 ? 11.003 24.373 4.839 1.000 8.851 328 LEU AAA CA 1
ATOM 2644 C C . LEU A 1 328 ? 11.597 24.809 3.494 1.000 12.599 328 LEU AAA C 1
ATOM 2645 O O . LEU A 1 328 ? 10.827 25.193 2.601 1.000 11.144 328 LEU AAA O 1
ATOM 2650 N N . ASN A 1 329 ? 12.921 24.783 3.382 1.000 14.280 329 ASN AAA N 1
ATOM 2651 C CA . ASN A 1 329 ? 13.633 25.244 2.166 1.000 13.780 329 ASN AAA CA 1
ATOM 2652 C C . ASN A 1 329 ? 13.168 24.381 0.982 1.000 14.724 329 ASN AAA C 1
ATOM 2653 O O . ASN A 1 329 ? 12.914 24.929 -0.104 1.000 13.782 329 ASN AAA O 1
ATOM 2658 N N . GLY A 1 330 ? 13.008 23.085 1.192 1.000 14.827 330 GLY AAA N 1
ATOM 2659 C CA . GLY A 1 330 ? 12.524 22.195 0.113 1.000 14.708 330 GLY AAA CA 1
ATOM 2660 C C . GLY A 1 330 ? 11.136 22.571 -0.363 1.000 13.119 330 GLY AAA C 1
ATOM 2661 O O . GLY A 1 330 ? 10.903 22.578 -1.578 1.000 16.429 330 GLY AAA O 1
ATOM 2662 N N . ILE A 1 331 ? 10.226 22.828 0.574 1.000 14.601 331 ILE AAA N 1
ATOM 2663 C CA . ILE A 1 331 ? 8.818 23.187 0.283 1.000 16.627 331 ILE AAA CA 1
ATOM 2664 C C . ILE A 1 331 ? 8.852 24.453 -0.563 1.000 14.898 331 ILE AAA C 1
ATOM 2665 O O . ILE A 1 331 ? 8.106 24.517 -1.532 1.000 14.480 331 ILE AAA O 1
ATOM 2670 N N . LEU A 1 332 ? 9.727 25.401 -0.217 1.000 12.546 332 LEU AAA N 1
ATOM 2671 C CA . LEU A 1 332 ? 9.792 26.712 -0.920 1.000 13.836 332 LEU AAA CA 1
ATOM 2672 C C . LEU A 1 332 ? 10.524 26.604 -2.258 1.000 15.463 332 LEU AAA C 1
ATOM 2673 O O . LEU A 1 332 ? 10.536 27.614 -3.001 1.000 16.814 332 LEU AAA O 1
ATOM 2678 N N . HIS A 1 333 ? 11.123 25.457 -2.552 1.000 13.201 333 HIS AAA N 1
ATOM 2679 C CA . HIS A 1 333 ? 11.708 25.132 -3.879 1.000 14.858 333 HIS AAA CA 1
ATOM 2680 C C . HIS A 1 333 ? 10.829 24.099 -4.592 1.000 21.983 333 HIS AAA C 1
ATOM 2681 O O . HIS A 1 333 ? 11.334 23.458 -5.515 1.000 23.191 333 HIS AAA O 1
ATOM 2688 N N . GLY A 1 334 ? 9.581 23.936 -4.145 1.000 15.724 334 GLY AAA N 1
ATOM 2689 C CA . GLY A 1 334 ? 8.519 23.185 -4.842 1.000 25.278 334 GLY AAA CA 1
ATOM 2690 C C . GLY A 1 334 ? 8.560 21.686 -4.586 1.000 26.355 334 GLY AAA C 1
ATOM 2691 O O . GLY A 1 334 ? 7.947 20.954 -5.364 1.000 21.087 334 GLY AAA O 1
ATOM 2692 N N . LYS A 1 335 ? 9.238 21.204 -3.540 1.000 24.026 335 LYS AAA N 1
ATOM 2693 C CA . LYS A 1 335 ? 9.153 19.780 -3.143 1.000 21.755 335 LYS AAA CA 1
ATOM 2694 C C . LYS A 1 335 ? 7.738 19.523 -2.619 1.000 25.434 335 LYS AAA C 1
ATOM 2695 O O . LYS A 1 335 ? 7.153 20.404 -1.960 1.000 25.394 335 LYS AAA O 1
ATOM 2701 N N . GLU A 1 336 ? 7.182 18.360 -2.929 1.000 26.044 336 GLU AAA N 1
ATOM 2702 C CA . GLU A 1 336 ? 5.814 18.005 -2.491 1.000 30.762 336 GLU AAA CA 1
ATOM 2703 C C . GLU A 1 336 ? 5.847 17.722 -0.984 1.000 18.874 336 GLU AAA C 1
ATOM 2704 O O . GLU A 1 336 ? 6.816 17.072 -0.495 1.000 26.830 336 GLU AAA O 1
ATOM 2710 N N . VAL A 1 337 ? 4.839 18.209 -0.273 1.000 24.729 337 VAL AAA N 1
ATOM 2711 C CA . VAL A 1 337 ? 4.718 18.000 1.196 1.000 25.746 337 VAL AAA CA 1
ATOM 2712 C C . VAL A 1 337 ? 4.302 16.545 1.428 1.000 22.266 337 VAL AAA C 1
ATOM 2713 O O . VAL A 1 337 ? 3.308 16.106 0.833 1.000 26.045 337 VAL AAA O 1
ATOM 2717 N N . ASP A 1 338 ? 5.075 15.835 2.247 1.000 26.902 338 ASP AAA N 1
ATOM 2718 C CA . ASP A 1 338 ? 4.781 14.457 2.701 1.000 26.578 338 ASP AAA CA 1
ATOM 2719 C C . ASP A 1 338 ? 3.503 14.482 3.535 1.000 21.876 338 ASP AAA C 1
ATOM 2720 O O . ASP A 1 338 ? 3.233 15.476 4.241 1.000 23.797 338 ASP AAA O 1
ATOM 2725 N N . ASP A 1 339 ? 2.760 13.391 3.520 1.000 22.204 339 ASP AAA N 1
ATOM 2726 C CA . ASP A 1 339 ? 1.585 13.212 4.408 1.000 20.462 339 ASP AAA CA 1
ATOM 2727 C C . ASP A 1 339 ? 2.018 13.491 5.852 1.000 14.039 339 ASP AAA C 1
ATOM 2728 O O . ASP A 1 339 ? 1.223 14.093 6.606 1.000 18.524 339 ASP AAA O 1
ATOM 2733 N N . GLU A 1 340 ? 3.206 13.044 6.236 1.000 23.036 340 GLU AAA N 1
ATOM 2734 C CA . GLU A 1 340 ? 3.665 13.106 7.651 1.000 18.427 340 GLU AAA CA 1
ATOM 2735 C C . GLU A 1 340 ? 3.641 14.556 8.133 1.000 11.535 340 GLU AAA C 1
ATOM 2736 O O . GLU A 1 340 ? 3.279 14.810 9.281 1.000 13.741 340 GLU AAA O 1
ATOM 2742 N N . PHE A 1 341 ? 4.038 15.492 7.276 1.000 12.988 341 PHE AAA N 1
ATOM 2743 C CA . PHE A 1 341 ? 4.240 16.900 7.687 1.000 13.132 341 PHE AAA CA 1
ATOM 2744 C C . PHE A 1 341 ? 3.110 17.787 7.181 1.000 15.013 341 PHE AAA C 1
ATOM 2745 O O . PHE A 1 341 ? 3.060 18.972 7.576 1.000 13.634 341 PHE AAA O 1
ATOM 2753 N N . ARG A 1 342 ? 2.192 17.222 6.411 1.000 13.463 342 ARG AAA N 1
ATOM 2754 C CA . ARG A 1 342 ? 1.131 18.028 5.757 1.000 15.444 342 ARG AAA CA 1
ATOM 2755 C C . ARG A 1 342 ? 0.347 18.837 6.799 1.000 12.380 342 ARG AAA C 1
ATOM 2756 O O . ARG A 1 342 ? 0.001 19.991 6.539 1.000 13.031 342 ARG AAA O 1
ATOM 2764 N N . PRO A 1 343 ? -0.015 18.290 7.977 1.000 10.556 343 PRO AAA N 1
ATOM 2765 C CA . PRO A 1 343 ? -0.753 19.086 8.963 1.000 11.437 343 PRO AAA CA 1
ATOM 2766 C C . PRO A 1 343 ? -0.001 20.342 9.458 1.000 10.821 343 PRO AAA C 1
ATOM 2767 O O . PRO A 1 343 ? -0.660 21.215 9.991 1.000 12.645 343 PRO AAA O 1
ATOM 2771 N N . LEU A 1 344 ? 1.321 20.415 9.289 1.000 11.426 344 LEU AAA N 1
ATOM 2772 C CA . LEU A 1 344 ? 2.108 21.641 9.604 1.000 12.064 344 LEU AAA CA 1
ATOM 2773 C C . LEU A 1 344 ? 1.932 22.714 8.512 1.000 14.097 344 LEU AAA C 1
ATOM 2774 O O . LEU A 1 344 ? 2.372 23.848 8.771 1.000 12.920 344 LEU AAA O 1
ATOM 2779 N N . LEU A 1 345 ? 1.373 22.366 7.356 1.000 10.715 345 LEU AAA N 1
ATOM 2780 C CA . LEU A 1 345 ? 1.195 23.294 6.200 1.000 9.231 345 LEU AAA CA 1
ATOM 2781 C C . LEU A 1 345 ? -0.285 23.610 5.997 1.000 13.726 345 LEU AAA C 1
ATOM 2782 O O . LEU A 1 345 ? -0.559 24.649 5.418 1.000 13.319 345 LEU AAA O 1
ATOM 2787 N N . THR A 1 346 ? -1.220 22.761 6.430 1.000 13.272 346 THR AAA N 1
ATOM 2788 C CA . THR A 1 346 ? -2.660 22.971 6.128 1.000 13.673 346 THR AAA CA 1
ATOM 2789 C C . THR A 1 346 ? -3.284 23.964 7.093 1.000 13.633 346 THR AAA C 1
ATOM 2790 O O . THR A 1 346 ? -4.386 24.429 6.812 1.000 14.294 346 THR AAA O 1
ATOM 2794 N N . GLY A 1 347 ? -2.632 24.228 8.216 1.000 9.605 347 GLY AAA N 1
ATOM 2795 C CA . GLY A 1 347 ? -3.196 24.997 9.345 1.000 11.425 347 GLY AAA CA 1
ATOM 2796 C C . GLY A 1 347 ? -3.772 24.067 10.395 1.000 12.554 347 GLY AAA C 1
ATOM 2797 O O . GLY A 1 347 ? -4.107 24.526 11.483 1.000 11.264 347 GLY AAA O 1
ATOM 2798 N N . GLU A 1 348 ? -3.926 22.788 10.088 1.000 13.981 348 GLU AAA N 1
ATOM 2799 C CA . GLU A 1 348 ? -4.706 21.891 10.961 1.000 13.300 348 GLU AAA CA 1
ATOM 2800 C C . GLU A 1 348 ? -3.965 21.708 12.284 1.000 13.957 348 GLU AAA C 1
ATOM 2801 O O . GLU A 1 348 ? -4.595 21.826 13.289 1.000 12.173 348 GLU AAA O 1
ATOM 2807 N N . ALA A 1 349 ? -2.655 21.485 12.302 1.000 12.084 349 ALA AAA N 1
ATOM 2808 C CA . ALA A 1 349 ? -1.922 21.241 13.587 1.000 11.668 349 ALA AAA CA 1
ATOM 2809 C C . ALA A 1 349 ? -1.811 22.556 14.369 1.000 9.791 349 ALA AAA C 1
ATOM 2810 O O . ALA A 1 349 ? -1.950 22.537 15.597 1.000 10.292 349 ALA AAA O 1
ATOM 2812 N N . ALA A 1 350 ? -1.608 23.677 13.678 1.000 9.187 350 ALA AAA N 1
ATOM 2813 C CA . ALA A 1 350 ? -1.603 25.022 14.310 1.000 12.443 350 ALA AAA CA 1
ATOM 2814 C C . ALA A 1 350 ? -2.932 25.276 15.014 1.000 9.378 350 ALA AAA C 1
ATOM 2815 O O . ALA A 1 350 ? -2.928 25.609 16.209 1.000 9.737 350 ALA AAA O 1
ATOM 2817 N N . ARG A 1 351 ? -4.041 25.188 14.297 1.000 9.883 351 ARG AAA N 1
ATOM 2818 C CA . ARG A 1 351 ? -5.375 25.439 14.902 1.000 9.773 351 ARG AAA CA 1
ATOM 2819 C C . ARG A 1 351 ? -5.638 24.447 16.042 1.000 10.344 351 ARG AAA C 1
ATOM 2820 O O . ARG A 1 351 ? -6.150 24.884 17.073 1.000 10.992 351 ARG AAA O 1
ATOM 2828 N N . ALA A 1 352 ? -5.331 23.168 15.853 1.000 10.268 352 ALA AAA N 1
ATOM 2829 C CA . ALA A 1 352 ? -5.616 22.132 16.853 1.000 12.272 352 ALA AAA CA 1
ATOM 2830 C C . ALA A 1 352 ? -4.851 22.449 18.136 1.000 10.247 352 ALA AAA C 1
ATOM 2831 O O . ALA A 1 352 ? -5.432 22.316 19.231 1.000 10.544 352 ALA AAA O 1
ATOM 2833 N N . ALA A 1 353 ? -3.569 22.771 18.018 1.000 8.974 353 ALA AAA N 1
ATOM 2834 C CA . ALA A 1 353 ? -2.729 23.042 19.214 1.000 9.727 353 ALA AAA CA 1
ATOM 2835 C C . ALA A 1 353 ? -3.278 24.235 20.001 1.000 10.656 353 ALA AAA C 1
ATOM 2836 O O . ALA A 1 353 ? -3.430 24.156 21.246 1.000 10.243 353 ALA AAA O 1
ATOM 2838 N N . ILE A 1 354 ? -3.546 25.349 19.333 1.000 10.703 354 ILE AAA N 1
ATOM 2839 C CA . ILE A 1 354 ? -4.008 26.580 20.026 1.000 9.400 354 ILE AAA CA 1
ATOM 2840 C C . ILE A 1 354 ? -5.457 26.395 20.495 1.000 10.433 354 ILE AAA C 1
ATOM 2841 O O . ILE A 1 354 ? -5.783 26.869 21.626 1.000 13.541 354 ILE AAA O 1
ATOM 2846 N N . ALA A 1 355 ? -6.332 25.765 19.693 1.000 9.154 355 ALA AAA N 1
ATOM 2847 C CA . ALA A 1 355 ? -7.734 25.527 20.128 1.000 10.119 355 ALA AAA CA 1
ATOM 2848 C C . ALA A 1 355 ? -7.718 24.759 21.451 1.000 10.858 355 ALA AAA C 1
ATOM 2849 O O . ALA A 1 355 ? -8.368 25.179 22.416 1.000 9.664 355 ALA AAA O 1
ATOM 2851 N N . THR A 1 356 ? -6.990 23.655 21.505 1.000 11.631 356 THR AAA N 1
ATOM 2852 C CA . THR A 1 356 ? -6.962 22.821 22.733 1.000 9.621 356 THR AAA CA 1
ATOM 2853 C C . THR A 1 356 ? -6.334 23.615 23.885 1.000 10.463 356 THR AAA C 1
ATOM 2854 O O . THR A 1 356 ? -6.853 23.529 25.025 1.000 11.052 356 THR AAA O 1
ATOM 2858 N N . ALA A 1 357 ? -5.251 24.344 23.639 1.000 11.004 357 ALA AAA N 1
ATOM 2859 C CA . ALA A 1 357 ? -4.592 25.150 24.684 1.000 12.252 357 ALA AAA CA 1
ATOM 2860 C C . ALA A 1 357 ? -5.604 26.178 25.239 1.000 10.343 357 ALA AAA C 1
ATOM 2861 O O . ALA A 1 357 ? -5.651 26.340 26.458 1.000 11.910 357 ALA AAA O 1
ATOM 2863 N N . ASP A 1 358 ? -6.389 26.834 24.371 1.000 11.020 358 ASP AAA N 1
ATOM 2864 C CA . ASP A 1 358 ? -7.397 27.826 24.817 1.000 10.017 358 ASP AAA CA 1
ATOM 2865 C C . ASP A 1 358 ? -8.471 27.133 25.666 1.000 8.742 358 ASP AAA C 1
ATOM 2866 O O . ASP A 1 358 ? -8.930 27.729 26.692 1.000 11.103 358 ASP AAA O 1
ATOM 2871 N N . ALA A 1 359 ? -8.896 25.929 25.276 1.000 11.493 359 ALA AAA N 1
ATOM 2872 C CA . ALA A 1 359 ? -9.929 25.157 26.004 1.000 11.734 359 ALA AAA CA 1
ATOM 2873 C C . ALA A 1 359 ? -9.376 24.791 27.394 1.000 8.173 359 ALA AAA C 1
ATOM 2874 O O . ALA A 1 359 ? -10.095 24.933 28.396 1.000 10.622 359 ALA AAA O 1
ATOM 2876 N N . CYS A 1 360 ? -8.140 24.282 27.460 1.000 9.986 360 CYS AAA N 1
ATOM 2877 C CA . CYS A 1 360 ? -7.445 23.973 28.742 1.000 12.273 360 CYS AAA CA 1
ATOM 2878 C C . CYS A 1 360 ? -7.378 25.232 29.621 1.000 11.383 360 CYS AAA C 1
ATOM 2879 O O . CYS A 1 360 ? -7.735 25.185 30.817 1.000 10.427 360 CYS AAA O 1
ATOM 2882 N N . THR A 1 361 ? -6.961 26.354 29.051 1.000 9.279 361 THR AAA N 1
ATOM 2883 C CA . THR A 1 361 ? -6.850 27.628 29.792 1.000 9.601 361 THR AAA CA 1
ATOM 2884 C C . THR A 1 361 ? -8.224 27.983 30.389 1.000 10.586 361 THR AAA C 1
ATOM 2885 O O . THR A 1 361 ? -8.296 28.299 31.592 1.000 11.257 361 THR AAA O 1
ATOM 2889 N N . LYS A 1 362 ? -9.270 27.954 29.573 1.000 13.045 362 LYS AAA N 1
ATOM 2890 C CA . LYS A 1 362 ? -10.642 28.282 30.018 1.000 11.988 362 LYS AAA CA 1
ATOM 2891 C C . LYS A 1 362 ? -11.047 27.307 31.140 1.000 12.019 362 LYS AAA C 1
ATOM 2892 O O . LYS A 1 362 ? -11.658 27.729 32.149 1.000 11.538 362 LYS AAA O 1
ATOM 2898 N N . SER A 1 363 ? -10.728 26.024 30.986 1.000 11.315 363 SER AAA N 1
ATOM 2899 C CA . SER A 1 363 ? -11.057 25.007 32.012 1.000 16.073 363 SER AAA CA 1
ATOM 2900 C C . SER A 1 363 ? -10.414 25.374 33.365 1.000 12.565 363 SER AAA C 1
ATOM 2901 O O . SER A 1 363 ? -11.064 25.285 34.437 1.000 12.778 363 SER AAA O 1
ATOM 2904 N N . ARG A 1 364 ? -9.158 25.759 33.327 1.000 11.540 364 ARG AAA N 1
ATOM 2905 C CA . ARG A 1 364 ? -8.371 26.064 34.541 1.000 11.403 364 ARG AAA CA 1
ATOM 2906 C C . ARG A 1 364 ? -8.948 27.335 35.197 1.000 15.657 364 ARG AAA C 1
ATOM 2907 O O . ARG A 1 364 ? -9.138 27.330 36.419 1.000 18.319 364 ARG AAA O 1
ATOM 2915 N N A PHE A 1 365 ? -9.220 28.382 34.414 0.700 13.634 365 PHE AAA N 1
ATOM 2916 N N B PHE A 1 365 ? -9.207 28.387 34.409 0.300 13.089 365 PHE AAA N 1
ATOM 2917 C CA A PHE A 1 365 ? -9.638 29.689 34.974 0.700 16.805 365 PHE AAA CA 1
ATOM 2918 C CA B PHE A 1 365 ? -9.664 29.706 34.917 0.300 13.496 365 PHE AAA CA 1
ATOM 2919 C C A PHE A 1 365 ? -11.100 29.623 35.436 0.700 12.755 365 PHE AAA C 1
ATOM 2920 C C B PHE A 1 365 ? -11.097 29.616 35.449 0.300 12.183 365 PHE AAA C 1
ATOM 2921 O O A PHE A 1 365 ? -11.416 30.309 36.426 0.700 16.683 365 PHE AAA O 1
ATOM 2922 O O B PHE A 1 365 ? -11.404 30.298 36.448 0.300 13.205 365 PHE AAA O 1
ATOM 2937 N N . GLU A 1 366 ? -11.950 28.832 34.790 1.000 11.992 366 GLU AAA N 1
ATOM 2938 C CA . GLU A 1 366 ? -13.395 28.742 35.118 1.000 13.990 366 GLU AAA CA 1
ATOM 2939 C C . GLU A 1 366 ? -13.640 27.567 36.066 1.000 18.576 366 GLU AAA C 1
ATOM 2940 O O . GLU A 1 366 ? -14.777 27.354 36.472 1.000 14.174 366 GLU AAA O 1
ATOM 2946 N N . ASP A 1 367 ? -12.606 26.785 36.335 1.000 13.971 367 ASP AAA N 1
ATOM 2947 C CA . ASP A 1 367 ? -12.650 25.644 37.272 1.000 11.569 367 ASP AAA CA 1
ATOM 2948 C C . ASP A 1 367 ? -13.691 24.611 36.823 1.000 13.516 367 ASP AAA C 1
ATOM 2949 O O . ASP A 1 367 ? -14.445 24.090 37.668 1.000 15.386 367 ASP AAA O 1
ATOM 2954 N N . ARG A 1 368 ? -13.738 24.296 35.534 1.000 16.062 368 ARG AAA N 1
ATOM 2955 C CA . ARG A 1 368 ? -14.751 23.348 35.030 1.000 13.903 368 ARG AAA CA 1
ATOM 2956 C C . ARG A 1 368 ? -14.174 22.630 33.818 1.000 10.382 368 ARG AAA C 1
ATOM 2957 O O . ARG A 1 368 ? -13.206 23.119 33.252 1.000 11.995 368 ARG AAA O 1
ATOM 2965 N N . LYS A 1 369 ? -14.780 21.516 33.466 1.000 12.312 369 LYS AAA N 1
ATOM 2966 C CA . LYS A 1 369 ? -14.512 20.809 32.196 1.000 13.090 369 LYS AAA CA 1
ATOM 2967 C C . LYS A 1 369 ? -15.010 21.644 31.025 1.000 12.296 369 LYS AAA C 1
ATOM 2968 O O . LYS A 1 369 ? -16.057 22.303 31.149 1.000 12.785 369 LYS AAA O 1
ATOM 2974 N N . VAL A 1 370 ? -14.234 21.655 29.955 1.000 11.493 370 VAL AAA N 1
ATOM 2975 C CA . VAL A 1 370 ? -14.533 22.466 28.737 1.000 11.391 370 VAL AAA CA 1
ATOM 2976 C C . VAL A 1 370 ? -14.554 21.570 27.506 1.000 13.381 370 VAL AAA C 1
ATOM 2977 O O . VAL A 1 370 ? -13.598 20.806 27.303 1.000 11.481 370 VAL AAA O 1
ATOM 2981 N N . LYS A 1 371 ? -15.624 21.655 26.709 1.000 13.345 371 LYS AAA N 1
ATOM 2982 C CA . LYS A 1 371 ? -15.697 20.970 25.391 1.000 15.283 371 LYS AAA CA 1
ATOM 2983 C C . LYS A 1 371 ? -14.975 21.817 24.333 1.000 14.087 371 LYS AAA C 1
ATOM 2984 O O . LYS A 1 371 ? -15.132 23.033 24.349 1.000 13.431 371 LYS AAA O 1
ATOM 2990 N N . LEU A 1 372 ? -14.241 21.184 23.423 1.000 11.306 372 LEU AAA N 1
ATOM 2991 C CA . LEU A 1 372 ? -13.551 21.883 22.302 1.000 11.082 372 LEU AAA CA 1
ATOM 2992 C C . LEU A 1 372 ? -14.569 22.653 21.454 1.000 15.719 372 LEU AAA C 1
ATOM 2993 O O . LEU A 1 372 ? -14.194 23.685 20.929 1.000 13.219 372 LEU AAA O 1
ATOM 2998 N N . SER A 1 373 ? -15.823 22.211 21.399 1.000 15.389 373 SER AAA N 1
ATOM 2999 C CA . SER A 1 373 ? -16.900 22.944 20.686 1.000 11.564 373 SER AAA CA 1
ATOM 3000 C C . SER A 1 373 ? -17.046 24.354 21.240 1.000 13.530 373 SER AAA C 1
ATOM 3001 O O . SER A 1 373 ? -17.490 25.216 20.466 1.000 15.870 373 SER AAA O 1
ATOM 3004 N N . GLU A 1 374 ? -16.707 24.622 22.503 1.000 12.013 374 GLU AAA N 1
ATOM 3005 C CA . GLU A 1 374 ? -16.787 26.011 23.038 1.000 17.563 374 GLU AAA CA 1
ATOM 3006 C C . GLU A 1 374 ? -15.816 26.912 22.275 1.000 16.736 374 GLU AAA C 1
ATOM 3007 O O . GLU A 1 374 ? -16.071 28.101 22.186 1.000 14.405 374 GLU AAA O 1
ATOM 3013 N N . ILE A 1 375 ? -14.713 26.357 21.805 1.000 12.794 375 ILE AAA N 1
ATOM 3014 C CA . ILE A 1 375 ? -13.647 27.125 21.102 1.000 15.381 375 ILE AAA CA 1
ATOM 3015 C C . ILE A 1 375 ? -13.914 27.128 19.596 1.000 18.379 375 ILE AAA C 1
ATOM 3016 O O . ILE A 1 375 ? -13.734 28.180 18.951 1.000 18.721 375 ILE AAA O 1
ATOM 3021 N N . ILE A 1 376 ? -14.236 25.968 19.020 1.000 15.820 376 ILE AAA N 1
ATOM 3022 C CA . ILE A 1 376 ? -14.213 25.749 17.551 1.000 20.312 376 ILE AAA CA 1
ATOM 3023 C C . ILE A 1 376 ? -15.637 25.702 16.958 1.000 21.859 376 ILE AAA C 1
ATOM 3024 O O . ILE A 1 376 ? -15.713 25.598 15.736 1.000 23.051 376 ILE AAA O 1
ATOM 3029 N N . GLY A 1 377 ? -16.689 25.623 17.779 1.000 18.751 377 GLY AAA N 1
ATOM 3030 C CA . GLY A 1 377 ? -18.095 25.455 17.360 1.000 18.260 377 GLY AAA CA 1
ATOM 3031 C C . GLY A 1 377 ? -18.475 24.012 17.013 1.000 27.389 377 GLY AAA C 1
ATOM 3032 O O . GLY A 1 377 ? -17.698 23.074 17.272 1.000 21.391 377 GLY AAA O 1
ATOM 3033 N N . GLU A 1 378 ? -19.675 23.823 16.463 1.000 29.109 378 GLU AAA N 1
ATOM 3034 C CA . GLU A 1 378 ? -20.266 22.483 16.180 1.000 27.838 378 GLU AAA CA 1
ATOM 3035 C C . GLU A 1 378 ? -19.982 22.034 14.737 1.000 41.436 378 GLU AAA C 1
ATOM 3036 O O . GLU A 1 378 ? -20.635 21.057 14.308 1.000 36.883 378 GLU AAA O 1
ATOM 3042 N N . GLY A 1 379 ? -19.045 22.678 14.022 1.000 43.860 379 GLY AAA N 1
ATOM 3043 C CA . GLY A 1 379 ? -18.592 22.239 12.683 1.000 39.991 379 GLY AAA CA 1
ATOM 3044 C C . GLY A 1 379 ? -19.667 22.435 11.628 1.000 47.250 379 GLY AAA C 1
ATOM 3045 O O . GLY A 1 379 ? -19.349 22.801 10.501 1.000 59.671 379 GLY AAA O 1
ATOM 3046 N N . ALA B 1 2 ? 5.959 -14.005 77.389 1.000 25.247 2 ALA BBB N 1
ATOM 3047 C CA . ALA B 1 2 ? 6.764 -14.093 78.662 1.000 20.800 2 ALA BBB CA 1
ATOM 3048 C C . ALA B 1 2 ? 5.828 -14.141 79.889 1.000 16.798 2 ALA BBB C 1
ATOM 3049 O O . ALA B 1 2 ? 4.650 -13.782 79.786 1.000 19.094 2 ALA BBB O 1
ATOM 3051 N N . MET B 1 3 ? 6.360 -14.515 81.037 1.000 14.760 3 MET BBB N 1
ATOM 3052 C CA . MET B 1 3 ? 5.561 -14.665 82.282 1.000 14.147 3 MET BBB CA 1
ATOM 3053 C C . MET B 1 3 ? 4.864 -13.332 82.595 1.000 12.140 3 MET BBB C 1
ATOM 3054 O O . MET B 1 3 ? 3.714 -13.356 83.090 1.000 12.072 3 MET BBB O 1
ATOM 3059 N N . ALA B 1 4 ? 5.515 -12.212 82.266 1.000 11.032 4 ALA BBB N 1
ATOM 3060 C CA . ALA B 1 4 ? 5.004 -10.862 82.608 1.000 17.121 4 ALA BBB CA 1
ATOM 3061 C C . ALA B 1 4 ? 3.710 -10.578 81.831 1.000 16.716 4 ALA BBB C 1
ATOM 3062 O O . ALA B 1 4 ? 3.011 -9.657 82.234 1.000 18.097 4 ALA BBB O 1
ATOM 3064 N N . ASP B 1 5 ? 3.395 -11.340 80.780 1.000 17.129 5 ASP BBB N 1
ATOM 3065 C CA . ASP B 1 5 ? 2.190 -11.079 79.946 1.000 19.065 5 ASP BBB CA 1
ATOM 3066 C C . ASP B 1 5 ? 0.895 -11.463 80.667 1.000 16.400 5 ASP BBB C 1
ATOM 3067 O O . ASP B 1 5 ? -0.133 -11.054 80.193 1.000 17.838 5 ASP BBB O 1
ATOM 3072 N N . ILE B 1 6 ? 0.919 -12.251 81.749 1.000 14.217 6 ILE BBB N 1
ATOM 3073 C CA . ILE B 1 6 ? -0.360 -12.641 82.407 1.000 14.497 6 ILE BBB CA 1
ATOM 3074 C C . ILE B 1 6 ? -1.103 -11.370 82.830 1.000 13.983 6 ILE BBB C 1
ATOM 3075 O O . ILE B 1 6 ? -0.458 -10.401 83.278 1.000 16.089 6 ILE BBB O 1
ATOM 3080 N N . GLY B 1 7 ? -2.418 -11.338 82.623 1.000 19.896 7 GLY BBB N 1
ATOM 3081 C CA . GLY B 1 7 ? -3.215 -10.101 82.785 1.000 17.053 7 GLY BBB CA 1
ATOM 3082 C C . GLY B 1 7 ? -3.582 -9.542 81.425 1.000 24.149 7 GLY BBB C 1
ATOM 3083 O O . GLY B 1 7 ? -4.603 -8.898 81.311 1.000 22.439 7 GLY BBB O 1
ATOM 3084 N N . SER B 1 8 ? -2.791 -9.851 80.398 1.000 20.288 8 SER BBB N 1
ATOM 3085 C CA . SER B 1 8 ? -2.905 -9.269 79.036 1.000 23.730 8 SER BBB CA 1
ATOM 3086 C C . SER B 1 8 ? -3.162 -10.344 77.976 1.000 23.162 8 SER BBB C 1
ATOM 3087 O O . SER B 1 8 ? -3.257 -9.989 76.800 1.000 23.819 8 SER BBB O 1
ATOM 3090 N N A MET B 1 9 ? -3.239 -11.619 78.357 0.500 18.993 9 MET BBB N 1
ATOM 3091 N N B MET B 1 9 ? -3.267 -11.616 78.386 0.500 18.517 9 MET BBB N 1
ATOM 3092 C CA A MET B 1 9 ? -3.256 -12.720 77.365 0.500 21.892 9 MET BBB CA 1
ATOM 3093 C CA B MET B 1 9 ? -3.213 -12.793 77.478 0.500 20.572 9 MET BBB CA 1
ATOM 3094 C C A MET B 1 9 ? -4.586 -13.472 77.451 0.500 16.086 9 MET BBB C 1
ATOM 3095 C C B MET B 1 9 ? -4.588 -13.479 77.431 0.500 15.906 9 MET BBB C 1
ATOM 3096 O O A MET B 1 9 ? -4.575 -14.709 77.341 0.500 19.715 9 MET BBB O 1
ATOM 3097 O O B MET B 1 9 ? -4.615 -14.706 77.234 0.500 20.050 9 MET BBB O 1
ATOM 3106 N N . LYS B 1 10 ? -5.696 -12.738 77.564 1.000 17.937 10 LYS BBB N 1
ATOM 3107 C CA . LYS B 1 10 ? -7.035 -13.324 77.322 1.000 17.259 10 LYS BBB CA 1
ATOM 3108 C C . LYS B 1 10 ? -7.046 -13.829 75.870 1.000 19.274 10 LYS BBB C 1
ATOM 3109 O O . LYS B 1 10 ? -6.335 -13.260 75.018 1.000 17.066 10 LYS BBB O 1
ATOM 3115 N N . THR B 1 11 ? -7.825 -14.863 75.604 1.000 17.826 11 THR BBB N 1
ATOM 3116 C CA . THR B 1 11 ? -8.067 -15.357 74.237 1.000 23.445 11 THR BBB CA 1
ATOM 3117 C C . THR B 1 11 ? -9.222 -14.560 73.649 1.000 27.792 11 THR BBB C 1
ATOM 3118 O O . THR B 1 11 ? -10.290 -14.559 74.256 1.000 23.306 11 THR BBB O 1
ATOM 3122 N N . VAL B 1 12 ? -8.991 -13.870 72.539 1.000 17.260 12 VAL BBB N 1
ATOM 3123 C CA . VAL B 1 12 ? -10.091 -13.220 71.785 1.000 17.010 12 VAL BBB CA 1
ATOM 3124 C C . VAL B 1 12 ? -10.580 -14.200 70.724 1.000 16.186 12 VAL BBB C 1
ATOM 3125 O O . VAL B 1 12 ? -9.736 -14.725 69.955 1.000 15.449 12 VAL BBB O 1
ATOM 3129 N N . GLY B 1 13 ? -11.894 -14.437 70.703 1.000 17.371 13 GLY BBB N 1
ATOM 3130 C CA . GLY B 1 13 ? -12.538 -15.375 69.774 1.000 17.204 13 GLY BBB CA 1
ATOM 3131 C C . GLY B 1 13 ? -12.945 -14.635 68.517 1.000 13.402 13 GLY BBB C 1
ATOM 3132 O O . GLY B 1 13 ? -13.744 -13.667 68.621 1.000 15.897 13 GLY BBB O 1
ATOM 3133 N N . TYR B 1 14 ? -12.396 -15.039 67.380 1.000 15.589 14 TYR BBB N 1
ATOM 3134 C CA . TYR B 1 14 ? -12.675 -14.398 66.076 1.000 17.725 14 TYR BBB CA 1
ATOM 3135 C C . TYR B 1 14 ? -13.587 -15.254 65.221 1.000 12.738 14 TYR BBB C 1
ATOM 3136 O O . TYR B 1 14 ? -13.376 -16.473 65.109 1.000 17.980 14 TYR BBB O 1
ATOM 3145 N N . ALA B 1 15 ? -14.579 -14.630 64.628 1.000 14.603 15 ALA BBB N 1
ATOM 3146 C CA . ALA B 1 15 ? -15.274 -15.175 63.445 1.000 15.320 15 ALA BBB CA 1
ATOM 3147 C C . ALA B 1 15 ? -14.564 -14.702 62.177 1.000 16.286 15 ALA BBB C 1
ATOM 3148 O O . ALA B 1 15 ? -13.969 -13.605 62.208 1.000 13.880 15 ALA BBB O 1
ATOM 3150 N N . ILE B 1 16 ? -14.652 -15.468 61.092 1.000 16.862 16 ILE BBB N 1
ATOM 3151 C CA . ILE B 1 16 ? -14.286 -14.947 59.739 1.000 16.014 16 ILE BBB CA 1
ATOM 3152 C C . ILE B 1 16 ? -15.495 -15.106 58.828 1.000 19.576 16 ILE BBB C 1
ATOM 3153 O O . ILE B 1 16 ? -16.002 -16.216 58.700 1.000 16.116 16 ILE BBB O 1
ATOM 3158 N N . VAL B 1 17 ? -15.943 -13.994 58.241 1.000 13.913 17 VAL BBB N 1
ATOM 3159 C CA . VAL B 1 17 ? -17.046 -14.003 57.252 1.000 14.530 17 VAL BBB CA 1
ATOM 3160 C C . VAL B 1 17 ? -16.398 -13.719 55.901 1.000 17.396 17 VAL BBB C 1
ATOM 3161 O O . VAL B 1 17 ? -15.892 -12.598 55.672 1.000 15.707 17 VAL BBB O 1
ATOM 3165 N N . GLY B 1 18 ? -16.402 -14.728 55.038 1.000 14.802 18 GLY BBB N 1
ATOM 3166 C CA . GLY B 1 18 ? -15.653 -14.716 53.778 1.000 15.090 18 GLY BBB CA 1
ATOM 3167 C C . GLY B 1 18 ? -14.300 -15.348 53.973 1.000 14.771 18 GLY BBB C 1
ATOM 3168 O O . GLY B 1 18 ? -13.372 -14.673 54.512 1.000 14.467 18 GLY BBB O 1
ATOM 3169 N N . THR B 1 19 ? -14.168 -16.621 53.616 1.000 17.450 19 THR BBB N 1
ATOM 3170 C CA . THR B 1 19 ? -12.898 -17.372 53.762 1.000 15.339 19 THR BBB CA 1
ATOM 3171 C C . THR B 1 19 ? -12.447 -17.849 52.379 1.000 19.151 19 THR BBB C 1
ATOM 3172 O O . THR B 1 19 ? -12.160 -19.071 52.198 1.000 15.396 19 THR BBB O 1
ATOM 3176 N N . GLY B 1 20 ? -12.304 -16.915 51.452 1.000 15.728 20 GLY BBB N 1
ATOM 3177 C CA . GLY B 1 20 ? -11.658 -17.187 50.155 1.000 21.177 20 GLY BBB CA 1
ATOM 3178 C C . GLY B 1 20 ? -10.171 -16.909 50.210 1.000 21.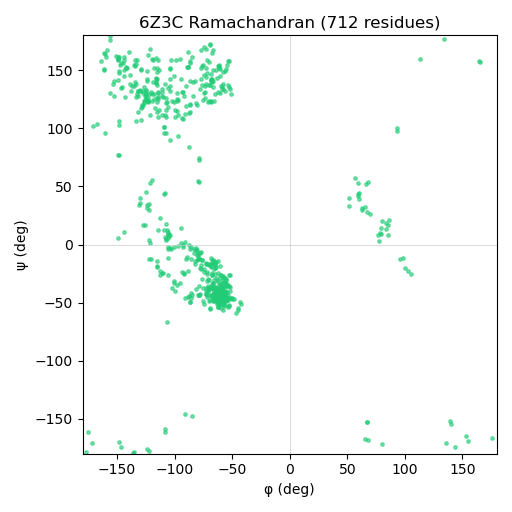377 20 GLY BBB C 1
ATOM 3179 O O . GLY B 1 20 ? -9.539 -17.133 51.245 1.000 17.750 20 GLY BBB O 1
ATOM 3180 N N . TYR B 1 21 ? -9.603 -16.441 49.103 1.000 14.938 21 TYR BBB N 1
ATOM 3181 C CA . TYR B 1 21 ? -8.162 -16.122 48.995 1.000 15.005 21 TYR BBB CA 1
ATOM 3182 C C . TYR B 1 21 ? -7.689 -15.361 50.211 1.000 13.250 21 TYR BBB C 1
ATOM 3183 O O . TYR B 1 21 ? -6.738 -15.790 50.862 1.000 16.972 21 TYR BBB O 1
ATOM 3192 N N . PHE B 1 22 ? -8.319 -14.223 50.514 1.000 11.763 22 PHE BBB N 1
ATOM 3193 C CA . PHE B 1 22 ? -7.801 -13.304 51.548 1.000 13.493 22 PHE BBB CA 1
ATOM 3194 C C . PHE B 1 22 ? -8.300 -13.717 52.946 1.000 15.557 22 PHE BBB C 1
ATOM 3195 O O . PHE B 1 22 ? -7.470 -13.746 53.855 1.000 17.937 22 PHE BBB O 1
ATOM 3203 N N . GLY B 1 23 ? -9.587 -14.028 53.111 1.000 17.286 23 GLY BBB N 1
ATOM 3204 C CA . GLY B 1 23 ? -10.148 -14.429 54.415 1.000 17.900 23 GLY BBB CA 1
ATOM 3205 C C . GLY B 1 23 ? -9.506 -15.698 54.965 1.000 17.800 23 GLY BBB C 1
ATOM 3206 O O . GLY B 1 23 ? -9.168 -15.735 56.155 1.000 16.423 23 GLY BBB O 1
ATOM 3207 N N . ALA B 1 24 ? -9.268 -16.703 54.134 1.000 20.018 24 ALA BBB N 1
ATOM 3208 C CA . ALA B 1 24 ? -8.637 -17.958 54.609 1.000 15.028 24 ALA BBB CA 1
ATOM 3209 C C . ALA B 1 24 ? -7.250 -17.623 55.144 1.000 19.460 24 ALA BBB C 1
ATOM 3210 O O . ALA B 1 24 ? -6.900 -18.076 56.229 1.000 18.142 24 ALA BBB O 1
ATOM 3212 N N . GLU B 1 25 ? -6.490 -16.800 54.432 1.000 18.419 25 GLU BBB N 1
ATOM 3213 C CA . GLU B 1 25 ? -5.097 -16.493 54.816 1.000 14.173 25 GLU BBB CA 1
ATOM 3214 C C . GLU B 1 25 ? -5.102 -15.613 56.076 1.000 15.213 25 GLU BBB C 1
ATOM 3215 O O . GLU B 1 25 ? -4.258 -15.832 56.934 1.000 14.433 25 GLU BBB O 1
ATOM 3221 N N . LEU B 1 26 ? -6.002 -14.626 56.188 1.000 15.807 26 LEU BBB N 1
ATOM 3222 C CA . LEU B 1 26 ? -6.106 -13.836 57.437 1.000 13.169 26 LEU BBB CA 1
ATOM 3223 C C . LEU B 1 26 ? -6.391 -14.784 58.610 1.000 15.755 26 LEU BBB C 1
ATOM 3224 O O . LEU B 1 26 ? -5.782 -14.569 59.651 1.000 16.715 26 LEU BBB O 1
ATOM 3229 N N . GLY B 1 27 ? -7.246 -15.788 58.421 1.000 22.868 27 GLY BBB N 1
ATOM 3230 C CA . GLY B 1 27 ? -7.561 -16.778 59.478 1.000 18.808 27 GLY BBB CA 1
ATOM 3231 C C . GLY B 1 27 ? -6.337 -17.596 59.863 1.000 19.418 27 GLY BBB C 1
ATOM 3232 O O . GLY B 1 27 ? -6.096 -17.793 61.073 1.000 20.298 27 GLY BBB O 1
ATOM 3233 N N . ARG B 1 28 ? -5.577 -18.059 58.882 1.000 17.994 28 ARG BBB N 1
ATOM 3234 C CA . ARG B 1 28 ? -4.323 -18.819 59.129 1.000 18.982 28 ARG BBB CA 1
ATOM 3235 C C . ARG B 1 28 ? -3.405 -17.978 60.002 1.000 18.587 28 ARG BBB C 1
ATOM 3236 O O . ARG B 1 28 ? -2.821 -18.507 60.956 1.000 21.175 28 ARG BBB O 1
ATOM 3244 N N . ILE B 1 29 ? -3.253 -16.702 59.651 1.000 19.053 29 ILE BBB N 1
ATOM 3245 C CA . ILE B 1 29 ? -2.330 -15.761 60.328 1.000 18.628 29 ILE BBB CA 1
ATOM 3246 C C . ILE B 1 29 ? -2.846 -15.455 61.742 1.000 17.587 29 ILE BBB C 1
ATOM 3247 O O . ILE B 1 29 ? -2.036 -15.483 62.708 1.000 22.275 29 ILE BBB O 1
ATOM 3252 N N . MET B 1 30 ? -4.132 -15.142 61.876 1.000 18.158 30 MET BBB N 1
ATOM 3253 C CA . MET B 1 30 ? -4.684 -14.738 63.191 1.000 17.538 30 MET BBB CA 1
ATOM 3254 C C . MET B 1 30 ? -4.636 -15.947 64.133 1.000 17.817 30 MET BBB C 1
ATOM 3255 O O . MET B 1 30 ? -4.282 -15.747 65.301 1.000 26.141 30 MET BBB O 1
ATOM 3260 N N . LYS B 1 31 ? -4.912 -17.152 63.641 1.000 22.134 31 LYS BBB N 1
ATOM 3261 C CA . LYS B 1 31 ? -4.821 -18.390 64.462 1.000 21.626 31 LYS BBB CA 1
ATOM 3262 C C . LYS B 1 31 ? -3.432 -18.495 65.110 1.000 29.114 31 LYS BBB C 1
ATOM 3263 O O . LYS B 1 31 ? -3.359 -18.981 66.252 1.000 27.845 31 LYS BBB O 1
ATOM 3269 N N . GLU B 1 32 ? -2.367 -18.062 64.429 1.000 21.316 32 GLU BBB N 1
ATOM 3270 C CA . GLU B 1 32 ? -0.972 -18.214 64.919 1.000 24.359 32 GLU BBB CA 1
ATOM 3271 C C . GLU B 1 32 ? -0.658 -17.115 65.929 1.000 33.774 32 GLU BBB C 1
ATOM 3272 O O . GLU B 1 32 ? 0.383 -17.242 66.599 1.000 25.072 32 GLU BBB O 1
ATOM 3278 N N . GLN B 1 33 ? -1.496 -16.073 66.034 1.000 20.090 33 GLN BBB N 1
ATOM 3279 C CA . GLN B 1 33 ? -1.223 -14.953 66.966 1.000 18.068 33 GLN BBB CA 1
ATOM 3280 C C . GLN B 1 33 ? -1.559 -15.411 68.393 1.000 24.498 33 GLN BBB C 1
ATOM 3281 O O . GLN B 1 33 ? -2.610 -16.064 68.611 1.000 20.987 33 GLN BBB O 1
ATOM 3287 N N . GLU B 1 34 ? -0.700 -15.060 69.340 1.000 26.415 34 GLU BBB N 1
ATOM 3288 C CA . 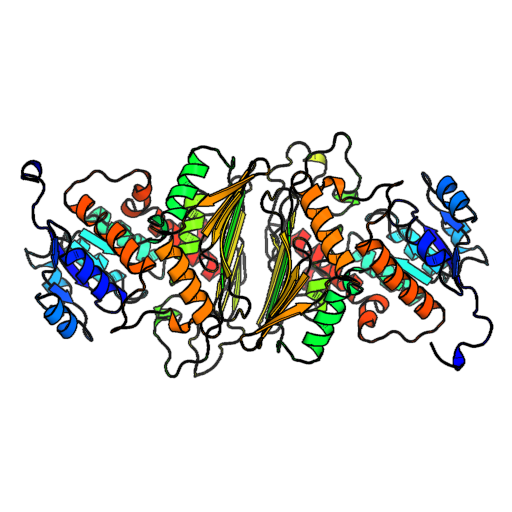GLU B 1 34 ? -0.941 -15.270 70.784 1.000 32.638 34 GLU BBB CA 1
ATOM 3289 C C . GLU B 1 34 ? -2.232 -14.541 71.185 1.000 27.040 34 GLU BBB C 1
ATOM 3290 O O . GLU B 1 34 ? -2.429 -13.366 70.797 1.000 22.313 34 GLU BBB O 1
ATOM 3296 N N . GLY B 1 35 ? -3.084 -15.226 71.944 1.000 20.629 35 GLY BBB N 1
ATOM 3297 C CA . GLY B 1 35 ? -4.268 -14.606 72.556 1.000 22.406 35 GLY BBB CA 1
ATOM 3298 C C . GLY B 1 35 ? -5.382 -14.498 71.532 1.000 17.621 35 GLY BBB C 1
ATOM 3299 O O . GLY B 1 35 ? -6.316 -13.711 71.765 1.000 20.254 35 GLY BBB O 1
ATOM 3300 N N . ALA B 1 36 ? -5.327 -15.290 70.458 1.000 19.623 36 ALA BBB N 1
ATOM 3301 C CA . ALA B 1 36 ? -6.355 -15.261 69.396 1.000 18.793 36 ALA BBB CA 1
ATOM 3302 C C . ALA B 1 36 ? -6.753 -16.680 69.037 1.000 16.506 36 ALA BBB C 1
ATOM 3303 O O . ALA B 1 36 ? -5.894 -17.558 68.963 1.000 23.172 36 ALA BBB O 1
ATOM 3305 N N . ARG B 1 37 ? -8.035 -16.877 68.816 1.000 14.452 37 ARG BBB N 1
ATOM 3306 C CA . ARG B 1 37 ? -8.588 -18.170 68.371 1.000 19.368 37 ARG BBB CA 1
ATOM 3307 C C . ARG B 1 37 ? -9.604 -17.882 67.288 1.000 16.242 37 ARG BBB C 1
ATOM 3308 O O . ARG B 1 37 ? -10.422 -16.965 67.474 1.000 20.631 37 ARG BBB O 1
ATOM 3316 N N . ILE B 1 38 ? -9.571 -18.670 66.225 1.000 18.090 38 ILE BBB N 1
ATOM 3317 C CA . ILE B 1 38 ? -10.648 -18.671 65.212 1.000 15.602 38 ILE BBB CA 1
ATOM 3318 C C . ILE B 1 38 ? -11.705 -19.655 65.695 1.000 20.004 38 ILE BBB C 1
ATOM 3319 O O . ILE B 1 38 ? -11.406 -20.875 65.750 1.000 20.926 38 ILE BBB O 1
ATOM 3324 N N . VAL B 1 39 ? -12.891 -19.158 66.039 1.000 19.865 39 VAL BBB N 1
ATOM 3325 C CA . VAL B 1 39 ? -13.915 -20.059 66.651 1.000 20.004 39 VAL BBB CA 1
ATOM 3326 C C . VAL B 1 39 ? -14.854 -20.581 65.571 1.000 21.942 39 VAL BBB C 1
ATOM 3327 O O . VAL B 1 39 ? -15.312 -21.717 65.696 1.000 25.316 39 VAL BBB O 1
ATOM 3331 N N . ALA B 1 40 ? -15.125 -19.773 64.547 1.000 20.784 40 ALA BBB N 1
ATOM 3332 C CA . ALA B 1 40 ? -16.160 -20.078 63.548 1.000 15.848 40 ALA BBB CA 1
ATOM 3333 C C . ALA B 1 40 ? -15.937 -19.252 62.277 1.000 19.389 40 ALA BBB C 1
ATOM 3334 O O . ALA B 1 40 ? -15.368 -18.114 62.358 1.000 18.123 40 ALA BBB O 1
ATOM 3336 N N . VAL B 1 41 ? -16.364 -19.832 61.160 1.000 18.052 41 VAL BBB N 1
ATOM 3337 C CA . VAL B 1 41 ? -16.336 -19.175 59.823 1.000 21.976 41 VAL BBB CA 1
ATOM 3338 C C . VAL B 1 41 ? -17.711 -19.297 59.1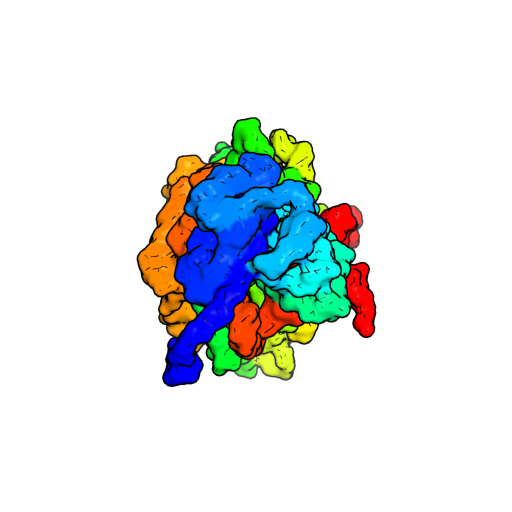88 1.000 18.306 41 VAL BBB C 1
ATOM 3339 O O . VAL B 1 41 ? -18.444 -20.268 59.476 1.000 19.195 41 VAL BBB O 1
ATOM 3343 N N . LEU B 1 42 ? -18.047 -18.315 58.361 1.000 15.872 42 LEU BBB N 1
ATOM 3344 C CA . LEU B 1 42 ? -19.265 -18.323 57.517 1.000 17.604 42 LEU BBB CA 1
ATOM 3345 C C . LEU B 1 42 ? -18.835 -18.012 56.083 1.000 25.552 42 LEU BBB C 1
ATOM 3346 O O . LEU B 1 42 ? -18.251 -16.948 55.839 1.000 17.619 42 LEU BBB O 1
ATOM 3351 N N . ASP B 1 43 ? -19.109 -18.940 55.174 1.000 18.473 43 ASP BBB N 1
ATOM 3352 C CA . ASP B 1 43 ? -18.718 -18.864 53.745 1.000 21.573 43 ASP BBB CA 1
ATOM 3353 C C . ASP B 1 43 ? -19.417 -20.006 53.035 1.000 14.167 43 ASP BBB C 1
ATOM 3354 O O . ASP B 1 43 ? -18.999 -21.159 53.168 1.000 17.861 43 ASP BBB O 1
ATOM 3359 N N . PRO B 1 44 ? -20.528 -19.711 52.315 1.000 18.987 44 PRO BBB N 1
ATOM 3360 C CA . PRO B 1 44 ? -21.387 -20.758 51.759 1.000 22.730 44 PRO BBB CA 1
ATOM 3361 C C . PRO B 1 44 ? -20.593 -21.751 50.919 1.000 27.516 44 PRO BBB C 1
ATOM 3362 O O . PRO B 1 44 ? -20.752 -22.939 51.111 1.000 28.184 44 PRO BBB O 1
ATOM 3366 N N . GLU B 1 45 ? -19.680 -21.246 50.090 1.000 21.565 45 GLU BBB N 1
ATOM 3367 C CA . GLU B 1 45 ? -18.943 -22.120 49.144 1.000 23.884 45 GLU BBB CA 1
ATOM 3368 C C . GLU B 1 45 ? -17.723 -22.751 49.799 1.000 20.366 45 GLU BBB C 1
ATOM 3369 O O . GLU B 1 45 ? -17.479 -23.914 49.501 1.000 21.462 45 GLU BBB O 1
ATOM 3375 N N . ASN B 1 46 ? -16.943 -22.026 50.611 1.000 15.730 46 ASN BBB N 1
ATOM 3376 C CA . ASN B 1 46 ? -15.590 -22.489 51.007 1.000 16.805 46 ASN BBB CA 1
ATOM 3377 C C . ASN B 1 46 ? -15.447 -22.610 52.529 1.000 20.585 46 ASN BBB C 1
ATOM 3378 O O . ASN B 1 46 ? -14.331 -22.923 52.974 1.000 22.290 46 ASN BBB O 1
ATOM 3383 N N . GLY B 1 47 ? -16.523 -22.381 53.294 1.000 25.488 47 GLY BBB N 1
ATOM 3384 C CA . GLY B 1 47 ? -16.461 -22.402 54.768 1.000 21.721 47 GLY BBB CA 1
ATOM 3385 C C . GLY B 1 47 ? -16.069 -23.758 55.312 1.000 16.349 47 GLY BBB C 1
ATOM 3386 O O . GLY B 1 47 ? -15.212 -23.822 56.238 1.000 20.525 47 GLY BBB O 1
ATOM 3387 N N . GLN B 1 48 ? -16.679 -24.834 54.785 1.000 20.159 48 GLN BBB N 1
ATOM 3388 C CA . GLN B 1 48 ? -16.472 -26.194 55.330 1.000 24.533 48 GLN BBB CA 1
ATOM 3389 C C . GLN B 1 48 ? -14.984 -26.496 55.184 1.000 18.928 48 GLN BBB C 1
ATOM 3390 O O . GLN B 1 48 ? -14.340 -26.931 56.154 1.000 20.523 48 GLN BBB O 1
ATOM 3396 N N . THR B 1 49 ? -14.408 -26.231 54.006 1.000 22.194 49 THR BBB N 1
ATOM 3397 C CA . THR B 1 49 ? -12.985 -26.537 53.720 1.000 17.388 49 THR BBB CA 1
ATOM 3398 C C . THR B 1 49 ? -12.083 -25.765 54.688 1.000 20.230 49 THR BBB C 1
ATOM 3399 O O . THR B 1 49 ? -11.125 -26.348 55.217 1.000 16.055 49 THR BBB O 1
ATOM 3403 N N . ILE B 1 50 ? -12.312 -24.468 54.854 1.000 18.069 50 ILE BBB N 1
ATOM 3404 C CA . ILE B 1 50 ? -11.418 -23.640 55.703 1.000 17.453 50 ILE BBB CA 1
ATOM 3405 C C . ILE B 1 50 ? -11.618 -24.002 57.185 1.000 15.232 50 ILE BBB C 1
ATOM 3406 O O . ILE B 1 50 ? -10.619 -24.014 57.919 1.000 20.783 50 ILE BBB O 1
ATOM 3411 N N . ALA B 1 51 ? -12.837 -24.311 57.599 1.000 23.873 51 ALA BBB N 1
ATOM 3412 C CA . ALA B 1 51 ? -13.117 -24.686 59.011 1.000 22.622 51 ALA BBB CA 1
ATOM 3413 C C . ALA B 1 51 ? -12.337 -25.957 59.342 1.000 21.262 51 ALA BBB C 1
ATOM 3414 O O . ALA B 1 51 ? -11.774 -26.030 60.427 1.000 21.352 51 ALA BBB O 1
ATOM 3416 N N . GLU B 1 52 ? -12.292 -26.912 58.409 1.000 27.575 52 GLU BBB N 1
ATOM 3417 C CA . GLU B 1 52 ? -11.542 -28.181 58.591 1.000 28.752 52 GLU BBB CA 1
ATOM 3418 C C . GLU B 1 52 ? -10.061 -27.849 58.728 1.000 24.363 52 GLU BBB C 1
ATOM 3419 O O . GLU B 1 52 ? -9.444 -28.391 59.624 1.000 23.760 52 GLU BBB O 1
ATOM 3425 N N . GLU B 1 53 ? -9.525 -26.932 57.915 1.000 22.116 53 GLU BBB N 1
ATOM 3426 C CA . GLU B 1 53 ? -8.102 -26.557 57.984 1.000 17.671 53 GLU BBB CA 1
ATOM 3427 C C . GLU B 1 53 ? -7.819 -25.857 59.316 1.000 18.507 53 GLU BBB C 1
ATOM 3428 O O . GLU B 1 53 ? -6.776 -26.141 59.916 1.000 17.536 53 GLU BBB O 1
ATOM 3434 N N . LEU B 1 54 ? -8.635 -24.876 59.708 1.000 24.336 54 LEU BBB N 1
ATOM 3435 C CA . LEU B 1 54 ? -8.356 -24.046 60.909 1.000 21.977 54 LEU BBB CA 1
ATOM 3436 C C . LEU B 1 54 ? -8.794 -24.770 62.196 1.000 22.599 54 LEU BBB C 1
ATOM 3437 O O . LEU B 1 54 ? -8.530 -24.232 63.280 1.000 29.390 54 LEU BBB O 1
ATOM 3442 N N . ASP B 1 55 ? -9.426 -25.937 62.073 1.000 21.365 55 ASP BBB N 1
ATOM 3443 C CA . ASP B 1 55 ? -10.013 -26.711 63.196 1.000 29.405 55 ASP BBB CA 1
ATOM 3444 C C . ASP B 1 55 ? -11.018 -25.813 63.930 1.000 25.169 55 ASP BBB C 1
ATOM 3445 O O . ASP B 1 55 ? -10.836 -25.582 65.156 1.000 28.773 55 ASP BBB O 1
ATOM 3450 N N . CYS B 1 56 ? -12.024 -25.291 63.221 1.000 23.687 56 CYS BBB N 1
ATOM 3451 C CA . CYS B 1 56 ? -13.065 -24.446 63.861 1.000 18.994 56 CYS BBB CA 1
ATOM 3452 C C . CYS B 1 56 ? -14.449 -24.853 63.385 1.000 19.820 56 CYS BBB C 1
ATOM 3453 O O . CYS B 1 56 ? -14.559 -25.804 62.608 1.000 22.226 56 CYS BBB O 1
ATOM 3456 N N . ASP B 1 57 ? -15.461 -24.145 63.868 1.000 23.133 57 ASP BBB N 1
ATOM 3457 C CA . ASP B 1 57 ? -16.866 -24.408 63.501 1.000 21.578 57 ASP BBB CA 1
ATOM 3458 C C . ASP B 1 57 ? -17.232 -23.690 62.208 1.000 28.141 57 ASP BBB C 1
ATOM 3459 O O . ASP B 1 57 ? -16.551 -22.702 61.827 1.000 23.161 57 ASP BBB O 1
ATOM 3464 N N . VAL B 1 58 ? -18.314 -24.162 61.604 1.000 22.695 58 VAL BBB N 1
ATOM 3465 C CA . VAL B 1 58 ? -19.007 -23.505 60.469 1.000 25.563 58 VAL BBB CA 1
ATOM 3466 C C . VAL B 1 58 ? -20.348 -23.004 60.977 1.000 23.832 58 VAL BBB C 1
ATOM 3467 O O . VAL B 1 58 ? -21.056 -23.774 61.648 1.000 24.496 58 VAL BBB O 1
ATOM 3471 N N . GLU B 1 59 ? -20.689 -21.766 60.652 1.000 18.406 59 GLU BBB N 1
ATOM 3472 C CA . GLU B 1 59 ? -22.050 -21.218 60.796 1.000 18.983 59 GLU BBB CA 1
ATOM 3473 C C . GLU B 1 59 ? -22.542 -20.798 59.414 1.000 22.110 59 GLU BBB C 1
ATOM 3474 O O . GLU B 1 59 ? -21.678 -20.563 58.538 1.000 22.815 59 GLU BBB O 1
ATOM 3480 N N . THR B 1 60 ? -23.864 -20.674 59.235 1.000 23.634 60 THR BBB N 1
ATOM 3481 C CA . THR B 1 60 ? -24.493 -20.295 57.951 1.000 19.473 60 THR BBB CA 1
ATOM 3482 C C . THR B 1 60 ? -25.339 -19.034 58.106 1.000 22.906 60 THR BBB C 1
ATOM 3483 O O . THR B 1 60 ? -25.756 -18.486 57.083 1.000 24.343 60 THR BBB O 1
ATOM 3487 N N . ASP B 1 61 ? -25.617 -18.591 59.322 1.000 23.257 61 ASP BBB N 1
ATOM 3488 C CA . ASP B 1 61 ? -26.499 -17.426 59.565 1.000 21.169 61 ASP BBB CA 1
ATOM 3489 C C . ASP B 1 61 ? -25.718 -16.419 60.403 1.000 28.059 61 ASP BBB C 1
ATOM 3490 O O . ASP B 1 61 ? -25.219 -16.810 61.479 1.000 23.281 61 ASP BBB O 1
ATOM 3495 N N . LEU B 1 62 ? -25.627 -15.178 59.934 1.000 20.465 62 LEU BBB N 1
ATOM 3496 C CA . LEU B 1 62 ? -24.820 -14.135 60.596 1.000 15.241 62 LEU BBB CA 1
ATOM 3497 C C . LEU B 1 62 ? -25.328 -13.875 62.027 1.000 20.680 62 LEU BBB C 1
ATOM 3498 O O . LEU B 1 62 ? -24.480 -13.781 62.926 1.000 15.863 62 LEU BBB O 1
ATOM 3503 N N . ASP B 1 63 ? -26.641 -13.760 62.254 1.000 20.131 63 ASP BBB N 1
ATOM 3504 C CA . ASP B 1 63 ? -27.151 -13.494 63.631 1.000 20.782 63 ASP BBB CA 1
ATOM 3505 C C . ASP B 1 63 ? -26.808 -14.676 64.546 1.000 19.280 63 ASP BBB C 1
ATOM 3506 O O . ASP B 1 63 ? -26.383 -14.416 65.675 1.000 19.978 63 ASP BBB O 1
ATOM 3511 N N . THR B 1 64 ? -26.906 -15.925 64.069 1.000 20.396 64 THR BBB N 1
ATOM 3512 C CA . THR B 1 64 ? -26.535 -17.125 64.872 1.000 21.690 64 THR BBB CA 1
ATOM 3513 C C . THR B 1 64 ? -25.044 -17.041 65.205 1.000 23.088 64 THR BBB C 1
ATOM 3514 O O . THR B 1 64 ? -24.679 -17.206 66.392 1.000 21.659 64 THR BBB O 1
ATOM 3518 N N . LEU B 1 65 ? -24.207 -16.791 64.189 1.000 18.909 65 LEU BBB N 1
ATOM 3519 C CA . LEU B 1 65 ? -22.741 -16.713 64.363 1.000 15.693 65 LEU BBB CA 1
ATOM 3520 C C . LEU B 1 65 ? -22.420 -15.713 65.485 1.000 15.032 65 LEU BBB C 1
ATOM 3521 O O . LEU B 1 65 ? -21.615 -16.027 66.379 1.000 20.218 65 LEU BBB O 1
ATOM 3526 N N . TYR B 1 66 ? -22.960 -14.506 65.392 1.000 19.379 66 TYR BBB N 1
ATOM 3527 C CA . TYR B 1 66 ? -22.544 -13.383 66.259 1.000 16.675 66 TYR BBB CA 1
ATOM 3528 C C . TYR B 1 66 ? -23.154 -13.537 67.660 1.000 18.356 66 TYR BBB C 1
ATOM 3529 O O . TYR B 1 66 ? -22.607 -12.970 68.605 1.000 18.411 66 TYR BBB O 1
ATOM 3538 N N . SER B 1 67 ? -24.230 -14.304 67.785 1.000 19.593 67 SER BBB N 1
ATOM 3539 C CA . SER B 1 67 ? -24.917 -14.591 69.074 1.000 25.889 67 SER BBB CA 1
ATOM 3540 C C . SER B 1 67 ? -24.068 -15.546 69.909 1.000 26.321 67 SER BBB C 1
ATOM 3541 O O . SER B 1 67 ? -24.323 -15.635 71.109 1.000 22.965 67 SER BBB O 1
ATOM 3544 N N . ARG B 1 68 ? -23.098 -16.224 69.305 1.000 19.658 68 ARG BBB N 1
ATOM 3545 C CA . ARG B 1 68 ? -22.197 -17.143 70.040 1.000 19.348 68 ARG BBB CA 1
ATOM 3546 C C . ARG B 1 68 ? -21.431 -16.312 71.069 1.000 27.924 68 ARG BBB C 1
ATOM 3547 O O . ARG B 1 68 ? -20.861 -15.268 70.703 1.000 20.082 68 ARG BBB O 1
ATOM 3555 N N . GLU B 1 69 ? -21.393 -16.782 72.318 1.000 21.176 69 GLU BBB N 1
ATOM 3556 C CA . GLU B 1 69 ? -20.629 -16.121 73.399 1.000 22.968 69 GLU BBB CA 1
ATOM 3557 C C . GLU B 1 69 ? -19.149 -16.097 73.002 1.000 21.790 69 GLU BBB C 1
ATOM 3558 O O . GLU B 1 69 ? -18.466 -15.133 73.372 1.000 20.832 69 GLU BBB O 1
ATOM 3564 N N . ASP B 1 70 ? -18.649 -17.113 72.292 1.000 20.334 70 ASP BBB N 1
ATOM 3565 C CA . ASP B 1 70 ? -17.198 -17.215 71.987 1.000 22.185 70 ASP BBB CA 1
ATOM 3566 C C . ASP B 1 70 ? -16.828 -16.301 70.808 1.000 24.039 70 ASP BBB C 1
ATOM 3567 O O . ASP B 1 70 ? -15.604 -16.157 70.582 1.000 26.828 70 ASP BBB O 1
ATOM 3572 N N . VAL B 1 71 ? -17.801 -15.700 70.102 1.000 18.989 71 VAL BBB N 1
ATOM 3573 C CA . VAL B 1 71 ? -17.490 -14.755 68.988 1.000 16.275 71 VAL BBB CA 1
ATOM 3574 C C . VAL B 1 71 ? -17.441 -13.328 69.532 1.000 15.030 71 VAL BBB C 1
ATOM 3575 O O . VAL B 1 71 ? -18.502 -12.771 69.830 1.000 21.460 71 VAL BBB O 1
ATOM 3579 N N . GLU B 1 72 ? -16.248 -12.751 69.630 1.000 18.110 72 GLU BBB N 1
ATOM 3580 C CA . GLU B 1 72 ? -16.034 -11.415 70.229 1.000 19.956 72 GLU BBB CA 1
ATOM 3581 C C . GLU B 1 72 ? -15.641 -10.397 69.151 1.000 17.266 72 GLU BBB C 1
ATOM 3582 O O . GLU B 1 72 ? -15.787 -9.198 69.384 1.000 16.194 72 GLU BBB O 1
ATOM 3588 N N . ALA B 1 73 ? -15.085 -10.879 68.053 1.000 17.505 73 ALA BBB N 1
ATOM 3589 C CA . ALA B 1 73 ? -14.590 -10.043 66.953 1.000 14.594 73 ALA BBB CA 1
ATOM 3590 C C . ALA B 1 73 ? -14.842 -10.783 65.661 1.000 13.502 73 ALA BBB C 1
ATOM 3591 O O . ALA B 1 73 ? -14.957 -12.038 65.671 1.000 18.387 73 ALA BBB O 1
ATOM 3593 N N . VAL B 1 74 ? -14.935 -10.033 64.563 1.000 17.036 74 VAL BBB N 1
ATOM 3594 C CA . VAL B 1 74 ? -15.103 -10.649 63.221 1.000 11.667 74 VAL BBB CA 1
ATOM 3595 C C . VAL B 1 74 ? -14.132 -9.992 62.227 1.000 14.189 74 VAL BBB C 1
ATOM 3596 O O . VAL B 1 74 ? -13.935 -8.768 62.294 1.000 16.523 74 VAL BBB O 1
ATOM 3600 N N . ILE B 1 75 ? -13.529 -10.816 61.388 1.000 14.916 75 ILE BBB N 1
ATOM 3601 C CA . ILE B 1 75 ? -12.782 -10.394 60.166 1.000 15.498 75 ILE BBB CA 1
ATOM 3602 C C . ILE B 1 75 ? -13.735 -10.556 58.986 1.000 14.260 75 ILE BBB C 1
ATOM 3603 O O . ILE B 1 75 ? -14.164 -11.717 58.677 1.000 15.808 75 ILE BBB O 1
ATOM 3608 N N . VAL B 1 76 ? -14.089 -9.437 58.351 1.000 12.646 76 VAL BBB N 1
ATOM 3609 C CA . VAL B 1 76 ? -15.048 -9.462 57.212 1.000 11.354 76 VAL BBB CA 1
ATOM 3610 C C . VAL B 1 76 ? -14.233 -9.400 55.922 1.000 13.858 76 VAL BBB C 1
ATOM 3611 O O . VAL B 1 76 ? -13.610 -8.342 55.658 1.000 14.281 76 VAL BBB O 1
ATOM 3615 N N . ALA B 1 77 ? -14.190 -10.506 55.172 1.000 14.238 77 ALA BBB N 1
ATOM 3616 C CA . ALA B 1 77 ? -13.382 -10.635 53.943 1.000 15.788 77 ALA BBB CA 1
ATOM 3617 C C . ALA B 1 77 ? -14.256 -11.188 52.802 1.000 13.382 77 ALA BBB C 1
ATOM 3618 O O . ALA B 1 77 ? -13.770 -11.944 51.939 1.000 14.392 77 ALA BBB O 1
ATOM 3620 N N . THR B 1 78 ? -15.522 -10.788 52.781 1.000 12.186 78 THR BBB N 1
ATOM 3621 C CA . THR B 1 78 ? -16.454 -11.111 51.691 1.000 13.081 78 THR BBB CA 1
ATOM 3622 C C . THR B 1 78 ? -16.075 -10.270 50.474 1.000 13.948 78 THR BBB C 1
ATOM 3623 O O . THR B 1 78 ? -15.263 -9.353 50.575 1.000 15.646 78 THR BBB O 1
ATOM 3627 N N . PRO B 1 79 ? -16.640 -10.560 49.283 1.000 13.752 79 PRO BBB N 1
ATOM 3628 C CA . PRO B 1 79 ? -16.472 -9.683 48.127 1.000 13.723 79 PRO BBB CA 1
ATOM 3629 C C . PRO B 1 79 ? -16.885 -8.242 48.453 1.000 15.999 79 PRO BBB C 1
ATOM 3630 O O . PRO B 1 79 ? -17.662 -8.008 49.348 1.000 13.043 79 PRO BBB O 1
ATOM 3634 N N . ASN B 1 80 ? -16.351 -7.304 47.667 1.000 14.440 80 ASN BBB N 1
ATOM 3635 C CA . ASN B 1 80 ? -16.435 -5.853 47.921 1.000 14.713 80 ASN BBB CA 1
ATOM 3636 C C . ASN B 1 80 ? -17.877 -5.411 48.157 1.000 13.948 80 ASN BBB C 1
ATOM 3637 O O . ASN B 1 80 ? -18.067 -4.476 48.936 1.000 13.630 80 ASN BBB O 1
ATOM 3642 N N . TYR B 1 81 ? -18.839 -6.008 47.451 1.000 12.525 81 TYR BBB N 1
ATOM 3643 C CA . TYR B 1 81 ? -20.263 -5.590 47.492 1.000 16.500 81 TYR BBB CA 1
ATOM 3644 C C . TYR B 1 81 ? -21.003 -6.253 48.657 1.000 17.409 81 TYR BBB C 1
ATOM 3645 O O . TYR B 1 81 ? -22.165 -5.900 48.820 1.000 13.728 81 TYR BBB O 1
ATOM 3654 N N . LEU B 1 82 ? -20.357 -7.115 49.448 1.000 13.206 82 LEU BBB N 1
ATOM 3655 C CA . LEU B 1 82 ? -21.062 -7.918 50.496 1.000 14.572 82 LEU BBB CA 1
ATOM 3656 C C . LEU B 1 82 ? -20.460 -7.659 51.874 1.000 17.488 82 LEU BBB C 1
ATOM 3657 O O . LEU B 1 82 ? -20.434 -8.586 52.705 1.000 15.253 82 LEU BBB O 1
ATOM 3662 N N . HIS B 1 83 ? -20.014 -6.433 52.144 1.000 10.706 83 HIS BBB N 1
ATOM 3663 C CA . HIS B 1 83 ? -19.391 -6.089 53.446 1.000 12.878 83 HIS BBB CA 1
ATOM 3664 C C . HIS B 1 83 ? -20.449 -5.562 54.426 1.000 15.481 83 HIS BBB C 1
ATOM 3665 O O . HIS B 1 83 ? -20.239 -5.663 55.636 1.000 13.480 83 HIS BBB O 1
ATOM 3672 N N . LYS B 1 84 ? -21.555 -5.023 53.947 1.000 11.278 84 LYS BBB N 1
ATOM 3673 C CA . LYS B 1 84 ? -22.408 -4.198 54.825 1.000 15.025 84 LYS BBB CA 1
ATOM 3674 C C . LYS B 1 84 ? -23.083 -5.082 55.883 1.000 14.178 84 LYS BBB C 1
ATOM 3675 O O . LYS B 1 84 ? -22.938 -4.775 57.077 1.000 13.900 84 LYS BBB O 1
ATOM 3681 N N . GLU B 1 85 ? -23.799 -6.113 55.475 1.000 15.424 85 GLU BBB N 1
ATOM 3682 C CA . GLU B 1 85 ? -24.617 -6.928 56.405 1.000 14.051 85 GLU BBB CA 1
ATOM 3683 C C . GLU B 1 85 ? -23.732 -7.580 57.467 1.000 16.049 85 GLU BBB C 1
ATOM 3684 O O . GLU B 1 85 ? -24.048 -7.511 58.666 1.000 15.996 85 GLU BBB O 1
ATOM 3690 N N . PRO B 1 86 ? -22.581 -8.196 57.121 1.000 15.480 86 PRO BBB N 1
ATOM 3691 C CA . PRO B 1 86 ? -21.703 -8.749 58.142 1.000 14.868 86 PRO BBB CA 1
ATOM 3692 C C . PRO B 1 86 ? -21.272 -7.708 59.180 1.000 15.432 86 PRO BBB C 1
ATOM 3693 O O . PRO B 1 86 ? -21.171 -8.071 60.328 1.000 14.194 86 PRO BBB O 1
ATOM 3697 N N . VAL B 1 87 ? -21.028 -6.461 58.784 1.000 18.242 87 VAL BBB N 1
ATOM 3698 C CA . VAL B 1 87 ? -20.565 -5.401 59.730 1.000 12.991 87 VAL BBB CA 1
ATOM 3699 C C . VAL B 1 87 ? -21.738 -4.934 60.577 1.000 14.022 87 VAL BBB C 1
ATOM 3700 O O . VAL B 1 87 ? -21.582 -4.847 61.826 1.000 14.699 87 VAL BBB O 1
ATOM 3704 N N . ILE B 1 88 ? -22.862 -4.629 59.936 1.000 14.501 88 ILE BBB N 1
ATOM 3705 C CA . ILE B 1 88 ? -24.066 -4.126 60.661 1.000 13.881 88 ILE BBB CA 1
ATOM 3706 C C . ILE B 1 88 ? -24.470 -5.178 61.700 1.000 17.908 88 ILE BBB C 1
ATOM 3707 O O . ILE B 1 88 ? -24.653 -4.816 62.859 1.000 17.567 88 ILE BBB O 1
ATOM 3712 N N . LYS B 1 89 ? -24.611 -6.442 61.312 1.000 16.891 89 LYS BBB N 1
ATOM 3713 C CA . LYS B 1 89 ? -25.068 -7.487 62.270 1.000 18.592 89 LYS BBB CA 1
ATOM 3714 C C . LYS B 1 89 ? -24.017 -7.717 63.366 1.000 14.942 89 LYS BBB C 1
ATOM 3715 O O . LYS B 1 89 ? -24.413 -8.008 64.499 1.000 19.217 89 LYS BBB O 1
ATOM 3721 N N . ALA B 1 90 ? -22.732 -7.586 63.071 1.000 16.665 90 ALA BBB N 1
ATOM 3722 C CA . ALA B 1 90 ? -21.692 -7.723 64.114 1.000 15.349 90 ALA BBB CA 1
ATOM 3723 C C . ALA B 1 90 ? -21.936 -6.634 65.170 1.000 15.582 90 ALA BBB C 1
ATOM 3724 O O . ALA B 1 90 ? -22.001 -6.927 66.370 1.000 16.218 90 ALA BBB O 1
ATOM 3726 N N . ALA B 1 91 ? -22.091 -5.394 64.722 1.000 13.769 91 ALA BBB N 1
ATOM 3727 C CA . ALA B 1 91 ? -22.262 -4.242 65.624 1.000 14.939 91 ALA BBB CA 1
ATOM 3728 C C . ALA B 1 91 ? -23.531 -4.458 66.466 1.000 18.111 91 ALA BBB C 1
ATOM 3729 O O . ALA B 1 91 ? -23.493 -4.217 67.672 1.000 16.654 91 ALA BBB O 1
ATOM 3731 N N . GLU B 1 92 ? -24.591 -4.977 65.845 1.000 17.144 92 GLU BBB N 1
ATOM 3732 C CA . GLU B 1 92 ? -25.902 -5.196 66.529 1.000 19.914 92 GLU BBB CA 1
ATOM 3733 C C . GLU B 1 92 ? -25.760 -6.254 67.636 1.000 21.346 92 GLU BBB C 1
ATOM 3734 O O . GLU B 1 92 ? -26.617 -6.257 68.526 1.000 22.593 92 GLU BBB O 1
ATOM 3740 N N . HIS B 1 93 ? -24.728 -7.098 67.582 1.000 17.940 93 HIS BBB N 1
ATOM 3741 C CA . HIS B 1 93 ? -24.427 -8.159 68.577 1.000 17.780 93 HIS BBB CA 1
ATOM 3742 C C . HIS B 1 93 ? -23.242 -7.785 69.472 1.000 24.727 93 HIS BBB C 1
ATOM 3743 O O . HIS B 1 93 ? -22.805 -8.651 70.257 1.000 18.081 93 HIS BBB O 1
ATOM 3750 N N . GLY B 1 94 ? -22.749 -6.545 69.414 1.000 16.129 94 GLY BBB N 1
ATOM 3751 C CA . GLY B 1 94 ? -21.618 -6.091 70.231 1.000 13.974 94 GLY BBB CA 1
ATOM 3752 C C . GLY B 1 94 ? -20.322 -6.785 69.851 1.000 15.691 94 GLY BBB C 1
ATOM 3753 O O . GLY B 1 94 ? -19.450 -6.815 70.669 1.000 17.663 94 GLY BBB O 1
ATOM 3754 N N . VAL B 1 95 ? -20.182 -7.210 68.600 1.000 13.958 95 VAL BBB N 1
ATOM 3755 C CA . VAL B 1 95 ? -18.969 -7.889 68.056 1.000 15.122 95 VAL BBB CA 1
ATOM 3756 C C . VAL B 1 95 ? -18.050 -6.836 67.416 1.000 12.669 95 VAL BBB C 1
ATOM 3757 O O . VAL B 1 95 ? -18.547 -6.031 66.659 1.000 13.818 95 VAL BBB O 1
ATOM 3761 N N . ASN B 1 96 ? -16.759 -6.851 67.748 1.000 14.203 96 ASN BBB N 1
ATOM 3762 C CA . ASN B 1 96 ? -15.739 -5.919 67.208 1.000 15.336 96 ASN BBB CA 1
ATOM 3763 C C . ASN B 1 96 ? -15.445 -6.295 65.747 1.000 15.779 96 ASN BBB C 1
ATOM 3764 O O . ASN B 1 96 ? -15.480 -7.525 65.405 1.000 14.596 96 ASN BBB O 1
ATOM 3769 N N . VAL B 1 97 ? -15.205 -5.289 64.902 1.000 14.695 97 VAL BBB N 1
ATOM 3770 C CA . VAL B 1 97 ? -15.147 -5.482 63.422 1.000 13.522 97 VAL BBB CA 1
ATOM 3771 C C . VAL B 1 97 ? -13.780 -5.086 62.876 1.000 12.433 97 VAL BBB C 1
ATOM 3772 O O . VAL B 1 97 ? -13.317 -3.966 63.134 1.000 13.400 97 VAL BBB O 1
ATOM 3776 N N . PHE B 1 98 ? -13.206 -5.987 62.097 1.000 14.972 98 PHE BBB N 1
ATOM 3777 C CA . PHE B 1 98 ? -12.163 -5.681 61.088 1.000 10.889 98 PHE BBB CA 1
ATOM 3778 C C . PHE B 1 98 ? -12.802 -5.895 59.727 1.000 9.006 98 PHE BBB C 1
ATOM 3779 O O . PHE B 1 98 ? -13.369 -6.967 59.524 1.000 15.288 98 PHE BBB O 1
ATOM 3787 N N . CYS B 1 99 ? -12.718 -4.924 58.828 1.000 14.023 99 CYS BBB N 1
ATOM 3788 C CA . CYS B 1 99 ? -13.397 -4.968 57.518 1.000 12.154 99 CYS BBB CA 1
ATOM 3789 C C . CYS B 1 99 ? -12.362 -4.739 56.405 1.000 11.233 99 CYS BBB C 1
ATOM 3790 O O . CYS B 1 99 ? -11.616 -3.741 56.435 1.000 12.448 99 CYS BBB O 1
ATOM 3793 N N . GLU B 1 100 ? -12.355 -5.641 55.434 1.000 13.334 100 GLU BBB N 1
ATOM 3794 C CA . GLU B 1 100 ? -11.490 -5.522 54.250 1.000 14.151 100 GLU BBB CA 1
ATOM 3795 C C . GLU B 1 100 ? -11.840 -4.261 53.450 1.000 12.861 100 GLU BBB C 1
ATOM 3796 O O . GLU B 1 100 ? -12.998 -3.765 53.493 1.000 9.867 100 GLU BBB O 1
ATOM 3802 N N . LYS B 1 101 ? -10.836 -3.771 52.723 1.000 12.671 101 LYS BBB N 1
ATOM 3803 C CA . LYS B 1 101 ? -11.063 -2.746 51.670 1.000 11.439 101 LYS BBB CA 1
ATOM 3804 C C . LYS B 1 101 ? -11.810 -3.375 50.498 1.000 11.057 101 LYS BBB C 1
ATOM 3805 O O . LYS B 1 101 ? -11.823 -4.594 50.308 1.000 12.913 101 LYS BBB O 1
ATOM 3811 N N . PRO B 1 102 ? -12.512 -2.580 49.674 1.000 11.669 102 PRO BBB N 1
ATOM 3812 C CA . PRO B 1 102 ? -12.930 -1.231 50.026 1.000 11.116 102 PRO BBB CA 1
ATOM 3813 C C . PRO B 1 102 ? -14.031 -1.457 51.065 1.000 12.856 102 PRO BBB C 1
ATOM 3814 O O . PRO B 1 102 ? -14.738 -2.495 50.980 1.000 10.038 102 PRO BBB O 1
ATOM 3818 N N . ILE B 1 103 ? -14.172 -0.558 52.021 1.000 12.217 103 ILE BBB N 1
ATOM 3819 C CA . ILE B 1 103 ? -15.136 -0.783 53.143 1.000 14.733 103 ILE BBB CA 1
ATOM 3820 C C . ILE B 1 103 ? -16.498 -1.098 52.524 1.000 16.475 103 ILE BBB C 1
ATOM 3821 O O . ILE B 1 103 ? -17.136 -2.061 52.945 1.000 14.130 103 ILE BBB O 1
ATOM 3826 N N . ALA B 1 104 ? -16.913 -0.325 51.539 1.000 13.289 104 ALA BBB N 1
ATOM 3827 C CA . ALA B 1 104 ? -18.189 -0.587 50.819 1.000 11.329 104 ALA BBB CA 1
ATOM 3828 C C . ALA B 1 104 ? -18.105 0.054 49.432 1.000 14.044 104 ALA BBB C 1
ATOM 3829 O O . ALA B 1 104 ? -17.101 0.701 49.139 1.000 12.882 104 ALA BBB O 1
ATOM 3831 N N . LEU B 1 105 ? -19.155 -0.092 48.633 1.000 13.315 105 LEU BBB N 1
ATOM 3832 C CA . LEU B 1 105 ? -19.179 0.450 47.255 1.000 14.459 105 LEU BBB CA 1
ATOM 3833 C C . LEU B 1 105 ? -20.041 1.705 47.197 1.000 14.989 105 LEU BBB C 1
ATOM 3834 O O . LEU B 1 105 ? -20.265 2.188 46.076 1.000 17.421 105 LEU BBB O 1
ATOM 3839 N N . SER B 1 106 ? -20.490 2.226 48.343 1.000 13.462 106 SER BBB N 1
ATOM 3840 C CA . SER B 1 106 ? -21.125 3.559 48.414 1.000 14.635 106 SER BBB CA 1
ATOM 3841 C C . SER B 1 106 ? -20.741 4.226 49.714 1.000 14.408 106 SER BBB C 1
ATOM 3842 O O . SER B 1 106 ? -20.582 3.527 50.753 1.000 13.807 106 SER BBB O 1
ATOM 3845 N N . TYR B 1 107 ? -20.687 5.545 49.679 1.000 13.990 107 TYR BBB N 1
ATOM 3846 C CA . TYR B 1 107 ? -20.497 6.351 50.902 1.000 15.087 107 TYR BBB CA 1
ATOM 3847 C C . TYR B 1 107 ? -21.637 6.064 51.894 1.000 14.975 107 TYR BBB C 1
ATOM 3848 O O . TYR B 1 107 ? -21.361 5.958 53.089 1.000 12.694 107 TYR BBB O 1
ATOM 3857 N N . GLN B 1 108 ? -22.893 5.985 51.438 1.000 13.434 108 GLN BBB N 1
ATOM 3858 C CA . GLN B 1 108 ? -24.026 5.716 52.368 1.000 13.938 108 GLN BBB CA 1
ATOM 3859 C C . GLN B 1 108 ? -23.752 4.426 53.158 1.000 10.861 108 GLN BBB C 1
ATOM 3860 O O . GLN B 1 108 ? -23.875 4.423 54.405 1.000 10.863 108 GLN BBB O 1
ATOM 3866 N N . ASP B 1 109 ? -23.329 3.371 52.469 1.000 14.422 109 ASP BBB N 1
ATOM 3867 C CA . ASP B 1 109 ? -23.047 2.075 53.131 1.000 12.172 109 ASP BBB CA 1
ATOM 3868 C C . ASP B 1 109 ? -21.918 2.278 54.141 1.000 15.114 109 ASP BBB C 1
ATOM 3869 O O . ASP B 1 109 ? -22.035 1.831 55.282 1.000 13.408 109 ASP BBB O 1
ATOM 3874 N N . CYS B 1 110 ? -20.797 2.829 53.696 1.000 13.790 110 CYS BBB N 1
ATOM 3875 C CA . CYS B 1 110 ? -19.621 3.005 54.547 1.000 9.875 110 CYS BBB CA 1
ATOM 3876 C C . CYS B 1 110 ? -19.993 3.837 55.773 1.000 10.270 110 CYS BBB C 1
ATOM 3877 O O . CYS B 1 110 ? -19.639 3.452 56.893 1.000 14.521 110 CYS BBB O 1
ATOM 3880 N N . ASP B 1 111 ? -20.676 4.957 55.563 1.000 13.331 111 ASP BBB N 1
ATOM 3881 C CA . ASP B 1 111 ? -21.095 5.875 56.648 1.000 14.157 111 ASP BBB CA 1
ATOM 3882 C C . ASP B 1 111 ? -21.953 5.115 57.661 1.000 16.455 111 ASP BBB C 1
ATOM 3883 O O . ASP B 1 111 ? -21.699 5.226 58.870 1.000 15.133 111 ASP BBB O 1
ATOM 3888 N N . GLU B 1 112 ? -22.910 4.350 57.176 1.000 16.973 112 GLU BBB N 1
ATOM 3889 C CA . GLU B 1 112 ? -23.806 3.568 58.047 1.000 18.520 112 GLU BBB CA 1
ATOM 3890 C C . GLU B 1 112 ? -23.001 2.519 58.827 1.000 15.483 112 GLU BBB C 1
ATOM 3891 O O . GLU B 1 112 ? -23.295 2.299 59.976 1.000 13.242 112 GLU BBB O 1
ATOM 3897 N N . MET B 1 113 ? -22.018 1.880 58.198 1.000 14.438 113 MET BBB N 1
ATOM 3898 C CA . MET B 1 113 ? -21.233 0.824 58.874 1.000 12.358 113 MET BBB CA 1
ATOM 3899 C C . MET B 1 113 ? -20.434 1.455 60.018 1.000 14.824 113 MET BBB C 1
ATOM 3900 O O . MET B 1 113 ? -20.467 0.933 61.117 1.000 15.701 113 MET BBB O 1
ATOM 3905 N N . VAL B 1 114 ? -19.741 2.549 59.750 1.000 13.976 114 VAL BBB N 1
ATOM 3906 C CA . VAL B 1 114 ? -18.928 3.255 60.768 1.000 13.095 114 VAL BBB CA 1
ATOM 3907 C C . VAL B 1 114 ? -19.874 3.747 61.872 1.000 15.969 114 VAL BBB C 1
ATOM 3908 O O . VAL B 1 114 ? -19.556 3.561 63.064 1.000 14.459 114 VAL BBB O 1
ATOM 3912 N N . ARG B 1 115 ? -21.016 4.315 61.502 1.000 16.203 115 ARG BBB N 1
ATOM 3913 C CA . ARG B 1 115 ? -21.924 4.961 62.480 1.000 14.139 115 ARG BBB CA 1
ATOM 3914 C C . ARG B 1 115 ? -22.519 3.877 63.387 1.000 13.892 115 ARG BBB C 1
ATOM 3915 O O . ARG B 1 115 ? -22.579 4.072 64.597 1.000 15.964 115 ARG BBB O 1
ATOM 3923 N N . THR B 1 116 ? -22.940 2.757 62.806 1.000 13.098 116 THR BBB N 1
ATOM 3924 C CA . THR B 1 116 ? -23.584 1.674 63.564 1.000 15.105 116 THR BBB CA 1
ATOM 3925 C C . THR B 1 116 ? -22.564 1.084 64.531 1.000 15.997 116 THR BBB C 1
ATOM 3926 O O . THR B 1 116 ? -22.938 0.785 65.670 1.000 15.131 116 THR BBB O 1
ATOM 3930 N N . CYS B 1 117 ? -21.320 0.874 64.109 1.000 16.554 117 CYS BBB N 1
ATOM 3931 C CA . CYS B 1 117 ? -20.265 0.377 65.028 1.000 16.930 117 CYS BBB CA 1
ATOM 3932 C C . CYS B 1 117 ? -20.047 1.375 66.184 1.000 17.201 117 CYS BBB C 1
ATOM 3933 O O . CYS B 1 117 ? -19.980 0.937 67.330 1.000 17.788 117 CYS BBB O 1
ATOM 3936 N N . GLN B 1 118 ? -20.049 2.674 65.919 1.000 12.838 118 GLN BBB N 1
ATOM 3937 C CA . GLN B 1 118 ? -19.845 3.714 66.958 1.000 18.274 118 GLN BBB CA 1
ATOM 3938 C C . GLN B 1 118 ? -21.040 3.662 67.918 1.000 14.629 118 GLN BBB C 1
ATOM 3939 O O . GLN B 1 118 ? -20.822 3.695 69.139 1.000 15.313 118 GLN BBB O 1
ATOM 3945 N N . GLU B 1 119 ? -22.242 3.510 67.392 1.000 17.728 119 GLU BBB N 1
ATOM 3946 C CA . GLU B 1 119 ? -23.461 3.580 68.216 1.000 16.851 119 GLU BBB CA 1
ATOM 3947 C C . GLU B 1 119 ? -23.481 2.377 69.154 1.000 27.628 119 GLU BBB C 1
ATOM 3948 O O . GLU B 1 119 ? -23.970 2.543 70.287 1.000 20.027 119 GLU BBB O 1
ATOM 3954 N N . HIS B 1 120 ? -22.966 1.225 68.724 1.000 20.150 120 HIS BBB N 1
ATOM 3955 C CA . HIS B 1 120 ? -22.965 -0.009 69.548 1.000 18.221 120 HIS BBB CA 1
ATOM 3956 C C . HIS B 1 120 ? -21.683 -0.118 70.375 1.000 18.211 120 HIS BBB C 1
ATOM 3957 O O . HIS B 1 120 ? -21.520 -1.124 71.086 1.000 20.471 120 HIS BBB O 1
ATOM 3964 N N . GLY B 1 121 ? -20.799 0.870 70.306 1.000 15.504 121 GLY BBB N 1
ATOM 3965 C CA . GLY B 1 121 ? -19.555 0.893 71.095 1.000 18.207 121 GLY BBB CA 1
ATOM 3966 C C . GLY B 1 121 ? -18.641 -0.262 70.731 1.000 22.705 121 GLY BBB C 1
ATOM 3967 O O . GLY B 1 121 ? -17.955 -0.784 71.617 1.000 21.256 121 GLY BBB O 1
ATOM 3968 N N . VAL B 1 122 ? -18.654 -0.725 69.477 1.000 15.948 122 VAL BBB N 1
ATOM 3969 C CA . VAL B 1 122 ? -17.675 -1.761 69.031 1.000 16.783 122 VAL BBB CA 1
ATOM 3970 C C . VAL B 1 122 ? -16.577 -1.117 68.174 1.000 17.366 122 VAL BBB C 1
ATOM 3971 O O . VAL B 1 122 ? -16.808 -0.087 67.530 1.000 16.683 122 VAL BBB O 1
ATOM 3975 N N . ILE B 1 123 ? -15.387 -1.702 68.202 1.000 17.047 123 ILE BBB N 1
ATOM 3976 C CA . ILE B 1 123 ? -14.253 -1.239 67.349 1.000 17.962 123 ILE BBB CA 1
ATOM 3977 C C . ILE B 1 123 ? -14.606 -1.536 65.885 1.000 16.823 123 ILE BBB C 1
ATOM 3978 O O . ILE B 1 123 ? -15.205 -2.584 65.592 1.000 15.228 123 ILE BBB O 1
ATOM 3983 N N . PHE B 1 124 ? -14.235 -0.638 64.987 1.000 15.934 124 PHE BBB N 1
ATOM 3984 C CA . PHE B 1 124 ? -14.306 -0.852 63.521 1.000 17.558 124 PHE BBB CA 1
ATOM 3985 C C . PHE B 1 124 ? -12.930 -0.493 62.950 1.000 15.447 124 PHE BBB C 1
ATOM 3986 O O . PHE B 1 124 ? -12.576 0.684 62.964 1.000 13.998 124 PHE BBB O 1
ATOM 3994 N N . MET B 1 125 ? -12.169 -1.493 62.538 1.000 13.380 125 MET BBB N 1
ATOM 3995 C CA . MET B 1 125 ? -10.857 -1.261 61.889 1.000 14.507 125 MET BBB CA 1
ATOM 3996 C C . MET B 1 125 ? -11.016 -1.410 60.380 1.000 12.802 125 MET BBB C 1
ATOM 3997 O O . MET B 1 125 ? -11.436 -2.470 59.900 1.000 12.038 125 MET BBB O 1
ATOM 4002 N N . ALA B 1 126 ? -10.660 -0.364 59.643 1.000 14.523 126 ALA BBB N 1
ATOM 4003 C CA . ALA B 1 126 ? -10.644 -0.381 58.163 1.000 10.271 126 ALA BBB CA 1
ATOM 4004 C C . ALA B 1 126 ? -9.339 -1.044 57.698 1.000 12.642 126 ALA BBB C 1
ATOM 4005 O O . ALA B 1 126 ? -8.245 -0.522 58.068 1.000 14.766 126 ALA BBB O 1
ATOM 4007 N N . GLY B 1 127 ? -9.413 -2.124 56.921 1.000 12.664 127 GLY BBB N 1
ATOM 4008 C CA . GLY B 1 127 ? -8.233 -2.903 56.494 1.000 13.347 127 GLY BBB CA 1
ATOM 4009 C C . GLY B 1 127 ? -7.485 -2.232 55.350 1.000 16.673 127 GLY BBB C 1
ATOM 4010 O O . GLY B 1 127 ? -7.224 -2.901 54.312 1.000 16.306 127 GLY BBB O 1
ATOM 4011 N N . HIS B 1 128 ? -7.109 -0.962 55.520 1.000 11.559 128 HIS BBB N 1
ATOM 4012 C CA . HIS B 1 128 ? -6.261 -0.211 54.550 1.000 15.162 128 HIS BBB CA 1
ATOM 4013 C C . HIS B 1 128 ? -4.790 -0.625 54.743 1.000 11.782 128 HIS BBB C 1
ATOM 4014 O O . HIS B 1 128 ? -4.013 0.154 55.217 1.000 12.807 128 HIS BBB O 1
ATOM 4021 N N . VAL B 1 129 ? -4.461 -1.840 54.316 1.000 10.317 129 VAL BBB N 1
ATOM 4022 C CA . VAL B 1 129 ? -3.199 -2.541 54.671 1.000 10.871 129 VAL BBB CA 1
ATOM 4023 C C . VAL B 1 129 ? -1.979 -1.819 54.084 1.000 11.978 129 VAL BBB C 1
ATOM 4024 O O . VAL B 1 129 ? -0.872 -1.967 54.652 1.000 11.658 129 VAL BBB O 1
ATOM 4028 N N . MET B 1 130 ? -2.147 -0.998 53.055 1.000 10.676 130 MET BBB N 1
ATOM 4029 C CA . MET B 1 130 ? -0.994 -0.289 52.459 1.000 12.004 130 MET BBB CA 1
ATOM 4030 C C . MET B 1 130 ? -0.343 0.611 53.513 1.000 10.527 130 MET BBB C 1
ATOM 4031 O O . MET B 1 130 ? 0.878 0.838 53.422 1.000 13.112 130 MET BBB O 1
ATOM 4036 N N . ASN B 1 131 ? -1.095 1.064 54.512 1.000 10.309 131 ASN BBB N 1
ATOM 4037 C CA . ASN B 1 131 ? -0.549 1.916 55.598 1.000 11.449 131 ASN BBB CA 1
ATOM 4038 C C . ASN B 1 131 ? 0.492 1.159 56.443 1.000 10.996 131 ASN BBB C 1
ATOM 4039 O O . ASN B 1 131 ? 1.301 1.853 57.152 1.000 11.603 131 ASN BBB O 1
ATOM 4044 N N . PHE B 1 132 ? 0.526 -0.161 56.358 1.000 11.319 132 PHE BBB N 1
ATOM 4045 C CA . PHE B 1 132 ? 1.484 -0.989 57.122 1.000 10.417 132 PHE BBB CA 1
ATOM 4046 C C . PHE B 1 132 ? 2.788 -1.226 56.350 1.000 15.209 132 PHE BBB C 1
ATOM 4047 O O . PHE B 1 132 ? 3.736 -1.712 56.964 1.000 15.196 132 PHE BBB O 1
ATOM 4055 N N . PHE B 1 133 ? 2.838 -0.915 55.053 1.000 12.328 133 PHE BBB N 1
ATOM 4056 C CA . PHE B 1 133 ? 4.070 -1.069 54.251 1.000 10.534 133 PHE BBB CA 1
ATOM 4057 C C . PHE B 1 133 ? 5.194 -0.268 54.907 1.000 12.003 133 PHE BBB C 1
ATOM 4058 O O . PHE B 1 133 ? 4.989 0.918 55.216 1.000 12.577 133 PHE BBB O 1
ATOM 4066 N N . HIS B 1 134 ? 6.370 -0.865 55.077 1.000 10.906 134 HIS BBB N 1
ATOM 4067 C CA . HIS B 1 134 ? 7.546 -0.108 55.582 1.000 12.747 134 HIS BBB CA 1
ATOM 4068 C C . HIS B 1 134 ? 7.723 1.210 54.803 1.000 15.096 134 HIS BBB C 1
ATOM 4069 O O . HIS B 1 134 ? 7.941 2.236 55.450 1.000 14.608 134 HIS BBB O 1
ATOM 4076 N N . GLY B 1 135 ? 7.655 1.170 53.474 1.000 10.937 135 GLY BBB N 1
ATOM 4077 C CA . GLY B 1 135 ? 7.859 2.312 52.572 1.000 12.155 135 GLY BBB CA 1
ATOM 4078 C C . GLY B 1 135 ? 6.861 3.437 52.836 1.000 11.688 135 GLY BBB C 1
ATOM 4079 O O . GLY B 1 135 ? 7.243 4.588 52.798 1.000 12.846 135 GLY BBB O 1
ATOM 4080 N N . VAL B 1 136 ? 5.610 3.084 53.093 1.000 12.640 136 VAL BBB N 1
ATOM 4081 C CA . VAL B 1 136 ? 4.555 4.089 53.371 1.000 10.888 136 VAL BBB CA 1
ATOM 4082 C C . VAL B 1 136 ? 4.783 4.697 54.745 1.000 12.708 136 VAL BBB C 1
ATOM 4083 O O . VAL B 1 136 ? 4.668 5.934 54.868 1.000 14.687 136 VAL BBB O 1
ATOM 4087 N N . ARG B 1 137 ? 5.066 3.866 55.758 1.000 11.648 137 ARG BBB N 1
ATOM 4088 C CA . ARG B 1 137 ? 5.342 4.374 57.107 1.000 10.020 137 ARG BBB CA 1
ATOM 4089 C C . ARG B 1 137 ? 6.541 5.332 57.033 1.000 11.765 137 ARG BBB C 1
ATOM 4090 O O . ARG B 1 137 ? 6.515 6.396 57.674 1.000 13.753 137 ARG BBB O 1
ATOM 4098 N N . TYR B 1 138 ? 7.556 4.959 56.268 1.000 14.744 138 TYR BBB N 1
ATOM 4099 C CA . TYR B 1 138 ? 8.798 5.755 56.145 1.000 12.785 138 TYR BBB CA 1
ATOM 4100 C C . TYR B 1 138 ? 8.523 7.067 55.422 1.000 14.316 138 TYR BBB C 1
ATOM 4101 O O . TYR B 1 138 ? 8.991 8.137 55.879 1.000 12.296 138 TYR BBB O 1
ATOM 4110 N N . ALA B 1 139 ? 7.754 7.017 54.337 1.000 14.718 139 ALA BBB N 1
ATOM 4111 C CA . ALA B 1 139 ? 7.354 8.232 53.603 1.000 12.449 139 ALA BBB CA 1
ATOM 4112 C C . ALA B 1 139 ? 6.655 9.189 54.574 1.000 12.247 139 ALA BBB C 1
ATOM 4113 O O . ALA B 1 139 ? 6.990 10.399 54.573 1.000 13.283 139 ALA BBB O 1
ATOM 4115 N N . LYS B 1 140 ? 5.714 8.679 55.378 1.000 11.501 140 LYS BBB N 1
ATOM 4116 C CA . LYS B 1 140 ? 4.995 9.542 56.349 1.000 13.076 140 LYS BBB CA 1
ATOM 4117 C C . LYS B 1 140 ? 5.985 10.169 57.353 1.000 13.342 140 LYS BBB C 1
ATOM 4118 O O . LYS B 1 140 ? 5.839 11.373 57.696 1.000 13.691 140 LYS BBB O 1
ATOM 4124 N N . LYS B 1 141 ? 6.938 9.374 57.844 1.000 12.326 141 LYS BBB N 1
ATOM 4125 C CA . LYS B 1 141 ? 7.976 9.878 58.784 1.000 12.303 141 LYS BBB CA 1
ATOM 4126 C C . LYS B 1 141 ? 8.766 11.012 58.131 1.000 13.363 141 LYS BBB C 1
ATOM 4127 O O . LYS B 1 141 ? 8.958 12.038 58.798 1.000 14.333 141 LYS BBB O 1
ATOM 4133 N N . LEU B 1 142 ? 9.251 10.820 56.893 1.000 14.272 142 LEU BBB N 1
ATOM 4134 C CA . LEU B 1 142 ? 9.999 11.861 56.146 1.000 12.688 142 LEU BBB CA 1
ATOM 4135 C C . LEU B 1 142 ? 9.142 13.115 56.046 1.000 12.797 142 LEU BBB C 1
ATOM 4136 O O . LEU B 1 142 ? 9.664 14.208 56.364 1.000 14.645 142 LEU BBB O 1
ATOM 4141 N N . ILE B 1 143 ? 7.859 12.976 55.700 1.000 11.419 143 ILE BBB N 1
ATOM 4142 C CA . ILE B 1 143 ? 6.947 14.140 55.585 1.000 12.325 143 ILE BBB CA 1
ATOM 4143 C C . ILE B 1 143 ? 6.826 14.852 56.942 1.000 14.333 143 ILE BBB C 1
ATOM 4144 O O . ILE B 1 143 ? 7.012 16.087 56.981 1.000 13.680 143 ILE BBB O 1
ATOM 4149 N N . ASN B 1 144 ? 6.492 14.110 57.999 1.000 12.632 144 ASN BBB N 1
ATOM 4150 C CA . ASN B 1 144 ? 6.356 14.662 59.376 1.000 13.938 144 ASN BBB CA 1
ATOM 4151 C C . ASN B 1 144 ? 7.659 15.349 59.797 1.000 14.259 144 ASN BBB C 1
ATOM 4152 O O . ASN B 1 144 ? 7.588 16.420 60.449 1.000 14.770 144 ASN BBB O 1
ATOM 4157 N N . ASP B 1 145 ? 8.802 14.809 59.379 1.000 14.069 145 ASP BBB N 1
ATOM 4158 C CA . ASP B 1 145 ? 10.134 15.314 59.779 1.000 15.403 145 ASP BBB CA 1
ATOM 4159 C C . ASP B 1 145 ? 10.513 16.556 58.952 1.000 14.721 145 ASP BBB C 1
ATOM 4160 O O . ASP B 1 145 ? 11.551 17.162 59.259 1.000 15.527 145 ASP BBB O 1
ATOM 4165 N N . GLY B 1 146 ? 9.731 16.910 57.931 1.000 14.573 146 GLY BBB N 1
ATOM 4166 C CA . GLY B 1 146 ? 9.922 18.132 57.123 1.000 16.003 146 GLY BBB CA 1
ATOM 4167 C C . GLY B 1 146 ? 10.952 17.941 56.026 1.000 14.543 146 GLY BBB C 1
ATOM 4168 O O . GLY B 1 146 ? 11.344 18.955 55.412 1.000 14.753 146 GLY BBB O 1
ATOM 4169 N N . VAL B 1 147 ? 11.346 16.698 55.728 1.000 11.296 147 VAL BBB N 1
ATOM 4170 C CA . VAL B 1 147 ? 12.500 16.427 54.830 1.000 13.070 147 VAL BBB CA 1
ATOM 4171 C C . VAL B 1 147 ? 12.155 16.941 53.431 1.000 14.465 147 VAL BBB C 1
ATOM 4172 O O . VAL B 1 147 ? 13.073 17.453 52.792 1.000 14.886 147 VAL BBB O 1
ATOM 4176 N N . ILE B 1 148 ? 10.904 16.788 52.976 1.000 14.854 148 ILE BBB N 1
ATOM 4177 C CA . ILE B 1 148 ? 10.497 17.215 51.602 1.000 13.673 148 ILE BBB CA 1
ATOM 4178 C C . ILE B 1 148 ? 9.667 18.497 51.651 1.000 17.754 148 ILE BBB C 1
ATOM 4179 O O . ILE B 1 148 ? 9.167 18.903 50.586 1.000 12.921 148 ILE BBB O 1
ATOM 4184 N N . GLY B 1 149 ? 9.604 19.174 52.806 1.000 13.308 149 GLY BBB N 1
ATOM 4185 C CA . GLY B 1 149 ? 8.804 20.401 52.955 1.000 11.716 149 GLY BBB CA 1
ATOM 4186 C C . GLY B 1 149 ? 7.319 20.111 52.842 1.000 15.936 149 GLY BBB C 1
ATOM 4187 O O . GLY B 1 149 ? 6.922 18.997 53.162 1.000 15.449 149 GLY BBB O 1
ATOM 4188 N N . LYS B 1 150 ? 6.517 21.089 52.411 1.000 16.165 150 LYS BBB N 1
ATOM 4189 C CA . LYS B 1 150 ? 5.065 20.913 52.261 1.000 16.758 150 LYS BBB CA 1
ATOM 4190 C C . LYS B 1 150 ? 4.817 20.037 51.025 1.000 11.911 150 LYS BBB C 1
ATOM 4191 O O . LYS B 1 150 ? 5.386 20.336 49.964 1.000 12.295 150 LYS BBB O 1
ATOM 4197 N N . VAL B 1 151 ? 3.992 19.005 51.160 1.000 11.141 151 VAL BBB N 1
ATOM 4198 C CA . VAL B 1 151 ? 3.589 18.148 50.017 1.000 12.727 151 VAL BBB CA 1
ATOM 4199 C C . VAL B 1 151 ? 2.665 18.968 49.122 1.000 12.179 151 VAL BBB C 1
ATOM 4200 O O . VAL B 1 151 ? 1.633 19.475 49.607 1.000 11.324 151 VAL BBB O 1
ATOM 4204 N N . LEU B 1 152 ? 3.046 19.100 47.871 1.000 10.898 152 LEU BBB N 1
ATOM 4205 C CA . LEU B 1 152 ? 2.333 19.889 46.846 1.000 9.902 152 LEU BBB CA 1
ATOM 4206 C C . LEU B 1 152 ? 1.495 18.977 45.966 1.000 11.446 152 LEU BBB C 1
ATOM 4207 O O . LEU B 1 152 ? 0.438 19.425 45.496 1.000 9.354 152 LEU BBB O 1
ATOM 4212 N N . TYR B 1 153 ? 2.045 17.809 45.616 1.000 13.099 153 TYR BBB N 1
ATOM 4213 C CA . TYR B 1 153 ? 1.520 16.981 44.513 1.000 12.663 153 TYR BBB CA 1
ATOM 4214 C C . TYR B 1 153 ? 1.860 15.520 44.757 1.000 11.507 153 TYR BBB C 1
ATOM 4215 O O . TYR B 1 153 ? 3.029 15.188 44.982 1.000 11.845 153 TYR BBB O 1
ATOM 4224 N N . CYS B 1 154 ? 0.835 14.674 44.695 1.000 11.171 154 CYS BBB N 1
ATOM 4225 C CA . CYS B 1 154 ? 1.004 13.205 44.653 1.000 14.046 154 CYS BBB CA 1
ATOM 4226 C C . CYS B 1 154 ? 0.486 12.674 43.331 1.000 10.420 154 CYS BBB C 1
ATOM 4227 O O . CYS B 1 154 ? -0.548 13.147 42.831 1.000 8.747 154 CYS BBB O 1
ATOM 4230 N N . HIS B 1 155 ? 1.217 11.727 42.774 1.000 10.601 155 HIS BBB N 1
ATOM 4231 C CA . HIS B 1 155 ? 0.889 11.070 41.495 1.000 9.740 155 HIS BBB CA 1
ATOM 4232 C C . HIS B 1 155 ? 0.963 9.584 41.791 1.000 9.420 155 HIS BBB C 1
ATOM 4233 O O . HIS B 1 155 ? 2.038 9.120 42.178 1.000 10.916 155 HIS BBB O 1
ATOM 4240 N N . SER B 1 156 ? -0.140 8.887 41.649 1.000 8.698 156 SER BBB N 1
ATOM 4241 C CA . SER B 1 156 ? -0.174 7.423 41.772 1.000 10.623 156 SER BBB CA 1
ATOM 4242 C C . SER B 1 156 ? -0.548 6.812 40.433 1.000 13.446 156 SER BBB C 1
ATOM 4243 O O . SER B 1 156 ? -1.229 7.441 39.620 1.000 9.306 156 SER BBB O 1
ATOM 4246 N N . ALA B 1 157 ? -0.080 5.592 40.216 1.000 10.501 157 ALA BBB N 1
ATOM 4247 C CA . ALA B 1 157 ? -0.480 4.789 39.048 1.000 10.113 157 ALA BBB CA 1
ATOM 4248 C C . ALA B 1 157 ? -0.552 3.337 39.488 1.000 9.171 157 ALA BBB C 1
ATOM 4249 O O . ALA B 1 157 ? 0.244 2.917 40.323 1.000 9.613 157 ALA BBB O 1
ATOM 4251 N N . ARG B 1 158 ? -1.486 2.613 38.931 1.000 9.708 158 ARG BBB N 1
ATOM 4252 C CA . ARG B 1 158 ? -1.607 1.163 39.161 1.000 9.934 158 ARG BBB CA 1
ATOM 4253 C C . ARG B 1 158 ? -2.194 0.591 37.879 1.000 7.908 158 ARG BBB C 1
ATOM 4254 O O . ARG B 1 158 ? -3.450 0.406 37.793 1.000 9.549 158 ARG BBB O 1
ATOM 4262 N N . ASN B 1 159 ? -1.324 0.467 36.879 1.000 11.369 159 ASN BBB N 1
ATOM 4263 C CA . ASN B 1 159 ? -1.662 0.313 35.440 1.000 8.661 159 ASN BBB CA 1
ATOM 4264 C C . ASN B 1 159 ? -0.996 -0.966 34.946 1.000 9.781 159 ASN BBB C 1
ATOM 4265 O O . ASN B 1 159 ? 0.252 -1.109 35.137 1.000 12.170 159 ASN BBB O 1
ATOM 4270 N N . GLY B 1 160 ? -1.790 -1.883 34.397 1.000 10.578 160 GLY BBB N 1
ATOM 4271 C CA . GLY B 1 160 ? -1.287 -3.093 33.736 1.000 12.136 160 GLY BBB CA 1
ATOM 4272 C C . GLY B 1 160 ? -2.168 -3.498 32.572 1.000 12.533 160 GLY BBB C 1
ATOM 4273 O O . GLY B 1 160 ? -3.138 -2.793 32.255 1.000 8.590 160 GLY BBB O 1
ATOM 4274 N N . TRP B 1 161 ? -1.852 -4.655 31.987 1.000 10.014 161 TRP BBB N 1
ATOM 4275 C CA . TRP B 1 161 ? -2.596 -5.245 30.872 1.000 11.031 161 TRP BBB CA 1
ATOM 4276 C C . TRP B 1 161 ? -3.213 -6.556 31.353 1.000 10.290 161 TRP BBB C 1
ATOM 4277 O O . TRP B 1 161 ? -2.480 -7.391 31.852 1.000 15.208 161 TRP BBB O 1
ATOM 4288 N N . GLU B 1 162 ? -4.536 -6.665 31.245 1.000 14.462 162 GLU BBB N 1
ATOM 4289 C CA . GLU B 1 162 ? -5.292 -7.901 31.587 1.000 15.816 162 GLU BBB CA 1
ATOM 4290 C C . GLU B 1 162 ? -5.750 -8.549 30.282 1.000 20.111 162 GLU BBB C 1
ATOM 4291 O O . GLU B 1 162 ? -6.422 -7.879 29.471 1.000 16.043 162 GLU BBB O 1
ATOM 4297 N N . GLU B 1 163 ? -5.350 -9.803 30.089 1.000 13.316 163 GLU BBB N 1
ATOM 4298 C CA . GLU B 1 163 ? -5.808 -10.645 28.973 1.000 19.635 163 GLU BBB CA 1
ATOM 4299 C C . GLU B 1 163 ? -7.234 -11.120 29.242 1.000 24.950 163 GLU BBB C 1
ATOM 4300 O O . GLU B 1 163 ? -7.668 -11.200 30.434 1.000 17.014 163 GLU BBB O 1
ATOM 4306 N N . GLN B 1 164 ? -7.957 -11.414 28.163 1.000 18.923 164 GLN BBB N 1
ATOM 4307 C CA . GLN B 1 164 ? -9.228 -12.174 28.236 1.000 24.015 164 GLN BBB CA 1
ATOM 4308 C C . GLN B 1 164 ? -9.003 -13.457 29.049 1.000 22.525 164 GLN BBB C 1
ATOM 4309 O O . GLN B 1 164 ? -8.006 -14.122 28.818 1.000 19.994 164 GLN BBB O 1
ATOM 4315 N N . GLN B 1 165 ? -9.859 -13.718 30.038 1.000 17.541 165 GLN BBB N 1
ATOM 4316 C CA . GLN B 1 165 ? -9.816 -14.929 30.907 1.000 18.823 165 GLN BBB CA 1
ATOM 4317 C C . GLN B 1 165 ? -10.912 -15.913 30.470 1.000 19.765 165 GLN BBB C 1
ATOM 4318 O O . GLN B 1 165 ? -11.884 -15.515 29.808 1.000 20.764 165 GLN BBB O 1
ATOM 4324 N N . PRO B 1 166 ? -10.781 -17.217 30.811 1.000 23.287 166 PRO BBB N 1
ATOM 4325 C CA . PRO B 1 166 ? -11.806 -18.213 30.486 1.000 25.736 166 PRO BBB CA 1
ATOM 4326 C C . PRO B 1 166 ? -13.157 -17.928 31.162 1.000 24.356 166 PRO BBB C 1
ATOM 4327 O O . PRO B 1 166 ? -14.176 -18.281 30.603 1.000 22.831 166 PRO BBB O 1
ATOM 4331 N N . THR B 1 167 ? -13.125 -17.333 32.369 1.000 18.119 167 THR BBB N 1
ATOM 4332 C CA . THR B 1 167 ? -14.305 -16.888 33.140 1.000 19.974 167 THR BBB CA 1
ATOM 4333 C C . THR B 1 167 ? -14.070 -15.466 33.642 1.000 20.260 167 THR BBB C 1
ATOM 4334 O O . THR B 1 167 ? -12.905 -15.004 33.709 1.000 21.043 167 THR BBB O 1
ATOM 4338 N N . ILE B 1 168 ? -15.159 -14.788 33.961 1.000 21.328 168 ILE BBB N 1
ATOM 4339 C CA . ILE B 1 168 ? -15.119 -13.393 34.484 1.000 15.181 168 ILE BBB CA 1
ATOM 4340 C C . ILE B 1 168 ? -15.269 -13.491 36.003 1.000 16.921 168 ILE BBB C 1
ATOM 4341 O O . ILE B 1 168 ? -16.360 -13.898 36.448 1.000 17.366 168 ILE BBB O 1
ATOM 4346 N N . SER B 1 169 ? -14.235 -13.080 36.749 1.000 16.854 169 SER BBB N 1
ATOM 4347 C CA . SER B 1 169 ? -14.233 -13.007 38.223 1.000 19.735 169 SER BBB CA 1
ATOM 4348 C C . SER B 1 169 ? -15.226 -11.932 38.654 1.000 17.831 169 SER BBB C 1
ATOM 4349 O O . SER B 1 169 ? -15.380 -10.928 37.902 1.000 15.115 169 SER BBB O 1
ATOM 4352 N N . TRP B 1 170 ? -15.827 -12.082 39.836 1.000 16.419 170 TRP BBB N 1
ATOM 4353 C CA . TRP B 1 170 ? -16.610 -10.989 40.474 1.000 17.973 170 TRP BBB CA 1
ATOM 4354 C C . TRP B 1 170 ? -15.752 -9.714 40.532 1.000 16.366 170 TRP BBB C 1
ATOM 4355 O O . TRP B 1 170 ? -16.335 -8.604 40.499 1.000 14.754 170 TRP BBB O 1
ATOM 4366 N N . LYS B 1 171 ? -14.426 -9.859 40.563 1.000 14.892 171 LYS BBB N 1
ATOM 4367 C CA . LYS B 1 171 ? -13.485 -8.728 40.729 1.000 16.637 171 LYS BBB CA 1
ATOM 4368 C C . LYS B 1 171 ? -13.516 -7.823 39.497 1.000 18.633 171 LYS BBB C 1
ATOM 4369 O O . LYS B 1 171 ? -13.122 -6.650 39.662 1.000 16.846 171 LYS BBB O 1
ATOM 4375 N N . LYS B 1 172 ? -14.055 -8.303 38.381 1.000 18.207 172 LYS BBB N 1
ATOM 4376 C CA . LYS B 1 172 ? -14.082 -7.538 37.099 1.000 15.681 172 LYS BBB CA 1
ATOM 4377 C C . LYS B 1 172 ? -15.448 -6.907 36.869 1.000 18.265 172 LYS BBB C 1
ATOM 4378 O O . LYS B 1 172 ? -15.570 -6.209 35.872 1.000 16.418 172 LYS BBB O 1
ATOM 4384 N N . ILE B 1 173 ? -16.411 -7.138 37.768 1.000 16.199 173 ILE BBB N 1
ATOM 4385 C CA . ILE B 1 173 ? -17.818 -6.718 37.555 1.000 18.629 173 ILE BBB CA 1
ATOM 4386 C C . ILE B 1 173 ? -18.093 -5.521 38.447 1.000 16.760 173 ILE BBB C 1
ATOM 4387 O O . ILE B 1 173 ? -17.980 -5.667 39.680 1.000 16.185 173 ILE BBB O 1
ATOM 4392 N N . ARG B 1 174 ? -18.423 -4.393 37.841 1.000 13.587 174 ARG BBB N 1
ATOM 4393 C CA . ARG B 1 174 ? -18.594 -3.096 38.542 1.000 18.906 174 ARG BBB CA 1
ATOM 4394 C C . ARG B 1 174 ? -19.512 -3.246 39.754 1.000 18.846 174 ARG BBB C 1
ATOM 4395 O O . ARG B 1 174 ? -19.206 -2.705 40.841 1.000 17.185 174 ARG BBB O 1
ATOM 4403 N N . GLU B 1 175 ? -20.650 -3.915 39.586 1.000 15.999 175 GLU BBB N 1
ATOM 4404 C CA . GLU B 1 175 ? -21.625 -4.022 40.690 1.000 20.717 175 GLU BBB CA 1
ATOM 4405 C C . GLU B 1 175 ? -21.031 -4.825 41.868 1.000 15.544 175 GLU BBB C 1
ATOM 4406 O O . GLU B 1 175 ? -21.490 -4.625 43.015 1.000 20.311 175 GLU BBB O 1
ATOM 4412 N N . LYS B 1 176 ? -20.063 -5.702 41.622 1.000 15.569 176 LYS BBB N 1
ATOM 4413 C CA . LYS B 1 176 ? -19.538 -6.615 42.666 1.000 14.957 176 LYS BBB CA 1
ATOM 4414 C C . LYS B 1 176 ? -18.212 -6.087 43.227 1.000 16.447 176 LYS BBB C 1
ATOM 4415 O O . LYS B 1 176 ? -17.971 -6.280 44.424 1.000 13.293 176 LYS BBB O 1
ATOM 4421 N N . SER B 1 177 ? -17.380 -5.426 42.422 1.000 14.655 177 SER BBB N 1
ATOM 4422 C CA . SER B 1 177 ? -16.020 -5.011 42.854 1.000 16.251 177 SER BBB CA 1
ATOM 4423 C C . SER B 1 177 ? -15.922 -3.496 42.962 1.000 11.775 177 SER BBB C 1
ATOM 4424 O O . SER B 1 177 ? -14.956 -3.021 43.655 1.000 13.174 177 SER BBB O 1
ATOM 4427 N N . GLY B 1 178 ? -16.800 -2.758 42.257 1.000 10.855 178 GLY BBB N 1
ATOM 4428 C CA . GLY B 1 178 ? -16.628 -1.313 42.058 1.000 10.843 178 GLY BBB CA 1
ATOM 4429 C C . GLY B 1 178 ? -15.577 -0.999 41.000 1.000 13.434 178 GLY BBB C 1
ATOM 4430 O O . GLY B 1 178 ? -15.305 0.202 40.784 1.000 13.097 178 GLY BBB O 1
ATOM 4431 N N . GLY B 1 179 ? -15.004 -2.010 40.357 1.000 14.072 179 GLY BBB N 1
ATOM 4432 C CA . GLY B 1 179 ? -13.883 -1.850 39.410 1.000 14.405 179 GLY BBB CA 1
ATOM 4433 C C . GLY B 1 179 ? -12.635 -1.341 40.103 1.000 12.177 179 GLY BBB C 1
ATOM 4434 O O . GLY B 1 179 ? -12.558 -1.383 41.333 1.000 15.587 179 GLY BBB O 1
ATOM 4435 N N . HIS B 1 180 ? -11.647 -0.907 39.336 1.000 13.408 180 HIS BBB N 1
ATOM 4436 C CA . HIS B 1 180 ? -10.287 -0.606 39.841 1.000 14.355 180 HIS BBB CA 1
ATOM 4437 C C . HIS B 1 180 ? -10.339 0.435 40.957 1.000 10.989 180 HIS BBB C 1
ATOM 4438 O O . HIS B 1 180 ? -9.523 0.362 41.874 1.000 13.524 180 HIS BBB O 1
ATOM 4445 N N . LEU B 1 181 ? -11.162 1.456 40.829 1.000 13.403 181 LEU BBB N 1
ATOM 4446 C CA . LEU B 1 181 ? -11.108 2.572 41.802 1.000 10.982 181 LEU BBB CA 1
ATOM 4447 C C . LEU B 1 181 ? -11.374 2.035 43.207 1.000 15.548 181 LEU BBB C 1
ATOM 4448 O O . LEU B 1 181 ? -10.696 2.453 44.129 1.000 10.982 181 LEU BBB O 1
ATOM 4453 N N . TYR B 1 182 ? -12.351 1.140 43.373 1.000 12.457 182 TYR BBB N 1
ATOM 4454 C CA . TYR B 1 182 ? -12.721 0.611 44.713 1.000 15.185 182 TYR BBB CA 1
ATOM 4455 C C . TYR B 1 182 ? -11.876 -0.618 45.029 1.000 12.401 182 TYR BBB C 1
ATOM 4456 O O . TYR B 1 182 ? -11.360 -0.722 46.142 1.000 9.512 182 TYR BBB O 1
ATOM 4465 N N . HIS B 1 183 ? -11.724 -1.537 44.077 1.000 13.276 183 HIS BBB N 1
ATOM 4466 C CA . HIS B 1 183 ? -10.944 -2.764 44.339 1.000 9.979 183 HIS BBB CA 1
ATOM 4467 C C . HIS B 1 183 ? -9.490 -2.394 44.637 1.000 8.167 183 HIS BBB C 1
ATOM 4468 O O . HIS B 1 183 ? -8.839 -3.055 45.492 1.000 10.442 183 HIS BBB O 1
ATOM 4475 N N . HIS B 1 184 ? -8.957 -1.408 43.936 1.000 8.402 184 HIS BBB N 1
ATOM 4476 C CA . HIS B 1 184 ? -7.581 -0.898 44.163 1.000 9.675 184 HIS BBB CA 1
ATOM 4477 C C . HIS B 1 184 ? -7.631 0.481 44.793 1.000 10.616 184 HIS BBB C 1
ATOM 4478 O O . HIS B 1 184 ? -6.814 1.350 44.421 1.000 14.247 184 HIS BBB O 1
ATOM 4485 N N . ILE B 1 185 ? -8.501 0.665 45.782 1.000 11.874 185 ILE BBB N 1
ATOM 4486 C CA . ILE B 1 185 ? -8.621 1.962 46.499 1.000 10.532 185 ILE BBB CA 1
ATOM 4487 C C . ILE B 1 185 ? -7.357 2.255 47.321 1.000 12.042 185 ILE BBB C 1
ATOM 4488 O O . ILE B 1 185 ? -7.210 3.407 47.750 1.000 12.627 185 ILE BBB O 1
ATOM 4493 N N . HIS B 1 186 ? -6.467 1.277 47.524 1.000 8.496 186 HIS BBB N 1
ATOM 4494 C CA . HIS B 1 186 ? -5.213 1.444 48.290 1.000 8.465 186 HIS BBB CA 1
ATOM 4495 C C . HIS B 1 186 ? -4.542 2.776 47.928 1.000 9.004 186 HIS BBB C 1
ATOM 4496 O O . HIS B 1 186 ? -4.218 3.531 48.823 1.000 9.776 186 HIS BBB O 1
ATOM 4503 N N . GLU B 1 187 ? -4.352 3.039 46.635 1.000 9.945 187 GLU BBB N 1
ATOM 4504 C CA . GLU B 1 187 ? -3.579 4.230 46.153 1.000 9.988 187 GLU BBB CA 1
ATOM 4505 C C . GLU B 1 187 ? -4.319 5.513 46.538 1.000 10.995 187 GLU BBB C 1
ATOM 4506 O O . GLU B 1 187 ? -3.662 6.524 46.911 1.000 9.566 187 GLU BBB O 1
ATOM 4512 N N . LEU B 1 188 ? -5.644 5.516 46.388 1.000 9.474 188 LEU BBB N 1
ATOM 4513 C CA . LEU B 1 188 ? -6.459 6.716 46.724 1.000 8.871 188 LEU BBB CA 1
ATOM 4514 C C . LEU B 1 188 ? -6.333 6.986 48.230 1.000 10.204 188 LEU BBB C 1
ATOM 4515 O O . LEU B 1 188 ? -6.072 8.146 48.651 1.000 12.650 188 LEU BBB O 1
ATOM 4520 N N . ASP B 1 189 ? -6.495 5.948 49.053 1.000 11.013 189 ASP BBB N 1
ATOM 4521 C CA . ASP B 1 189 ? -6.352 6.080 50.512 1.000 9.581 189 ASP BBB CA 1
ATOM 4522 C C . ASP B 1 189 ? -4.932 6.563 50.857 1.000 11.539 189 ASP BBB C 1
ATOM 4523 O O . ASP B 1 189 ? -4.766 7.428 51.741 1.000 10.476 189 ASP BBB O 1
ATOM 4528 N N . CYS B 1 190 ? -3.925 6.052 50.156 1.000 11.455 190 CYS BBB N 1
ATOM 4529 C CA . CYS B 1 190 ? -2.516 6.424 50.421 1.000 10.606 190 CYS BBB CA 1
ATOM 4530 C C . CYS B 1 190 ? -2.319 7.921 50.148 1.000 11.357 190 CYS BBB C 1
ATOM 4531 O O . CYS B 1 190 ? -1.841 8.674 51.032 1.000 10.768 190 CYS BBB O 1
ATOM 4534 N N . VAL B 1 191 ? -2.802 8.389 49.018 1.000 9.426 191 VAL BBB N 1
ATOM 4535 C CA . VAL B 1 191 ? -2.656 9.818 48.655 1.000 12.092 191 VAL BBB CA 1
ATOM 4536 C C . VAL B 1 191 ? -3.390 10.670 49.700 1.000 12.629 191 VAL BBB C 1
ATOM 4537 O O . VAL B 1 191 ? -2.868 11.713 50.088 1.000 11.053 191 VAL BBB O 1
ATOM 4541 N N . GLN B 1 192 ? -4.540 10.232 50.189 1.000 9.815 192 GLN BBB N 1
ATOM 4542 C CA . GLN B 1 192 ? -5.329 11.049 51.142 1.000 12.562 192 GLN BBB CA 1
ATOM 4543 C C . GLN B 1 192 ? -4.595 11.069 52.480 1.000 9.132 192 GLN BBB C 1
ATOM 4544 O O . GLN B 1 192 ? -4.525 12.134 53.084 1.000 9.716 192 GLN BBB O 1
ATOM 4550 N N . PHE B 1 193 ? -3.976 9.952 52.888 1.000 10.336 193 PHE BBB N 1
ATOM 4551 C CA . PHE B 1 193 ? -3.128 9.960 54.102 1.000 11.677 193 PHE BBB CA 1
ATOM 4552 C C . PHE B 1 193 ? -1.991 10.970 53.905 1.000 12.650 193 PHE BBB C 1
ATOM 4553 O O . PHE B 1 193 ? -1.718 11.777 54.793 1.000 9.500 193 PHE BBB O 1
ATOM 4561 N N . LEU B 1 194 ? -1.344 10.963 52.744 1.000 11.251 194 LEU BBB N 1
ATOM 4562 C CA . LEU B 1 194 ? -0.118 11.784 52.540 1.000 11.295 194 LEU BBB CA 1
ATOM 4563 C C . LEU B 1 194 ? -0.471 13.272 52.466 1.000 12.104 194 LEU BBB C 1
ATOM 4564 O O . LEU B 1 194 ? 0.374 14.112 52.853 1.000 13.590 194 LEU BBB O 1
ATOM 4569 N N . MET B 1 195 ? -1.679 13.587 51.990 1.000 10.380 195 MET BBB N 1
ATOM 4570 C CA . MET B 1 195 ? -2.099 14.991 51.746 1.000 10.132 195 MET BBB CA 1
ATOM 4571 C C . MET B 1 195 ? -3.093 15.481 52.812 1.000 13.622 195 MET BBB C 1
ATOM 4572 O O . MET B 1 195 ? -3.603 16.604 52.677 1.000 14.102 195 MET BBB O 1
ATOM 4577 N N . GLY B 1 196 ? -3.358 14.677 53.839 1.000 13.913 196 GLY BBB N 1
ATOM 4578 C CA . GLY B 1 196 ? -4.031 15.144 55.067 1.000 11.393 196 GLY BBB CA 1
ATOM 4579 C C . GLY B 1 196 ? -5.548 15.110 54.954 1.000 11.050 196 GLY BBB C 1
ATOM 4580 O O . GLY B 1 196 ? -6.211 15.799 55.765 1.000 12.489 196 GLY BBB O 1
ATOM 4581 N N . GLY B 1 197 ? -6.100 14.317 54.034 1.000 12.332 197 GLY BBB N 1
ATOM 4582 C CA . GLY B 1 197 ? -7.552 14.081 53.960 1.000 10.826 197 GLY BBB CA 1
ATOM 4583 C C . GLY B 1 197 ? -8.100 14.039 52.547 1.000 12.298 197 GLY BBB C 1
ATOM 4584 O O . GLY B 1 197 ? -7.385 13.662 51.609 1.000 12.333 197 GLY BBB O 1
ATOM 4585 N N . MET B 1 198 ? -9.388 14.364 52.434 1.000 12.114 198 MET BBB N 1
ATOM 4586 C CA . MET B 1 198 ? -10.118 14.447 51.159 1.000 11.068 198 MET BBB CA 1
ATOM 4587 C C . MET B 1 198 ? -9.676 15.690 50.393 1.000 10.520 198 MET BBB C 1
ATOM 4588 O O . MET B 1 198 ? -9.354 16.734 50.977 1.000 11.427 198 MET BBB O 1
ATOM 4593 N N . PRO B 1 199 ? -9.754 15.637 49.051 1.000 11.279 199 PRO BBB N 1
ATOM 4594 C CA . PRO B 1 199 ? -9.671 16.837 48.223 1.000 10.592 199 PRO BBB CA 1
ATOM 4595 C C . PRO B 1 199 ? -10.978 17.635 48.318 1.000 10.614 199 PRO BBB C 1
ATOM 4596 O O . PRO B 1 199 ? -11.970 17.117 48.849 1.000 13.263 199 PRO BBB O 1
ATOM 4600 N N . GLU B 1 200 ? -10.988 18.859 47.792 1.000 12.913 200 GLU BBB N 1
ATOM 4601 C CA . GLU B 1 200 ? -12.241 19.665 47.703 1.000 14.053 200 GLU BBB CA 1
ATOM 4602 C C . GLU B 1 200 ? -13.073 19.240 46.484 1.000 14.438 200 GLU BBB C 1
ATOM 4603 O O . GLU B 1 200 ? -14.302 19.151 46.594 1.000 13.672 200 GLU BBB O 1
ATOM 4609 N N . GLU B 1 201 ? -12.418 18.936 45.371 1.000 13.636 201 GLU BBB N 1
ATOM 4610 C CA A GLU B 1 201 ? -13.051 18.733 44.045 0.700 16.572 201 GLU BBB CA 1
ATOM 4611 C CA B GLU B 1 201 ? -13.143 18.552 44.140 0.300 10.867 201 GLU BBB CA 1
ATOM 4612 C C . GLU B 1 201 ? -12.266 17.664 43.268 1.000 12.857 201 GLU BBB C 1
ATOM 4613 O O . GLU B 1 201 ? -10.979 17.648 43.373 1.000 11.581 201 GLU BBB O 1
ATOM 4624 N N . VAL B 1 202 ? -12.960 16.854 42.471 1.000 13.223 202 VAL BBB N 1
ATOM 4625 C CA . VAL B 1 202 ? -12.294 15.851 41.632 1.000 10.082 202 VAL BBB CA 1
ATOM 4626 C C . VAL B 1 202 ? -12.877 15.861 40.215 1.000 11.088 202 VAL BBB C 1
ATOM 4627 O O . VAL B 1 202 ? -14.068 16.230 40.007 1.000 11.204 202 VAL BBB O 1
ATOM 4631 N N . THR B 1 203 ? -12.049 15.428 39.281 1.000 11.012 203 THR BBB N 1
ATOM 4632 C CA . THR B 1 203 ? -12.429 15.028 37.922 1.000 10.709 203 THR BBB CA 1
ATOM 4633 C C . THR B 1 203 ? -11.917 13.608 37.701 1.000 12.432 203 THR BBB C 1
ATOM 4634 O O . THR B 1 203 ? -10.755 13.330 38.005 1.000 15.374 203 THR BBB O 1
ATOM 4638 N N . MET B 1 204 ? -12.760 12.723 37.185 1.000 10.776 204 MET BBB N 1
ATOM 4639 C CA . MET B 1 204 ? -12.254 11.427 36.692 1.000 10.804 204 MET BBB CA 1
ATOM 4640 C C . MET B 1 204 ? -12.733 11.236 35.268 1.000 8.928 204 MET BBB C 1
ATOM 4641 O O . MET B 1 204 ? -13.944 11.471 34.960 1.000 11.608 204 MET BBB O 1
ATOM 4646 N N . THR B 1 205 ? -11.806 10.796 34.432 1.000 11.786 205 THR BBB N 1
ATOM 4647 C CA . THR B 1 205 ? -12.085 10.464 33.023 1.000 13.012 205 THR BBB CA 1
ATOM 4648 C C . THR B 1 205 ? -11.655 9.024 32.805 1.000 18.513 205 THR BBB C 1
ATOM 4649 O O . THR B 1 205 ? -10.900 8.472 33.627 1.000 16.010 205 THR BBB O 1
ATOM 4653 N N . GLY B 1 206 ? -12.145 8.450 31.717 1.000 13.600 206 GLY BBB N 1
ATOM 4654 C CA . GLY B 1 206 ? -11.818 7.069 31.349 1.000 17.221 206 GLY BBB CA 1
ATOM 4655 C C . GLY B 1 206 ? -13.040 6.309 30.916 1.000 16.952 206 GLY BBB C 1
ATOM 4656 O O . GLY B 1 206 ? -14.100 6.912 30.718 1.000 18.143 206 GLY BBB O 1
ATOM 4657 N N . GLY B 1 207 ? -12.864 5.004 30.747 1.000 11.846 207 GLY BBB N 1
ATOM 4658 C CA . GLY B 1 207 ? -13.894 4.145 30.168 1.000 14.323 207 GLY BBB CA 1
ATOM 4659 C C . GLY B 1 207 ? -13.380 2.745 29.995 1.000 13.532 207 GLY BBB C 1
ATOM 4660 O O . GLY B 1 207 ? -12.405 2.383 30.647 1.000 11.866 207 GLY BBB O 1
ATOM 4661 N N . ASN B 1 208 ? -14.136 1.969 29.226 1.000 15.504 208 ASN BBB N 1
ATOM 4662 C CA . ASN B 1 208 ? -13.802 0.578 28.891 1.000 14.864 208 ASN BBB CA 1
ATOM 4663 C C . ASN B 1 208 ? -13.297 0.626 27.456 1.000 13.639 208 ASN BBB C 1
ATOM 4664 O O . ASN B 1 208 ? -14.144 0.587 26.539 1.000 15.355 208 ASN BBB O 1
ATOM 4669 N N . VAL B 1 209 ? -11.987 0.813 27.294 1.000 12.523 209 VAL BBB N 1
ATOM 4670 C CA . VAL B 1 209 ? -11.342 1.157 26.000 1.000 10.206 209 VAL BBB CA 1
ATOM 4671 C C . VAL B 1 209 ? -10.969 -0.088 25.204 1.000 15.601 209 VAL BBB C 1
ATOM 4672 O O . VAL B 1 209 ? -10.855 0.047 23.980 1.000 13.227 209 VAL BBB O 1
ATOM 4676 N N . ALA B 1 210 ? -10.798 -1.241 25.844 1.000 15.481 210 ALA BBB N 1
ATOM 4677 C CA . ALA B 1 210 ? -10.208 -2.434 25.179 1.000 15.934 210 ALA BBB CA 1
ATOM 4678 C C . ALA B 1 210 ? -10.789 -3.728 25.770 1.000 15.550 210 ALA BBB C 1
ATOM 4679 O O . ALA B 1 210 ? -10.331 -4.805 25.328 1.000 17.962 210 ALA BBB O 1
ATOM 4681 N N . HIS B 1 211 ? -11.778 -3.655 26.666 1.000 14.580 211 HIS BBB N 1
ATOM 4682 C CA . HIS B 1 211 ? -12.332 -4.864 27.351 1.000 17.022 211 HIS BBB CA 1
ATOM 4683 C C . HIS B 1 211 ? -13.861 -4.889 27.254 1.000 17.052 211 HIS BBB C 1
ATOM 4684 O O . HIS B 1 211 ? -14.519 -5.221 28.255 1.000 17.787 211 HIS BBB O 1
ATOM 4691 N N . GLN B 1 212 ? -14.402 -4.510 26.102 1.000 21.897 212 GLN BBB N 1
ATOM 4692 C CA . GLN B 1 212 ? -15.877 -4.447 25.899 1.000 24.673 212 GLN BBB CA 1
ATOM 4693 C C . GLN B 1 212 ? -16.325 -5.726 25.200 1.000 23.269 212 GLN BBB C 1
ATOM 4694 O O . GLN B 1 212 ? -15.713 -6.100 24.219 1.000 19.922 212 GLN BBB O 1
ATOM 4700 N N . GLY B 1 213 ? -17.345 -6.381 25.730 1.000 25.212 213 GLY BBB N 1
ATOM 4701 C CA . GLY B 1 213 ? -17.929 -7.578 25.109 1.000 28.725 213 GLY BBB CA 1
ATOM 4702 C C . GLY B 1 213 ? -18.153 -8.696 26.106 1.000 32.805 213 GLY BBB C 1
ATOM 4703 O O . GLY B 1 213 ? -17.707 -8.595 27.263 1.000 24.733 213 GLY BBB O 1
ATOM 4704 N N . GLU B 1 214 ? -18.738 -9.778 25.622 1.000 31.108 214 GLU BBB N 1
ATOM 4705 C CA . GLU B 1 214 ? -19.340 -10.835 26.468 1.000 40.886 214 GLU BBB CA 1
ATOM 4706 C C . GLU B 1 214 ? -18.257 -11.509 27.307 1.000 22.330 214 GLU BBB C 1
ATOM 4707 O O . GLU B 1 214 ? -18.613 -11.949 28.419 1.000 25.566 214 GLU BBB O 1
ATOM 4713 N N . ALA B 1 215 ? -16.995 -11.566 26.838 1.000 20.812 215 ALA BBB N 1
ATOM 4714 C CA . ALA B 1 215 ? -15.912 -12.347 27.488 1.000 25.973 215 ALA BBB CA 1
ATOM 4715 C C . ALA B 1 215 ? -15.223 -11.516 28.579 1.000 17.345 215 ALA BBB C 1
ATOM 4716 O O . ALA B 1 215 ? -14.377 -12.083 29.298 1.000 18.394 215 ALA BBB O 1
ATOM 4718 N N . PHE B 1 216 ? -15.616 -10.248 28.727 1.000 19.235 216 PHE BBB N 1
ATOM 4719 C CA . PHE B 1 216 ? -15.013 -9.283 29.680 1.000 24.672 216 PHE BBB CA 1
ATOM 4720 C C . PHE B 1 216 ? -16.045 -8.808 30.711 1.000 17.061 216 PHE BBB C 1
ATOM 4721 O O . PHE B 1 216 ? -17.242 -8.718 30.411 1.000 20.082 216 PHE BBB O 1
ATOM 4729 N N . GLY B 1 217 ? -15.575 -8.435 31.908 1.000 20.661 217 GLY BBB N 1
ATOM 4730 C CA . GLY B 1 217 ? -16.361 -7.666 32.890 1.000 19.869 217 GLY BBB CA 1
ATOM 4731 C C . GLY B 1 217 ? -16.650 -6.264 32.366 1.000 19.834 217 GLY BBB C 1
ATOM 4732 O O . GLY B 1 217 ? -16.048 -5.889 31.339 1.000 16.730 217 GLY BBB O 1
ATOM 4733 N N . ASP B 1 218 ? -17.549 -5.541 33.017 1.000 18.153 218 ASP BBB N 1
ATOM 4734 C CA . ASP B 1 218 ? -18.026 -4.210 32.553 1.000 20.085 218 ASP BBB CA 1
ATOM 4735 C C . ASP B 1 218 ? -17.219 -3.087 33.216 1.000 18.063 218 ASP BBB C 1
ATOM 4736 O O . ASP B 1 218 ? -17.585 -1.904 33.015 1.000 17.070 218 ASP BBB O 1
ATOM 4741 N N . GLU B 1 219 ? -16.232 -3.390 34.055 1.000 16.745 219 GLU BBB N 1
ATOM 4742 C CA . GLU B 1 219 ? -15.476 -2.304 34.721 1.000 13.421 219 GLU BBB CA 1
ATOM 4743 C C . GLU B 1 219 ? -14.787 -1.451 33.643 1.000 14.380 219 GLU BBB C 1
ATOM 4744 O O . GLU B 1 219 ? -14.460 -1.950 32.551 1.000 14.519 219 GLU BBB O 1
ATOM 4750 N N . ASP B 1 220 ? -14.550 -0.191 33.973 1.000 15.860 220 ASP BBB N 1
ATOM 4751 C CA . ASP B 1 220 ? -13.611 0.682 33.234 1.000 14.218 220 ASP BBB CA 1
ATOM 4752 C C . ASP B 1 220 ? -12.208 0.059 33.273 1.000 16.810 220 ASP BBB C 1
ATOM 4753 O O . ASP B 1 220 ? -11.771 -0.418 34.360 1.000 17.044 220 ASP BBB O 1
ATOM 4758 N N . ASP B 1 221 ? -11.502 0.064 32.140 1.000 11.868 221 ASP BBB N 1
ATOM 4759 C CA . ASP B 1 221 ? -10.126 -0.482 32.086 1.000 9.292 221 ASP BBB CA 1
ATOM 4760 C C . ASP B 1 221 ? -9.106 0.659 32.075 1.000 10.267 221 ASP BBB C 1
ATOM 4761 O O . ASP B 1 221 ? -7.910 0.357 32.113 1.000 10.458 221 ASP BBB O 1
ATOM 4766 N N . MET B 1 222 ? -9.557 1.908 32.033 1.000 11.217 222 MET BBB N 1
ATOM 4767 C CA . MET B 1 222 ? -8.648 3.082 32.170 1.000 12.606 222 MET BBB CA 1
ATOM 4768 C C . MET B 1 222 ? -9.384 4.156 32.970 1.000 11.658 222 MET BBB C 1
ATOM 4769 O O . MET B 1 222 ? -10.520 4.494 32.583 1.000 11.650 222 MET BBB O 1
ATOM 4774 N N . LEU B 1 223 ? -8.759 4.654 34.041 1.000 10.087 223 LEU BBB N 1
ATOM 4775 C CA . LEU B 1 223 ? -9.316 5.712 34.896 1.000 9.582 223 LEU BBB CA 1
ATOM 4776 C C . LEU B 1 223 ? -8.232 6.714 35.244 1.000 10.662 223 LEU BBB C 1
ATOM 4777 O O . LEU B 1 223 ? -7.136 6.299 35.687 1.000 8.980 223 LEU BBB O 1
ATOM 4782 N N . PHE B 1 224 ? -8.537 7.986 35.090 1.000 9.458 224 PHE BBB N 1
ATOM 4783 C CA . PHE B 1 224 ? -7.569 9.071 35.352 1.000 10.199 224 PHE BBB CA 1
ATOM 4784 C C . PHE B 1 224 ? -8.252 10.121 36.219 1.000 14.775 224 PHE BBB C 1
ATOM 4785 O O . PHE B 1 224 ? -9.193 10.788 35.770 1.000 10.808 224 PHE BBB O 1
ATOM 4793 N N . VAL B 1 225 ? -7.761 10.257 37.437 1.000 9.704 225 VAL BBB N 1
ATOM 4794 C CA . VAL B 1 225 ? -8.317 11.184 38.446 1.000 10.450 225 VAL BBB CA 1
ATOM 4795 C C . VAL B 1 225 ? -7.407 12.399 38.569 1.000 11.809 225 VAL BBB C 1
ATOM 4796 O O . VAL B 1 225 ? -6.192 12.234 38.714 1.000 9.917 225 VAL BBB O 1
ATOM 4800 N N . ASN B 1 226 ? -8.039 13.562 38.622 1.000 11.841 226 ASN BBB N 1
ATOM 4801 C CA . ASN B 1 226 ? -7.419 14.885 38.831 1.000 12.169 226 ASN BBB CA 1
ATOM 4802 C C . ASN B 1 226 ? -8.071 15.450 40.102 1.000 10.671 226 ASN BBB C 1
ATOM 4803 O O . ASN B 1 226 ? -9.288 15.806 40.041 1.000 14.135 226 ASN BBB O 1
ATOM 4808 N N . MET B 1 227 ? -7.305 15.566 41.191 1.000 10.631 227 MET BBB N 1
ATOM 4809 C CA A MET B 1 227 ? -7.834 16.043 42.494 0.700 10.739 227 MET BBB CA 1
ATOM 4810 C CA B MET B 1 227 ? -7.764 16.011 42.537 0.300 8.770 227 MET BBB CA 1
ATOM 4811 C C . MET B 1 227 ? -7.285 17.431 42.805 1.000 12.029 227 MET BBB C 1
ATOM 4812 O O . MET B 1 227 ? -6.102 17.693 42.574 1.000 11.996 227 MET BBB O 1
ATOM 4821 N N . GLN B 1 228 ? -8.162 18.269 43.330 1.000 11.068 228 GLN BBB N 1
ATOM 4822 C CA . GLN B 1 228 ? -7.827 19.642 43.766 1.000 11.658 228 GLN BBB CA 1
ATOM 4823 C C . GLN B 1 228 ? -8.039 19.690 45.280 1.000 12.295 228 GLN BBB C 1
ATOM 4824 O O . GLN B 1 228 ? -9.189 19.485 45.751 1.000 11.331 228 GLN BBB O 1
ATOM 4830 N N . PHE B 1 229 ? -6.953 19.873 46.018 1.000 11.206 229 PHE BBB N 1
ATOM 4831 C CA . PHE B 1 229 ? -6.970 19.940 47.488 1.000 14.505 229 PHE BBB CA 1
ATOM 4832 C C . PHE B 1 229 ? -7.026 21.406 47.909 1.000 17.154 229 PHE BBB C 1
ATOM 4833 O O . PHE B 1 229 ? -6.632 22.310 47.143 1.000 13.751 229 PHE BBB O 1
ATOM 4841 N N . SER B 1 230 ? -7.472 21.619 49.139 1.000 11.761 230 SER BBB N 1
ATOM 4842 C CA . SER B 1 230 ? -7.417 22.954 49.766 1.000 13.027 230 SER BBB CA 1
ATOM 4843 C C . SER B 1 230 ? -5.975 23.463 49.704 1.000 13.726 230 SER BBB C 1
ATOM 4844 O O . SER B 1 230 ? -5.018 22.646 49.713 1.000 15.592 230 SER BBB O 1
ATOM 4847 N N . ASP B 1 231 ? -5.813 24.783 49.730 1.000 14.107 231 ASP BBB N 1
ATOM 4848 C CA . ASP B 1 231 ? -4.486 25.446 49.828 1.000 14.745 231 ASP BBB CA 1
ATOM 4849 C C . ASP B 1 231 ? -3.598 25.056 48.641 1.000 18.079 231 ASP BBB C 1
ATOM 4850 O O . ASP B 1 231 ? -2.378 24.817 48.853 1.000 14.021 231 ASP BBB O 1
ATOM 4855 N N . ASN B 1 232 ? -4.164 24.961 47.436 1.000 16.017 232 ASN BBB N 1
ATOM 4856 C CA . ASN B 1 232 ? -3.363 24.998 46.202 1.000 16.614 232 ASN BBB CA 1
ATOM 4857 C C . ASN B 1 232 ? -2.459 23.763 46.098 1.000 13.807 232 ASN BBB C 1
ATOM 4858 O O . ASN B 1 232 ? -1.228 23.915 45.994 1.000 15.100 232 ASN BBB O 1
ATOM 4863 N N . ARG B 1 233 ? -3.048 22.577 46.237 1.000 10.906 233 ARG BBB N 1
ATOM 4864 C CA . ARG B 1 233 ? -2.298 21.293 46.171 1.000 10.953 233 ARG BBB CA 1
ATOM 4865 C C . ARG B 1 233 ? -3.100 20.339 45.282 1.000 10.480 233 ARG BBB C 1
ATOM 4866 O O . ARG B 1 233 ? -4.332 20.598 45.071 1.000 13.254 233 ARG BBB O 1
ATOM 4874 N N . TYR B 1 234 ? -2.451 19.317 44.725 1.000 11.322 234 TYR BBB N 1
ATOM 4875 C CA . TYR B 1 234 ? -3.019 18.564 43.560 1.000 10.966 234 TYR BBB CA 1
ATOM 4876 C C . TYR B 1 234 ? -2.665 17.100 43.695 1.000 9.900 234 TYR BBB C 1
ATOM 4877 O O . TYR B 1 234 ? -1.643 16.777 44.345 1.000 11.343 234 TYR BBB O 1
ATOM 4886 N N . ALA B 1 235 ? -3.422 16.244 43.015 1.000 9.271 235 ALA BBB N 1
ATOM 4887 C CA . ALA B 1 235 ? -3.003 14.844 42.832 1.000 9.580 235 ALA BBB CA 1
ATOM 4888 C C . ALA B 1 235 ? -3.520 14.338 41.483 1.000 11.276 235 ALA BBB C 1
ATOM 4889 O O . ALA B 1 235 ? -4.573 14.789 41.011 1.000 11.159 235 ALA BBB O 1
ATOM 4891 N N . VAL B 1 236 ? -2.749 13.454 40.894 1.000 10.132 236 VAL BBB N 1
ATOM 4892 C CA . VAL B 1 236 ? -3.138 12.720 39.675 1.000 7.944 236 VAL BBB CA 1
ATOM 4893 C C . VAL B 1 236 ? -3.062 11.245 40.050 1.000 9.240 236 VAL BBB C 1
ATOM 4894 O O . VAL B 1 236 ? -2.035 10.829 40.621 1.000 9.112 236 VAL BBB O 1
ATOM 4898 N N . LEU B 1 237 ? -4.125 10.493 39.772 1.000 10.867 237 LEU BBB N 1
ATOM 4899 C CA . LEU B 1 237 ? -4.154 9.057 40.100 1.000 11.443 237 LEU BBB CA 1
ATOM 4900 C C . LEU B 1 237 ? -4.637 8.299 38.862 1.000 9.333 237 LEU BBB C 1
ATOM 4901 O O . LEU B 1 237 ? -5.677 8.638 38.327 1.000 10.205 237 LEU BBB O 1
ATOM 4906 N N . GLU B 1 238 ? -3.876 7.306 38.452 1.000 9.127 238 GLU BBB N 1
ATOM 4907 C CA . GLU B 1 238 ? -4.182 6.486 37.263 1.000 9.486 238 GLU BBB CA 1
ATOM 4908 C C . GLU B 1 238 ? -4.443 5.051 37.695 1.000 9.647 238 GLU BBB C 1
ATOM 4909 O O . GLU B 1 238 ? -3.675 4.552 38.555 1.000 12.430 238 GLU BBB O 1
ATOM 4915 N N . TRP B 1 239 ? -5.408 4.391 37.049 1.000 8.776 239 TRP BBB N 1
ATOM 4916 C CA . TRP B 1 239 ? -5.641 2.942 37.232 1.000 10.011 239 TRP BBB CA 1
ATOM 4917 C C . TRP B 1 239 ? -6.002 2.299 35.910 1.000 9.188 239 TRP BBB C 1
ATOM 4918 O O . TRP B 1 239 ? -6.730 2.915 35.115 1.000 8.908 239 TRP BBB O 1
ATOM 4929 N N . GLY B 1 240 ? -5.674 1.015 35.792 1.000 10.041 240 GLY BBB N 1
ATOM 4930 C CA . GLY B 1 240 ? -6.497 0.115 34.985 1.000 10.492 240 GLY BBB CA 1
ATOM 4931 C C . GLY B 1 240 ? -5.745 -1.065 34.419 1.000 8.933 240 GLY BBB C 1
ATOM 4932 O O . GLY B 1 240 ? -4.647 -1.446 34.941 1.000 9.202 240 GLY BBB O 1
ATOM 4933 N N . SER B 1 241 ? -6.414 -1.684 33.449 1.000 10.137 241 SER BBB N 1
ATOM 4934 C CA . SER B 1 241 ? -6.116 -3.024 32.909 1.000 10.663 241 SER BBB CA 1
ATOM 4935 C C . SER B 1 241 ? -5.936 -2.987 31.391 1.000 12.378 241 SER BBB C 1
ATOM 4936 O O . SER B 1 241 ? -5.896 -4.046 30.802 1.000 11.800 241 SER BBB O 1
ATOM 4939 N N . ALA B 1 242 ? -5.722 -1.831 30.779 1.000 10.046 242 ALA BBB N 1
ATOM 4940 C CA . ALA B 1 242 ? -5.509 -1.701 29.324 1.000 10.368 242 ALA BBB CA 1
ATOM 4941 C C . ALA B 1 242 ? -4.190 -0.986 29.010 1.000 9.840 242 ALA BBB C 1
ATOM 4942 O O . ALA B 1 242 ? -4.102 -0.371 27.943 1.000 12.802 242 ALA BBB O 1
ATOM 4944 N N . PHE B 1 243 ? -3.186 -1.140 29.862 1.000 10.396 243 PHE BBB N 1
ATOM 4945 C CA . PHE B 1 243 ? -1.892 -0.419 29.772 1.000 11.664 243 PHE BBB CA 1
ATOM 4946 C C . PHE B 1 243 ? -0.761 -1.408 29.490 1.000 13.527 243 PHE BBB C 1
ATOM 4947 O O . PHE B 1 243 ? -0.406 -2.213 30.395 1.000 11.220 243 PHE BBB O 1
ATOM 4955 N N . HIS B 1 244 ? -0.199 -1.367 28.284 1.000 10.548 244 HIS BBB N 1
ATOM 4956 C CA . HIS B 1 244 ? 0.927 -2.251 27.905 1.000 10.980 244 HIS BBB CA 1
ATOM 4957 C C . HIS B 1 244 ? 2.243 -1.660 28.438 1.000 12.118 244 HIS BBB C 1
ATOM 4958 O O . HIS B 1 244 ? 3.290 -2.260 28.224 1.000 14.235 244 HIS BBB O 1
ATOM 4965 N N . TRP B 1 245 ? 2.222 -0.487 29.078 1.000 9.674 245 TRP BBB N 1
ATOM 4966 C CA . TRP B 1 245 ? 3.383 0.007 29.850 1.000 11.507 245 TRP BBB CA 1
ATOM 4967 C C . TRP B 1 245 ? 3.051 -0.095 31.334 1.000 13.537 245 TRP BBB C 1
ATOM 4968 O O . TRP B 1 245 ? 2.355 0.755 31.885 1.000 10.138 245 TRP BBB O 1
ATOM 4979 N N . PRO B 1 246 ? 3.468 -1.177 32.021 1.000 14.652 246 PRO BBB N 1
ATOM 4980 C CA . PRO B 1 246 ? 3.048 -1.381 33.398 1.000 13.817 246 PRO BBB CA 1
ATOM 4981 C C . PRO B 1 246 ? 3.702 -0.356 34.337 1.000 15.095 246 PRO BBB C 1
ATOM 4982 O O . PRO B 1 246 ? 4.868 -0.018 34.188 1.000 13.029 246 PRO BBB O 1
ATOM 4986 N N . GLU B 1 247 ? 2.904 0.170 35.258 1.000 11.430 247 GLU BBB N 1
ATOM 4987 C CA . GLU B 1 247 ? 3.391 1.144 36.262 1.000 11.715 247 GLU BBB CA 1
ATOM 4988 C C . GLU B 1 247 ? 2.604 0.908 37.539 1.000 13.478 247 GLU BBB C 1
ATOM 4989 O O . GLU B 1 247 ? 1.320 0.764 37.480 1.000 10.476 247 GLU BBB O 1
ATOM 4995 N N . HIS B 1 248 ? 3.296 0.872 38.663 1.000 9.624 248 HIS BBB N 1
ATOM 4996 C CA . HIS B 1 248 ? 2.610 0.849 39.967 1.000 9.529 248 HIS BBB CA 1
ATOM 4997 C C . HIS B 1 248 ? 3.474 1.573 40.975 1.000 12.215 248 HIS BBB C 1
ATOM 4998 O O . HIS B 1 248 ? 4.512 1.025 41.384 1.000 10.891 248 HIS BBB O 1
ATOM 5005 N N . TYR B 1 249 ? 3.057 2.780 41.343 1.000 10.043 249 TYR BBB N 1
ATOM 5006 C CA . TYR B 1 249 ? 3.872 3.606 42.256 1.000 13.617 249 TYR BBB CA 1
ATOM 5007 C C . TYR B 1 249 ? 3.022 4.704 42.878 1.000 12.929 249 TYR BBB C 1
ATOM 5008 O O . TYR B 1 249 ? 1.926 5.005 42.383 1.000 12.834 249 TYR BBB O 1
ATOM 5017 N N . VAL B 1 250 ? 3.563 5.299 43.936 1.000 12.546 250 VAL BBB N 1
ATOM 5018 C CA . VAL B 1 250 ? 3.079 6.581 44.498 1.000 10.939 250 VAL BBB CA 1
ATOM 5019 C C . VAL B 1 250 ? 4.284 7.520 44.541 1.000 8.734 250 VAL BBB C 1
ATOM 5020 O O . VAL B 1 250 ? 5.320 7.146 45.104 1.000 10.395 250 VAL BBB O 1
ATOM 5024 N N . LEU B 1 251 ? 4.141 8.678 43.921 1.000 9.022 251 LEU BBB N 1
ATOM 5025 C CA . LEU B 1 251 ? 5.194 9.706 43.809 1.000 10.369 251 LEU BBB CA 1
ATOM 5026 C C . LEU B 1 251 ? 4.719 10.934 44.568 1.000 10.880 251 LEU BBB C 1
ATOM 5027 O O . LEU B 1 251 ? 3.601 11.382 44.334 1.000 11.361 251 LEU BBB O 1
ATOM 5032 N N . ILE B 1 252 ? 5.531 11.411 45.502 1.000 11.081 252 ILE BBB N 1
ATOM 5033 C CA . ILE B 1 252 ? 5.164 12.492 46.464 1.000 10.369 252 ILE BBB CA 1
ATOM 5034 C C . ILE B 1 252 ? 6.129 13.653 46.239 1.000 11.841 252 ILE BBB C 1
ATOM 5035 O O . ILE B 1 252 ? 7.326 13.428 46.335 1.000 10.198 252 ILE BBB O 1
ATOM 5040 N N . GLN B 1 253 ? 5.628 14.853 45.958 1.000 10.129 253 GLN BBB N 1
ATOM 5041 C CA . GLN B 1 253 ? 6.476 15.997 45.529 1.000 9.154 253 GLN BBB CA 1
ATOM 5042 C C . GLN B 1 253 ? 6.170 17.161 46.435 1.000 7.791 253 GLN BBB C 1
ATOM 5043 O O . GLN B 1 253 ? 5.012 17.536 46.590 1.000 11.856 253 GLN BBB O 1
ATOM 5049 N N . GLY B 1 254 ? 7.221 17.640 47.099 1.000 10.956 254 GLY BBB N 1
ATOM 5050 C CA . GLY B 1 254 ? 7.091 18.710 48.076 1.000 9.425 254 GLY BBB CA 1
ATOM 5051 C C . GLY B 1 254 ? 7.951 19.896 47.710 1.000 11.287 254 GLY BBB C 1
ATOM 5052 O O . GLY B 1 254 ? 8.628 19.880 46.655 1.000 12.378 254 GLY BBB O 1
ATOM 5053 N N . THR B 1 255 ? 7.944 20.901 48.570 1.000 12.035 255 THR BBB N 1
ATOM 5054 C CA . THR B 1 255 ? 8.701 22.139 48.286 1.000 11.123 255 THR BBB CA 1
ATOM 5055 C C . THR B 1 255 ? 10.204 21.879 48.316 1.000 11.090 255 THR BBB C 1
ATOM 5056 O O . THR B 1 255 ? 10.932 22.675 47.709 1.000 13.595 255 THR BBB O 1
ATOM 5060 N N . LYS B 1 256 ? 10.679 20.874 49.056 1.000 10.951 256 LYS BBB N 1
ATOM 5061 C CA . LYS B 1 256 ? 12.135 20.665 49.237 1.000 14.453 256 LYS BBB CA 1
ATOM 5062 C C . LYS B 1 256 ? 12.629 19.362 48.636 1.000 13.432 256 LYS BBB C 1
ATOM 5063 O O . LYS B 1 256 ? 13.848 19.184 48.626 1.000 15.692 256 LYS BBB O 1
ATOM 5069 N N . GLY B 1 257 ? 11.751 18.424 48.274 1.000 13.094 257 GLY BBB N 1
ATOM 5070 C CA . GLY B 1 257 ? 12.221 17.123 47.780 1.000 11.829 257 GLY BBB CA 1
ATOM 5071 C C . GLY B 1 257 ? 11.098 16.290 47.245 1.000 13.805 257 GLY BBB C 1
ATOM 5072 O O . GLY B 1 257 ? 9.954 16.798 47.103 1.000 13.315 257 GLY BBB O 1
ATOM 5073 N N . ALA B 1 258 ? 11.399 15.036 46.950 1.000 12.576 258 ALA BBB N 1
ATOM 5074 C CA . ALA B 1 258 ? 10.359 14.110 46.452 1.000 10.115 258 ALA BBB CA 1
ATOM 5075 C C . ALA B 1 258 ? 10.642 12.702 46.956 1.000 12.076 258 ALA BBB C 1
ATOM 5076 O O . ALA B 1 258 ? 11.780 12.399 47.277 1.000 11.148 258 ALA BBB O 1
ATOM 5078 N N . ILE B 1 259 ? 9.591 11.892 47.018 1.000 10.721 259 ILE BBB N 1
ATOM 5079 C CA . ILE B 1 259 ? 9.647 10.481 47.465 1.000 10.482 259 ILE BBB CA 1
ATOM 5080 C C . ILE B 1 259 ? 8.896 9.640 46.458 1.000 13.849 259 ILE BBB C 1
ATOM 5081 O O . ILE B 1 259 ? 7.768 10.028 46.116 1.000 12.183 259 ILE BBB O 1
ATOM 5086 N N . LYS B 1 260 ? 9.492 8.539 46.017 1.000 12.661 260 LYS BBB N 1
ATOM 5087 C CA . LYS B 1 260 ? 8.794 7.566 45.158 1.000 15.110 260 LYS BBB CA 1
ATOM 5088 C C . LYS B 1 260 ? 8.714 6.227 45.880 1.000 18.872 260 LYS BBB C 1
ATOM 5089 O O . LYS B 1 260 ? 9.736 5.742 46.381 1.000 14.873 260 LYS BBB O 1
ATOM 5095 N N . ILE B 1 261 ? 7.507 5.679 45.931 1.000 10.004 261 ILE BBB N 1
ATOM 5096 C CA . ILE B 1 261 ? 7.270 4.306 46.433 1.000 10.766 261 ILE BBB CA 1
ATOM 5097 C C . ILE B 1 261 ? 6.895 3.475 45.207 1.000 10.883 261 ILE BBB C 1
ATOM 5098 O O . ILE B 1 261 ? 5.736 3.554 44.739 1.000 12.459 261 ILE BBB O 1
ATOM 5103 N N . ASP B 1 262 ? 7.842 2.714 44.685 1.000 11.016 262 ASP BBB N 1
ATOM 5104 C CA . ASP B 1 262 ? 7.640 1.929 43.446 1.000 7.932 262 ASP BBB CA 1
ATOM 5105 C C . ASP B 1 262 ? 7.308 0.495 43.856 1.000 12.589 262 ASP BBB C 1
ATOM 5106 O O . ASP B 1 262 ? 8.043 -0.072 44.656 1.000 12.564 262 ASP BBB O 1
ATOM 5111 N N . MET B 1 263 ? 6.186 -0.020 43.363 1.000 12.370 263 MET BBB N 1
ATOM 5112 C CA . MET B 1 263 ? 5.716 -1.396 43.665 1.000 14.532 263 MET BBB CA 1
ATOM 5113 C C . MET B 1 263 ? 5.882 -2.309 42.449 1.000 16.752 263 MET BBB C 1
ATOM 5114 O O . MET B 1 263 ? 5.486 -3.478 42.512 1.000 14.667 263 MET BBB O 1
ATOM 5119 N N . CYS B 1 264 ? 6.481 -1.809 41.369 1.000 17.450 264 CYS BBB N 1
ATOM 5120 C CA . CYS B 1 264 ? 6.707 -2.594 40.139 1.000 14.211 264 CYS BBB CA 1
ATOM 5121 C C . CYS B 1 264 ? 8.192 -2.947 40.054 1.000 22.212 264 CYS BBB C 1
ATOM 5122 O O . CYS B 1 264 ? 8.532 -4.136 40.220 1.000 17.469 264 CYS BBB O 1
ATOM 5125 N N . ASP B 1 265 ? 9.056 -1.952 39.877 1.000 18.093 265 ASP BBB N 1
ATOM 5126 C CA . ASP B 1 265 ? 10.515 -2.052 40.127 1.000 23.828 265 ASP BBB CA 1
ATOM 5127 C C . ASP B 1 265 ? 10.673 -1.713 41.604 1.000 16.901 265 ASP BBB C 1
ATOM 5128 O O . ASP B 1 265 ? 10.864 -0.505 41.928 1.000 16.598 265 ASP BBB O 1
ATOM 5133 N N . CYS B 1 266 ? 10.491 -2.714 42.462 1.000 16.844 266 CYS BBB N 1
ATOM 5134 C CA . CYS B 1 266 ? 10.062 -2.457 43.867 1.000 14.046 266 CYS BBB CA 1
ATOM 5135 C C . CYS B 1 266 ? 11.180 -1.759 44.657 1.000 15.284 266 CYS BBB C 1
ATOM 5136 O O . CYS B 1 266 ? 12.317 -2.273 44.747 1.000 14.685 266 CYS BBB O 1
ATOM 5139 N N . GLY B 1 267 ? 10.881 -0.594 45.224 1.000 12.838 267 GLY BBB N 1
ATOM 5140 C CA . GLY B 1 267 ? 11.845 0.151 46.042 1.000 12.858 267 GLY BBB CA 1
ATOM 5141 C C . GLY B 1 267 ? 11.408 1.588 46.237 1.000 12.810 267 GLY BBB C 1
ATOM 5142 O O . GLY B 1 267 ? 10.614 2.111 45.404 1.000 11.392 267 GLY BBB O 1
ATOM 5143 N N . GLY B 1 268 ? 11.929 2.194 47.286 1.000 14.681 268 GLY BBB N 1
ATOM 5144 C CA . GLY B 1 268 ? 11.686 3.589 47.639 1.000 14.103 268 GLY BBB CA 1
ATOM 5145 C C . GLY B 1 268 ? 12.864 4.445 47.296 1.000 13.261 268 GLY BBB C 1
ATOM 5146 O O . GLY B 1 268 ? 14.028 4.018 47.521 1.000 12.993 268 GLY BBB O 1
ATOM 5147 N N . THR B 1 269 ? 12.588 5.655 46.828 1.000 12.711 269 THR BBB N 1
ATOM 5148 C CA . THR B 1 269 ? 13.631 6.676 46.551 1.000 11.757 269 THR BBB CA 1
ATOM 5149 C C . THR B 1 269 ? 13.243 7.996 47.195 1.000 13.140 269 THR BBB C 1
ATOM 5150 O O . THR B 1 269 ? 12.095 8.463 47.023 1.000 16.186 269 THR BBB O 1
ATOM 5154 N N . LEU B 1 270 ? 14.198 8.612 47.880 1.000 13.475 270 LEU BBB N 1
ATOM 5155 C CA . LEU B 1 270 ? 14.111 10.004 48.348 1.000 13.351 270 LEU BBB CA 1
ATOM 5156 C C . LEU B 1 270 ? 15.089 10.839 47.540 1.000 15.960 270 LEU BBB C 1
ATOM 5157 O O . LEU B 1 270 ? 16.271 10.465 47.471 1.000 13.121 270 LEU BBB O 1
ATOM 5162 N N . LYS B 1 271 ? 14.591 11.925 46.943 1.000 14.081 271 LYS BBB N 1
ATOM 5163 C CA . LYS B 1 271 ? 15.408 12.986 46.333 1.000 13.961 271 LYS BBB CA 1
ATOM 5164 C C . LYS B 1 271 ? 15.326 14.212 47.234 1.000 15.056 271 LYS BBB C 1
ATOM 5165 O O . LYS B 1 271 ? 14.247 14.695 47.476 1.000 11.800 271 LYS BBB O 1
ATOM 5171 N N . VAL B 1 272 ? 16.457 14.703 47.716 1.000 13.928 272 VAL BBB N 1
ATOM 5172 C CA . VAL B 1 272 ? 16.478 15.976 48.473 1.000 12.876 272 VAL BBB CA 1
ATOM 5173 C C . VAL B 1 272 ? 17.868 16.570 48.310 1.000 16.944 272 VAL BBB C 1
ATOM 5174 O O . VAL B 1 272 ? 18.844 15.790 48.351 1.000 17.981 272 VAL BBB O 1
ATOM 5178 N N . ASP B 1 273 ? 17.925 17.887 48.108 1.000 21.459 273 ASP BBB N 1
ATOM 5179 C CA . ASP B 1 273 ? 19.200 18.662 48.075 1.000 27.506 273 ASP BBB CA 1
ATOM 5180 C C . ASP B 1 273 ? 20.204 18.027 47.107 1.000 27.707 273 ASP BBB C 1
ATOM 5181 O O . ASP B 1 273 ? 21.395 18.018 47.468 1.000 28.288 273 ASP BBB O 1
ATOM 5186 N N . GLY B 1 274 ? 19.738 17.423 46.009 1.000 23.245 274 GLY BBB N 1
ATOM 5187 C CA . GLY B 1 274 ? 20.583 16.849 44.948 1.000 28.438 274 GLY BBB CA 1
ATOM 5188 C C . GLY B 1 274 ? 21.174 15.489 45.282 1.000 29.339 274 GLY BBB C 1
ATOM 5189 O O . GLY B 1 274 ? 22.011 15.014 44.478 1.000 29.798 274 GLY BBB O 1
ATOM 5190 N N . ARG B 1 275 ? 20.746 14.839 46.371 1.000 22.471 275 ARG BBB N 1
ATOM 5191 C CA . ARG B 1 275 ? 21.142 13.431 46.655 1.000 19.992 275 ARG BBB CA 1
ATOM 5192 C C . ARG B 1 275 ? 19.910 12.530 46.576 1.000 20.383 275 ARG BBB C 1
ATOM 5193 O O . ARG B 1 275 ? 18.790 13.058 46.648 1.000 19.969 275 ARG BBB O 1
ATOM 5201 N N . GLU B 1 276 ? 20.149 11.241 46.372 1.000 16.047 276 GLU BBB N 1
ATOM 5202 C CA . GLU B 1 276 ? 19.126 10.191 46.410 1.000 17.539 276 GLU BBB CA 1
ATOM 5203 C C . GLU B 1 276 ? 19.465 9.262 47.561 1.000 19.910 276 GLU BBB C 1
ATOM 5204 O O . GLU B 1 276 ? 20.659 8.966 47.748 1.000 23.362 276 GLU BBB O 1
ATOM 5210 N N . GLU B 1 277 ? 18.442 8.829 48.285 1.000 15.188 277 GLU BBB N 1
ATOM 5211 C CA . GLU B 1 277 ? 18.529 7.737 49.277 1.000 16.064 277 GLU BBB CA 1
ATOM 5212 C C . GLU B 1 277 ? 17.501 6.675 48.887 1.000 22.179 277 GLU BBB C 1
ATOM 5213 O O . GLU B 1 277 ? 16.480 7.015 48.254 1.000 21.040 277 GLU BBB O 1
ATOM 5219 N N . HIS B 1 278 ? 17.793 5.418 49.183 1.000 14.590 278 HIS BBB N 1
ATOM 5220 C CA . HIS B 1 278 ? 16.915 4.283 48.836 1.000 13.221 278 HIS BBB CA 1
ATOM 5221 C C . HIS B 1 278 ? 16.407 3.706 50.149 1.000 15.081 278 HIS BBB C 1
ATOM 5222 O O . HIS B 1 278 ? 17.058 3.874 51.192 1.000 16.591 278 HIS BBB O 1
ATOM 5229 N N . PHE B 1 279 ? 15.209 3.135 50.096 1.000 15.458 279 PHE BBB N 1
ATOM 5230 C CA . PHE B 1 279 ? 14.575 2.471 51.246 1.000 12.419 279 PHE BBB CA 1
ATOM 5231 C C . PHE B 1 279 ? 13.700 1.349 50.711 1.000 13.505 279 PHE BBB C 1
ATOM 5232 O O . PHE B 1 279 ? 13.387 1.275 49.500 1.000 14.994 279 PHE BBB O 1
ATOM 5240 N N . LEU B 1 280 ? 13.419 0.400 51.594 1.000 12.586 280 LEU BBB N 1
ATOM 5241 C CA . LEU B 1 280 ? 12.571 -0.761 51.257 1.000 15.521 280 LEU BBB CA 1
ATOM 5242 C C . LEU B 1 280 ? 11.101 -0.352 51.243 1.000 11.739 280 LEU BBB C 1
ATOM 5243 O O . LEU B 1 280 ? 10.673 0.452 52.102 1.000 13.937 280 LEU BBB O 1
ATOM 5248 N N . VAL B 1 281 ? 10.348 -0.906 50.304 1.000 12.293 281 VAL BBB N 1
ATOM 5249 C CA . VAL B 1 281 ? 8.872 -0.743 50.350 1.000 15.289 281 VAL BBB CA 1
ATOM 5250 C C . VAL B 1 281 ? 8.339 -1.746 51.385 1.000 13.228 281 VAL BBB C 1
ATOM 5251 O O . VAL B 1 281 ? 7.464 -1.358 52.175 1.000 11.554 281 VAL BBB O 1
ATOM 5255 N N . HIS B 1 282 ? 8.832 -2.975 51.373 1.000 14.281 282 HIS BBB N 1
ATOM 5256 C CA . HIS B 1 282 ? 8.291 -4.065 52.234 1.000 13.700 282 HIS BBB CA 1
ATOM 5257 C C . HIS B 1 282 ? 9.289 -4.376 53.348 1.000 23.120 282 HIS BBB C 1
ATOM 5258 O O . HIS B 1 282 ? 10.089 -3.504 53.697 1.000 16.403 282 HIS BBB O 1
ATOM 5265 N N . GLU B 1 283 ? 9.183 -5.535 53.990 1.000 16.691 283 GLU BBB N 1
ATOM 5266 C CA . GLU B 1 283 ? 9.813 -5.692 55.324 1.000 18.149 283 GLU BBB CA 1
ATOM 5267 C C . GLU B 1 283 ? 11.214 -6.258 55.165 1.000 26.043 283 GLU BBB C 1
ATOM 5268 O O . GLU B 1 283 ? 11.873 -6.411 56.200 1.000 25.635 283 GLU BBB O 1
ATOM 5274 N N . SER B 1 284 ? 11.671 -6.527 53.939 1.000 22.095 284 SER BBB N 1
ATOM 5275 C CA . SER B 1 284 ? 13.031 -7.020 53.652 1.000 20.328 284 SER BBB CA 1
ATOM 5276 C C . SER B 1 284 ? 13.350 -6.841 52.174 1.000 23.768 284 SER BBB C 1
ATOM 5277 O O . SER B 1 284 ? 12.410 -6.786 51.348 1.000 21.054 284 SER BBB O 1
ATOM 5280 N N . GLN B 1 285 ? 14.640 -6.798 51.837 1.000 24.584 285 GLN BBB N 1
ATOM 5281 C CA . GLN B 1 285 ? 15.054 -6.739 50.416 1.000 24.686 285 GLN BBB CA 1
ATOM 5282 C C . GLN B 1 285 ? 14.487 -7.950 49.669 1.000 21.151 285 GLN BBB C 1
ATOM 5283 O O . GLN B 1 285 ? 14.128 -7.791 48.468 1.000 21.839 285 GLN BBB O 1
ATOM 5289 N N . GLU B 1 286 ? 14.408 -9.120 50.323 1.000 20.414 286 GLU BBB N 1
ATOM 5290 C CA . GLU B 1 286 ? 13.867 -10.376 49.728 1.000 23.177 286 GLU BBB CA 1
ATOM 5291 C C . GLU B 1 286 ? 12.409 -10.132 49.342 1.000 24.578 286 GLU BBB C 1
ATOM 5292 O O . GLU B 1 286 ? 11.993 -10.578 48.245 1.000 24.402 286 GLU BBB O 1
ATOM 5298 N N . GLU B 1 287 ? 11.643 -9.446 50.202 1.000 18.978 287 GLU BBB N 1
ATOM 5299 C CA . GLU B 1 287 ? 10.211 -9.184 49.889 1.000 21.368 287 GLU BBB CA 1
ATOM 5300 C C . GLU B 1 287 ? 10.120 -8.257 48.677 1.000 16.841 287 GLU BBB C 1
ATOM 5301 O O . GLU B 1 287 ? 9.302 -8.546 47.775 1.000 15.540 287 GLU BBB O 1
ATOM 5307 N N . ASP B 1 288 ? 10.903 -7.184 48.659 1.000 16.654 288 ASP BBB N 1
ATOM 5308 C CA . ASP B 1 288 ? 10.868 -6.215 47.525 1.000 17.171 288 ASP BBB CA 1
ATOM 5309 C C . ASP B 1 288 ? 11.248 -6.937 46.234 1.000 20.446 288 ASP BBB C 1
ATOM 5310 O O . ASP B 1 288 ? 10.547 -6.775 45.211 1.000 15.730 288 ASP BBB O 1
ATOM 5315 N N . ASP B 1 289 ? 12.313 -7.733 46.277 1.000 29.371 289 ASP BBB N 1
ATOM 5316 C CA . ASP B 1 289 ? 12.856 -8.389 45.058 1.000 27.780 289 ASP BBB CA 1
ATOM 5317 C C . ASP B 1 289 ? 11.854 -9.421 44.551 1.000 23.838 289 ASP BBB C 1
ATOM 5318 O O . ASP B 1 289 ? 11.685 -9.537 43.331 1.000 25.059 289 ASP BBB O 1
ATOM 5323 N N . ASP B 1 290 ? 11.175 -10.102 45.459 1.000 20.475 290 ASP BBB N 1
ATOM 5324 C CA . ASP B 1 290 ? 10.127 -11.082 45.106 1.000 20.711 290 ASP BBB CA 1
ATOM 5325 C C . ASP B 1 290 ? 8.985 -10.361 44.381 1.000 23.279 290 ASP BBB C 1
ATOM 5326 O O . ASP B 1 290 ? 8.500 -10.863 43.335 1.000 22.293 290 ASP BBB O 1
ATOM 5331 N N . ARG B 1 291 ? 8.556 -9.215 44.917 1.000 19.895 291 ARG BBB N 1
ATOM 5332 C CA . ARG B 1 291 ? 7.477 -8.411 44.284 1.000 15.266 291 ARG BBB CA 1
ATOM 5333 C C . ARG B 1 291 ? 7.902 -8.008 42.858 1.000 13.227 291 ARG BBB C 1
ATOM 5334 O O . ARG B 1 291 ? 7.087 -8.176 41.903 1.000 18.360 291 ARG BBB O 1
ATOM 5342 N N . THR B 1 292 ? 9.141 -7.554 42.685 1.000 14.705 292 THR BBB N 1
ATOM 5343 C CA . THR B 1 292 ? 9.706 -7.180 41.367 1.000 15.585 292 THR BBB CA 1
ATOM 5344 C C . THR B 1 292 ? 9.619 -8.382 40.406 1.000 13.970 292 THR BBB C 1
ATOM 5345 O O . THR B 1 292 ? 9.144 -8.218 39.282 1.000 16.479 292 THR BBB O 1
ATOM 5349 N N . ARG B 1 293 ? 9.991 -9.564 40.882 1.000 24.413 293 ARG BBB N 1
ATOM 5350 C CA . ARG B 1 293 ? 9.950 -10.807 40.084 1.000 25.817 293 ARG BBB CA 1
ATOM 5351 C C . ARG B 1 293 ? 8.497 -11.096 39.681 1.000 23.943 293 ARG BBB C 1
ATOM 5352 O O . ARG B 1 293 ? 8.268 -11.427 38.502 1.000 17.059 293 ARG BBB O 1
ATOM 5360 N N . ILE B 1 294 ? 7.537 -10.949 40.601 1.000 19.284 294 ILE BBB N 1
ATOM 5361 C CA . ILE B 1 294 ? 6.112 -11.197 40.282 1.000 18.169 294 ILE BBB CA 1
ATOM 5362 C C . ILE B 1 294 ? 5.655 -10.219 39.192 1.000 24.095 294 ILE BBB C 1
ATOM 5363 O O . ILE B 1 294 ? 4.969 -10.642 38.264 1.000 17.837 294 ILE BBB O 1
ATOM 5368 N N . TYR B 1 295 ? 5.978 -8.933 39.299 1.000 21.941 295 TYR BBB N 1
ATOM 5369 C CA . TYR B 1 295 ? 5.515 -7.937 38.300 1.000 22.818 295 TYR BBB CA 1
ATOM 5370 C C . TYR B 1 295 ? 6.124 -8.277 36.932 1.000 18.299 295 TYR BBB C 1
ATOM 5371 O O . TYR B 1 295 ? 5.398 -8.247 35.919 1.000 15.986 295 TYR BBB O 1
ATOM 5380 N N . HIS B 1 296 ? 7.397 -8.628 36.899 1.000 20.217 296 HIS BBB N 1
ATOM 5381 C CA . HIS B 1 296 ? 8.107 -8.908 35.626 1.000 18.776 296 HIS BBB CA 1
ATOM 5382 C C . HIS B 1 296 ? 7.521 -10.190 35.023 1.000 19.814 296 HIS BBB C 1
ATOM 5383 O O . HIS B 1 296 ? 7.323 -10.231 33.809 1.000 18.534 296 HIS BBB O 1
ATOM 5390 N N . GLY B 1 297 ? 7.188 -11.168 35.852 1.000 20.271 297 GLY BBB N 1
ATOM 5391 C CA . GLY B 1 297 ? 6.633 -12.450 35.392 1.000 22.037 297 GLY BBB CA 1
ATOM 5392 C C . GLY B 1 297 ? 5.213 -12.342 34.894 1.000 20.513 297 GLY BBB C 1
ATOM 5393 O O . GLY B 1 297 ? 4.819 -13.214 34.115 1.000 18.052 297 GLY BBB O 1
ATOM 5394 N N . THR B 1 298 ? 4.448 -11.328 35.320 1.000 18.219 298 THR BBB N 1
ATOM 5395 C CA . THR B 1 298 ? 2.985 -11.216 35.041 1.000 18.026 298 THR BBB CA 1
ATOM 5396 C C . THR B 1 298 ? 2.712 -10.012 34.140 1.000 17.987 298 THR BBB C 1
ATOM 5397 O O . THR B 1 298 ? 1.539 -9.638 33.987 1.000 18.234 298 THR BBB O 1
ATOM 5401 N N . GLU B 1 299 ? 3.760 -9.434 33.542 1.000 18.611 299 GLU BBB N 1
ATOM 5402 C CA . GLU B 1 299 ? 3.650 -8.204 32.711 1.000 16.749 299 GLU BBB CA 1
ATOM 5403 C C . GLU B 1 299 ? 2.601 -8.367 31.617 1.000 19.338 299 GLU BBB C 1
ATOM 5404 O O . GLU B 1 299 ? 1.804 -7.421 31.387 1.000 21.769 299 GLU BBB O 1
ATOM 5410 N N A MET B 1 300 ? 2.570 -9.515 30.937 0.500 18.218 300 MET BBB N 1
ATOM 5411 N N B MET B 1 300 ? 2.609 -9.527 30.951 0.500 17.710 300 MET BBB N 1
ATOM 5412 C CA A MET B 1 300 ? 1.673 -9.713 29.770 0.500 18.781 300 MET BBB CA 1
ATOM 5413 C CA B MET B 1 300 ? 1.717 -9.832 29.804 0.500 18.318 300 MET BBB CA 1
ATOM 5414 C C A MET B 1 300 ? 0.244 -10.016 30.241 0.500 13.990 300 MET BBB C 1
ATOM 5415 C C B MET B 1 300 ? 0.268 -9.930 30.275 0.500 13.120 300 MET BBB C 1
ATOM 5416 O O A MET B 1 300 ? -0.658 -9.922 29.394 0.500 18.428 300 MET BBB O 1
ATOM 5417 O O B MET B 1 300 ? -0.593 -9.655 29.459 0.500 13.499 300 MET BBB O 1
ATOM 5426 N N . ASP B 1 301 ? 0.023 -10.301 31.543 1.000 12.842 301 ASP BBB N 1
ATOM 5427 C CA . ASP B 1 301 ? -1.350 -10.530 32.066 1.000 14.914 301 ASP BBB CA 1
ATOM 5428 C C . ASP B 1 301 ? -1.411 -10.301 33.584 1.000 18.705 301 ASP BBB C 1
ATOM 5429 O O . ASP B 1 301 ? -1.140 -11.247 34.344 1.000 14.887 301 ASP BBB O 1
ATOM 5434 N N . GLY B 1 302 ? -1.858 -9.100 33.975 1.000 15.280 302 GLY BBB N 1
ATOM 5435 C CA . GLY B 1 302 ? -2.066 -8.678 35.383 1.000 17.464 302 GLY BBB CA 1
ATOM 5436 C C . GLY B 1 302 ? -3.158 -9.495 36.073 1.000 13.437 302 GLY BBB C 1
ATOM 5437 O O . GLY B 1 302 ? -3.118 -9.578 37.319 1.000 19.817 302 GLY BBB O 1
ATOM 5438 N N . ALA B 1 303 ? -4.027 -10.161 35.310 1.000 13.063 303 ALA BBB N 1
ATOM 5439 C CA . ALA B 1 303 ? -5.134 -10.980 35.846 1.000 15.436 303 ALA BBB CA 1
ATOM 5440 C C . ALA B 1 303 ? -4.552 -12.038 36.786 1.000 16.745 303 ALA BBB C 1
ATOM 5441 O O . ALA B 1 303 ? -5.226 -12.392 37.757 1.000 12.797 303 ALA BBB O 1
ATOM 5443 N N . ILE B 1 304 ? -3.308 -12.472 36.562 1.000 13.082 304 ILE BBB N 1
ATOM 5444 C CA . ILE B 1 304 ? -2.704 -13.571 37.360 1.000 15.572 304 ILE BBB CA 1
ATOM 5445 C C . ILE B 1 304 ? -2.490 -13.122 38.805 1.000 18.217 304 ILE BBB C 1
ATOM 5446 O O . ILE B 1 304 ? -2.492 -13.981 39.684 1.000 18.688 304 ILE BBB O 1
ATOM 5451 N N . MET B 1 305 ? -2.361 -11.824 39.068 1.000 15.277 305 MET BBB N 1
ATOM 5452 C CA . MET B 1 305 ? -2.094 -11.336 40.447 1.000 19.247 305 MET BBB CA 1
ATOM 5453 C C . MET B 1 305 ? -3.380 -11.373 41.306 1.000 17.115 305 MET BBB C 1
ATOM 5454 O O . MET B 1 305 ? -3.268 -11.307 42.535 1.000 15.690 305 MET BBB O 1
ATOM 5459 N N . TYR B 1 306 ? -4.568 -11.456 40.712 1.000 15.868 306 TYR BBB N 1
ATOM 5460 C CA . TYR B 1 306 ? -5.845 -11.388 41.462 1.000 15.960 306 TYR BBB CA 1
ATOM 5461 C C . TYR B 1 306 ? -6.039 -12.728 42.182 1.000 23.239 306 TYR BBB C 1
ATOM 5462 O O . TYR B 1 306 ? -6.055 -13.796 41.538 1.000 18.131 306 TYR BBB O 1
ATOM 5471 N N . GLY B 1 307 ? -6.209 -12.666 43.491 1.000 16.690 307 GLY BBB N 1
ATOM 5472 C CA . GLY B 1 307 ? -6.507 -13.855 44.308 1.000 15.841 307 GLY BBB CA 1
ATOM 5473 C C . GLY B 1 307 ? -7.813 -14.515 43.929 1.000 18.337 307 GLY BBB C 1
ATOM 5474 O O . GLY B 1 307 ? -8.776 -13.848 43.442 1.000 15.298 307 GLY BBB O 1
ATOM 5475 N N . LYS B 1 308 ? -7.871 -15.819 44.170 1.000 16.025 308 LYS BBB N 1
ATOM 5476 C CA . LYS B 1 308 ? -9.143 -16.569 44.133 1.000 16.331 308 LYS BBB CA 1
ATOM 5477 C C . LYS B 1 308 ? -9.028 -17.717 45.134 1.000 14.860 308 LYS BBB C 1
ATOM 5478 O O . LYS B 1 308 ? -7.935 -18.027 45.587 1.000 14.793 308 LYS BBB O 1
ATOM 5484 N N . PRO B 1 309 ? -10.164 -18.318 45.564 1.000 15.010 309 PRO BBB N 1
ATOM 5485 C CA . PRO B 1 309 ? -10.114 -19.398 46.549 1.000 17.565 309 PRO BBB CA 1
ATOM 5486 C C . PRO B 1 309 ? -9.136 -20.495 46.128 1.000 20.254 309 PRO BBB C 1
ATOM 5487 O O . PRO B 1 309 ? -9.186 -20.893 44.962 1.000 24.156 309 PRO BBB O 1
ATOM 5491 N N . GLY B 1 310 ? -8.290 -20.940 47.054 1.000 22.120 310 GLY BBB N 1
ATOM 5492 C CA . GLY B 1 310 ? -7.317 -22.019 46.823 1.000 27.065 310 GLY BBB CA 1
ATOM 5493 C C . GLY B 1 310 ? -5.921 -21.465 46.628 1.000 32.105 310 GLY BBB C 1
ATOM 5494 O O . GLY B 1 310 ? -4.952 -22.212 46.849 1.000 38.999 310 GLY BBB O 1
ATOM 5495 N N . LYS B 1 311 ? -5.814 -20.200 46.222 1.000 29.798 311 LYS BBB N 1
ATOM 5496 C CA . LYS B 1 311 ? -4.516 -19.525 45.997 1.000 23.718 311 LYS BBB CA 1
ATOM 5497 C C . LYS B 1 311 ? -4.035 -18.923 47.317 1.000 23.716 311 LYS BBB C 1
ATOM 5498 O O . LYS B 1 311 ? -4.883 -18.688 48.201 1.000 22.660 311 LYS BBB O 1
ATOM 5504 N N . LYS B 1 312 ? -2.729 -18.689 47.431 1.000 18.623 312 LYS BBB N 1
ATOM 5505 C CA . LYS B 1 312 ? -2.075 -18.123 48.631 1.000 22.037 312 LYS BBB CA 1
ATOM 5506 C C . LYS B 1 312 ? -1.490 -16.772 48.258 1.000 22.058 312 LYS BBB C 1
ATOM 5507 O O . LYS B 1 312 ? -0.882 -16.630 47.201 1.000 19.896 312 LYS BBB O 1
ATOM 5513 N N . PRO B 1 313 ? -1.626 -15.730 49.103 1.000 21.507 313 PRO BBB N 1
ATOM 5514 C CA . PRO B 1 313 ? -0.934 -14.472 48.847 1.000 21.252 313 PRO BBB CA 1
ATOM 5515 C C . PRO B 1 313 ? 0.561 -14.687 48.718 1.000 25.021 313 PRO BBB C 1
ATOM 5516 O O . PRO B 1 313 ? 1.118 -15.597 49.331 1.000 23.326 313 PRO BBB O 1
ATOM 5520 N N . PRO B 1 314 ? 1.246 -13.859 47.914 1.000 21.983 314 PRO BBB N 1
ATOM 5521 C CA . PRO B 1 314 ? 2.704 -13.913 47.845 1.000 27.140 314 PRO BBB CA 1
ATOM 5522 C C . PRO B 1 314 ? 3.360 -13.423 49.139 1.000 29.399 314 PRO BBB C 1
ATOM 5523 O O . PRO B 1 314 ? 2.698 -12.849 50.005 1.000 20.526 314 PRO BBB O 1
ATOM 5527 N N . MET B 1 315 ? 4.673 -13.599 49.192 1.000 28.929 315 MET BBB N 1
ATOM 5528 C CA . MET B 1 315 ? 5.549 -13.277 50.338 1.000 25.274 315 MET BBB CA 1
ATOM 5529 C C . MET B 1 315 ? 5.270 -11.890 50.914 1.000 29.077 315 MET BBB C 1
ATOM 5530 O O . MET B 1 315 ? 4.984 -11.826 52.122 1.000 21.448 315 MET BBB O 1
ATOM 5535 N N . TRP B 1 316 ? 5.386 -10.808 50.130 1.000 20.916 316 TRP BBB N 1
ATOM 5536 C CA . TRP B 1 316 ? 5.252 -9.433 50.671 1.000 22.062 316 TRP BBB CA 1
ATOM 5537 C C . TRP B 1 316 ? 3.855 -9.270 51.297 1.000 14.630 316 TRP BBB C 1
ATOM 5538 O O . TRP B 1 316 ? 3.724 -8.557 52.321 1.000 24.009 316 TRP BBB O 1
ATOM 5549 N N . LEU B 1 317 ? 2.839 -9.879 50.687 1.000 20.179 317 LEU BBB N 1
ATOM 5550 C CA . LEU B 1 317 ? 1.448 -9.642 51.116 1.000 18.344 317 LEU BBB CA 1
ATOM 5551 C C . LEU B 1 317 ? 1.186 -10.459 52.398 1.000 17.680 317 LEU BBB C 1
ATOM 5552 O O . LEU B 1 317 ? 0.646 -9.900 53.344 1.000 18.016 317 LEU BBB O 1
ATOM 5557 N N . HIS B 1 318 ? 1.649 -11.710 52.446 1.000 19.270 318 HIS BBB N 1
ATOM 5558 C CA . HIS B 1 318 ? 1.506 -12.574 53.650 1.000 25.627 318 HIS BBB CA 1
ATOM 5559 C C . HIS B 1 318 ? 2.144 -11.846 54.829 1.000 20.021 318 HIS BBB C 1
ATOM 5560 O O . HIS B 1 318 ? 1.545 -11.738 55.919 1.000 19.243 318 HIS BBB O 1
ATOM 5567 N N . SER B 1 319 ? 3.310 -11.260 54.583 1.000 18.971 319 SER BBB N 1
ATOM 5568 C CA . SER B 1 319 ? 4.134 -10.608 55.614 1.000 19.681 319 SER BBB CA 1
ATOM 5569 C C . SER B 1 319 ? 3.401 -9.385 56.178 1.000 19.735 319 SER BBB C 1
ATOM 5570 O O . SER B 1 319 ? 3.343 -9.227 57.401 1.000 26.035 319 SER BBB O 1
ATOM 5573 N N . ILE B 1 320 ? 2.807 -8.541 55.340 1.000 21.075 320 ILE BBB N 1
ATOM 5574 C CA . ILE B 1 320 ? 2.107 -7.336 55.852 1.000 25.561 320 ILE BBB CA 1
ATOM 5575 C C . ILE B 1 320 ? 0.743 -7.704 56.474 1.000 18.631 320 ILE BBB C 1
ATOM 5576 O O . ILE B 1 320 ? 0.236 -6.967 57.354 1.000 16.385 320 ILE BBB O 1
ATOM 5581 N N . MET B 1 321 ? 0.124 -8.762 55.983 1.000 20.395 321 MET BBB N 1
ATOM 5582 C CA . MET B 1 321 ? -1.132 -9.276 56.578 1.000 16.655 321 MET BBB CA 1
ATOM 5583 C C . MET B 1 321 ? -0.856 -9.665 58.030 1.000 19.711 321 MET BBB C 1
ATOM 5584 O O . MET B 1 321 ? -1.700 -9.367 58.914 1.000 21.374 321 MET BBB O 1
ATOM 5589 N N . LYS B 1 322 ? 0.315 -10.244 58.286 1.000 20.282 322 LYS BBB N 1
ATOM 5590 C CA . LYS B 1 322 ? 0.731 -10.616 59.657 1.000 30.724 322 LYS BBB CA 1
ATOM 5591 C C . LYS B 1 322 ? 0.838 -9.330 60.490 1.000 18.858 322 LYS BBB C 1
ATOM 5592 O O . LYS B 1 322 ? 0.270 -9.278 61.579 1.000 17.561 322 LYS BBB O 1
ATOM 5598 N N . ASN B 1 323 ? 1.508 -8.300 59.981 1.000 16.703 323 ASN BBB N 1
ATOM 5599 C CA . ASN B 1 323 ? 1.628 -6.998 60.672 1.000 15.668 323 ASN BBB CA 1
ATOM 5600 C C . ASN B 1 323 ? 0.232 -6.448 61.028 1.000 17.453 323 ASN BBB C 1
ATOM 5601 O O . ASN B 1 323 ? 0.025 -5.946 62.157 1.000 20.387 323 ASN BBB O 1
ATOM 5606 N N . GLU B 1 324 ? -0.694 -6.510 60.094 1.000 13.539 324 GLU BBB N 1
ATOM 5607 C CA . GLU B 1 324 ? -2.024 -5.879 60.257 1.000 16.358 324 GLU BBB CA 1
ATOM 5608 C C . GLU B 1 324 ? -2.837 -6.698 61.272 1.000 18.206 324 GLU BBB C 1
ATOM 5609 O O . GLU B 1 324 ? -3.497 -6.092 62.151 1.000 13.516 324 GLU BBB O 1
ATOM 5615 N N . MET B 1 325 ? -2.777 -8.021 61.175 1.000 17.483 325 MET BBB N 1
ATOM 5616 C CA . MET B 1 325 ? -3.533 -8.898 62.104 1.000 16.155 325 MET BBB CA 1
ATOM 5617 C C . MET B 1 325 ? -2.917 -8.794 63.509 1.000 22.342 325 MET BBB C 1
ATOM 5618 O O . MET B 1 325 ? -3.669 -8.773 64.497 1.000 18.531 325 MET BBB O 1
ATOM 5623 N N . LYS B 1 326 ? -1.596 -8.690 63.615 1.000 18.174 326 LYS BBB N 1
ATOM 5624 C CA . LYS B 1 326 ? -0.949 -8.428 64.928 1.000 22.693 326 LYS BBB CA 1
ATOM 5625 C C . LYS B 1 326 ? -1.465 -7.099 65.485 1.000 19.731 326 LYS BBB C 1
ATOM 5626 O O . LYS B 1 326 ? -1.787 -7.028 66.676 1.000 20.002 326 LYS BBB O 1
ATOM 5632 N N . TYR B 1 327 ? -1.559 -6.063 64.664 1.000 21.538 327 TYR BBB N 1
ATOM 5633 C CA A TYR B 1 327 ? -2.030 -4.733 65.118 0.500 20.095 327 TYR BBB CA 1
ATOM 5634 C CA B TYR B 1 327 ? -2.038 -4.723 65.105 0.500 19.057 327 TYR BBB CA 1
ATOM 5635 C C . TYR B 1 327 ? -3.478 -4.847 65.616 1.000 17.359 327 TYR BBB C 1
ATOM 5636 O O . TYR B 1 327 ? -3.762 -4.343 66.704 1.000 18.152 327 TYR BBB O 1
ATOM 5653 N N . LEU B 1 328 ? -4.343 -5.501 64.841 1.000 16.463 328 LEU BBB N 1
ATOM 5654 C CA . LEU B 1 328 ? -5.775 -5.690 65.219 1.000 15.306 328 LEU BBB CA 1
ATOM 5655 C C . LEU B 1 328 ? -5.837 -6.431 66.572 1.000 15.353 328 LEU BBB C 1
ATOM 5656 O O . LEU B 1 328 ? -6.597 -6.042 67.449 1.000 15.747 328 LEU BBB O 1
ATOM 5661 N N . ASN B 1 329 ? -5.088 -7.514 66.693 1.000 16.982 329 ASN BBB N 1
ATOM 5662 C CA . ASN B 1 329 ? -5.139 -8.385 67.892 1.000 14.250 329 ASN BBB CA 1
ATOM 5663 C C . ASN B 1 329 ? -4.693 -7.563 69.095 1.000 14.670 329 ASN BBB C 1
ATOM 5664 O O . ASN B 1 329 ? -5.306 -7.661 70.136 1.000 18.804 329 ASN BBB O 1
ATOM 5669 N N . GLY B 1 330 ? -3.688 -6.710 68.931 1.000 20.097 330 GLY BBB N 1
ATOM 5670 C CA . GLY B 1 330 ? -3.222 -5.824 70.005 1.000 18.541 330 GLY BBB CA 1
ATOM 5671 C C . GLY B 1 330 ? -4.324 -4.905 70.494 1.000 19.377 330 GLY BBB C 1
ATOM 5672 O O . GLY B 1 330 ? -4.483 -4.750 71.691 1.000 24.262 330 GLY BBB O 1
ATOM 5673 N N . ILE B 1 331 ? -5.052 -4.291 69.559 1.000 17.977 331 ILE BBB N 1
ATOM 5674 C CA . ILE B 1 331 ? -6.135 -3.323 69.868 1.000 20.320 331 ILE BBB CA 1
ATOM 5675 C C . ILE B 1 331 ? -7.180 -4.069 70.691 1.000 20.480 331 ILE BBB C 1
ATOM 5676 O O . ILE B 1 331 ? -7.632 -3.513 71.715 1.000 17.107 331 ILE BBB O 1
ATOM 5681 N N . LEU B 1 332 ? -7.480 -5.307 70.301 1.000 18.015 332 LEU BBB N 1
ATOM 5682 C CA . LEU B 1 332 ? -8.522 -6.127 70.975 1.000 20.000 332 LEU BBB CA 1
ATOM 5683 C C . LEU B 1 332 ? -8.019 -6.708 72.307 1.000 21.932 332 LEU BBB C 1
ATOM 5684 O O . LEU B 1 332 ? -8.822 -7.304 72.999 1.000 24.109 332 LEU BBB O 1
ATOM 5689 N N . HIS B 1 333 ? -6.739 -6.550 72.638 1.000 25.177 333 HIS BBB N 1
ATOM 5690 C CA . HIS B 1 333 ? -6.151 -6.902 73.966 1.000 21.533 333 HIS BBB CA 1
ATOM 5691 C C . HIS B 1 333 ? -5.806 -5.613 74.719 1.000 23.768 333 HIS BBB C 1
ATOM 5692 O O . HIS B 1 333 ? -5.087 -5.704 75.704 1.000 25.779 333 HIS BBB O 1
ATOM 5699 N N . GLY B 1 334 ? -6.286 -4.467 74.240 1.000 25.468 334 GLY BBB N 1
ATOM 5700 C CA . GLY B 1 334 ? -6.267 -3.178 74.953 1.000 29.133 334 GLY BBB CA 1
ATOM 5701 C C . GLY B 1 334 ? -4.977 -2.398 74.780 1.000 27.849 334 GLY BBB C 1
ATOM 5702 O O . GLY B 1 334 ? -4.770 -1.467 75.551 1.000 30.827 334 GLY BBB O 1
ATOM 5703 N N . LYS B 1 335 ? -4.139 -2.722 73.794 1.000 24.918 335 LYS BBB N 1
ATOM 5704 C CA . LYS B 1 335 ? -2.937 -1.907 73.474 1.000 32.036 335 LYS BBB CA 1
ATOM 5705 C C . LYS B 1 335 ? -3.420 -0.570 72.895 1.000 36.947 335 LYS BBB C 1
ATOM 5706 O O . LYS B 1 335 ? -4.446 -0.556 72.151 1.000 29.914 335 LYS BBB O 1
ATOM 5712 N N . GLU B 1 336 ? -2.762 0.524 73.256 1.000 49.719 336 GLU BBB N 1
ATOM 5713 C CA . GLU B 1 336 ? -3.238 1.886 72.891 1.000 50.553 336 GLU BBB CA 1
ATOM 5714 C C . GLU B 1 336 ? -2.979 2.096 71.398 1.000 45.288 336 GLU BBB C 1
ATOM 5715 O O . GLU B 1 336 ? -1.901 1.697 70.906 1.000 38.241 336 GLU BBB O 1
ATOM 5721 N N . VAL B 1 337 ? -3.968 2.669 70.716 1.000 59.402 337 VAL BBB N 1
ATOM 5722 C CA . VAL B 1 337 ? -3.984 2.923 69.249 1.000 61.280 337 VAL BBB CA 1
ATOM 5723 C C . VAL B 1 337 ? -2.907 3.966 68.944 1.000 55.424 337 VAL BBB C 1
ATOM 5724 O O . VAL B 1 337 ? -2.999 5.072 69.516 1.000 41.409 337 VAL BBB O 1
ATOM 5728 N N A ASP B 1 338 ? -1.938 3.628 68.081 0.500 59.511 338 ASP BBB N 1
ATOM 5729 N N B ASP B 1 338 ? -1.942 3.616 68.089 0.500 61.715 338 ASP BBB N 1
ATOM 5730 C CA A ASP B 1 338 ? -0.897 4.565 67.579 0.500 59.774 338 ASP BBB CA 1
ATOM 5731 C CA B ASP B 1 338 ? -0.869 4.513 67.583 0.500 61.438 338 ASP BBB CA 1
ATOM 5732 C C A ASP B 1 338 ? -1.586 5.716 66.848 0.500 52.306 338 ASP BBB C 1
ATOM 5733 C C B ASP B 1 338 ? -1.503 5.673 66.794 0.500 52.944 338 ASP BBB C 1
ATOM 5734 O O A ASP B 1 338 ? -2.584 5.478 66.119 0.500 42.592 338 ASP BBB O 1
ATOM 5735 O O B ASP B 1 338 ? -2.393 5.389 65.962 0.500 37.976 338 ASP BBB O 1
ATOM 5744 N N . ASP B 1 339 ? -1.051 6.919 67.011 1.000 33.339 339 ASP BBB N 1
ATOM 5745 C CA . ASP B 1 339 ? -1.566 8.105 66.287 1.000 36.344 339 ASP BBB CA 1
ATOM 5746 C C . ASP B 1 339 ? -1.594 7.764 64.784 1.000 21.435 339 ASP BBB C 1
ATOM 5747 O O . ASP B 1 339 ? -2.532 8.200 64.060 1.000 25.862 339 ASP BBB O 1
ATOM 5752 N N . GLU B 1 340 ? -0.558 7.072 64.308 1.000 19.660 340 GLU BBB N 1
ATOM 5753 C CA . GLU B 1 340 ? -0.338 6.889 62.852 1.000 17.491 340 GLU BBB CA 1
ATOM 5754 C C . GLU B 1 340 ? -1.516 6.110 62.260 1.000 13.364 340 GLU BBB C 1
ATOM 5755 O O . GLU B 1 340 ? -1.969 6.437 61.134 1.000 16.341 340 GLU BBB O 1
ATOM 5761 N N . PHE B 1 341 ? -2.055 5.156 63.014 1.000 15.585 341 PHE BBB N 1
ATOM 5762 C CA . PHE B 1 341 ? -3.080 4.221 62.500 1.000 13.213 341 PHE BBB CA 1
ATOM 5763 C C . PHE B 1 341 ? -4.464 4.602 63.030 1.000 16.838 341 PHE BBB C 1
ATOM 5764 O O . PHE B 1 341 ? -5.462 4.003 62.587 1.000 14.383 341 PHE BBB O 1
ATOM 5772 N N . ARG B 1 342 ? -4.544 5.619 63.884 1.000 14.020 342 ARG BBB N 1
ATOM 5773 C CA . ARG B 1 342 ? -5.825 5.988 64.526 1.000 18.604 342 ARG BBB CA 1
ATOM 5774 C C . ARG B 1 342 ? -6.897 6.235 63.463 1.000 14.285 342 ARG BBB C 1
ATOM 5775 O O . ARG B 1 342 ? -8.047 5.866 63.667 1.000 11.308 342 ARG BBB O 1
ATOM 5783 N N . PRO B 1 343 ? -6.618 6.904 62.322 1.000 13.622 343 PRO BBB N 1
ATOM 5784 C CA . PRO B 1 343 ? -7.670 7.142 61.337 1.000 14.136 343 PRO BBB CA 1
ATOM 5785 C C . PRO B 1 343 ? -8.270 5.866 60.732 1.000 13.860 343 PRO BBB C 1
ATOM 5786 O O . PRO B 1 343 ? -9.319 5.971 60.151 1.000 13.354 343 PRO BBB O 1
ATOM 5790 N N . LEU B 1 344 ? -7.627 4.709 60.902 1.000 12.730 344 LEU BBB N 1
ATOM 5791 C CA . LEU B 1 344 ? -8.196 3.399 60.507 1.000 12.458 344 LEU BBB CA 1
ATOM 5792 C C . LEU B 1 344 ? -9.220 2.902 61.538 1.000 16.168 344 LEU BBB C 1
ATOM 5793 O O . LEU B 1 344 ? -9.898 1.910 61.231 1.000 11.232 344 LEU BBB O 1
ATOM 5798 N N . LEU B 1 345 ? -9.290 3.522 62.720 1.000 14.404 345 LEU BBB N 1
ATOM 5799 C CA . LEU B 1 345 ? -10.195 3.123 63.833 1.000 16.581 345 LEU BBB CA 1
ATOM 5800 C C . LEU B 1 345 ? -11.257 4.203 64.048 1.000 13.067 345 LEU BBB C 1
ATOM 5801 O O . LEU B 1 345 ? -12.299 3.861 64.524 1.000 12.722 345 LEU BBB O 1
ATOM 5806 N N . THR B 1 346 ? -11.011 5.471 63.704 1.000 15.501 346 THR BBB N 1
ATOM 5807 C CA . THR B 1 346 ? -11.998 6.546 63.974 1.000 14.632 346 THR BBB CA 1
ATOM 5808 C C . THR B 1 346 ? -13.122 6.513 62.951 1.000 15.358 346 THR BBB C 1
ATOM 5809 O O . THR B 1 346 ? -14.168 7.133 63.244 1.000 12.651 346 THR BBB O 1
ATOM 5813 N N . GLY B 1 347 ? -12.895 5.877 61.785 1.000 12.583 347 GLY BBB N 1
ATOM 5814 C CA . GLY B 1 347 ? -13.834 5.962 60.653 1.000 11.891 347 GLY BBB CA 1
ATOM 5815 C C . GLY B 1 347 ? -13.393 6.999 59.636 1.000 12.214 347 GLY BBB C 1
ATOM 5816 O O . GLY B 1 347 ? -13.963 7.055 58.547 1.000 13.987 347 GLY BBB O 1
ATOM 5817 N N . GLU B 1 348 ? -12.421 7.824 59.992 1.000 12.203 348 GLU BBB N 1
ATOM 5818 C CA . GLU B 1 348 ? -12.090 8.994 59.151 1.000 14.534 348 GLU BBB CA 1
ATOM 5819 C C . GLU B 1 348 ? -11.524 8.498 57.815 1.000 14.665 348 GLU BBB C 1
ATOM 5820 O O . GLU B 1 348 ? -11.961 8.999 56.785 1.000 12.159 348 GLU BBB O 1
ATOM 5826 N N . ALA B 1 349 ? -10.604 7.532 57.800 1.000 10.835 349 ALA BBB N 1
ATOM 5827 C CA . ALA B 1 349 ? -9.982 7.070 56.543 1.000 13.179 349 ALA BBB CA 1
ATOM 5828 C C . ALA B 1 349 ? -10.997 6.289 55.706 1.000 11.337 349 ALA BBB C 1
ATOM 5829 O O . ALA B 1 349 ? -11.000 6.441 54.486 1.000 12.581 349 ALA BBB O 1
ATOM 5831 N N . ALA B 1 350 ? -11.836 5.476 56.346 1.000 12.183 350 ALA BBB N 1
ATOM 5832 C CA . ALA B 1 350 ? -12.885 4.698 55.666 1.000 14.306 350 ALA BBB CA 1
ATOM 5833 C C . ALA B 1 350 ? -13.830 5.661 54.954 1.000 12.893 350 ALA BBB C 1
ATOM 5834 O O . ALA B 1 350 ? -14.050 5.504 53.743 1.000 10.233 350 ALA BBB O 1
ATOM 5836 N N . ARG B 1 351 ? -14.384 6.620 55.683 1.000 10.576 351 ARG BBB N 1
ATOM 5837 C CA . ARG B 1 351 ? -15.317 7.600 55.080 1.000 10.515 351 ARG BBB CA 1
ATOM 5838 C C . ARG B 1 351 ? -14.627 8.395 53.966 1.000 11.242 351 ARG BBB C 1
ATOM 5839 O O . ARG B 1 351 ? -15.236 8.586 52.919 1.000 12.400 351 ARG BBB O 1
ATOM 5847 N N . ALA B 1 352 ? -13.408 8.865 54.190 1.000 14.470 352 ALA BBB N 1
ATOM 5848 C CA . ALA B 1 352 ? -12.687 9.711 53.211 1.000 12.028 352 ALA BBB CA 1
ATOM 5849 C C . ALA B 1 352 ? -12.452 8.912 51.932 1.000 13.966 352 ALA BBB C 1
ATOM 5850 O O . ALA B 1 352 ? -12.606 9.475 50.832 1.000 11.759 352 ALA BBB O 1
ATOM 5852 N N . ALA B 1 353 ? -11.980 7.677 52.050 1.000 10.737 353 ALA BBB N 1
ATOM 5853 C CA . ALA B 1 353 ? -11.684 6.830 50.864 1.000 11.777 353 ALA BBB CA 1
ATOM 5854 C C . ALA B 1 353 ? -12.951 6.639 50.026 1.000 11.662 353 ALA BBB C 1
ATOM 5855 O O . ALA B 1 353 ? -12.895 6.811 48.793 1.000 12.473 353 ALA BBB O 1
ATOM 5857 N N . ILE B 1 354 ? -14.060 6.238 50.649 1.000 11.559 354 ILE BBB N 1
ATOM 5858 C CA . ILE B 1 354 ? -15.289 5.901 49.888 1.000 14.384 354 ILE BBB CA 1
ATOM 5859 C C . ILE B 1 354 ? -15.955 7.201 49.407 1.000 10.169 354 ILE BBB C 1
ATOM 5860 O O . ILE B 1 354 ? -16.462 7.209 48.248 1.000 12.655 354 ILE BBB O 1
ATOM 5865 N N . ALA B 1 355 ? -15.936 8.273 50.199 1.000 8.950 355 ALA BBB N 1
ATOM 5866 C CA . ALA B 1 355 ? -16.502 9.569 49.773 1.000 12.741 355 ALA BBB CA 1
ATOM 5867 C C . ALA B 1 355 ? -15.808 9.987 48.480 1.000 12.394 355 ALA BBB C 1
ATOM 5868 O O . ALA B 1 355 ? -16.490 10.296 47.487 1.000 9.518 355 ALA BBB O 1
ATOM 5870 N N . THR B 1 356 ? -14.484 10.016 48.479 1.000 11.666 356 THR BBB N 1
ATOM 5871 C CA . THR B 1 356 ? -13.749 10.483 47.290 1.000 8.418 356 THR BBB CA 1
ATOM 5872 C C . THR B 1 356 ? -13.972 9.509 46.131 1.000 12.386 356 THR BBB C 1
ATOM 5873 O O . THR B 1 356 ? -14.150 9.979 45.005 1.000 12.263 356 THR BBB O 1
ATOM 5877 N N . ALA B 1 357 ? -13.949 8.192 46.361 1.000 10.310 357 ALA BBB N 1
ATOM 5878 C CA . ALA B 1 357 ? -14.206 7.198 45.299 1.000 11.404 357 ALA BBB CA 1
ATOM 5879 C C . ALA B 1 357 ? -15.592 7.476 44.683 1.000 13.973 357 ALA BBB C 1
ATOM 5880 O O . ALA B 1 357 ? -15.721 7.453 43.439 1.000 12.391 357 ALA BBB O 1
ATOM 5882 N N . ASP B 1 358 ? -16.608 7.733 45.511 1.000 13.277 358 ASP BBB N 1
ATOM 5883 C CA . ASP B 1 358 ? -17.983 8.023 45.002 1.000 12.123 358 ASP BBB CA 1
ATOM 5884 C C . ASP B 1 358 ? -17.971 9.310 44.176 1.000 11.876 358 ASP BBB C 1
ATOM 5885 O O . ASP B 1 358 ? -18.681 9.340 43.133 1.000 12.136 358 ASP BBB O 1
ATOM 5890 N N . ALA B 1 359 ? -17.232 10.331 44.620 1.000 12.907 359 ALA BBB N 1
ATOM 5891 C CA . ALA B 1 359 ? -17.123 11.635 43.907 1.000 14.721 359 ALA BBB CA 1
ATOM 5892 C C . ALA B 1 359 ? -16.485 11.416 42.534 1.000 12.501 359 ALA BBB C 1
ATOM 5893 O O . ALA B 1 359 ? -16.994 11.952 41.512 1.000 10.781 359 ALA BBB O 1
ATOM 5895 N N . CYS B 1 360 ? -15.397 10.653 42.483 1.000 10.495 360 CYS BBB N 1
ATOM 5896 C CA . CYS B 1 360 ? -14.698 10.298 41.219 1.000 13.212 360 CYS BBB CA 1
ATOM 5897 C C . CYS B 1 360 ? -15.666 9.540 40.300 1.000 12.712 360 CYS BBB C 1
ATOM 5898 O O . CYS B 1 360 ? -15.812 9.899 39.113 1.000 11.845 360 CYS BBB O 1
ATOM 5901 N N . THR B 1 361 ? -16.376 8.543 40.834 1.000 10.083 361 THR BBB N 1
ATOM 5902 C CA . THR B 1 361 ? -17.326 7.733 40.039 1.000 13.077 361 THR BBB CA 1
ATOM 5903 C C . THR B 1 361 ? -18.388 8.651 39.418 1.000 12.484 361 THR BBB C 1
ATOM 5904 O O . THR B 1 361 ? -18.632 8.560 38.197 1.000 12.546 361 THR BBB O 1
ATOM 5908 N N . LYS B 1 362 ? -18.983 9.501 40.234 1.000 10.976 362 LYS BBB N 1
ATOM 5909 C CA . LYS B 1 362 ? -20.034 10.437 39.803 1.000 12.565 362 LYS BBB CA 1
ATOM 5910 C C . LYS B 1 362 ? -19.447 11.367 38.747 1.000 14.455 362 LYS BBB C 1
ATOM 5911 O O . LYS B 1 362 ? -20.112 11.618 37.738 1.000 12.023 362 LYS BBB O 1
ATOM 5917 N N . SER B 1 363 ? -18.237 11.864 38.962 1.000 14.560 363 SER BBB N 1
ATOM 5918 C CA . SER B 1 363 ? -17.565 12.758 37.984 1.000 12.081 363 SER BBB CA 1
ATOM 5919 C C . SER B 1 363 ? -17.449 12.070 36.615 1.000 10.506 363 SER BBB C 1
ATOM 5920 O O . SER B 1 363 ? -17.687 12.709 35.566 1.000 10.119 363 SER BBB O 1
ATOM 5923 N N . ARG B 1 364 ? -17.019 10.824 36.597 1.000 10.017 364 ARG BBB N 1
ATOM 5924 C CA . ARG B 1 364 ? -16.811 10.086 35.344 1.000 14.559 364 ARG BBB CA 1
ATOM 5925 C C . ARG B 1 364 ? -18.150 9.794 34.661 1.000 12.849 364 ARG BBB C 1
ATOM 5926 O O . ARG B 1 364 ? -18.256 9.979 33.426 1.000 13.921 364 ARG BBB O 1
ATOM 5934 N N A PHE B 1 365 ? -19.163 9.368 35.407 0.350 14.463 365 PHE BBB N 1
ATOM 5935 N N B PHE B 1 365 ? -19.129 9.288 35.427 0.350 12.731 365 PHE BBB N 1
ATOM 5936 N N C PHE B 1 365 ? -19.173 9.358 35.404 0.300 15.666 365 PHE BBB N 1
ATOM 5937 C CA A PHE B 1 365 ? -20.456 8.936 34.803 0.350 16.961 365 PHE BBB CA 1
ATOM 5938 C CA B PHE B 1 365 ? -20.500 8.946 34.948 0.350 13.826 365 PHE BBB CA 1
ATOM 5939 C CA C PHE B 1 365 ? -20.480 8.943 34.816 0.300 18.982 365 PHE BBB CA 1
ATOM 5940 C C A PHE B 1 365 ? -21.280 10.168 34.402 0.350 16.483 365 PHE BBB C 1
ATOM 5941 C C B PHE B 1 365 ? -21.164 10.194 34.358 0.350 13.270 365 PHE BBB C 1
ATOM 5942 C C C PHE B 1 365 ? -21.330 10.158 34.432 0.300 18.004 365 PHE BBB C 1
ATOM 5943 O O A PHE B 1 365 ? -21.994 10.072 33.393 0.350 19.219 365 PHE BBB O 1
ATOM 5944 O O B PHE B 1 365 ? -21.630 10.140 33.206 0.350 10.935 365 PHE BBB O 1
ATOM 5945 O O C PHE B 1 365 ? -22.164 10.018 33.516 0.300 22.040 365 PHE BBB O 1
ATOM 5967 N N . GLU B 1 366 ? -21.165 11.284 35.126 1.000 16.318 366 GLU BBB N 1
ATOM 5968 C CA . GLU B 1 366 ? -21.910 12.527 34.824 1.000 13.214 366 GLU BBB CA 1
ATOM 5969 C C . GLU B 1 366 ? -21.071 13.453 33.950 1.000 10.039 366 GLU BBB C 1
ATOM 5970 O O . GLU B 1 366 ? -21.581 14.494 33.521 1.000 13.068 366 GLU BBB O 1
ATOM 5976 N N . ASP B 1 367 ? -19.815 13.105 33.717 1.000 10.159 367 ASP BBB N 1
ATOM 5977 C CA . ASP B 1 367 ? -18.891 13.839 32.820 1.000 11.256 367 ASP BBB CA 1
ATOM 5978 C C . ASP B 1 367 ? -18.695 15.283 33.309 1.000 11.495 367 ASP BBB C 1
ATOM 5979 O O . ASP B 1 367 ? -18.789 16.246 32.505 1.000 12.122 367 ASP BBB O 1
ATOM 5984 N N . ARG B 1 368 ? -18.491 15.454 34.612 1.000 13.815 368 ARG BBB N 1
ATOM 5985 C CA . ARG B 1 368 ? -18.341 16.803 35.183 1.000 14.880 368 ARG BBB CA 1
ATOM 5986 C C . ARG B 1 368 ? -17.404 16.733 36.384 1.000 12.916 368 ARG BBB C 1
ATOM 5987 O O . ARG B 1 368 ? -17.238 15.683 37.006 1.000 12.054 368 ARG BBB O 1
ATOM 5995 N N . LYS B 1 369 ? -16.886 17.882 36.745 1.000 12.252 369 LYS BBB N 1
ATOM 5996 C CA . LYS B 1 369 ? -16.232 18.031 38.057 1.000 11.287 369 LYS BBB CA 1
ATOM 5997 C C . LYS B 1 369 ? -17.247 17.806 39.173 1.000 13.921 369 LYS BBB C 1
ATOM 5998 O O . LYS B 1 369 ? -18.408 18.281 39.071 1.000 15.294 369 LYS BBB O 1
ATOM 6004 N N . VAL B 1 370 ? -16.791 17.176 40.250 1.000 12.309 370 VAL BBB N 1
ATOM 6005 C CA . VAL B 1 370 ? -17.630 16.894 41.436 1.000 13.787 370 VAL BBB CA 1
ATOM 6006 C C . VAL B 1 370 ? -16.925 17.409 42.687 1.000 12.743 370 VAL BBB C 1
ATOM 6007 O O . VAL B 1 370 ? -15.774 17.091 42.883 1.000 12.860 370 VAL BBB O 1
ATOM 6011 N N . LYS B 1 371 ? -17.634 18.171 43.514 1.000 13.827 371 LYS BBB N 1
ATOM 6012 C CA . LYS B 1 371 ? -17.141 18.606 44.841 1.000 12.369 371 LYS BBB CA 1
ATOM 6013 C C . LYS B 1 371 ? -17.431 17.485 45.858 1.000 11.789 371 LYS BBB C 1
ATOM 6014 O O . LYS B 1 371 ? -18.533 16.920 45.831 1.000 14.824 371 LYS BBB O 1
ATOM 6020 N N . LEU B 1 372 ? -16.498 17.216 46.765 1.000 11.696 372 LEU BBB N 1
ATOM 6021 C CA . LEU B 1 372 ? -16.713 16.244 47.879 1.000 12.700 372 LEU BBB CA 1
ATOM 6022 C C . LEU B 1 372 ? -17.961 16.621 48.702 1.000 14.419 372 LEU BBB C 1
ATOM 6023 O O . LEU B 1 372 ? -18.671 15.693 49.167 1.000 13.275 372 LEU BBB O 1
ATOM 6028 N N . SER B 1 373 ? -18.287 17.905 48.793 1.000 14.328 373 SER BBB N 1
ATOM 6029 C CA . SER B 1 373 ? -19.496 18.377 49.524 1.000 17.956 373 SER BBB CA 1
ATOM 6030 C C . SER B 1 373 ? -20.754 17.738 48.927 1.000 19.486 373 SER BBB C 1
ATOM 6031 O O . SER B 1 373 ? -21.706 17.524 49.682 1.000 16.710 373 SER BBB O 1
ATOM 6034 N N . GLU B 1 374 ? -20.779 17.431 47.630 1.000 16.377 374 GLU BBB N 1
ATOM 6035 C CA . GLU B 1 374 ? -21.978 16.803 47.019 1.000 17.682 374 GLU BBB CA 1
ATOM 6036 C C . GLU B 1 374 ? -22.183 15.415 47.608 1.000 21.114 374 GLU BBB C 1
ATOM 6037 O O . GLU B 1 374 ? -23.311 14.968 47.683 1.000 18.233 374 GLU BBB O 1
ATOM 6043 N N . ILE B 1 375 ? -21.105 14.751 47.999 1.000 16.410 375 ILE BBB N 1
ATOM 6044 C CA . ILE B 1 375 ? -21.176 13.363 48.521 1.000 16.784 375 ILE BBB CA 1
ATOM 6045 C C . ILE B 1 375 ? -21.450 13.384 50.020 1.000 17.269 375 ILE BBB C 1
ATOM 6046 O O . ILE B 1 375 ? -22.335 12.618 50.456 1.000 16.921 375 ILE BBB O 1
ATOM 6051 N N . ILE B 1 376 ? -20.691 14.175 50.776 1.000 17.116 376 ILE BBB N 1
ATOM 6052 C CA . ILE B 1 376 ? -20.683 14.036 52.258 1.000 25.342 376 ILE BBB CA 1
ATOM 6053 C C . ILE B 1 376 ? -21.788 14.925 52.847 1.000 43.299 376 ILE BBB C 1
ATOM 6054 O O . ILE B 1 376 ? -22.164 14.673 53.994 1.000 31.391 376 ILE BBB O 1
ATOM 6059 N N . GLY B 1 377 ? -22.394 15.804 52.046 1.000 25.051 377 GLY BBB N 1
ATOM 6060 C CA . GLY B 1 377 ? -23.215 16.926 52.539 1.000 31.514 377 GLY BBB CA 1
ATOM 6061 C C . GLY B 1 377 ? -22.331 18.080 52.972 1.000 32.183 377 GLY BBB C 1
ATOM 6062 O O . GLY B 1 377 ? -21.781 18.036 54.052 1.000 45.573 377 GLY BBB O 1
#

Radius of gyration: 29.89 Å; Cα contacts (8 Å, |Δi|>4): 1772; chains: 2; bounding box: 54×76×95 Å

Foldseek 3Di:
DDPVPPDAFAAQEEEEEDCFQVRLLLLVLLCPDGNYADAEYEDVPCRVVSCVVSVHYYDHDLLVVLLPPRQQEYEYDDFQAPQQPNLLSNLVSNHAYEYEFPNHQALVSLVCSLVSNVVSVHWYFYPLLLLLFPQLVVVVVCVVVCVQHQWFEKEWEQAAAADDDPDDDLCLACSRNVACCGVVLSQVLSVQLNNVFAAFKKAKAFACPPPPVSVNSVYTQWIWMWGHHPPNGIYIYIYGHHDLPGFGWMWIHGPFWIWIQGQQQGWIWTGGPHDIDIDGRADDPVQRVVSNVVNVVCRNHVVVQDGTGPDHHDDRVSRSSSVSSNLVSCVVSPNDDDPSRVCSGNSRSSSRSNLNSVQNVCNHVVVHMGTSCVRVNPD/DVVCPVLQAAQEEEEEDCFQVRLLLLVLLCPDGNYADAEYEDVPCRVVSCVVSVHYYDHDLLVVLLDPRQQEYEYDHFQAPQQPNLLSNLVSNHAYEYEFLNHQALVSLVCSLVSNVVSVHWYFYPLLLLLFPQLVVLQVCVVVCQQPQWFEKEWEQAAAADQDPAEDLCQACNGNVHCCGVVLSQVLSVQLSNVFAAFKKAKAFAQDPADDDSGHRHTAWIWMWGHHPPNGIYIYIYGHHDLPGFGWMWIHGPFWIWIQGQQQGWIWIGGPRDIDIDGRADDPVLRVVSNVVNVVQRNHPVVQDGTGPDHHDDRVSRSSSVSSNLVVCVVSPNDDDPSSVCSGSSRSSSRSNLNSVSNVCNHVVVHMGGSVVRPD

Secondary structure (P-SEA, 3-state):
cccccccbbbbbbbbbccccccaaaaaaaaaacccccccbbbbcccaaaaaaaacbbbbccaaaaaacccccbbbbbcccccccaaaaaaaaabbbbbbcccccccaaaaaaaaaaaaaabbbbbccccccccaaaaaaaaaaaacccccccbbbbbbbbbbccccccccccccccccccccccaaaaaaaaaaaccccccccccccccccccccccccccbbbbbbbbcccccbbbbbbccccccccbbbbbcccccccccccccbbbbbcccbbbbbbccccaaaaaaaaaaaaaaccccccccccccccccaaaaaaaaaaaaaaaaaaacccccccccccccaaaaaaaaaaaaaaaaaaaacbbbbcccccccc/cccccccccbbbbbbccccccaaaaaaaaaacccccccbbbbcccaaaaaaaacbbbbccaaaaaacccccbbbbbcccccccaaaaaaaaabbbbbbcccccccaaaaaaaaaaaaaabbbbbccccccccaaaaaaaaaaaacccccccbbbbbbbbbbccccccccccccccccccccccaaaaaaaaaaaccccccccccccccccccccccccccbbbbbbbbccccbbbbbbbccccccccbbbbbcccccccccccccbbbbbcccbbbbbbccccaaaaaaaaaaaaaaccccccccccccccccaaaaaaaaaaaaaaaaaaacccccccccccccaaaaaaaaaaaaaaaaaaaacbbbbcccccc

Solvent-accessible surface area: 30017 Å² total; per-residue (Å²): 123,72,185,97,92,165,57,121,82,178,79,15,3,0,0,0,3,6,1,17,30,38,0,4,12,0,0,51,5,0,86,144,34,124,13,15,124,5,2,0,0,20,20,138,153,34,0,105,93,14,2,118,90,5,114,22,70,50,32,127,69,21,51,74,0,5,76,53,163,28,8,83,1,1,0,0,15,23,37,6,94,80,2,64,100,8,0,24,52,0,0,94,66,48,2,38,2,1,0,12,25,0,0,4,41,26,39,129,42,0,24,73,0,11,140,17,2,138,136,75,70,16,56,9,0,1,0,4,7,5,2,6,9,71,0,0,110,66,0,21,120,12,33,130,90,34,47,0,16,111,11,0,0,0,0,0,0,41,7,21,26,16,88,95,69,139,117,54,50,72,25,30,36,63,133,78,0,11,6,8,4,12,19,26,1,30,0,0,3,2,0,6,42,15,7,73,20,70,4,91,7,0,0,8,3,6,3,30,17,35,18,137,52,20,46,136,3,81,17,22,3,0,9,1,2,3,0,29,8,42,121,54,36,16,0,5,0,0,0,4,4,0,1,26,37,28,26,7,13,0,3,0,0,0,42,126,0,0,0,45,0,24,1,27,108,11,9,0,31,4,26,11,118,79,116,111,68,113,17,44,0,1,82,34,75,122,11,0,76,28,1,27,146,23,29,133,67,18,53,94,40,20,13,122,64,43,10,123,76,65,110,119,11,36,83,18,22,66,12,1,0,97,43,0,0,138,36,2,9,13,16,26,51,69,144,151,26,76,114,53,4,86,33,1,34,78,3,105,7,0,61,7,0,0,0,0,0,21,0,0,27,65,0,61,104,90,62,86,21,0,98,4,33,81,35,71,37,162,121,108,186,96,57,160,84,63,81,130,81,8,4,0,0,0,2,6,1,16,26,37,0,4,10,0,0,48,1,0,95,135,32,130,8,13,157,7,15,0,0,20,21,139,160,40,0,106,94,15,2,126,92,7,123,23,70,53,32,125,70,22,50,73,0,5,75,52,156,43,7,79,2,1,0,0,16,24,37,5,86,83,1,62,101,8,0,24,50,0,0,92,67,47,2,37,1,1,0,13,28,0,0,3,42,37,33,134,40,0,32,42,0,9,106,17,1,129,113,90,70,15,58,9,1,1,0,4,8,3,2,10,8,71,0,0,106,61,0,25,115,10,36,132,86,33,44,0,16,93,10,0,0,0,0,0,0,44,7,20,25,14,70,114,65,140,109,64,49,73,24,34,49,101,139,66,0,16,4,5,2,11,18,24,1,25,1,0,3,2,0,7,43,12,8,75,22,70,4,106,19,0,0,5,3,6,1,16,14,31,16,119,51,174,40,53,11,88,10,15,1,0,8,1,2,3,0,28,8,50,100,56,34,16,0,5,0,1,0,4,3,0,1,37,35,28,25,6,15,0,3,0,0,0,42,126,1,0,0,45,0,23,1,23,107,16,20,1,19,4,31,11,112,60,121,88,70,134,24,52,0,1,68,34,91,121,15,1,77,15,2,43,160,48,29,145,65,20,57,123,16,9,19,103,78,34,7,134,74,67,69,118,11,41,91,29,21,58,23,0,0,91,60,0,0,137,36,2,10,10,16,14,24,66,134,174,40,68,111,52,6,104,32,2,32,79,2,110,8,1,69,10,0,0,0,0,0,25,0,0,22,67,0,52,99,91,60,82,21,0,118,6,64,70,36,68,91

Nearest PDB structures (foldseek):
  6z3c-assembly1_BBB  TM=9.904E-01  e=2.172E-80  Mediterraneibacter gnavus
  6z3b-assembly1_B  TM=1.000E+00  e=6.628E-78  Mediterraneibacter gnavus
  6o15-assembly1_B  TM=9.795E-01  e=2.760E-55  Escherichia coli K-12
  3gfg-assembly5_I  TM=8.080E-01  e=2.586E-22  Bacillus subtilis subsp. subtilis str. 168
  3gfg-assembly2_C  TM=7.953E-01  e=1.425E-22  Bacillus subtilis subsp. subtilis str. 168